Protein 5HY0 (pdb70)

Radius of gyration: 33.14 Å; Cα contacts (8 Å, |Δi|>4): 3991; chains: 4; bounding box: 78×97×102 Å

B-factor: mean 27.29, std 19.44, range [4.05, 127.69]

Nearest PDB structures (foldseek):
  5hy0-assembly1_C  TM=9.996E-01  e=2.246E-84  Frankia sp. Eul1b
  5hy4-assembly1_A  TM=1.001E+00  e=4.364E-83  Frankia sp. Eul1b
  5hy0-assembly1_B  TM=9.883E-01  e=2.290E-83  Frankia sp. Eul1b
  5hy4-assembly2_E  TM=1.001E+00  e=6.940E-79  Frankia sp. Eul1b
  5hy2-assembly1_B-2  TM=1.000E+00  e=1.553E-73  Frankia sp. Eul1b

Secondary structure (DSSP, 8-state):
-EEEEEEEEEE-SSTT--HHHHHHHHTSSS-GGGEEEEEEEESS--STT-HHHHHHHHHHHHHHHHHHTS-GGGGTTT-EEEEEE---TTPPPEEEEEEEEEESSPPTT--S-EEEEEEEEPSP--GGGTTSHHHHHHHHHHHHHHHHHTT---GGGEEEEEEEE----HHHHHHHHHTT------HHHHHHHHHHHHHHHTTSS-GGG--TTT----SSEEEEE-SS----EEEEEEEETT---SEEEEEEEE-STT--HHHHHHHHHTT---SSS--HHHHHTEEEEEEEEPPPS-SEETTEE-STTT-TTHHHHHHHHHHHHHHHHH--S--EEEE------SSTT-EEEEEEEE----/-EEEEEEEEEE-SSTT--HHHHHHHHTSSS-GGGEEEEEEEESS--STT-HHHHHHHHHHHHHHHHHHTS-GGGGTTT-EEEEEE---TTPPPEEEEEEEEEESS--TT--S-EEEEEEEEPSP--TTTTTSHHHHHHHHHHHHHHHHHHT---GGGEEEEEEEE----HHHHHHHH--HHHHHHHHHHHHHHTTSS-GGG--TTTTTT-TTS--SSEEEEE-SS----EEEEEEEETT---SEEEEEEEE-STT--HHHHHHHHHTT---SSS--HHHHTTEEEEEEEEPPPS-SEETTEE-STTT-TTHHHHHHHHHHHHHHHHH--S--EEEE------SSTT-EEEEEEEE----/-EEEEEEEEEE-SSTT--HHHHHHHHTSSS-GGGEEEEEEEESS--STT-HHHHHHHHHHHHHHHHHHTS-TTTHHHH-EEEEEE---TTPPPEEEEEEEEEESS--TT--S-EEEEEEEEPSP--GGGTTSHHHHHHHHHHHHHHHHHTT---GGGEEEEEEEE----HHHHHHHHHTT-----HHHHHHHHHHHHHHTTSS-GGG--TTTTTT-TTS--SSEEEEE-SS----EEEEEEEETT---SEEEEEEEE-STT--HHHHHHHHHTT---SSS--HHHHTTEEEEEEEEPPPS-SEETTEE-STTT-TTHHHHHHHHHHHHHHHHH--S--EEEE------SSTT-EEEEEEEE---/---EEEEEEEEEE-SSTT--HHHHHHHHTSSS-GGGEEEEEEEESS--STT-HHHHHHHHHHHHHHHHHHTS-TTTHHHH-EEEEEE---TTPPPEEEEEEEEEESS--TT--S-EEEEEEEEPSPPPGGGTTSHHHHHHHHHHHHHHHHHTT---GGGEEEEEEEE----HHHHHHHHHTT-----HHHHHHHHHHHHHHHTTSS-GGG--TTTTTT-TTS--SSEEEEE-SS----EEEEEEEETT---SEEEEEEEE-STT--HHHHHHHHHTT---SSS--HHHHTTEEEEEEEEPPPS-SEETTEE-STTT-TTHHHHHHHHHHHHHHHHH--S--EEEE------EEEEEEEE----

Foldseek 3Di:
DAKAKDKDKFADPALQRCPRVLVCLVVVVDPLVQWAEKEWEHEAQQDQPTVSQVSSQVNNLCSSCVSVVHPSVVCVVRHYYHYGYAQDDLAGIIIITMGMDGDPDADPFFPDKFKFKFKFKFDFQAQLNALWLNLLQRLLVRLLRRCVRRVHDQLVQWAAKEKEAEWDDPVSQVVCVVVVGHGDPTFVSNQLSNQNSNCCNNVVDPSVPDGSVVSLEAQHYDYTYYDHRSMMMMMIMGIDRRHNYQKFKAKAKQQALQRLVRVVRQLVVRPQDDDPAADLVSLVQWNAKAWEQAQAPDQADPRDGHCLVVDPSNQNVSQNSVQCSNCVRNVDSNYHGHYSHHHYYAPHNMIMMMIMGGRDGD/DAKAKDKDKFADPALQRCPVVLCCLVVVVDPLVQWAEKEWEHEAQQDQPTVSQVSSQVNNLCSSCVSVVHPSVVCPPRHHYHYGYFQDDLAGIIIMTMGMDGDPDADPFFPAKFKFKFKFKFDFQAQVNFLWLNLLQRLLVRLLRRCVRRVHDQLVQWAAKEKEAEDDDPVSVVVVVCWVSNQQSNQLSNCCNNVNDPSVPGGSVCRQPVLVAADQHYDYGYYDHGSMMMMMIMGIDRRHNYQKFKAKAKQQALQRLVRVVRQLVVRPQDDDPAADLVSLVQWDAKAWAQAQAPDQADPRDGHCLVVDPSNQNVSQNSVQCSNCVRNVDSNYRRHYRHHHRNDHHNMIMMMIMGGRDGD/DAKAKDKDKFADPALQRCPVVLCCLVVVVDQLVQWAEKEWEHEAQQDQPTVSQVSSQVNNLCSSCVSNVHPSVVVPPRHHYHYGYFQDDLAGIIIMTMGMDGDPDADPDFPDKFKFKFKFKFDFQAQLNFLWLNLLQRLLVRLLRRCVRRVHDQLVQWAAKEKEAADDDPVSQVVQVVVVGHHDFVSNQQSNQLSNCCNNVVDPSVVDGSVCRAPVLVRADQHYDYGYYDGRSMMMMMIMGIDRRHNYQKFKAKAKQPALQRLVRVVRQLVVRPQDDDPAADLVSLVQWNAKAWAQAHAPDQADPRDGHCLVVDPSNQNVSQNSVQVSNCVRSVDSNYRRHYRHHHNYRHHRMIMMMIMGGGHD/DLAAKAKDKDKFADPALQRCPRVLCCLVVVVDPLVQWAEKAWEHEAQQDQPTVSQVSSQVNNLCSSCVSVVHPSVVCPPRHHYHYGYFQPDLAGIIIMTMGMGGDPDADPFFDDKFKFKFKFKFDFQAQLNALWLNLLQRLLVRLLRRCVRRVHDQLVQWAAKEKEAAFDDPVSCVVCVVVPGDGDHWVSNQQSNQLSNCCNNVVDPSVPDGSVCRQPVLVRGDQHYDYTYYDHRSMMMMMIMGIDRRHNYQKFKAKAKQQALQGLVRVVRQLVVRPQDDDPAADLVSLVQWDAKAWAQAPAPDQADPRDGHCLVVDPSNQNVSQNSVQVSNCVRNVDSNYHGHYSHHDGMIMMMIMGGGDGD

CATH classification: 3.30.1330.170 (+1 more: 3.30.1330.160)

InterPro domains:
  IPR014086 Cyanuric acid hydrolase/Barbiturase [MF_01989] (16-387)
  IPR014086 Cyanuric acid hydrolase/Barbiturase [PF09663] (20-386)
  IPR014086 Cyanuric acid hydrolase/Barbiturase [TIGR02714] (21-386)
  IPR043006 Cyanuric acid hydrolase/Barbiturase, repeating unit B [G3DSA:3.30.1330.180] (124-272)
  IPR043007 Cyanuric acid hydrolase/Barbiturase, repeating unit C [G3DSA:3.30.1330.160] (273-390)
  IPR043008 Cyanuric acid hydrolase/Barbiturase, repeating unit A [G3DSA:3.30.1330.170] (14-121)

Solvent-accessible surface area: 52666 Å² total; per-residue (Å²): 190,62,6,64,1,25,8,59,34,11,43,4,111,23,2,59,32,12,70,35,1,92,53,25,17,92,84,65,69,9,81,21,75,21,2,30,0,0,0,1,1,4,15,28,46,24,38,95,36,8,28,7,56,55,5,1,30,64,17,0,53,49,0,0,3,106,42,63,67,37,78,57,121,94,0,64,110,48,1,2,1,5,18,20,5,0,2,0,0,0,0,0,4,0,0,0,0,0,13,22,87,101,40,62,111,72,64,93,41,28,65,59,48,0,0,0,2,0,36,5,83,13,95,87,4,79,16,34,13,3,0,49,50,27,0,0,52,35,1,10,86,2,0,55,46,0,18,148,77,2,57,10,130,65,48,116,45,3,24,7,0,20,1,62,7,4,10,28,45,103,76,22,48,55,61,0,137,94,104,69,99,100,30,33,80,50,71,41,61,0,11,10,0,1,1,18,0,0,0,28,29,10,67,71,26,154,92,130,118,13,42,66,136,54,0,121,121,0,20,6,0,15,9,49,22,34,65,81,78,40,43,1,24,0,2,0,1,0,4,16,61,102,1,1,0,71,5,43,1,0,51,4,43,3,156,40,22,2,8,20,67,2,0,18,48,0,0,82,80,1,43,11,134,15,134,35,46,20,48,110,76,43,43,72,66,4,16,4,2,6,1,22,12,26,3,21,50,58,50,93,5,103,62,41,32,1,3,1,41,44,20,59,26,4,23,14,1,4,2,0,2,0,0,0,1,0,0,26,18,3,12,62,3,30,2,10,0,11,16,6,52,133,80,51,25,8,37,135,17,5,16,6,2,2,0,0,0,108,9,93,62,132,180,54,6,55,1,22,9,59,36,11,44,4,110,25,3,58,32,12,54,36,0,122,52,27,18,92,83,65,69,10,80,23,74,23,2,30,0,0,0,0,1,3,15,28,45,23,40,100,36,9,28,6,54,56,5,1,30,65,17,0,48,55,5,0,3,128,42,65,69,36,83,56,128,80,0,65,103,49,1,3,0,6,20,21,6,0,3,1,0,0,0,1,4,0,0,0,0,0,7,22,70,102,41,65,110,68,64,93,41,27,64,62,49,0,0,0,2,0,36,4,82,13,105,85,5,84,24,82,12,17,2,121,32,35,0,0,51,37,0,11,86,2,0,55,44,0,17,147,77,3,58,10,132,65,49,116,43,3,24,7,0,20,1,57,8,4,14,100,42,92,186,23,79,59,91,48,161,123,90,48,141,0,11,29,0,1,3,6,0,0,0,27,29,10,45,72,8,131,93,129,97,9,49,69,132,19,4,43,80,60,112,115,12,64,0,20,6,0,15,9,52,21,33,65,85,77,40,42,1,22,0,1,0,1,0,3,18,77,102,1,1,0,70,5,37,1,0,50,4,41,4,157,38,22,2,7,20,66,2,0,19,50,0,0,84,79,0,42,11,136,16,135,35,47,20,49,109,76,44,42,70,65,3,15,5,2,6,1,16,12,22,7,21,26,57,49,92,5,103,62,40,33,1,3,1,68,44,23,58,27,10,23,14,1,4,2,0,1,0,0,0,1,0,0,26,19,3,12,60,3,30,2,12,0,10,14,6,44,185,48,30,15,6,43,80,25,4,16,6,2,0,0,0,0,106,6,98,64,131,214,50,6,86,2,35,7,58,35,12,41,4,111,24,2,61,30,12,52,36,1,121,53,26,19,93,83,65,69,10,75,21,74,11,2,30,0,0,0,1,1,2,16,27,46,30,43,109,35,11,26,7,60,45,5,0,22,64,16,0,52,55,5,0,3,129,43,66,68,35,83,55,130,82,1,59,127,49,0,10,17,21,11,21,6,0,2,0,0,0,0,0,4,0,0,0,0,0,12,21,91,116,48,83,118,61,60,93,60,27,65,59,47,0,0,0,2,0,49,8,145,8,95,87,1,59,4,29,12,6,1,48,32,35,0,0,50,36,0,10,85,2,0,53,46,0,17,146,77,3,58,10,131,67,47,115,43,3,25,9,0,23,2,76,3,4,16,58,48,99,78,22,48,56,40,0,136,93,102,66,98,99,34,75,96,35,93,0,11,22,0,1,0,2,0,0,0,29,29,10,67,73,8,136,94,118,76,10,39,68,112,108,3,80,80,28,115,117,12,64,0,20,7,0,16,7,47,12,18,60,76,76,100,41,1,41,0,1,0,0,0,3,17,78,103,1,1,0,79,4,41,1,0,53,4,44,4,154,38,22,3,7,20,70,2,0,17,49,0,0,84,80,0,38,3,133,13,140,37,49,19,48,112,77,37,42,72,63,3,16,4,2,6,1,16,10,18,3,22,24,56,49,93,5,103,62,41,35,2,4,1,41,42,20,56,24,4,24,14,1,4,2,0,2,0,0,0,0,0,0,26,20,3,12,62,3,31,3,10,0,10,15,6,44,125,58,27,20,8,38,78,24,3,17,10,2,2,0,0,0,112,9,110,101,121,79,156,32,10,82,1,32,8,58,35,11,42,3,93,24,2,60,30,12,53,36,0,121,51,26,18,93,83,66,70,11,78,22,72,10,1,26,0,0,0,0,1,3,15,27,46,24,38,93,35,8,25,7,59,55,5,0,31,64,17,0,51,50,4,0,2,129,43,66,67,32,83,55,130,88,0,59,104,52,1,2,0,6,19,20,5,0,3,0,0,0,0,1,4,0,0,0,0,0,7,9,69,97,48,58,117,73,68,91,41,27,64,57,47,0,0,0,2,0,37,4,84,12,124,82,4,77,18,32,12,4,1,53,31,35,0,0,51,47,1,10,96,2,0,53,46,0,17,148,71,6,60,10,132,68,46,115,43,4,22,7,0,19,1,57,7,4,14,37,49,98,206,24,47,54,65,0,117,95,106,66,93,100,29,64,54,71,69,87,0,10,55,0,1,28,11,0,0,0,28,29,10,66,72,8,161,90,133,99,13,54,63,133,22,10,35,58,65,175,125,23,129,17,21,7,11,16,11,50,22,35,64,83,76,40,42,1,21,0,2,0,0,0,3,16,60,102,1,3,0,85,6,43,1,0,50,4,69,3,159,39,22,2,7,21,71,2,0,17,49,0,0,84,78,1,38,3,135,15,135,36,49,18,48,111,78,38,42,74,65,3,16,4,2,6,2,22,12,29,2,20,48,58,49,93,5,102,62,41,34,2,4,1,42,44,19,58,25,5,23,14,1,3,2,0,1,0,0,0,0,0,0,26,20,3,12,59,4,31,3,11,0,10,16,7,52,146,68,64,42,17,21,2,1,0,0,0,110,9,107,62,131

Sequence (1448 aa):
RYPKASMHVVPMLAPNDTAAFRALFASGAVDPASVVALIAKSEGSGLHNDHARRVFADVSLRTALAEARGCPVEDLADSVTVAVSGGSPGVISPHVTVVTQEWVADLPAGLPGVGLVVGRGHTEPILPEDIGRTAQVDKVADAVAAAMLDAGVTDPDDVHLVMVKGPALSSRAVADALSRGKTVVTSMCWSNDASALGVAVALGEVKRDLVADDRIRFSAVAATSSGGEKRGGEVLLLANSAQSASSELRIGHGITRDMADTEGIKTAIRTAGVDFDCCLSPAQQAQVVQVFGKFVLPGSDVLRGQHITALDDHEAHHVAKAVGGALVVSITGQPMSFISGGERNHMGPPGGNPVAAVVRRLPARYPKASMHVVPMLAPNDTAAFRRALFASGAVDPASSVVALIAKSEGSGLHNDHARRVFADVSLRTALAEARGCPVEDLADSVTVAVSGGSPGVISPHVTVVTQEWVADLPAGLPGVGLVVGRGHTEPILPEDIGRTAQVDKVADAVAAAMLDAGVTDPDDVHLVMVKGPALSSRAVADALSMCWSNDASALGVAVALGEVKRDLVADDRIRSDWDLFSAVAATSSGGEKRGGEVLLLANSAQSASSELRIGHGITRDMADTEGIKTAIRTAGVDFDCCLSPAQQAQQVVQVFGKFVLPGSDVLRGQHITALDDHEAHHVAKAVGGALVVSITGQPMSFISGGERNHMGPPGGNPVAAVVRRLPARYPKASMHVVPMLAPNDTAAFRRALFASGAVDPASVVALIAKSEGSGLHNDHARVFADVSLRTALAEARGCPVEDLADSVTVAVSGGSPGVISPHVTVVTQEWVADLPAGLPGVGLVVGRGHTEPILPEDIGRTAQVDKVADAVAAAMLDAGVTDPDDVHLVMVKGPALSSRAVADALSRGKTVVMCWSNDASALGVAVALGEVKRDLVADDRIRSDWDLFSAVAATSSGGEKRGGEVLLLANSAQSASELRIGHGITRDMADTEGIKTAIRTAGVDFDCCLSPAQQAQVVQVFGKFVLPGSDVLRGQHITALDDHEAHHVAKAVGGALVVSITGQPMSFISGGERNHMGPPGGNPVAAVVRRLPSARYPKASMHVVPMLAPNDTAAFRRALFASGAVDPASVVALIAKSEGSGLHNDHARVFADVSLRTALAEARGCPVEDLADSVTVAVSGGSPGVISPHVTVVTQEWVADLPAGLPGVGLVVGRGHTEPILPEDIGRTAQVDKVADAVAAAMLDAGVTDPDDVHLVMVKGPALSSRAVADALSRGKTVVSMCWSNDASALGVAVALGEVKRDLVADDRIRSDWDLFSAVAATSSGGEKRGGEVLLLANSAQSASELRIGHGITRDMADTEGIKTAIRTAGVDFDCCLSPAQQAQQVVQVFGKFVLPGSDVLRGQHITALDDHEAHHVAKAVGGALVVSITGQPMSFISGGERNGGNPVAAVVRRLPA

Organism: Pseudofrankia inefficax (strain DSM 45817 / CECT 9037 / DDB 130130 / EuI1c) (NCBI:txid298654)

Structure (mmCIF, N/CA/C/O backbone):
data_5HY0
#
_entry.id   5HY0
#
_cell.length_a   73.576
_cell.length_b   85.661
_cell.length_c   87.230
_cell.angle_alpha   96.47
_cell.angle_beta   114.94
_cell.angle_gamma   111.77
#
_symmetry.space_group_name_H-M   'P 1'
#
loop_
_entity.id
_entity.type
_entity.pdbx_description
1 polymer 'Ring-opening amidohydrolase'
2 non-polymer GLYCEROL
3 water water
#
loop_
_atom_site.group_PDB
_atom_site.id
_atom_site.type_symbol
_atom_site.label_atom_id
_atom_site.label_alt_id
_atom_site.label_comp_id
_atom_site.label_asym_id
_atom_site.label_entity_id
_atom_site.label_seq_id
_atom_site.pdbx_PDB_ins_code
_atom_site.Cartn_x
_atom_site.Cartn_y
_atom_site.Cartn_z
_atom_site.occupancy
_atom_site.B_iso_or_equiv
_atom_site.auth_seq_id
_atom_site.auth_comp_id
_atom_site.auth_asym_id
_atom_site.auth_atom_id
_atom_site.pdbx_PDB_model_num
ATOM 1 N N . ARG A 1 34 ? -22.506 -43.292 18.819 1.00 33.11 14 ARG A N 1
ATOM 2 C CA . ARG A 1 34 ? -21.139 -43.144 18.255 1.00 30.57 14 ARG A CA 1
ATOM 3 C C . ARG A 1 34 ? -20.484 -41.767 18.598 1.00 28.81 14 ARG A C 1
ATOM 4 O O . ARG A 1 34 ? -21.138 -40.744 18.695 1.00 29.07 14 ARG A O 1
ATOM 12 N N . TYR A 1 35 ? -19.189 -41.734 18.847 1.00 27.65 15 TYR A N 1
ATOM 13 C CA . TYR A 1 35 ? -18.558 -40.575 19.520 1.00 26.80 15 TYR A CA 1
ATOM 14 C C . TYR A 1 35 ? -17.631 -39.838 18.591 1.00 26.64 15 TYR A C 1
ATOM 15 O O . TYR A 1 35 ? -16.725 -40.476 18.029 1.00 26.16 15 TYR A O 1
ATOM 24 N N . PRO A 1 36 ? -17.821 -38.518 18.440 1.00 24.23 16 PRO A N 1
ATOM 25 C CA . PRO A 1 36 ? -16.892 -37.841 17.570 1.00 23.54 16 PRO A CA 1
ATOM 26 C C . PRO A 1 36 ? -15.516 -37.574 18.179 1.00 23.08 16 PRO A C 1
ATOM 27 O O . PRO A 1 36 ? -15.369 -37.277 19.351 1.00 22.97 16 PRO A O 1
ATOM 31 N N . LYS A 1 37 ? -14.495 -37.694 17.342 1.00 22.23 17 LYS A N 1
ATOM 32 C CA . LYS A 1 37 ? -13.144 -37.388 17.717 1.00 22.23 17 LYS A CA 1
ATOM 33 C C . LYS A 1 37 ? -12.588 -36.427 16.675 1.00 20.68 17 LYS A C 1
ATOM 34 O O . LYS A 1 37 ? -12.213 -36.826 15.556 1.00 19.31 17 LYS A O 1
ATOM 40 N N . ALA A 1 38 ? -12.565 -35.159 17.054 1.00 19.28 18 ALA A N 1
ATOM 41 C CA . ALA A 1 38 ? -12.005 -34.117 16.225 1.00 18.64 18 ALA A CA 1
ATOM 42 C C . ALA A 1 38 ? -10.580 -33.797 16.611 1.00 15.81 18 ALA A C 1
ATOM 43 O O . ALA A 1 38 ? -10.209 -33.850 17.766 1.00 14.56 18 ALA A O 1
ATOM 45 N N . SER A 1 39 ? -9.781 -33.481 15.601 1.00 15.25 19 SER A N 1
ATOM 46 C CA . SER A 1 39 ? -8.394 -33.060 15.818 1.00 16.91 19 SER A CA 1
ATOM 47 C C . SER A 1 39 ? -8.036 -31.870 14.943 1.00 16.55 19 SER A C 1
ATOM 48 O O . SER A 1 39 ? -8.722 -31.582 13.971 1.00 15.96 19 SER A O 1
ATOM 51 N N . MET A 1 40 ? -6.946 -31.188 15.294 1.00 17.97 20 MET A N 1
ATOM 52 C CA . MET A 1 40 ? -6.457 -30.084 14.514 1.00 18.59 20 MET A CA 1
ATOM 53 C C . MET A 1 40 ? -4.968 -30.158 14.428 1.00 18.83 20 MET A C 1
ATOM 54 O O . MET A 1 40 ? -4.261 -30.254 15.467 1.00 22.97 20 MET A O 1
ATOM 59 N N . HIS A 1 41 ? -4.478 -30.026 13.210 1.00 16.77 21 HIS A N 1
ATOM 60 C CA . HIS A 1 41 ? -3.048 -30.013 12.986 1.00 16.61 21 HIS A CA 1
ATOM 61 C C . HIS A 1 41 ? -2.692 -28.741 12.242 1.00 16.51 21 HIS A C 1
ATOM 62 O O . HIS A 1 41 ? -3.200 -28.499 11.134 1.00 15.78 21 HIS A O 1
ATOM 69 N N . VAL A 1 42 ? -1.823 -27.931 12.834 1.00 14.42 22 VAL A N 1
ATOM 70 C CA . VAL A 1 42 ? -1.471 -26.636 12.257 1.00 12.30 22 VAL A CA 1
ATOM 71 C C . VAL A 1 42 ? -0.148 -26.767 11.565 1.00 11.06 22 VAL A C 1
ATOM 72 O O . VAL A 1 42 ? 0.870 -27.031 12.185 1.00 10.71 22 VAL A O 1
ATOM 76 N N . VAL A 1 43 ? -0.146 -26.547 10.277 1.00 12.08 23 VAL A N 1
ATOM 77 C CA . VAL A 1 43 ? 1.110 -26.630 9.527 1.00 13.94 23 VAL A CA 1
ATOM 78 C C . VAL A 1 43 ? 1.441 -25.383 8.703 1.00 13.56 23 VAL A C 1
ATOM 79 O O . VAL A 1 43 ? 0.535 -24.746 8.146 1.00 12.21 23 VAL A O 1
ATOM 83 N N . PRO A 1 44 ? 2.739 -25.072 8.598 1.00 12.24 24 PRO A N 1
ATOM 84 C CA . PRO A 1 44 ? 3.142 -23.849 7.945 1.00 12.78 24 PRO A CA 1
ATOM 85 C C . PRO A 1 44 ? 3.102 -23.939 6.433 1.00 14.18 24 PRO A C 1
ATOM 86 O O . PRO A 1 44 ? 3.253 -25.047 5.873 1.00 12.66 24 PRO A O 1
ATOM 90 N N . MET A 1 45 ? 2.882 -22.774 5.814 1.00 12.84 25 MET A N 1
ATOM 91 C CA . MET A 1 45 ? 2.962 -22.600 4.392 1.00 12.67 25 MET A CA 1
ATOM 92 C C . MET A 1 45 ? 3.902 -21.413 4.176 1.00 14.51 25 MET A C 1
ATOM 93 O O . MET A 1 45 ? 3.706 -20.360 4.770 1.00 14.24 25 MET A O 1
ATOM 98 N N . LEU A 1 46 ? 4.955 -21.621 3.388 1.00 15.47 26 LEU A N 1
ATOM 99 C CA . LEU A 1 46 ? 5.910 -20.555 3.024 1.00 16.94 26 LEU A CA 1
ATOM 100 C C . LEU A 1 46 ? 5.393 -19.730 1.858 1.00 16.49 26 LEU A C 1
ATOM 101 O O . LEU A 1 46 ? 5.915 -18.699 1.586 1.00 15.14 26 LEU A O 1
ATOM 106 N N . ALA A 1 47 ? 4.371 -20.214 1.166 1.00 15.09 27 ALA A N 1
ATOM 107 C CA . ALA A 1 47 ? 3.772 -19.495 0.084 1.00 13.94 27 ALA A CA 1
ATOM 108 C C . ALA A 1 47 ? 2.383 -20.083 -0.096 1.00 13.54 27 ALA A C 1
ATOM 109 O O . ALA A 1 47 ? 2.080 -21.143 0.423 1.00 11.74 27 ALA A O 1
ATOM 111 N N . PRO A 1 48 ? 1.541 -19.451 -0.905 1.00 13.58 28 PRO A N 1
ATOM 112 C CA . PRO A 1 48 ? 0.220 -20.028 -1.096 1.00 12.71 28 PRO A CA 1
ATOM 113 C C . PRO A 1 48 ? 0.169 -21.428 -1.693 1.00 12.95 28 PRO A C 1
ATOM 114 O O . PRO A 1 48 ? -0.790 -22.152 -1.438 1.00 13.12 28 PRO A O 1
ATOM 118 N N . ASN A 1 49 ? 1.178 -21.801 -2.459 1.00 13.93 29 ASN A N 1
ATOM 119 C CA . ASN A 1 49 ? 1.252 -23.127 -3.084 1.00 14.39 29 ASN A CA 1
ATOM 120 C C . ASN A 1 49 ? 2.246 -24.041 -2.454 1.00 14.17 29 ASN A C 1
ATOM 121 O O . ASN A 1 49 ? 2.549 -25.075 -3.017 1.00 16.07 29 ASN A O 1
ATOM 126 N N . ASP A 1 50 ? 2.752 -23.690 -1.279 1.00 15.10 30 ASP A N 1
ATOM 127 C CA . ASP A 1 50 ? 3.583 -24.618 -0.495 1.00 14.63 30 ASP A CA 1
ATOM 128 C C . ASP A 1 50 ? 2.741 -25.576 0.346 1.00 15.58 30 ASP A C 1
ATOM 129 O O . ASP A 1 50 ? 2.284 -25.232 1.457 1.00 15.12 30 ASP A O 1
ATOM 134 N N . THR A 1 51 ? 2.532 -26.765 -0.197 1.00 16.97 31 THR A N 1
ATOM 135 C CA . THR A 1 51 ? 1.759 -27.832 0.488 1.00 16.97 31 THR A CA 1
ATOM 136 C C . THR A 1 51 ? 2.729 -28.928 0.986 1.00 17.44 31 THR A C 1
ATOM 137 O O . THR A 1 51 ? 2.313 -30.037 1.229 1.00 17.67 31 THR A O 1
ATOM 141 N N . ALA A 1 52 ? 4.022 -28.612 1.125 1.00 18.23 32 ALA A N 1
ATOM 142 C CA . ALA A 1 52 ? 5.029 -29.614 1.536 1.00 18.09 32 ALA A CA 1
ATOM 143 C C . ALA A 1 52 ? 4.717 -30.167 2.894 1.00 17.45 32 ALA A C 1
ATOM 144 O O . ALA A 1 52 ? 4.562 -31.361 3.040 1.00 20.74 32 ALA A O 1
ATOM 146 N N . ALA A 1 53 ? 4.624 -29.295 3.892 1.00 16.88 33 ALA A N 1
ATOM 147 C CA . ALA A 1 53 ? 4.368 -29.755 5.244 1.00 17.14 33 ALA A CA 1
ATOM 148 C C . ALA A 1 53 ? 2.925 -30.290 5.379 1.00 19.67 33 ALA A C 1
ATOM 149 O O . ALA A 1 53 ? 2.698 -31.203 6.152 1.00 26.60 33 ALA A O 1
ATOM 151 N N . PHE A 1 54 ? 1.982 -29.773 4.602 1.00 18.25 34 PHE A N 1
ATOM 152 C CA . PHE A 1 54 ? 0.610 -30.313 4.523 1.00 17.20 34 PHE A CA 1
ATOM 153 C C . PHE A 1 54 ? 0.568 -31.758 3.988 1.00 19.27 34 PHE A C 1
ATOM 154 O O . PHE A 1 54 ? -0.015 -32.624 4.604 1.00 20.67 34 PHE A O 1
ATOM 162 N N . ARG A 1 55 ? 1.226 -32.014 2.864 1.00 21.17 35 ARG A N 1
ATOM 163 C CA . ARG A 1 55 ? 1.359 -33.377 2.318 1.00 24.02 35 ARG A CA 1
ATOM 164 C C . ARG A 1 55 ? 2.107 -34.355 3.268 1.00 22.83 35 ARG A C 1
ATOM 165 O O . ARG A 1 55 ? 1.795 -35.513 3.298 1.00 22.59 35 ARG A O 1
ATOM 173 N N . ALA A 1 56 ? 3.087 -33.874 4.024 1.00 23.17 36 ALA A N 1
ATOM 174 C CA . ALA A 1 56 ? 3.883 -34.740 4.918 1.00 23.62 36 ALA A CA 1
ATOM 175 C C . ALA A 1 56 ? 3.034 -35.332 6.030 1.00 24.40 36 ALA A C 1
ATOM 176 O O . ALA A 1 56 ? 3.330 -36.391 6.562 1.00 24.68 36 ALA A O 1
ATOM 178 N N . LEU A 1 57 ? 2.032 -34.569 6.429 1.00 24.96 37 LEU A N 1
ATOM 179 C CA . LEU A 1 57 ? 1.063 -34.956 7.461 1.00 25.70 37 LEU A CA 1
ATOM 180 C C . LEU A 1 57 ? 0.358 -36.266 7.116 1.00 25.92 37 LEU A C 1
ATOM 181 O O . LEU A 1 57 ? 0.166 -37.137 7.955 1.00 25.44 37 LEU A O 1
ATOM 186 N N . PHE A 1 58 ? 0.021 -36.401 5.840 1.00 27.50 38 PHE A N 1
ATOM 187 C CA . PHE A 1 58 ? -0.609 -37.606 5.336 1.00 29.05 38 PHE A CA 1
ATOM 188 C C . PHE A 1 58 ? 0.367 -38.721 4.954 1.00 30.31 38 PHE A C 1
ATOM 189 O O . PHE A 1 58 ? 0.147 -39.895 5.288 1.00 27.45 38 PHE A O 1
ATOM 197 N N . ALA A 1 59 ? 1.430 -38.337 4.262 1.00 29.26 39 ALA A N 1
ATOM 198 C CA . ALA A 1 59 ? 2.505 -39.250 3.864 1.00 33.79 39 ALA A CA 1
ATOM 199 C C . ALA A 1 59 ? 3.217 -39.884 5.051 1.00 31.06 39 ALA A C 1
ATOM 200 O O . ALA A 1 59 ? 3.599 -41.016 4.968 1.00 38.99 39 ALA A O 1
ATOM 202 N N . SER A 1 60 ? 3.335 -39.201 6.166 1.00 33.85 40 SER A N 1
ATOM 203 C CA . SER A 1 60 ? 3.962 -39.815 7.333 1.00 38.48 40 SER A CA 1
ATOM 204 C C . SER A 1 60 ? 3.041 -40.797 8.072 1.00 44.47 40 SER A C 1
ATOM 205 O O . SER A 1 60 ? 3.411 -41.280 9.134 1.00 51.19 40 SER A O 1
ATOM 208 N N . GLY A 1 61 ? 1.823 -41.023 7.582 1.00 49.48 41 GLY A N 1
ATOM 209 C CA . GLY A 1 61 ? 0.771 -41.689 8.372 1.00 51.25 41 GLY A CA 1
ATOM 210 C C . GLY A 1 61 ? 0.268 -40.963 9.627 1.00 50.33 41 GLY A C 1
ATOM 211 O O . GLY A 1 61 ? -0.553 -41.510 10.364 1.00 49.92 41 GLY A O 1
ATOM 212 N N . ALA A 1 62 ? 0.736 -39.740 9.893 1.00 45.41 42 ALA A N 1
ATOM 213 C CA . ALA A 1 62 ? 0.286 -39.007 11.083 1.00 41.15 42 ALA A CA 1
ATOM 214 C C . ALA A 1 62 ? -1.224 -38.731 11.033 1.00 39.49 42 ALA A C 1
ATOM 215 O O . ALA A 1 62 ? -1.865 -38.608 12.070 1.00 45.36 42 ALA A O 1
ATOM 217 N N . VAL A 1 63 ? -1.769 -38.549 9.831 1.00 34.25 43 VAL A N 1
ATOM 218 C CA . VAL A 1 63 ? -3.138 -38.110 9.653 1.00 26.16 43 VAL A CA 1
ATOM 219 C C . VAL A 1 63 ? -3.717 -38.803 8.482 1.00 23.69 43 VAL A C 1
ATOM 220 O O . VAL A 1 63 ? -3.090 -38.905 7.438 1.00 26.62 43 VAL A O 1
ATOM 224 N N . ASP A 1 64 ? -4.946 -39.230 8.631 1.00 22.32 44 ASP A N 1
ATOM 225 C CA . ASP A 1 64 ? -5.666 -39.854 7.547 1.00 24.24 44 ASP A CA 1
ATOM 226 C C . ASP A 1 64 ? -6.404 -38.816 6.663 1.00 25.15 44 ASP A C 1
ATOM 227 O O . ASP A 1 64 ? -7.382 -38.177 7.097 1.00 23.58 44 ASP A O 1
ATOM 232 N N . PRO A 1 65 ? -6.000 -38.699 5.395 1.00 24.81 45 PRO A N 1
ATOM 233 C CA . PRO A 1 65 ? -6.632 -37.672 4.556 1.00 23.24 45 PRO A CA 1
ATOM 234 C C . PRO A 1 65 ? -8.125 -37.823 4.331 1.00 22.36 45 PRO A C 1
ATOM 235 O O . PRO A 1 65 ? -8.805 -36.857 4.070 1.00 23.07 45 PRO A O 1
ATOM 239 N N . ALA A 1 66 ? -8.641 -39.024 4.472 1.00 23.01 46 ALA A N 1
ATOM 240 C CA . ALA A 1 66 ? -10.083 -39.269 4.331 1.00 22.94 46 ALA A CA 1
ATOM 241 C C . ALA A 1 66 ? -10.913 -38.728 5.498 1.00 21.65 46 ALA A C 1
ATOM 242 O O . ALA A 1 66 ? -12.127 -38.556 5.374 1.00 23.26 46 ALA A O 1
ATOM 244 N N . SER A 1 67 ? -10.262 -38.502 6.636 1.00 21.20 47 SER A N 1
ATOM 245 C CA . SER A 1 67 ? -10.892 -37.922 7.817 1.00 19.94 47 SER A CA 1
ATOM 246 C C . SER A 1 67 ? -10.909 -36.398 7.882 1.00 19.15 47 SER A C 1
ATOM 247 O O . SER A 1 67 ? -11.423 -35.842 8.838 1.00 17.69 47 SER A O 1
ATOM 250 N N . VAL A 1 68 ? -10.348 -35.729 6.884 1.00 17.82 48 VAL A N 1
ATOM 251 C CA . VAL A 1 68 ? -10.244 -34.278 6.884 1.00 14.96 48 VAL A CA 1
ATOM 252 C C . VAL A 1 68 ? -11.635 -33.727 6.605 1.00 14.06 48 VAL A C 1
ATOM 253 O O . VAL A 1 68 ? -12.265 -34.114 5.625 1.00 14.44 48 VAL A O 1
ATOM 257 N N . VAL A 1 69 ? -12.110 -32.844 7.466 1.00 13.28 49 VAL A N 1
ATOM 258 C CA . VAL A 1 69 ? -13.383 -32.188 7.212 1.00 15.16 49 VAL A CA 1
ATOM 259 C C . VAL A 1 69 ? -13.298 -30.667 6.938 1.00 15.31 49 VAL A C 1
ATOM 260 O O . VAL A 1 69 ? -14.232 -30.084 6.397 1.00 15.28 49 VAL A O 1
ATOM 264 N N . ALA A 1 70 ? -12.169 -30.049 7.278 1.00 14.15 50 ALA A N 1
ATOM 265 C CA . ALA A 1 70 ? -11.961 -28.655 6.998 1.00 13.44 50 ALA A CA 1
ATOM 266 C C . ALA A 1 70 ? -10.489 -28.326 6.903 1.00 13.75 50 ALA A C 1
ATOM 267 O O . ALA A 1 70 ? -9.645 -28.925 7.569 1.00 13.01 50 ALA A O 1
ATOM 269 N N . LEU A 1 71 ? -10.212 -27.330 6.086 1.00 15.02 51 LEU A N 1
ATOM 270 C CA . LEU A 1 71 ? -8.893 -26.715 5.992 1.00 16.05 51 LEU A CA 1
ATOM 271 C C . LEU A 1 71 ? -9.136 -25.245 6.204 1.00 15.16 51 LEU A C 1
ATOM 272 O O . LEU A 1 71 ? -9.858 -24.610 5.440 1.00 16.82 51 LEU A O 1
ATOM 277 N N . ILE A 1 72 ? -8.538 -24.696 7.237 1.00 15.06 52 ILE A N 1
ATOM 278 C CA . ILE A 1 72 ? -8.712 -23.297 7.559 1.00 13.32 52 ILE A CA 1
ATOM 279 C C . ILE A 1 72 ? -7.322 -22.676 7.518 1.00 11.97 52 ILE A C 1
ATOM 280 O O . ILE A 1 72 ? -6.434 -23.010 8.325 1.00 10.56 52 ILE A O 1
ATOM 285 N N . ALA A 1 73 ? -7.169 -21.719 6.609 1.00 11.66 53 ALA A N 1
ATOM 286 C CA . ALA A 1 73 ? -5.834 -21.231 6.248 1.00 11.88 53 ALA A CA 1
ATOM 287 C C . ALA A 1 73 ? -5.691 -19.692 6.158 1.00 11.81 53 ALA A C 1
ATOM 288 O O . ALA A 1 73 ? -6.629 -18.965 5.817 1.00 10.55 53 ALA A O 1
ATOM 290 N N . LYS A 1 74 ? -4.476 -19.244 6.451 1.00 12.11 54 LYS A N 1
ATOM 291 C CA . LYS A 1 74 ? -4.052 -17.863 6.207 1.00 11.18 54 LYS A CA 1
ATOM 292 C C . LYS A 1 74 ? -3.016 -17.874 5.104 1.00 10.37 54 LYS A C 1
ATOM 293 O O . LYS A 1 74 ? -2.031 -18.633 5.160 1.00 10.04 54 LYS A O 1
ATOM 299 N N . SER A 1 75 ? -3.258 -17.026 4.108 1.00 10.39 55 SER A N 1
ATOM 300 C CA . SER A 1 75 ? -2.334 -16.807 3.018 1.00 10.25 55 SER A CA 1
ATOM 301 C C . SER A 1 75 ? -1.786 -15.403 2.990 1.00 10.38 55 SER A C 1
ATOM 302 O O . SER A 1 75 ? -2.408 -14.430 3.418 1.00 10.37 55 SER A O 1
ATOM 305 N N . GLU A 1 76 ? -0.600 -15.311 2.413 1.00 11.56 56 GLU A N 1
ATOM 306 C CA . GLU A 1 76 ? 0.049 -14.055 2.134 1.00 11.49 56 GLU A CA 1
ATOM 307 C C . GLU A 1 76 ? -0.603 -13.357 0.925 1.00 12.59 56 GLU A C 1
ATOM 308 O O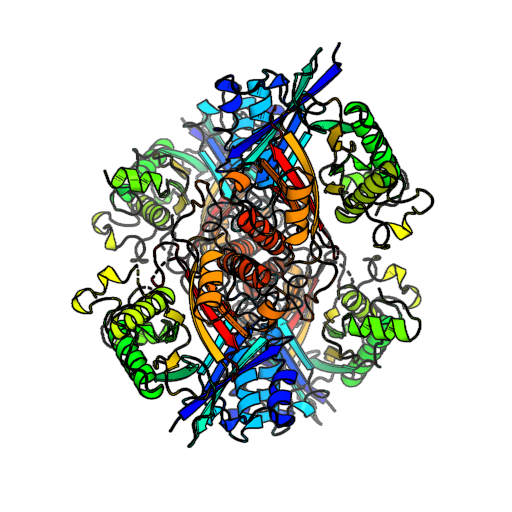 . GLU A 1 76 ? -0.917 -13.994 -0.063 1.00 11.86 56 GLU A O 1
ATOM 314 N N . GLY A 1 77 ? -0.759 -12.043 1.012 1.00 12.80 57 GLY A N 1
ATOM 315 C CA . GLY A 1 77 ? -1.485 -11.255 0.005 1.00 12.94 57 GLY A CA 1
ATOM 316 C C . GLY A 1 77 ? -2.237 -10.072 0.582 1.00 12.83 57 GLY A C 1
ATOM 317 O O . GLY A 1 77 ? -2.110 -9.751 1.755 1.00 12.09 57 GLY A O 1
ATOM 318 N N . SER A 1 78 ? -3.087 -9.481 -0.238 1.00 14.67 58 SER A N 1
ATOM 319 C CA . SER A 1 78 ? -3.786 -8.248 0.110 1.00 14.68 58 SER A CA 1
ATOM 320 C C . SER A 1 78 ? -4.950 -8.492 1.015 1.00 15.77 58 SER A C 1
ATOM 321 O O . SER A 1 78 ? -5.375 -7.584 1.692 1.00 16.15 58 SER A O 1
ATOM 324 N N . GLY A 1 79 ? -5.546 -9.691 0.986 1.00 15.31 59 GLY A N 1
ATOM 325 C CA . GLY A 1 79 ? -6.816 -9.900 1.656 1.00 14.33 59 GLY A CA 1
ATOM 326 C C . GLY A 1 79 ? -8.052 -9.189 1.084 1.00 15.23 59 GLY A C 1
ATOM 327 O O . GLY A 1 79 ? -9.110 -9.262 1.679 1.00 15.18 59 GLY A O 1
ATOM 328 N N . LEU A 1 80 ? -7.959 -8.566 -0.087 1.00 15.57 60 LEU A N 1
ATOM 329 C CA . LEU A 1 80 ? -9.094 -7.814 -0.673 1.00 16.33 60 LEU A CA 1
ATOM 330 C C . LEU A 1 80 ? -9.895 -8.710 -1.597 1.00 16.68 60 LEU A C 1
ATOM 331 O O . LEU A 1 80 ? -9.575 -9.882 -1.747 1.00 16.79 60 LEU A O 1
ATOM 336 N N . HIS A 1 81 ? -10.930 -8.163 -2.218 1.00 17.57 61 HIS A N 1
ATOM 337 C CA . HIS A 1 81 ? -11.862 -8.955 -2.966 1.00 18.54 61 HIS A CA 1
ATOM 338 C C . HIS A 1 81 ? -11.197 -9.667 -4.155 1.00 19.40 61 HIS A C 1
ATOM 339 O O . HIS A 1 81 ? -11.584 -10.748 -4.471 1.00 20.09 61 HIS A O 1
ATOM 346 N N . ASN A 1 82 ? -10.155 -9.086 -4.725 1.00 18.73 62 ASN A N 1
ATOM 347 C CA . ASN A 1 82 ? -9.456 -9.627 -5.888 1.00 19.14 62 ASN A CA 1
ATOM 348 C C . ASN A 1 82 ? -8.077 -10.223 -5.544 1.00 18.47 62 ASN A C 1
ATOM 349 O O . ASN A 1 82 ? -7.153 -10.167 -6.351 1.00 17.64 62 ASN A O 1
ATOM 354 N N . ASP A 1 83 ? -7.950 -10.753 -4.337 1.00 16.11 63 ASP A N 1
ATOM 355 C CA . ASP A 1 83 ? -6.721 -11.358 -3.870 1.00 14.78 63 ASP A CA 1
ATOM 356 C C . ASP A 1 83 ? -6.595 -12.736 -4.492 1.00 15.09 63 ASP A C 1
ATOM 357 O O . ASP A 1 83 ? -7.181 -13.709 -4.006 1.00 13.32 63 ASP A O 1
ATOM 362 N N . HIS A 1 84 ? -5.825 -12.824 -5.564 1.00 14.23 64 HIS A N 1
ATOM 363 C CA . HIS A 1 84 ? -5.654 -14.103 -6.272 1.00 14.70 64 HIS A CA 1
ATOM 364 C C . HIS A 1 84 ? -4.737 -15.068 -5.581 1.00 14.03 64 HIS A C 1
ATOM 365 O O . HIS A 1 84 ? -4.834 -16.261 -5.804 1.00 14.49 64 HIS A O 1
ATOM 372 N N . ALA A 1 85 ? -3.862 -14.555 -4.736 1.00 13.85 65 ALA A N 1
ATOM 373 C CA . ALA A 1 85 ? -3.055 -15.400 -3.903 1.00 14.11 65 ALA A CA 1
ATOM 374 C C . ALA A 1 85 ? -3.884 -16.283 -2.987 1.00 15.53 65 ALA A C 1
ATOM 375 O O . ALA A 1 85 ? -3.492 -17.406 -2.722 1.00 17.37 65 ALA A O 1
ATOM 377 N N A ARG A 1 86 ? -4.990 -15.752 -2.483 0.50 15.51 66 ARG A N 1
ATOM 378 N N B ARG A 1 86 ? -4.994 -15.751 -2.482 0.50 15.08 66 ARG A N 1
ATOM 379 C CA A ARG A 1 86 ? -5.938 -16.487 -1.647 0.50 16.36 66 ARG A CA 1
ATOM 380 C CA B ARG A 1 86 ? -5.953 -16.483 -1.641 0.50 15.48 66 ARG A CA 1
ATOM 381 C C A ARG A 1 86 ? -6.542 -17.657 -2.431 0.50 16.57 66 ARG A C 1
ATOM 382 C C B ARG A 1 86 ? -6.547 -17.656 -2.429 0.50 16.09 66 ARG A C 1
ATOM 383 O O A ARG A 1 86 ? -6.662 -18.785 -1.911 0.50 18.26 66 ARG A O 1
ATOM 384 O O B ARG A 1 86 ? -6.663 -18.785 -1.911 0.50 17.82 66 ARG A O 1
ATOM 399 N N . VAL A 1 87 ? -6.917 -17.401 -3.684 1.00 15.52 67 VAL A N 1
ATOM 400 C CA . VAL A 1 87 ? -7.527 -18.452 -4.536 1.00 14.06 67 VAL A CA 1
ATOM 401 C C . VAL A 1 87 ? -6.480 -19.528 -4.852 1.00 13.90 67 VAL A C 1
ATOM 402 O O . VAL A 1 87 ? -6.765 -20.718 -4.891 1.00 13.71 67 VAL A O 1
ATOM 406 N N . PHE A 1 88 ? -5.247 -19.090 -4.979 1.00 12.69 68 PHE A N 1
ATOM 407 C CA . PHE A 1 88 ? -4.155 -19.957 -5.272 1.00 12.38 68 PHE A CA 1
ATOM 408 C C . PHE A 1 88 ? -3.939 -20.965 -4.138 1.00 12.46 68 PHE A C 1
ATOM 409 O O . PHE A 1 88 ? -3.588 -22.112 -4.394 1.00 11.76 68 PHE A O 1
ATOM 417 N N . ALA A 1 89 ? -4.077 -20.513 -2.891 1.00 11.90 69 ALA A N 1
ATOM 418 C CA . ALA A 1 89 ? -3.873 -21.367 -1.758 1.00 11.72 69 ALA A CA 1
ATOM 419 C C . ALA A 1 89 ? -4.997 -22.392 -1.724 1.00 12.05 69 ALA A C 1
ATOM 420 O O . ALA A 1 89 ? -4.769 -23.573 -1.475 1.00 11.03 69 ALA A O 1
ATOM 422 N N . ASP A 1 90 ? -6.213 -21.907 -1.920 1.00 11.95 70 ASP A N 1
ATOM 423 C CA . ASP A 1 90 ? -7.375 -22.767 -1.977 1.00 13.06 70 ASP A CA 1
ATOM 424 C C . ASP A 1 90 ? -7.177 -23.922 -2.965 1.00 12.39 70 ASP A C 1
ATOM 425 O O . ASP A 1 90 ? -7.349 -25.116 -2.616 1.00 12.57 70 ASP A O 1
ATOM 430 N N . VAL A 1 91 ? -6.845 -23.552 -4.208 1.00 13.11 71 VAL A N 1
ATOM 431 C CA . VAL A 1 91 ? -6.611 -24.514 -5.308 1.00 13.36 71 VAL A CA 1
ATOM 432 C C . VAL A 1 91 ? -5.441 -25.468 -4.941 1.00 13.27 71 VAL A C 1
ATOM 433 O O . VAL A 1 91 ? -5.591 -26.665 -5.043 1.00 14.48 71 VAL A O 1
ATOM 437 N N . SER A 1 92 ? -4.352 -24.941 -4.432 1.00 13.65 72 SER A N 1
ATOM 438 C CA . SER A 1 92 ? -3.218 -25.773 -4.060 1.00 15.08 72 SER A CA 1
ATOM 439 C C . SER A 1 92 ? -3.536 -26.752 -2.943 1.00 16.33 72 SER A C 1
ATOM 440 O O . SER A 1 92 ? -3.122 -27.902 -2.984 1.00 17.35 72 SER A O 1
ATOM 443 N N . LEU A 1 93 ? -4.273 -26.287 -1.938 1.00 17.43 73 LEU A N 1
ATOM 444 C CA . LEU A 1 93 ? -4.638 -27.137 -0.810 1.00 16.68 73 LEU A CA 1
ATOM 445 C C . LEU A 1 93 ? -5.611 -28.215 -1.293 1.00 15.09 73 LEU A C 1
ATOM 446 O O . LEU A 1 93 ? -5.483 -29.363 -0.938 1.00 13.14 73 LEU A O 1
ATOM 451 N N . ARG A 1 94 ? -6.597 -27.846 -2.093 1.00 16.36 74 ARG A N 1
ATOM 452 C CA . ARG A 1 94 ? -7.548 -28.867 -2.574 1.00 15.69 74 ARG A CA 1
ATOM 453 C C . ARG A 1 94 ? -6.817 -29.946 -3.377 1.00 16.49 74 ARG A C 1
ATOM 454 O O . ARG A 1 94 ? -7.041 -31.129 -3.203 1.00 19.65 74 ARG A O 1
ATOM 462 N N . THR A 1 95 ? -5.925 -29.511 -4.268 1.00 17.39 75 THR A N 1
ATOM 463 C CA . THR A 1 95 ? -5.182 -30.420 -5.104 1.00 17.88 75 THR A CA 1
ATOM 464 C C . THR A 1 95 ? -4.330 -31.380 -4.270 1.00 14.96 75 THR A C 1
ATOM 465 O O . THR A 1 95 ? -4.290 -32.559 -4.572 1.00 16.73 75 THR A O 1
ATOM 469 N N . ALA A 1 96 ? -3.655 -30.878 -3.261 1.00 14.23 76 ALA A N 1
ATOM 470 C CA . ALA A 1 96 ? -2.812 -31.723 -2.434 1.00 15.66 76 ALA A CA 1
ATOM 471 C C . ALA A 1 96 ? -3.631 -32.768 -1.675 1.00 16.33 76 ALA A C 1
ATOM 472 O O . ALA A 1 96 ? -3.262 -33.952 -1.609 1.00 15.64 76 ALA A O 1
ATOM 474 N N . LEU A 1 97 ? -4.785 -32.326 -1.176 1.00 17.92 77 LEU A N 1
ATOM 475 C CA . LEU A 1 97 ? -5.669 -33.185 -0.395 1.00 18.33 77 LEU A CA 1
ATOM 476 C C . LEU A 1 97 ? -6.265 -34.277 -1.284 1.00 18.59 77 LEU A C 1
ATOM 477 O O . LEU A 1 97 ? -6.258 -35.442 -0.936 1.00 17.23 77 LEU A O 1
ATOM 482 N N . ALA A 1 98 ? -6.771 -33.883 -2.437 1.00 19.78 78 ALA A N 1
ATOM 483 C CA . ALA A 1 98 ? -7.278 -34.849 -3.408 1.00 18.97 78 ALA A CA 1
ATOM 484 C C . ALA A 1 98 ? -6.222 -35.890 -3.776 1.00 21.31 78 ALA A C 1
ATOM 485 O O . ALA A 1 98 ? -6.521 -37.099 -3.780 1.00 22.82 78 ALA A O 1
ATOM 487 N N . GLU A 1 99 ? -4.982 -35.453 -3.999 1.00 22.66 79 GLU A N 1
ATOM 488 C CA . GLU A 1 99 ? -3.889 -36.383 -4.304 1.00 26.03 79 GLU A CA 1
ATOM 489 C C . GLU A 1 99 ? -3.627 -37.331 -3.155 1.00 26.22 79 GLU A C 1
ATOM 490 O O . GLU A 1 99 ? -3.497 -38.528 -3.366 1.00 28.62 79 GLU A O 1
ATOM 496 N N . ALA A 1 100 ? -3.564 -36.827 -1.936 1.00 24.64 80 ALA A N 1
ATOM 497 C CA . ALA A 1 100 ? -3.420 -37.711 -0.764 1.00 25.48 80 ALA A CA 1
ATOM 498 C C . ALA A 1 100 ? -4.615 -38.713 -0.563 1.00 24.10 80 ALA A C 1
ATOM 499 O O . ALA A 1 100 ? -4.405 -39.802 -0.090 1.00 22.48 80 ALA A O 1
ATOM 501 N N . ARG A 1 101 ? -5.826 -38.296 -0.895 1.00 22.52 81 ARG A N 1
ATOM 502 C CA . ARG A 1 101 ? -6.978 -39.151 -0.825 1.00 26.13 81 ARG A CA 1
ATOM 503 C C . ARG A 1 101 ? -7.054 -40.111 -2.000 1.00 30.04 81 ARG A C 1
ATOM 504 O O . ARG A 1 101 ? -7.807 -41.049 -1.955 1.00 37.57 81 ARG A O 1
ATOM 512 N N . GLY A 1 102 ? -6.323 -39.818 -3.064 1.00 33.68 82 GLY A N 1
ATOM 513 C CA . GLY A 1 102 ? -6.391 -40.575 -4.278 1.00 33.97 82 GLY A CA 1
ATOM 514 C C . GLY A 1 102 ? -7.669 -40.341 -5.039 1.00 35.17 82 GLY A C 1
ATOM 515 O O . GLY A 1 102 ? -8.080 -41.218 -5.760 1.00 32.65 82 GLY A O 1
ATOM 516 N N . CYS A 1 103 ? -8.311 -39.183 -4.901 1.00 37.83 83 CYS A N 1
ATOM 517 C CA . CYS A 1 103 ? -9.466 -38.876 -5.737 1.00 35.98 83 CYS A CA 1
ATOM 518 C C . CYS A 1 103 ? -9.214 -37.677 -6.680 1.00 40.68 83 CYS A C 1
ATOM 519 O O . CYS A 1 103 ? -8.152 -36.988 -6.569 1.00 33.97 83 CYS A O 1
ATOM 522 N N . PRO A 1 104 ? -10.117 -37.491 -7.687 1.00 49.58 84 PRO A N 1
ATOM 523 C CA . PRO A 1 104 ? -10.012 -36.187 -8.349 1.00 47.17 84 PRO A CA 1
ATOM 524 C C . PRO A 1 104 ? -10.568 -35.059 -7.491 1.00 38.89 84 PRO A C 1
ATOM 525 O O . PRO A 1 104 ? -11.428 -35.279 -6.626 1.00 34.10 84 PRO A O 1
ATOM 529 N N . VAL A 1 105 ? -10.010 -33.876 -7.747 1.00 34.73 85 VAL A N 1
ATOM 530 C CA . VAL A 1 105 ? -10.185 -32.709 -6.906 1.00 35.05 85 VAL A CA 1
ATOM 531 C C . VAL A 1 105 ? -11.650 -32.323 -6.800 1.00 35.96 85 VAL A C 1
ATOM 532 O O . VAL A 1 105 ? -12.075 -31.765 -5.807 1.00 25.87 85 VAL A O 1
ATOM 536 N N . GLU A 1 106 ? -12.404 -32.709 -7.818 1.00 41.26 86 GLU A N 1
ATOM 537 C CA . GLU A 1 106 ? -13.831 -32.488 -7.847 1.00 45.92 86 GLU A CA 1
ATOM 538 C C . GLU A 1 106 ? -14.550 -33.222 -6.765 1.00 43.21 86 GLU A C 1
ATOM 539 O O . GLU A 1 106 ? -15.524 -32.709 -6.224 1.00 41.21 86 GLU A O 1
ATOM 545 N N . ASP A 1 107 ? -14.063 -34.408 -6.420 1.00 47.47 87 ASP A N 1
ATOM 546 C CA . ASP A 1 107 ? -14.811 -35.311 -5.554 1.00 50.73 87 ASP A CA 1
ATOM 547 C C . ASP A 1 107 ? -14.746 -34.922 -4.122 1.00 48.76 87 ASP A C 1
ATOM 548 O O . ASP A 1 107 ? -15.074 -35.714 -3.272 1.00 62.39 87 ASP A O 1
ATOM 553 N N . LEU A 1 108 ? -14.454 -33.663 -3.865 1.00 47.08 88 LEU A N 1
ATOM 554 C CA . LEU A 1 108 ? -14.023 -33.189 -2.586 1.00 41.97 88 LEU A CA 1
ATOM 555 C C . LEU A 1 108 ? -14.777 -31.967 -2.159 1.00 45.43 88 LEU A C 1
ATOM 556 O O . LEU A 1 108 ? -14.500 -31.374 -1.109 1.00 54.53 88 LEU A O 1
ATOM 561 N N . ALA A 1 109 ? -15.763 -31.607 -2.961 1.00 46.23 89 ALA A N 1
ATOM 562 C CA . ALA A 1 109 ? -16.293 -30.274 -2.995 1.00 49.62 89 ALA A CA 1
ATOM 563 C C . ALA A 1 109 ? -17.510 -30.131 -2.098 1.00 52.28 89 ALA A C 1
ATOM 564 O O . ALA A 1 109 ? -17.788 -29.043 -1.638 1.00 70.11 89 ALA A O 1
ATOM 566 N N . ASP A 1 110 ? -18.225 -31.218 -1.825 1.00 49.03 90 ASP A N 1
ATOM 567 C CA . ASP A 1 110 ? -19.178 -31.174 -0.735 1.00 51.12 90 ASP A CA 1
ATOM 568 C C . ASP A 1 110 ? -18.588 -31.635 0.561 1.00 38.05 90 ASP A C 1
ATOM 569 O O . ASP A 1 110 ? -19.099 -31.263 1.586 1.00 34.92 90 ASP A O 1
ATOM 574 N N . SER A 1 111 ? -17.525 -32.425 0.528 1.00 33.92 91 SER A N 1
ATOM 575 C CA . SER A 1 111 ? -17.123 -33.126 1.737 1.00 28.67 91 SER A CA 1
ATOM 576 C C . SER A 1 111 ? -16.130 -32.376 2.605 1.00 26.32 91 SER A C 1
ATOM 577 O O . SER A 1 111 ? -15.898 -32.772 3.726 1.00 25.13 91 SER A O 1
ATOM 580 N N . VAL A 1 112 ? -15.509 -31.326 2.098 1.00 22.11 92 VAL A N 1
ATOM 581 C CA . VAL A 1 112 ? -14.517 -30.611 2.898 1.00 21.21 92 VAL A CA 1
ATOM 582 C C . VAL A 1 112 ? -14.700 -29.111 2.807 1.00 21.43 92 VAL A C 1
ATOM 583 O O . VAL A 1 112 ? -14.697 -28.568 1.728 1.00 18.87 92 VAL A O 1
ATOM 587 N N . THR A 1 113 ? -14.815 -28.433 3.944 1.00 20.70 93 THR A N 1
ATOM 588 C CA . THR A 1 113 ? -14.811 -26.976 3.944 1.00 20.98 93 THR A CA 1
ATOM 589 C C . THR A 1 113 ? -13.355 -26.475 3.787 1.00 19.72 93 THR A C 1
ATOM 590 O O . THR A 1 113 ? -12.511 -26.777 4.609 1.00 15.31 93 THR A O 1
ATOM 594 N N . VAL A 1 114 ? -13.100 -25.668 2.747 1.00 19.08 94 VAL A N 1
ATOM 595 C CA . VAL A 1 114 ? -11.807 -25.006 2.566 1.00 20.40 94 VAL A CA 1
ATOM 596 C C . VAL A 1 114 ? -12.000 -23.500 2.721 1.00 18.74 94 VAL A C 1
ATOM 597 O O . VAL A 1 114 ? -12.699 -22.872 1.938 1.00 25.38 94 VAL A O 1
ATOM 601 N N . ALA A 1 115 ? -11.404 -22.929 3.755 1.00 16.23 95 ALA A N 1
ATOM 602 C CA . ALA A 1 115 ? -11.595 -21.523 4.080 1.00 15.16 95 ALA A CA 1
ATOM 603 C C . ALA A 1 115 ? -10.231 -20.875 4.163 1.00 13.31 95 ALA A C 1
ATOM 604 O O . ALA A 1 115 ? -9.455 -21.119 5.116 1.00 12.80 95 ALA A O 1
ATOM 606 N N . VAL A 1 116 ? -9.919 -20.065 3.153 1.00 11.38 96 VAL A N 1
ATOM 607 C CA . VAL A 1 116 ? -8.670 -19.335 3.136 1.00 10.93 96 VAL A CA 1
ATOM 608 C C . VAL A 1 116 ? -8.983 -17.891 3.341 1.00 10.94 96 VAL A C 1
ATOM 609 O O . VAL A 1 116 ? -9.749 -17.304 2.573 1.00 11.29 96 VAL A O 1
ATOM 613 N N . SER A 1 117 ? -8.384 -17.300 4.377 1.00 10.63 97 SER A N 1
ATOM 614 C CA . SER A 1 117 ? -8.463 -15.858 4.587 1.00 10.73 97 SER A CA 1
ATOM 615 C C . SER A 1 117 ? -7.156 -15.222 4.149 1.00 10.52 97 SER A C 1
ATOM 616 O O . SER A 1 117 ? -6.101 -15.627 4.634 1.00 10.18 97 SER A O 1
ATOM 619 N N . GLY A 1 118 ? -7.236 -14.254 3.228 1.00 10.01 98 GLY A N 1
ATOM 620 C CA . GLY A 1 118 ? -6.044 -13.636 2.680 1.00 10.48 98 GLY A CA 1
ATOM 621 C C . GLY A 1 118 ? -5.526 -12.577 3.634 1.00 10.03 98 GLY A C 1
ATOM 622 O O . GLY A 1 118 ? -6.290 -12.024 4.390 1.00 10.24 98 GLY A O 1
ATOM 623 N N . GLY A 1 119 ? -4.239 -12.259 3.553 1.00 9.09 99 GLY A N 1
ATOM 624 C CA . GLY A 1 119 ? -3.698 -11.130 4.283 1.00 9.27 99 GLY A CA 1
ATOM 625 C C . GLY A 1 119 ? -3.078 -11.550 5.590 1.00 9.71 99 GLY A C 1
ATOM 626 O O . GLY A 1 119 ? -3.809 -11.804 6.550 1.00 10.27 99 GLY A O 1
ATOM 627 N N . SER A 1 120 ? -1.741 -11.645 5.635 1.00 9.44 100 SER A N 1
ATOM 628 C CA . SER A 1 120 ? -1.054 -12.156 6.796 1.00 9.05 100 SER A CA 1
ATOM 629 C C . SER A 1 120 ? -0.015 -11.181 7.290 1.00 9.80 100 SER A C 1
ATOM 630 O O . SER A 1 120 ? 1.187 -11.512 7.378 1.00 9.08 100 SER A O 1
ATOM 633 N N . PRO A 1 121 ? -0.452 -9.956 7.635 1.00 9.77 101 PRO A N 1
ATOM 634 C CA . PRO A 1 121 ? 0.502 -8.925 8.072 1.00 9.86 101 PRO A CA 1
ATOM 635 C C . PRO A 1 121 ? 1.230 -9.191 9.377 1.00 10.17 101 PRO A C 1
ATOM 636 O O . PRO A 1 121 ? 0.700 -9.837 10.258 1.00 10.34 101 PRO A O 1
ATOM 640 N N . GLY A 1 122 ? 2.459 -8.683 9.468 1.00 9.95 102 GLY A N 1
ATOM 641 C CA . GLY A 1 122 ? 3.166 -8.563 10.709 1.00 9.29 102 GLY A CA 1
ATOM 642 C C . GLY A 1 122 ? 3.570 -9.911 11.289 1.00 9.88 102 GLY A C 1
ATOM 643 O O . GLY A 1 122 ? 4.389 -10.661 10.713 1.00 8.89 102 GLY A O 1
ATOM 644 N N . VAL A 1 123 ? 3.004 -10.209 12.449 1.00 9.53 103 VAL A N 1
ATOM 645 C CA . VAL A 1 123 ? 3.367 -11.410 13.171 1.00 10.34 103 VAL A CA 1
ATOM 646 C C . VAL A 1 123 ? 2.599 -12.692 12.757 1.00 11.18 103 VAL A C 1
ATOM 647 O O . VAL A 1 123 ? 2.851 -13.763 13.338 1.00 11.27 103 VAL A O 1
ATOM 651 N N . ILE A 1 124 ? 1.669 -12.588 11.798 1.00 11.64 104 ILE A N 1
ATOM 652 C CA . ILE A 1 124 ? 0.867 -13.741 11.380 1.00 11.67 104 ILE A CA 1
ATOM 653 C C . ILE A 1 124 ? 1.676 -14.609 10.413 1.00 12.62 104 ILE A C 1
ATOM 654 O O . ILE A 1 124 ? 2.021 -14.133 9.345 1.00 13.91 104 ILE A O 1
ATOM 659 N N . SER A 1 125 ? 1.976 -15.863 10.779 1.00 11.77 105 SER A N 1
ATOM 660 C CA . SER A 1 125 ? 2.671 -16.778 9.885 1.00 11.62 105 SER A CA 1
ATOM 661 C C . SER A 1 125 ? 1.611 -17.526 9.048 1.00 10.44 105 SER A C 1
ATOM 662 O O . SER A 1 125 ? 0.775 -18.196 9.599 1.00 9.15 105 SER A O 1
ATOM 665 N N . PRO A 1 126 ? 1.685 -17.427 7.706 1.00 10.42 106 PRO A N 1
ATOM 666 C CA . PRO A 1 126 ? 0.772 -18.227 6.895 1.00 10.90 106 PRO A CA 1
ATOM 667 C C . PRO A 1 126 ? 0.868 -19.723 7.182 1.00 10.70 106 PRO A C 1
ATOM 668 O O . PRO A 1 126 ? 1.929 -20.262 7.501 1.00 11.40 106 PRO A O 1
ATOM 672 N N . HIS A 1 127 ? -0.262 -20.383 7.100 1.00 10.94 107 HIS A N 1
ATOM 673 C CA . HIS A 1 127 ? -0.371 -21.779 7.558 1.00 10.99 107 HIS A CA 1
ATOM 674 C C . HIS A 1 127 ? -1.734 -22.343 7.138 1.00 10.41 107 HIS A C 1
ATOM 675 O O . HIS A 1 127 ? -2.612 -21.592 6.690 1.00 10.33 107 HIS A O 1
ATOM 682 N N . VAL A 1 128 ? -1.909 -23.647 7.379 1.00 10.68 108 VAL A N 1
ATOM 683 C CA . VAL A 1 128 ? -3.215 -24.287 7.320 1.00 12.41 108 VAL A CA 1
ATOM 684 C C . VAL A 1 128 ? -3.439 -25.108 8.580 1.00 12.56 108 VAL A C 1
ATOM 685 O O . VAL A 1 128 ? -2.563 -25.842 9.022 1.00 11.52 108 VAL A O 1
ATOM 689 N N . THR A 1 129 ? -4.625 -24.893 9.165 1.00 13.73 109 THR A N 1
ATOM 690 C CA . THR A 1 129 ? -5.149 -25.737 10.231 1.00 13.14 109 THR A CA 1
ATOM 691 C C . THR A 1 129 ? -5.977 -26.819 9.548 1.00 12.69 109 THR A C 1
ATOM 692 O O . THR A 1 129 ? -6.982 -26.522 8.877 1.00 14.84 109 THR A O 1
ATOM 696 N N . VAL A 1 130 ? -5.526 -28.047 9.706 1.00 12.08 110 VAL A N 1
ATOM 697 C CA . VAL A 1 130 ? -6.169 -29.227 9.166 1.00 12.66 110 VAL A CA 1
ATOM 698 C C . VAL A 1 130 ? -7.070 -29.799 10.265 1.00 12.01 110 VAL A C 1
ATOM 699 O O . VAL A 1 130 ? -6.589 -30.232 11.346 1.00 10.75 110 VAL A O 1
ATOM 703 N N . VAL A 1 131 ? -8.366 -29.782 9.967 1.00 11.97 111 VAL A N 1
ATOM 704 C CA . VAL A 1 131 ? -9.350 -30.247 10.896 1.00 12.68 111 VAL A CA 1
ATOM 705 C C . VAL A 1 131 ? -9.877 -31.612 10.503 1.00 13.33 111 VAL A C 1
ATOM 706 O O . VAL A 1 131 ? -10.423 -31.774 9.427 1.00 12.18 111 VAL A O 1
ATOM 710 N N . THR A 1 132 ? -9.674 -32.600 11.379 1.00 15.16 112 THR A N 1
ATOM 711 C CA . THR A 1 132 ? -10.171 -33.964 11.134 1.00 18.00 112 THR A CA 1
ATOM 712 C C . THR A 1 132 ? -11.257 -34.327 12.111 1.00 19.67 112 THR A C 1
ATOM 713 O O . THR A 1 132 ? -11.349 -33.754 13.220 1.00 19.90 112 THR A O 1
ATOM 717 N N . GLN A 1 133 ? -12.100 -35.253 11.671 1.00 19.30 113 GLN A N 1
ATOM 718 C CA . GLN A 1 133 ? -13.088 -35.839 12.549 1.00 19.65 113 GLN A CA 1
ATOM 719 C C . GLN A 1 133 ? -13.419 -37.268 12.121 1.00 21.84 113 GLN A C 1
ATOM 720 O O . GLN A 1 133 ? -13.811 -37.507 10.988 1.00 23.15 113 GLN A O 1
ATOM 726 N N . GLU A 1 134 ? -13.273 -38.200 13.052 1.00 24.85 114 GLU A N 1
ATOM 727 C CA . GLU A 1 134 ? -13.769 -39.581 12.896 1.00 32.73 114 GLU A CA 1
ATOM 728 C C . GLU A 1 134 ? -14.788 -39.832 13.996 1.00 31.80 114 GLU A C 1
ATOM 729 O O . GLU A 1 134 ? -14.805 -39.153 15.005 1.00 30.46 114 GLU A O 1
ATOM 735 N N . TRP A 1 135 ? -15.707 -40.744 13.739 1.00 33.47 115 TRP A N 1
ATOM 736 C CA . TRP A 1 135 ? -16.624 -41.201 14.759 1.00 32.51 115 TRP A CA 1
ATOM 737 C C . TRP A 1 135 ? -16.178 -42.567 15.251 1.00 28.76 115 TRP A C 1
ATOM 738 O O . TRP A 1 135 ? -15.933 -43.426 14.465 1.00 29.74 115 TRP A O 1
ATOM 749 N N . VAL A 1 136 ? -16.012 -42.722 16.563 1.00 29.02 116 VAL A N 1
ATOM 750 C CA . VAL A 1 136 ? -15.581 -43.994 17.158 1.00 29.15 116 VAL A CA 1
ATOM 751 C C . VAL A 1 136 ? -16.686 -44.659 18.003 1.00 31.16 116 VAL A C 1
ATOM 752 O O . VAL A 1 136 ? -17.651 -44.006 18.411 1.00 26.51 116 VAL A O 1
ATOM 756 N N . ALA A 1 137 ? -16.529 -45.953 18.241 1.00 34.61 117 ALA A N 1
ATOM 757 C CA . ALA A 1 137 ? -17.565 -46.752 18.903 1.00 37.28 117 ALA A CA 1
ATOM 758 C C . ALA A 1 137 ? -17.477 -46.621 20.415 1.00 33.33 117 ALA A C 1
ATOM 759 O O . ALA A 1 137 ? -18.487 -46.809 21.094 1.00 32.08 117 ALA A O 1
ATOM 761 N N . ASP A 1 138 ? -16.274 -46.325 20.915 1.00 31.23 118 ASP A N 1
ATOM 762 C CA . ASP A 1 138 ? -15.970 -46.205 22.362 1.00 36.46 118 ASP A CA 1
ATOM 763 C C . ASP A 1 138 ? -15.431 -44.861 22.839 1.00 38.45 118 ASP A C 1
ATOM 764 O O . ASP A 1 138 ? -14.562 -44.300 22.206 1.00 38.06 118 ASP A O 1
ATOM 769 N N . LEU A 1 139 ? -15.937 -44.396 23.978 1.00 35.74 119 LEU A N 1
ATOM 770 C CA . LEU A 1 139 ? -15.570 -43.103 24.524 1.00 36.56 119 LEU A CA 1
ATOM 771 C C . LEU A 1 139 ? -14.402 -43.308 25.426 1.00 34.14 119 LEU A C 1
ATOM 772 O O . LEU A 1 139 ? -14.531 -43.982 26.436 1.00 41.06 119 LEU A O 1
ATOM 777 N N . PRO A 1 140 ? -13.248 -42.730 25.100 1.00 36.17 120 PRO A N 1
ATOM 778 C CA . PRO A 1 140 ? -12.134 -42.996 26.015 1.00 36.06 120 PRO A CA 1
ATOM 779 C C . PRO A 1 140 ? -12.397 -42.543 27.448 1.00 35.76 120 PRO A C 1
ATOM 780 O O . PRO A 1 140 ? -13.238 -41.665 27.684 1.00 36.90 120 PRO A O 1
ATOM 784 N N . ALA A 1 141 ? -11.685 -43.171 28.377 1.00 35.24 121 ALA A N 1
ATOM 785 C CA . ALA A 1 141 ? -11.831 -42.909 29.804 1.00 39.73 121 ALA A CA 1
ATOM 786 C C . ALA A 1 141 ? -11.059 -41.667 30.213 1.00 34.56 121 ALA A C 1
ATOM 787 O O . ALA A 1 141 ? -10.020 -41.340 29.627 1.00 32.37 121 ALA A O 1
ATOM 789 N N . GLY A 1 142 ? -11.601 -40.961 31.204 1.00 27.89 122 GLY A N 1
ATOM 790 C CA . GLY A 1 142 ? -10.894 -39.869 31.851 1.00 23.87 122 GLY A CA 1
ATOM 791 C C . GLY A 1 142 ? -10.775 -38.528 31.108 1.00 25.92 122 GLY A C 1
ATOM 792 O O . GLY A 1 142 ? -9.944 -37.703 31.495 1.00 23.83 122 GLY A O 1
ATOM 793 N N . LEU A 1 143 ? -11.608 -38.287 30.083 1.00 21.65 123 LEU A N 1
ATOM 794 C CA . LEU A 1 143 ? -11.634 -36.997 29.405 1.00 20.52 123 LEU A CA 1
ATOM 795 C C . LEU A 1 143 ? -12.513 -36.024 30.220 1.00 19.27 123 LEU A C 1
ATOM 796 O O . LEU A 1 143 ? -13.696 -36.294 30.449 1.00 18.82 123 LEU A O 1
ATOM 801 N N . PRO A 1 144 ? -11.936 -34.913 30.684 1.00 16.33 124 PRO A N 1
ATOM 802 C CA . PRO A 1 144 ? -12.686 -34.025 31.567 1.00 15.50 124 PRO A CA 1
ATOM 803 C C . PRO A 1 144 ? -13.691 -33.122 30.809 1.00 14.50 124 PRO A C 1
ATOM 804 O O . PRO A 1 144 ? -13.384 -32.636 29.725 1.00 13.45 124 PRO A O 1
ATOM 808 N N . GLY A 1 145 ? -14.852 -32.875 31.429 1.00 13.07 125 GLY A N 1
ATOM 809 C CA . GLY A 1 145 ? -15.846 -31.921 30.943 1.00 12.26 125 GLY A CA 1
ATOM 810 C C . GLY A 1 145 ? -16.267 -32.209 29.523 1.00 13.30 125 GLY A C 1
ATOM 811 O O . GLY A 1 145 ? -16.430 -33.343 29.147 1.00 13.57 125 GLY A O 1
ATOM 812 N N . VAL A 1 146 ? -16.381 -31.168 28.718 1.00 14.22 126 VAL A N 1
ATOM 813 C CA . VAL A 1 146 ? -16.823 -31.300 27.349 1.00 14.30 126 VAL A CA 1
ATOM 814 C C . VAL A 1 146 ? -15.669 -31.212 26.359 1.00 15.67 126 VAL A C 1
ATOM 815 O O . VAL A 1 146 ? -14.548 -30.792 26.700 1.00 14.65 126 VAL A O 1
ATOM 819 N N . GLY A 1 147 ? -15.945 -31.648 25.131 1.00 15.90 127 GLY A N 1
ATOM 820 C CA . GLY A 1 147 ? -14.933 -31.766 24.114 1.00 14.66 127 GLY A CA 1
ATOM 821 C C . GLY A 1 147 ? -15.384 -31.297 22.763 1.00 14.47 127 GLY A C 1
ATOM 822 O O . GLY A 1 147 ? -16.586 -31.258 22.453 1.00 13.10 127 GLY A O 1
ATOM 823 N N . LEU A 1 148 ? -14.381 -30.954 21.941 1.00 15.48 128 LEU A N 1
ATOM 824 C CA . LEU A 1 148 ? -14.612 -30.442 20.604 1.00 14.92 128 LEU A CA 1
ATOM 825 C C . LEU A 1 148 ? -15.397 -31.366 19.689 1.00 15.14 128 LEU A C 1
ATOM 826 O O . LEU A 1 148 ? -15.175 -32.599 19.645 1.00 16.08 128 LEU A O 1
ATOM 831 N N . VAL A 1 149 ? -16.291 -30.766 18.920 1.00 15.10 129 VAL A N 1
ATOM 832 C CA . VAL A 1 149 ? -16.992 -31.493 17.870 1.00 17.31 129 VAL A CA 1
ATOM 833 C C . VAL A 1 149 ? -17.209 -30.545 16.684 1.00 17.66 129 VAL A C 1
ATOM 834 O O . VAL A 1 149 ? -17.395 -29.339 16.870 1.00 18.55 129 VAL A O 1
ATOM 838 N N . VAL A 1 150 ? -17.199 -31.091 15.474 1.00 17.89 130 VAL A N 1
ATOM 839 C CA . VAL A 1 150 ? -17.300 -30.288 14.253 1.00 17.82 130 VAL A CA 1
ATOM 840 C C . VAL A 1 150 ? -18.619 -30.631 13.577 1.00 18.40 130 VAL A C 1
ATOM 841 O O . VAL A 1 150 ? -18.977 -31.783 13.529 1.00 19.29 130 VAL A O 1
ATOM 845 N N . GLY A 1 151 ? -19.308 -29.637 13.029 1.00 17.27 131 GLY A N 1
ATOM 846 C CA . GLY A 1 151 ? -20.471 -29.872 12.177 1.00 18.56 131 GLY A CA 1
ATOM 847 C C . GLY A 1 151 ? -20.401 -29.034 10.904 1.00 19.60 131 GLY A C 1
ATOM 848 O O . GLY A 1 151 ? -19.817 -27.963 10.915 1.00 19.34 131 GLY A O 1
ATOM 849 N N . ARG A 1 152 ? -21.010 -29.530 9.826 1.00 19.53 132 ARG A N 1
ATOM 850 C CA . ARG A 1 152 ? -21.039 -28.857 8.557 1.00 19.32 132 ARG A CA 1
ATOM 851 C C . ARG A 1 152 ? -22.425 -28.870 7.991 1.00 21.00 132 ARG A C 1
ATOM 852 O O . ARG A 1 152 ? -23.230 -29.753 8.296 1.00 22.76 132 ARG A O 1
ATOM 860 N N . GLY A 1 153 ? -22.709 -27.852 7.191 1.00 24.51 133 GLY A N 1
ATOM 861 C CA . GLY A 1 153 ? -23.999 -27.678 6.558 1.00 25.05 133 GLY A CA 1
ATOM 862 C C . GLY A 1 153 ? -23.924 -26.881 5.263 1.00 29.36 133 GLY A C 1
ATOM 863 O O . GLY A 1 153 ? -22.969 -26.165 5.019 1.00 29.71 133 GLY A O 1
ATOM 864 N N . HIS A 1 154 ? -24.957 -26.999 4.434 1.00 32.13 134 HIS A N 1
ATOM 865 C CA . HIS A 1 154 ? -25.029 -26.293 3.157 1.00 28.46 134 HIS A CA 1
ATOM 866 C C . HIS A 1 154 ? -26.383 -25.635 3.000 1.00 25.70 134 HIS A C 1
ATOM 867 O O . HIS A 1 154 ? -27.380 -26.209 3.358 1.00 20.54 134 HIS A O 1
ATOM 874 N N . THR A 1 155 ? -26.418 -24.441 2.435 1.00 24.89 135 THR A N 1
ATOM 875 C CA . THR A 1 155 ? -27.689 -23.766 2.220 1.00 26.73 135 THR A CA 1
ATOM 876 C C . THR A 1 155 ? -28.286 -24.283 0.914 1.00 28.93 135 THR A C 1
ATOM 877 O O . THR A 1 155 ? -27.571 -24.785 0.053 1.00 26.15 135 THR A O 1
ATOM 881 N N . GLU A 1 156 ? -29.606 -24.152 0.811 1.00 32.37 136 GLU A N 1
ATOM 882 C CA . GLU A 1 156 ? -30.332 -24.208 -0.456 1.00 38.97 136 GLU A CA 1
ATOM 883 C C . GLU A 1 156 ? -29.776 -23.085 -1.336 1.00 35.09 136 GLU A C 1
ATOM 884 O O . GLU A 1 156 ? -29.190 -22.139 -0.802 1.00 32.13 136 GLU A O 1
ATOM 890 N N . PRO A 1 157 ? -29.980 -23.146 -2.673 1.00 39.75 137 PRO A N 1
ATOM 891 C CA . PRO A 1 157 ? -29.321 -22.076 -3.452 1.00 39.62 137 PRO A CA 1
ATOM 892 C C . PRO A 1 157 ? -29.793 -20.663 -3.100 1.00 39.02 137 PRO A C 1
ATOM 893 O O . PRO A 1 157 ? -30.985 -20.429 -2.896 1.00 43.57 137 PRO A O 1
ATOM 897 N N . ILE A 1 158 ? -28.833 -19.756 -2.973 1.00 37.96 138 ILE A N 1
ATOM 898 C CA . ILE A 1 158 ? -29.090 -18.383 -2.603 1.00 42.89 138 ILE A CA 1
ATOM 899 C C . ILE A 1 158 ? -29.052 -17.588 -3.886 1.00 47.17 138 ILE A C 1
ATOM 900 O O . ILE A 1 158 ? -27.960 -17.432 -4.489 1.00 50.19 138 ILE A O 1
ATOM 905 N N . LEU A 1 159 ? -30.221 -17.083 -4.304 1.00 46.94 139 LEU A N 1
ATOM 906 C CA . LEU A 1 159 ? -30.366 -16.344 -5.582 1.00 49.71 139 LEU A CA 1
ATOM 907 C C . LEU A 1 159 ? -29.802 -14.932 -5.423 1.00 44.85 139 LEU A C 1
ATOM 908 O O . LEU A 1 159 ? -29.599 -14.505 -4.289 1.00 43.74 139 LEU A O 1
ATOM 913 N N . PRO A 1 160 ? -29.476 -14.232 -6.539 1.00 47.13 140 PRO A N 1
ATOM 914 C CA . PRO A 1 160 ? -28.857 -12.894 -6.360 1.00 46.74 140 PRO A CA 1
ATOM 915 C C . PRO A 1 160 ? -29.810 -11.881 -5.731 1.00 46.68 140 PRO A C 1
ATOM 916 O O . PRO A 1 160 ? -29.390 -11.041 -4.906 1.00 44.60 140 PRO A O 1
ATOM 920 N N . GLU A 1 161 ? -31.098 -12.002 -6.048 1.00 42.46 141 GLU A N 1
ATOM 921 C CA . GLU A 1 161 ? -32.107 -11.228 -5.314 1.00 39.46 141 GLU A CA 1
ATOM 922 C C . GLU A 1 161 ? -32.253 -11.616 -3.829 1.00 37.08 141 GLU A C 1
ATOM 923 O O . GLU A 1 161 ? -32.971 -10.919 -3.103 1.00 31.40 141 GLU A O 1
ATOM 929 N N . ASP A 1 162 ? -31.638 -12.724 -3.376 1.00 37.80 142 ASP A N 1
ATOM 930 C CA . ASP A 1 162 ? -31.634 -13.109 -1.942 1.00 39.15 142 ASP A CA 1
ATOM 931 C C . ASP A 1 162 ? -30.492 -12.451 -1.162 1.00 36.47 142 ASP A C 1
ATOM 932 O O . ASP A 1 162 ? -30.628 -12.204 0.021 1.00 31.17 142 ASP A O 1
ATOM 937 N N . ILE A 1 163 ? -29.399 -12.117 -1.851 1.00 38.08 143 ILE A N 1
ATOM 938 C CA . ILE A 1 163 ? -28.174 -11.649 -1.209 1.00 35.28 143 ILE A CA 1
ATOM 939 C C . ILE A 1 163 ? -28.416 -10.376 -0.421 1.00 36.21 143 ILE A C 1
ATOM 940 O O . ILE A 1 163 ? -29.080 -9.461 -0.888 1.00 44.81 143 ILE A O 1
ATOM 945 N N . GLY A 1 164 ? -27.909 -10.352 0.806 1.00 36.79 144 GLY A N 1
ATOM 946 C CA . GLY A 1 164 ? -28.121 -9.245 1.720 1.00 36.74 144 GLY A CA 1
ATOM 947 C C . GLY A 1 164 ? -29.518 -9.038 2.239 1.00 37.28 144 GLY A C 1
ATOM 948 O O . GLY A 1 164 ? -29.771 -8.006 2.861 1.00 40.44 144 GLY A O 1
ATOM 949 N N . ARG A 1 165 ? -30.419 -9.970 1.978 1.00 37.87 145 ARG A N 1
ATOM 950 C CA . ARG A 1 165 ? -31.829 -9.786 2.317 1.00 39.71 145 ARG A CA 1
ATOM 951 C C . ARG A 1 165 ? -32.296 -10.979 3.142 1.00 37.43 145 ARG A C 1
ATOM 952 O O . ARG A 1 165 ? -31.542 -11.945 3.372 1.00 37.90 145 ARG A O 1
ATOM 960 N N . THR A 1 166 ? -33.540 -10.904 3.597 1.00 36.48 146 THR A N 1
ATOM 961 C CA . THR A 1 166 ? -34.170 -11.864 4.508 1.00 37.93 146 THR A CA 1
ATOM 962 C C . THR A 1 166 ? -34.039 -13.348 4.082 1.00 32.60 146 THR A C 1
ATOM 963 O O . THR A 1 166 ? -33.972 -14.238 4.917 1.00 36.76 146 THR A O 1
ATOM 967 N N . ALA A 1 167 ? -34.076 -13.588 2.777 1.00 30.43 147 ALA A N 1
ATOM 968 C CA . ALA A 1 167 ? -33.985 -14.926 2.231 1.00 30.94 147 ALA A CA 1
ATOM 969 C C . ALA A 1 167 ? -32.617 -15.554 2.541 1.00 32.09 147 ALA A C 1
ATOM 970 O O . ALA A 1 167 ? -32.523 -16.752 2.802 1.00 29.83 147 ALA A O 1
ATOM 972 N N . GLN A 1 168 ? -31.565 -14.728 2.519 1.00 30.17 148 GLN A N 1
ATOM 973 C CA . GLN A 1 168 ? -30.208 -15.208 2.790 1.00 29.88 148 GLN A CA 1
ATOM 974 C C . GLN A 1 168 ? -30.137 -15.582 4.268 1.00 27.86 148 GLN A C 1
ATOM 975 O O . GLN A 1 168 ? -29.648 -16.665 4.603 1.00 26.86 148 GLN A O 1
ATOM 981 N N . VAL A 1 169 ? -30.686 -14.711 5.108 1.00 24.64 149 VAL A N 1
ATOM 982 C CA . VAL A 1 169 ? -30.744 -14.965 6.537 1.00 26.20 149 VAL A CA 1
ATOM 983 C C . VAL A 1 169 ? -31.357 -16.336 6.791 1.00 29.21 149 VAL A C 1
ATOM 984 O O . VAL A 1 169 ? -30.769 -17.182 7.496 1.00 35.28 149 VAL A O 1
ATOM 988 N N . ASP A 1 170 ? -32.556 -16.544 6.249 1.00 32.46 150 ASP A N 1
ATOM 989 C CA . ASP A 1 170 ? -33.329 -17.793 6.490 1.00 34.17 150 ASP A CA 1
ATOM 990 C C . ASP A 1 170 ? -32.610 -19.028 5.988 1.00 29.08 150 ASP A C 1
ATOM 991 O O . ASP A 1 170 ? -32.648 -20.077 6.622 1.00 30.63 150 ASP A O 1
ATOM 996 N N . LYS A 1 171 ? -31.981 -18.885 4.837 1.00 24.34 151 LYS A N 1
ATOM 997 C CA . LYS A 1 171 ? -31.309 -19.982 4.238 1.00 25.85 151 LYS A CA 1
ATOM 998 C C . LYS A 1 171 ? -30.006 -20.347 4.981 1.00 28.61 151 LYS A C 1
ATOM 999 O O . LYS A 1 171 ? -29.731 -21.534 5.188 1.00 29.38 151 LYS A O 1
ATOM 1005 N N . VAL A 1 172 ? -29.242 -19.339 5.415 1.00 23.49 152 VAL A N 1
ATOM 1006 C CA . VAL A 1 172 ? -28.105 -19.568 6.288 1.00 21.57 152 VAL A CA 1
ATOM 1007 C C . VAL A 1 172 ? -28.541 -20.199 7.622 1.00 20.01 152 VAL A C 1
ATOM 1008 O O . VAL A 1 172 ? -27.947 -21.178 8.058 1.00 22.62 152 VAL A O 1
ATOM 1012 N N . ALA A 1 173 ? -29.580 -19.659 8.244 1.00 19.10 153 ALA A N 1
ATOM 1013 C CA . ALA A 1 173 ? -30.093 -20.213 9.510 1.00 20.83 153 ALA A CA 1
ATOM 1014 C C . ALA A 1 173 ? -30.395 -21.711 9.435 1.00 21.77 153 ALA A C 1
ATOM 1015 O O . ALA A 1 173 ? -30.062 -22.451 10.351 1.00 21.32 153 ALA A O 1
ATOM 1017 N N . ASP A 1 174 ? -31.052 -22.130 8.351 1.00 21.55 154 ASP A N 1
ATOM 1018 C CA . ASP A 1 174 ? -31.341 -23.548 8.123 1.00 23.88 154 ASP A CA 1
ATOM 1019 C C . ASP A 1 174 ? -30.072 -24.405 7.990 1.00 23.20 154 ASP A C 1
ATOM 1020 O O . ASP A 1 174 ? -30.016 -25.510 8.535 1.00 21.61 154 ASP A O 1
ATOM 1025 N N . ALA A 1 175 ? -29.053 -23.876 7.308 1.00 20.82 155 ALA A N 1
ATOM 1026 C CA . ALA A 1 175 ? -27.752 -24.552 7.169 1.00 20.76 155 ALA A CA 1
ATOM 1027 C C . ALA A 1 175 ? -26.994 -24.610 8.503 1.00 20.03 155 ALA A C 1
ATOM 1028 O O . ALA A 1 175 ? -26.358 -25.623 8.827 1.00 19.53 155 ALA A O 1
ATOM 1030 N N . VAL A 1 176 ? -27.113 -23.563 9.311 1.00 19.56 156 VAL A N 1
ATOM 1031 C CA . VAL A 1 176 ? -26.547 -23.642 10.663 1.00 19.74 156 VAL A CA 1
ATOM 1032 C C . VAL A 1 176 ? -27.250 -24.693 11.530 1.00 21.04 156 VAL A C 1
ATOM 1033 O O . VAL A 1 176 ? -26.595 -25.453 12.229 1.00 19.77 156 VAL A O 1
ATOM 1037 N N . ALA A 1 177 ? -28.583 -24.730 11.490 1.00 25.38 157 ALA A N 1
ATOM 1038 C CA . ALA A 1 177 ? -29.366 -25.790 12.195 1.00 25.16 157 ALA A CA 1
ATOM 1039 C C . ALA A 1 177 ? -28.894 -27.172 11.754 1.00 22.46 157 ALA A C 1
ATOM 1040 O O . ALA A 1 177 ? -28.733 -28.080 12.573 1.00 23.30 157 ALA A O 1
ATOM 1042 N N . ALA A 1 178 ? -28.669 -27.310 10.452 1.00 21.53 158 ALA A N 1
ATOM 1043 C CA . ALA A 1 178 ? -28.230 -28.582 9.890 1.00 20.71 158 ALA A CA 1
ATOM 1044 C C . ALA A 1 178 ? -26.819 -28.948 10.371 1.00 26.28 158 ALA A C 1
ATOM 1045 O O . ALA A 1 178 ? -26.531 -30.118 10.680 1.00 26.11 158 ALA A O 1
ATOM 1047 N N . ALA A 1 179 ? -25.931 -27.948 10.438 1.00 25.68 159 ALA A N 1
ATOM 1048 C CA . ALA A 1 179 ? -24.585 -28.196 10.950 1.00 24.20 159 ALA A CA 1
ATOM 1049 C C . ALA A 1 179 ? -24.614 -28.618 12.434 1.00 21.86 159 ALA A C 1
ATOM 1050 O O . ALA A 1 179 ? -23.837 -29.471 12.842 1.00 19.56 159 ALA A O 1
ATOM 1052 N N . MET A 1 180 ? -25.501 -28.017 13.236 1.00 21.72 160 MET A N 1
ATOM 1053 C CA . MET A 1 180 ? -25.666 -28.440 14.669 1.00 22.59 160 MET A CA 1
ATOM 1054 C C . MET A 1 180 ? -26.100 -29.887 14.773 1.00 21.08 160 MET A C 1
ATOM 1055 O O . MET A 1 180 ? -25.594 -30.651 15.605 1.00 21.74 160 MET A O 1
ATOM 1060 N N . LEU A 1 181 ? -27.039 -30.239 13.910 1.00 23.03 161 LEU A N 1
ATOM 1061 C CA . LEU A 1 181 ? -27.559 -31.602 13.843 1.00 25.29 161 LEU A CA 1
ATOM 1062 C C . LEU A 1 181 ? -26.455 -32.563 13.435 1.00 25.41 161 LEU A C 1
ATOM 1063 O O . LEU A 1 181 ? -26.278 -33.581 14.078 1.00 28.31 161 LEU A O 1
ATOM 1068 N N . ASP A 1 182 ? -25.672 -32.211 12.422 1.00 24.61 162 ASP A N 1
ATOM 1069 C CA . ASP A 1 182 ? -24.478 -32.986 12.010 1.00 24.54 162 ASP A CA 1
ATOM 1070 C C . ASP A 1 182 ? -23.440 -33.165 13.142 1.00 23.66 162 ASP A C 1
ATOM 1071 O O . ASP A 1 182 ? -22.834 -34.218 13.288 1.00 25.57 162 ASP A O 1
ATOM 1076 N N . ALA A 1 183 ? -23.278 -32.153 13.988 1.00 22.90 163 ALA A N 1
ATOM 1077 C CA . ALA A 1 183 ? -22.383 -32.255 15.151 1.00 24.25 163 ALA A CA 1
ATOM 1078 C C . ALA A 1 183 ? -22.978 -32.960 16.360 1.00 23.11 163 ALA A C 1
ATOM 1079 O O . ALA A 1 183 ? -22.303 -33.148 17.337 1.00 25.89 163 ALA A O 1
ATOM 1081 N N . GLY A 1 184 ? -24.257 -33.297 16.315 1.00 26.20 164 GLY A N 1
ATOM 1082 C CA . GLY A 1 184 ? -24.985 -33.850 17.460 1.00 23.12 164 GLY A CA 1
ATOM 1083 C C . GLY A 1 184 ? -25.162 -32.875 18.586 1.00 23.11 164 GLY A C 1
ATOM 1084 O O . GLY A 1 184 ? -25.179 -33.267 19.726 1.00 22.60 164 GLY A O 1
ATOM 1085 N N . VAL A 1 185 ? -25.255 -31.592 18.281 1.00 23.59 165 VAL A N 1
ATOM 1086 C CA . VAL A 1 185 ? -25.347 -30.574 19.307 1.00 25.98 165 VAL A CA 1
ATOM 1087 C C . VAL A 1 185 ? -26.743 -29.952 19.275 1.00 26.11 165 VAL A C 1
ATOM 1088 O O . VAL A 1 185 ? -27.239 -29.593 18.200 1.00 28.38 165 VAL A O 1
ATOM 1092 N N . THR A 1 186 ? -27.380 -29.810 20.434 1.00 23.96 166 THR A N 1
ATOM 1093 C CA . THR A 1 186 ? -28.723 -29.167 20.520 1.00 26.85 166 THR A CA 1
ATOM 1094 C C . THR A 1 186 ? -28.704 -27.837 21.238 1.00 26.70 166 THR A C 1
ATOM 1095 O O . THR A 1 186 ? -29.531 -26.960 20.949 1.00 31.93 166 THR A O 1
ATOM 1099 N N . ASP A 1 187 ? -27.748 -27.674 22.149 1.00 26.20 167 ASP A N 1
ATOM 1100 C CA . ASP A 1 187 ? -27.583 -26.434 22.910 1.00 27.95 167 ASP A CA 1
ATOM 1101 C C . ASP A 1 187 ? -26.689 -25.367 22.221 1.00 27.61 167 ASP A C 1
ATOM 1102 O O . ASP A 1 187 ? -25.470 -25.532 22.122 1.00 23.90 167 ASP A O 1
ATOM 1107 N N . PRO A 1 188 ? -27.290 -24.246 21.814 1.00 25.09 168 PRO A N 1
ATOM 1108 C CA . PRO A 1 188 ? -26.527 -23.211 21.139 1.00 24.62 168 PRO A CA 1
ATOM 1109 C C . PRO A 1 188 ? -25.405 -22.604 21.978 1.00 24.60 168 PRO A C 1
ATOM 1110 O O . PRO A 1 188 ? -24.380 -22.195 21.408 1.00 26.74 168 PRO A O 1
ATOM 1114 N N . ASP A 1 189 ? -25.555 -22.608 23.300 1.00 23.96 169 ASP A N 1
ATOM 1115 C CA . ASP A 1 189 ? -24.484 -22.190 24.222 1.00 21.83 169 ASP A CA 1
ATOM 1116 C C . ASP A 1 189 ? -23.228 -23.025 24.098 1.00 21.55 169 ASP A C 1
ATOM 1117 O O . ASP A 1 189 ? -22.201 -22.645 24.601 1.00 21.29 169 ASP A O 1
ATOM 1122 N N . ASP A 1 190 ? -23.328 -24.215 23.509 1.00 22.55 170 ASP A N 1
ATOM 1123 C CA . ASP A 1 190 ? -22.175 -25.036 23.279 1.00 22.09 170 ASP A CA 1
ATOM 1124 C C . ASP A 1 190 ? -21.531 -24.798 21.907 1.00 20.91 170 ASP A C 1
ATOM 1125 O O . ASP A 1 190 ? -20.533 -25.477 21.573 1.00 16.89 170 ASP A O 1
ATOM 1130 N N . VAL A 1 191 ? -22.064 -23.847 21.143 1.00 16.03 171 VAL A N 1
ATOM 1131 C CA . VAL A 1 191 ? -21.471 -23.514 19.849 1.00 17.14 171 VAL A CA 1
ATOM 1132 C C . VAL A 1 191 ? -20.574 -22.314 20.021 1.00 16.07 171 VAL A C 1
ATOM 1133 O O . VAL A 1 191 ? -21.047 -21.293 20.475 1.00 17.97 171 VAL A O 1
ATOM 1137 N N . HIS A 1 192 ? -19.300 -22.430 19.658 1.00 14.00 172 HIS A N 1
ATOM 1138 C CA . HIS A 1 192 ? -18.333 -21.391 19.930 1.00 15.01 172 HIS A CA 1
ATOM 1139 C C . HIS A 1 192 ? -17.770 -20.707 18.704 1.00 15.65 172 HIS A C 1
ATOM 1140 O O . HIS A 1 192 ? -17.000 -19.726 18.836 1.00 17.26 172 HIS A O 1
ATOM 1147 N N . LEU A 1 193 ? -18.120 -21.184 17.512 1.00 15.31 173 LEU A N 1
ATOM 1148 C CA . LEU A 1 193 ? -17.608 -20.589 16.266 1.00 17.20 173 LEU A CA 1
ATOM 1149 C C . LEU A 1 193 ? -18.396 -21.086 15.095 1.00 17.25 173 LEU A C 1
ATOM 1150 O O . LEU A 1 193 ? -18.532 -22.305 14.927 1.00 16.17 173 LEU A O 1
ATOM 1155 N N . VAL A 1 194 ? -18.892 -20.160 14.276 1.00 16.18 174 VAL A N 1
ATOM 1156 C CA . VAL A 1 194 ? -19.633 -20.551 13.086 1.00 15.88 174 VAL A CA 1
ATOM 1157 C C . VAL A 1 194 ? -19.097 -19.783 11.884 1.00 16.30 174 VAL A C 1
ATOM 1158 O O . VAL A 1 194 ? -19.331 -18.593 11.754 1.00 16.66 174 VAL A O 1
ATOM 1162 N N . MET A 1 195 ? -18.402 -20.491 11.003 1.00 16.35 175 MET A N 1
ATOM 1163 C CA . MET A 1 195 ? -17.920 -19.917 9.774 1.00 18.90 175 MET A CA 1
ATOM 1164 C C . MET A 1 195 ? -18.928 -20.137 8.656 1.00 18.82 175 MET A C 1
ATOM 1165 O O . MET A 1 195 ? -19.334 -21.271 8.411 1.00 21.29 175 MET A O 1
ATOM 1170 N N . VAL A 1 196 ? -19.346 -19.047 8.027 1.00 19.76 176 VAL A N 1
ATOM 1171 C CA . VAL A 1 196 ? -20.238 -19.084 6.879 1.00 22.77 176 VAL A CA 1
ATOM 1172 C C . VAL A 1 196 ? -19.535 -18.523 5.647 1.00 23.13 176 VAL A C 1
ATOM 1173 O O . VAL A 1 196 ? -19.000 -17.417 5.689 1.00 24.04 176 VAL A O 1
ATOM 1177 N N . LYS A 1 197 ? -19.518 -19.294 4.563 1.00 29.19 177 LYS A N 1
ATOM 1178 C CA . LYS A 1 197 ? -19.099 -18.791 3.235 1.00 33.14 177 LYS A CA 1
ATOM 1179 C C . LYS A 1 197 ? -20.293 -18.689 2.320 1.00 33.16 177 LYS A C 1
ATOM 1180 O O . LYS A 1 197 ? -20.967 -19.682 2.062 1.00 31.30 177 LYS A O 1
ATOM 1186 N N . GLY A 1 198 ? -20.557 -17.472 1.851 1.00 40.22 178 GLY A N 1
ATOM 1187 C CA . GLY A 1 198 ? -21.681 -17.179 0.941 1.00 48.50 178 GLY A CA 1
ATOM 1188 C C . GLY A 1 198 ? -21.268 -16.578 -0.400 1.00 45.27 178 GLY A C 1
ATOM 1189 O O . GLY A 1 198 ? -20.106 -16.269 -0.632 1.00 41.03 178 GLY A O 1
ATOM 1190 N N . PRO A 1 199 ? -22.244 -16.382 -1.289 1.00 52.93 179 PRO A N 1
ATOM 1191 C CA . PRO A 1 199 ? -21.982 -15.777 -2.571 1.00 48.07 179 PRO A CA 1
ATOM 1192 C C . PRO A 1 199 ? -22.011 -14.263 -2.456 1.00 49.43 179 PRO A C 1
ATOM 1193 O O . PRO A 1 199 ? -22.592 -13.686 -1.541 1.00 45.59 179 PRO A O 1
ATOM 1197 N N . ALA A 1 200 ? -21.323 -13.627 -3.391 1.00 58.95 180 ALA A N 1
ATOM 1198 C CA . ALA A 1 200 ? -21.358 -12.182 -3.545 1.00 64.31 180 ALA A CA 1
ATOM 1199 C C . ALA A 1 200 ? -22.031 -11.892 -4.886 1.00 64.12 180 ALA A C 1
ATOM 1200 O O . ALA A 1 200 ? -22.155 -12.807 -5.684 1.00 56.95 180 ALA A O 1
ATOM 1202 N N . LEU A 1 201 ? -22.449 -10.653 -5.103 1.00 69.23 181 LEU A N 1
ATOM 1203 C CA . LEU A 1 201 ? -22.951 -10.258 -6.413 1.00 71.17 181 LEU A CA 1
ATOM 1204 C C . LEU A 1 201 ? -21.839 -10.227 -7.471 1.00 69.11 181 LEU A C 1
ATOM 1205 O O . LEU A 1 201 ? -20.741 -9.735 -7.202 1.00 60.95 181 LEU A O 1
ATOM 1210 N N . SER A 1 202 ? -22.128 -10.734 -8.653 1.00 79.77 182 SER A N 1
ATOM 1211 C CA . SER A 1 202 ? -21.305 -10.487 -9.841 1.00 76.80 182 SER A CA 1
ATOM 1212 C C . SER A 1 202 ? -22.191 -9.744 -10.809 1.00 82.35 182 SER A C 1
ATOM 1213 O O . SER A 1 202 ? -23.415 -9.728 -10.708 1.00 77.91 182 SER A O 1
ATOM 1216 N N . SER A 1 203 ? -21.572 -9.125 -11.789 1.00 93.92 183 SER A N 1
ATOM 1217 C CA . SER A 1 203 ? -22.313 -8.425 -12.841 1.00 95.66 183 SER A CA 1
ATOM 1218 C C . SER A 1 203 ? -23.283 -9.354 -13.570 1.00 85.49 183 SER A C 1
ATOM 1219 O O . SER A 1 203 ? -24.316 -8.916 -14.048 1.00 72.04 183 SER A O 1
ATOM 1222 N N . ARG A 1 204 ? -22.952 -10.642 -13.624 1.00 77.89 184 ARG A N 1
ATOM 1223 C CA . ARG A 1 204 ? -23.717 -11.640 -14.385 1.00 73.75 184 ARG A CA 1
ATOM 1224 C C . ARG A 1 204 ? -24.897 -12.198 -13.565 1.00 69.94 184 ARG A C 1
ATOM 1225 O O . ARG A 1 204 ? -25.887 -12.559 -14.107 1.00 67.58 184 ARG A O 1
ATOM 1227 N N . ALA A 1 205 ? -24.700 -12.214 -12.240 1.00 70.51 185 ALA A N 1
ATOM 1228 C CA . ALA A 1 205 ? -25.758 -12.481 -11.313 1.00 72.33 185 ALA A CA 1
ATOM 1229 C C . ALA A 1 205 ? -26.815 -11.358 -11.360 1.00 69.61 185 ALA A C 1
ATOM 1230 O O . ALA A 1 205 ? -27.992 -11.607 -11.499 1.00 66.50 185 ALA A O 1
ATOM 1232 N N . VAL A 1 206 ? -26.347 -10.119 -11.255 1.00 64.68 186 VAL A N 1
ATOM 1233 C CA . VAL A 1 206 ? -27.188 -8.921 -11.316 1.00 73.98 186 VAL A CA 1
ATOM 1234 C C . VAL A 1 206 ? -27.807 -8.712 -12.700 1.00 68.24 186 VAL A C 1
ATOM 1235 O O . VAL A 1 206 ? -28.794 -7.969 -12.816 1.00 66.60 186 VAL A O 1
ATOM 1239 N N . ALA A 1 207 ? -27.218 -9.332 -13.724 1.00 69.93 187 ALA A N 1
ATOM 1240 C CA . ALA A 1 207 ? -27.875 -9.479 -15.028 1.00 70.00 187 ALA A CA 1
ATOM 1241 C C . ALA A 1 207 ? -29.021 -10.484 -15.000 1.00 69.22 187 ALA A C 1
ATOM 1242 O O . ALA A 1 207 ? -30.066 -10.278 -15.636 1.00 59.57 187 ALA A O 1
ATOM 1244 N N . ASP A 1 208 ? -28.826 -11.568 -14.263 1.00 70.63 188 ASP A N 1
ATOM 1245 C CA . ASP A 1 208 ? -29.821 -12.633 -14.192 1.00 65.98 188 ASP A CA 1
ATOM 1246 C C . ASP A 1 208 ? -31.085 -12.199 -13.444 1.00 58.30 188 ASP A C 1
ATOM 1247 O O . ASP A 1 208 ? -32.211 -12.480 -13.860 1.00 60.79 188 ASP A O 1
ATOM 1252 N N . ALA A 1 209 ? -30.895 -11.514 -12.328 1.00 54.43 189 ALA A N 1
ATOM 1253 C CA . ALA A 1 209 ? -32.017 -11.034 -11.508 1.00 55.92 189 ALA A CA 1
ATOM 1254 C C . ALA A 1 209 ? -32.802 -9.969 -12.268 1.00 59.01 189 ALA A C 1
ATOM 1255 O O . ALA A 1 209 ? -34.028 -9.922 -12.172 1.00 48.14 189 ALA A O 1
ATOM 1257 N N . LEU A 1 210 ? -32.093 -9.104 -12.993 1.00 60.35 190 LEU A N 1
ATOM 1258 C CA . LEU A 1 210 ? -32.708 -8.136 -13.903 1.00 65.68 190 LEU A CA 1
ATOM 1259 C C . LEU A 1 210 ? -33.548 -8.861 -14.938 1.00 66.41 190 LEU A C 1
ATOM 1260 O O . LEU A 1 210 ? -34.680 -8.443 -15.210 1.00 51.21 190 LEU A O 1
ATOM 1265 N N . SER A 1 211 ? -32.984 -9.927 -15.514 1.00 65.41 191 SER A N 1
ATOM 1266 C CA . SER A 1 211 ? -33.706 -10.771 -16.490 1.00 59.43 191 SER A CA 1
ATOM 1267 C C . SER A 1 211 ? -35.091 -11.142 -15.981 1.00 55.41 191 SER A C 1
ATOM 1268 O O . SER A 1 211 ? -36.059 -11.024 -16.710 1.00 53.39 191 SER A O 1
ATOM 1271 N N . ARG A 1 212 ? -35.161 -11.571 -14.723 1.00 53.18 192 ARG A N 1
ATOM 1272 C CA . ARG A 1 212 ? -36.392 -12.070 -14.150 1.00 46.93 192 ARG A CA 1
ATOM 1273 C C . ARG A 1 212 ? -37.206 -10.976 -13.449 1.00 43.88 192 ARG A C 1
ATOM 1274 O O . ARG A 1 212 ? -38.196 -11.266 -12.782 1.00 43.32 192 ARG A O 1
ATOM 1282 N N . GLY A 1 213 ? -36.801 -9.723 -13.627 1.00 42.24 193 GLY A N 1
ATOM 1283 C CA . GLY A 1 213 ? -37.581 -8.574 -13.171 1.00 45.70 193 GLY A CA 1
ATOM 1284 C C . GLY A 1 213 ? -37.343 -8.178 -11.730 1.00 49.60 193 GLY A C 1
ATOM 1285 O O . GLY A 1 213 ? -38.191 -7.544 -11.091 1.00 43.05 193 GLY A O 1
ATOM 1286 N N . LYS A 1 214 ? -36.163 -8.533 -11.225 1.00 55.46 194 LYS A N 1
ATOM 1287 C CA . LYS A 1 214 ? -35.835 -8.462 -9.793 1.00 50.69 194 LYS A CA 1
ATOM 1288 C C . LYS A 1 214 ? -34.741 -7.444 -9.590 1.00 44.88 194 LYS A C 1
ATOM 1289 O O . LYS A 1 214 ? -33.880 -7.235 -10.453 1.00 46.26 194 LYS A O 1
ATOM 1295 N N . THR A 1 215 ? -34.728 -6.825 -8.422 1.00 42.94 195 THR A N 1
ATOM 1296 C CA . THR A 1 215 ? -33.582 -5.983 -8.047 1.00 48.53 195 THR A CA 1
ATOM 1297 C C . THR A 1 215 ? -32.554 -6.725 -7.195 1.00 54.60 195 THR A C 1
ATOM 1298 O O . THR A 1 215 ? -32.869 -7.768 -6.604 1.00 55.15 195 THR A O 1
ATOM 1302 N N . VAL A 1 216 ? -31.343 -6.190 -7.153 1.00 53.79 196 VAL A N 1
ATOM 1303 C CA . VAL A 1 216 ? -30.331 -6.705 -6.252 1.00 52.86 196 VAL A CA 1
ATOM 1304 C C . VAL A 1 216 ? -30.217 -5.684 -5.184 1.00 59.08 196 VAL A C 1
ATOM 1305 O O . VAL A 1 216 ? -30.856 -4.660 -5.262 1.00 66.07 196 VAL A O 1
ATOM 1309 N N . VAL A 1 217 ? -29.425 -5.950 -4.160 1.00 63.82 197 VAL A N 1
ATOM 1310 C CA . VAL A 1 217 ? -29.576 -5.191 -2.916 1.00 58.56 197 VAL A CA 1
ATOM 1311 C C . VAL A 1 217 ? -28.803 -3.870 -3.027 1.00 59.15 197 VAL A C 1
ATOM 1312 O O . VAL A 1 217 ? -29.159 -2.899 -2.365 1.00 55.86 197 VAL A O 1
ATOM 1316 N N . THR A 1 218 ? -27.778 -3.830 -3.891 1.00 54.92 198 THR A N 1
ATOM 1317 C CA . THR A 1 218 ? -26.810 -2.720 -3.881 1.00 54.35 198 THR A CA 1
ATOM 1318 C C . THR A 1 218 ? -25.633 -3.056 -4.756 1.00 48.71 198 THR A C 1
ATOM 1319 O O . THR A 1 218 ? -25.741 -3.962 -5.582 1.00 49.03 198 THR A O 1
ATOM 1321 N N . SER A 1 228 ? -21.520 -4.988 -1.356 1.00 50.51 208 SER A N 1
ATOM 1322 C CA . SER A 1 228 ? -22.224 -6.270 -1.663 1.00 53.70 208 SER A CA 1
ATOM 1323 C C . SER A 1 228 ? -21.704 -7.506 -0.949 1.00 47.59 208 SER A C 1
ATOM 1324 O O . SER A 1 228 ? -22.492 -8.393 -0.601 1.00 47.77 208 SER A O 1
ATOM 1327 N N . MET A 1 229 ? -20.401 -7.571 -0.772 1.00 47.45 209 MET A N 1
ATOM 1328 C CA . MET A 1 229 ? -19.848 -8.664 0.013 1.00 52.82 209 MET A CA 1
ATOM 1329 C C . MET A 1 229 ? -20.353 -8.450 1.398 1.00 50.67 209 MET A C 1
ATOM 1330 O O . MET A 1 229 ? -20.683 -9.389 2.081 1.00 54.91 209 MET A O 1
ATOM 1335 N N . CYS A 1 230 ? -20.481 -7.190 1.808 1.00 46.63 210 CYS A N 1
ATOM 1336 C CA . CYS A 1 230 ? -20.785 -6.933 3.228 1.00 42.87 210 CYS A CA 1
ATOM 1337 C C . CYS A 1 230 ? -22.272 -7.040 3.590 1.00 37.62 210 CYS A C 1
ATOM 1338 O O . CYS A 1 230 ? -22.587 -7.424 4.699 1.00 33.56 210 CYS A O 1
ATOM 1341 N N . TRP A 1 231 ? -23.142 -6.757 2.620 1.00 36.76 211 TRP A N 1
ATOM 1342 C CA . TRP A 1 231 ? -24.543 -7.158 2.691 1.00 39.63 211 TRP A CA 1
ATOM 1343 C C . TRP A 1 231 ? -24.708 -8.660 2.910 1.00 38.60 211 TRP A C 1
ATOM 1344 O O . TRP A 1 231 ? -25.478 -9.088 3.794 1.00 34.12 211 TRP A O 1
ATOM 1355 N N . SER A 1 232 ? -23.954 -9.443 2.124 1.00 33.95 212 SER A N 1
ATOM 1356 C CA . SER A 1 232 ? -23.975 -10.912 2.206 1.00 31.15 212 SER A CA 1
ATOM 1357 C C . SER A 1 232 ? -23.475 -11.378 3.572 1.00 32.77 212 SER A C 1
ATOM 1358 O O . SER A 1 232 ? -24.133 -12.161 4.300 1.00 28.67 212 SER A O 1
ATOM 1361 N N . ASN A 1 233 ? -22.311 -10.856 3.940 1.00 35.40 213 ASN A N 1
ATOM 1362 C CA . ASN A 1 233 ? -21.721 -11.148 5.263 1.00 33.68 213 ASN A CA 1
ATOM 1363 C C . ASN A 1 233 ? -22.622 -10.787 6.432 1.00 31.18 213 ASN A C 1
ATOM 1364 O O . ASN A 1 233 ? -22.730 -11.529 7.391 1.00 26.22 213 ASN A O 1
ATOM 1369 N N . ASP A 1 234 ? -23.258 -9.623 6.334 1.00 34.97 214 ASP A N 1
ATOM 1370 C CA . ASP A 1 234 ? -24.163 -9.148 7.376 1.00 39.06 214 ASP A CA 1
ATOM 1371 C C . ASP A 1 234 ? -25.397 -10.070 7.449 1.00 37.63 214 ASP A C 1
ATOM 1372 O O . ASP A 1 234 ? -25.758 -10.498 8.538 1.00 35.55 214 ASP A O 1
ATOM 1377 N N . ALA A 1 235 ? -26.001 -10.402 6.299 1.00 31.55 215 ALA A N 1
ATOM 1378 C CA . ALA A 1 235 ? -27.136 -11.327 6.258 1.00 29.79 215 ALA A CA 1
ATOM 1379 C C . ALA A 1 235 ? -26.773 -12.705 6.863 1.00 28.74 215 ALA A C 1
ATOM 1380 O O . ALA A 1 235 ? -27.562 -13.291 7.636 1.00 27.40 215 ALA A O 1
ATOM 1382 N N . SER A 1 236 ? -25.587 -13.195 6.527 1.00 25.50 216 SER A N 1
ATOM 1383 C CA . SER A 1 236 ? -25.110 -14.488 7.038 1.00 29.62 216 SER A CA 1
ATOM 1384 C C . SER A 1 236 ? -24.930 -14.527 8.555 1.00 30.93 216 SER A C 1
ATOM 1385 O O . SER A 1 236 ? -25.399 -15.463 9.219 1.00 30.21 216 SER A O 1
ATOM 1388 N N . ALA A 1 237 ? -24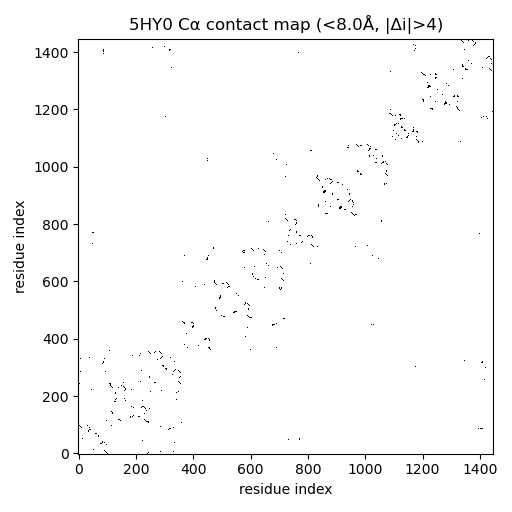.291 -13.494 9.096 1.00 27.93 217 ALA A N 1
ATOM 1389 C CA . ALA A 1 237 ? -24.104 -13.376 10.533 1.00 29.70 217 ALA A CA 1
ATOM 1390 C C . ALA A 1 237 ? -25.442 -13.404 11.259 1.00 25.72 217 ALA A C 1
ATOM 1391 O O . ALA A 1 237 ? -25.594 -14.032 12.311 1.00 24.57 217 ALA A O 1
ATOM 1393 N N . LEU A 1 238 ? -26.419 -12.720 10.686 1.00 28.56 218 LEU A N 1
ATOM 1394 C CA . LEU A 1 238 ? -27.754 -12.658 11.247 1.00 31.27 218 LEU A CA 1
ATOM 1395 C C . LEU A 1 238 ? -28.418 -14.037 11.211 1.00 27.25 218 LEU A C 1
ATOM 1396 O O . LEU A 1 238 ? -29.093 -14.433 12.166 1.00 30.92 218 LEU A O 1
ATOM 1401 N N . GLY A 1 239 ? -28.217 -14.747 10.115 1.00 24.95 219 GLY A N 1
ATOM 1402 C CA . GLY A 1 239 ? -28.662 -16.130 10.000 1.00 26.39 219 GLY A CA 1
ATOM 1403 C C . GLY A 1 239 ? -28.154 -17.021 11.118 1.00 25.51 219 GLY A C 1
ATOM 1404 O O . GLY A 1 239 ? -28.900 -17.796 11.699 1.00 23.53 219 GLY A O 1
ATOM 1405 N N . VAL A 1 240 ? -26.878 -16.861 11.442 1.00 27.39 220 VAL A N 1
ATOM 1406 C CA . VAL A 1 240 ? -26.263 -17.587 12.542 1.00 26.15 220 VAL A CA 1
ATOM 1407 C C . VAL A 1 240 ? -26.981 -17.242 13.839 1.00 23.74 220 VAL A C 1
ATOM 1408 O O . VAL A 1 240 ? -27.324 -18.121 14.610 1.00 22.90 220 VAL A O 1
ATOM 1412 N N . ALA A 1 241 ? -27.210 -15.943 14.043 1.00 24.90 221 ALA A N 1
ATOM 1413 C CA . ALA A 1 241 ? -27.865 -15.441 15.252 1.00 25.12 221 ALA A CA 1
ATOM 1414 C C . ALA A 1 241 ? -29.239 -16.021 15.419 1.00 28.20 221 ALA A C 1
ATOM 1415 O O . ALA A 1 241 ? -29.641 -16.353 16.538 1.00 28.83 221 ALA A O 1
ATOM 1417 N N . VAL A 1 242 ? -29.976 -16.092 14.312 1.00 27.96 222 VAL A N 1
ATOM 1418 C CA . VAL A 1 242 ? -31.345 -16.637 14.334 1.00 27.83 222 VAL A CA 1
ATOM 1419 C C . VAL A 1 242 ? -31.299 -18.105 14.740 1.00 31.57 222 VAL A C 1
ATOM 1420 O O . VAL A 1 242 ? -31.951 -18.511 15.694 1.00 30.63 222 VAL A O 1
ATOM 1424 N N . ALA A 1 243 ? -30.481 -18.882 14.028 1.00 31.83 223 ALA A N 1
ATOM 1425 C CA . ALA A 1 243 ? -30.319 -20.295 14.302 1.00 27.67 223 ALA A CA 1
ATOM 1426 C C . ALA A 1 243 ? -29.793 -20.621 15.729 1.00 27.06 223 ALA A C 1
ATOM 1427 O O . ALA A 1 243 ? -30.180 -21.614 16.302 1.00 29.29 223 ALA A O 1
ATOM 1429 N N . LEU A 1 244 ? -28.939 -19.786 16.302 1.00 24.18 224 LEU A N 1
ATOM 1430 C CA . LEU A 1 244 ? -28.486 -20.012 17.683 1.00 28.03 224 LEU A CA 1
ATOM 1431 C C . LEU A 1 244 ? -29.404 -19.423 18.782 1.00 30.97 224 LEU A C 1
ATOM 1432 O O . LEU A 1 244 ? -29.013 -19.392 19.961 1.00 29.82 224 LEU A O 1
ATOM 1437 N N . GLY A 1 245 ? -30.591 -18.923 18.400 1.00 35.57 225 GLY A N 1
ATOM 1438 C CA . GLY A 1 245 ? -31.494 -18.225 19.332 1.00 34.00 225 GLY A CA 1
ATOM 1439 C C . GLY A 1 245 ? -30.979 -16.923 19.940 1.00 38.50 225 GLY A C 1
ATOM 1440 O O . GLY A 1 245 ? -31.480 -16.499 20.965 1.00 36.03 225 GLY A O 1
ATOM 1441 N N . GLU A 1 246 ? -29.982 -16.288 19.312 1.00 43.27 226 GLU A N 1
ATOM 1442 C CA . GLU A 1 246 ? -29.398 -15.034 19.804 1.00 38.35 226 GLU A CA 1
ATOM 1443 C C . GLU A 1 246 ? -30.284 -13.836 19.395 1.00 40.89 226 GLU A C 1
ATOM 1444 O O . GLU A 1 246 ? -30.290 -12.808 20.065 1.00 41.90 226 GLU A O 1
ATOM 1450 N N . VAL A 1 247 ? -30.999 -13.974 18.279 1.00 39.82 227 VAL A N 1
ATOM 1451 C CA . VAL A 1 247 ? -31.884 -12.945 17.732 1.00 37.03 227 VAL A CA 1
ATOM 1452 C C . VAL A 1 247 ? -33.192 -13.661 17.331 1.00 38.83 227 VAL A C 1
ATOM 1453 O O . VAL A 1 247 ? -33.163 -14.631 16.561 1.00 29.80 227 VAL A O 1
ATOM 1457 N N . LYS A 1 248 ? -34.325 -13.189 17.847 1.00 43.99 228 LYS A N 1
ATOM 1458 C CA . LYS A 1 248 ? -35.641 -13.725 17.433 1.00 53.35 228 LYS A CA 1
ATOM 1459 C C . LYS A 1 248 ? -35.909 -13.414 15.968 1.00 46.18 228 LYS A C 1
ATOM 1460 O O . LYS A 1 248 ? -35.547 -12.359 15.483 1.00 44.31 228 LYS A O 1
ATOM 1466 N N . ARG A 1 249 ? -36.534 -14.347 15.275 1.00 49.25 229 ARG A N 1
ATOM 1467 C CA . ARG A 1 249 ? -36.683 -14.215 13.852 1.00 49.89 229 ARG A CA 1
ATOM 1468 C C . ARG A 1 249 ? -37.625 -13.046 13.530 1.00 60.17 229 ARG A C 1
ATOM 1469 O O . ARG A 1 249 ? -37.396 -12.333 12.557 1.00 57.89 229 ARG A O 1
ATOM 1477 N N . ASP A 1 250 ? -38.669 -12.826 14.334 1.00 67.70 230 ASP A N 1
ATOM 1478 C CA . ASP A 1 250 ? -39.646 -11.738 14.062 1.00 70.92 230 ASP A CA 1
ATOM 1479 C C . ASP A 1 250 ? -38.938 -10.378 14.019 1.00 65.14 230 ASP A C 1
ATOM 1480 O O . ASP A 1 250 ? -39.507 -9.403 13.583 1.00 64.46 230 ASP A O 1
ATOM 1485 N N . LEU A 1 251 ? -37.671 -10.325 14.408 1.00 63.72 231 LEU A N 1
ATOM 1486 C CA . LEU A 1 251 ? -36.953 -9.050 14.483 1.00 60.64 231 LEU A CA 1
ATOM 1487 C C . LEU A 1 251 ? -36.201 -8.815 13.225 1.00 60.74 231 LEU A C 1
ATOM 1488 O O . LEU A 1 251 ? -35.630 -7.744 13.015 1.00 56.44 231 LEU A O 1
ATOM 1493 N N . VAL A 1 252 ? -36.222 -9.804 12.338 1.00 61.71 232 VAL A N 1
ATOM 1494 C CA . VAL A 1 252 ? -35.496 -9.722 11.098 1.00 66.35 232 VAL A CA 1
ATOM 1495 C C . VAL A 1 252 ? -36.340 -9.009 10.010 1.00 65.09 232 VAL A C 1
ATOM 1496 O O . VAL A 1 252 ? -37.530 -9.280 9.856 1.00 63.43 232 VAL A O 1
ATOM 1500 N N . ALA A 1 253 ? -35.703 -8.088 9.278 1.00 59.93 233 ALA A N 1
ATOM 1501 C CA . ALA A 1 253 ? -36.252 -7.551 8.025 1.00 54.79 233 ALA A CA 1
ATOM 1502 C C . ALA A 1 253 ? -35.130 -6.852 7.252 1.00 49.28 233 ALA A C 1
ATOM 1503 O O . ALA A 1 253 ? -34.138 -6.482 7.858 1.00 43.07 233 ALA A O 1
ATOM 1505 N N . ASP A 1 254 ? -35.295 -6.696 5.940 1.00 56.74 234 ASP A N 1
ATOM 1506 C CA . ASP A 1 254 ? -34.235 -6.188 5.051 1.00 60.84 234 ASP A CA 1
ATOM 1507 C C . ASP A 1 254 ? -33.656 -4.877 5.557 1.00 57.58 234 ASP A C 1
ATOM 1508 O O . ASP A 1 254 ? -32.488 -4.574 5.312 1.00 55.35 234 ASP A O 1
ATOM 1513 N N . ASP A 1 255 ? -34.489 -4.116 6.261 1.00 59.71 235 ASP A N 1
ATOM 1514 C CA . ASP A 1 255 ? -34.127 -2.802 6.780 1.00 60.08 235 ASP A CA 1
ATOM 1515 C C . ASP A 1 255 ? -33.272 -2.831 8.058 1.00 57.12 235 ASP A C 1
ATOM 1516 O O . ASP A 1 255 ? -32.576 -1.885 8.323 1.00 55.89 235 ASP A O 1
ATOM 1521 N N . ARG A 1 256 ? -33.328 -3.892 8.847 1.00 64.05 236 ARG A N 1
ATOM 1522 C CA . ARG A 1 256 ? -32.423 -4.032 10.005 1.00 65.64 236 ARG A CA 1
ATOM 1523 C C . ARG A 1 256 ? -31.003 -4.486 9.617 1.00 61.11 236 ARG A C 1
ATOM 1524 O O . ARG A 1 256 ? -30.099 -4.313 10.395 1.00 60.00 236 ARG A O 1
ATOM 1526 N N . ILE A 1 257 ? -30.847 -5.050 8.421 1.00 61.02 237 ILE A N 1
ATOM 1527 C CA . ILE A 1 257 ? -29.675 -5.830 8.043 1.00 64.86 237 ILE A CA 1
ATOM 1528 C C . ILE A 1 257 ? -28.361 -5.028 7.938 1.00 65.99 237 ILE A C 1
ATOM 1529 O O . ILE A 1 257 ? -27.324 -5.556 7.566 1.00 73.78 237 ILE A O 1
ATOM 1534 N N . ARG A 1 258 ? -28.404 -3.743 8.207 1.00 63.90 238 ARG A N 1
ATOM 1535 C CA . ARG A 1 258 ? -27.236 -3.183 8.885 1.00 62.13 238 ARG A CA 1
ATOM 1536 C C . ARG A 1 258 ? -27.481 -1.788 9.452 1.00 54.59 238 ARG A C 1
ATOM 1537 O O . ARG A 1 258 ? -28.328 -1.592 10.334 1.00 52.11 238 ARG A O 1
ATOM 1545 N N . PHE A 1 264 ? -27.102 -9.168 16.549 1.00 55.70 244 PHE A N 1
ATOM 1546 C CA . PHE A 1 264 ? -25.727 -9.668 16.360 1.00 61.10 244 PHE A CA 1
ATOM 1547 C C . PHE A 1 264 ? -25.540 -11.120 16.837 1.00 53.96 244 PHE A C 1
ATOM 1548 O O . PHE A 1 264 ? -26.219 -11.559 17.775 1.00 51.17 244 PHE A O 1
ATOM 1556 N N . SER A 1 265 ? -24.605 -11.843 16.198 1.00 44.16 245 SER A N 1
ATOM 1557 C CA . SER A 1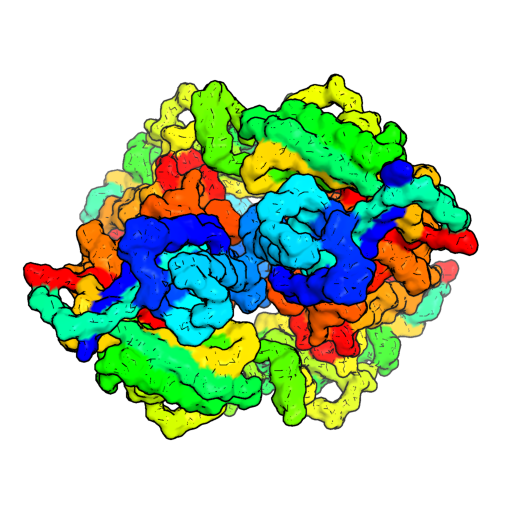 265 ? -24.066 -13.117 16.738 1.00 39.50 245 SER A CA 1
ATOM 1558 C C . SER A 1 265 ? -22.654 -12.930 17.351 1.00 38.05 245 SER A C 1
ATOM 1559 O O . SER A 1 265 ? -21.738 -12.427 16.690 1.00 30.96 245 SER A O 1
ATOM 1562 N N . ALA A 1 266 ? -22.523 -13.335 18.625 1.00 37.39 246 ALA A N 1
ATOM 1563 C CA . ALA A 1 266 ? -21.238 -13.387 19.329 1.00 31.29 246 ALA A CA 1
ATOM 1564 C C . ALA A 1 266 ? -20.186 -14.309 18.661 1.00 25.85 246 ALA A C 1
ATOM 1565 O O . ALA A 1 266 ? -19.009 -14.170 18.931 1.00 22.13 246 ALA A O 1
ATOM 1567 N N . VAL A 1 267 ? -20.605 -15.268 17.835 1.00 23.84 247 VAL A N 1
ATOM 1568 C CA . VAL A 1 267 ? -19.693 -16.307 17.347 1.00 23.04 247 VAL A CA 1
ATOM 1569 C C . VAL A 1 267 ? -19.628 -16.482 15.818 1.00 20.51 247 VAL A C 1
ATOM 1570 O O . VAL A 1 267 ? -18.912 -17.381 15.352 1.00 19.30 247 VAL A O 1
ATOM 1574 N N . ALA A 1 268 ? -20.349 -15.646 15.053 1.00 18.07 248 ALA A N 1
ATOM 1575 C CA . ALA A 1 268 ? -20.369 -15.755 13.585 1.00 17.60 248 ALA A CA 1
ATOM 1576 C C . ALA A 1 268 ? -19.093 -15.197 13.010 1.00 17.34 248 ALA A C 1
ATOM 1577 O O . ALA A 1 268 ? -18.590 -14.212 13.490 1.00 17.53 248 ALA A O 1
ATOM 1579 N N . ALA A 1 269 ? -18.531 -15.879 12.027 1.00 18.94 249 ALA A N 1
ATOM 1580 C CA . ALA A 1 269 ? -17.374 -15.359 11.281 1.00 17.61 249 ALA A CA 1
ATOM 1581 C C . ALA A 1 269 ? -17.679 -15.599 9.847 1.00 18.30 249 ALA A C 1
ATOM 1582 O O . ALA A 1 269 ? -17.584 -16.713 9.368 1.00 18.22 249 ALA A O 1
ATOM 1584 N N . THR A 1 270 ? -18.100 -14.557 9.158 1.00 21.38 250 THR A N 1
ATOM 1585 C CA . THR A 1 270 ? -18.695 -14.743 7.856 1.00 25.85 250 THR A CA 1
ATOM 1586 C C . THR A 1 270 ? -17.843 -14.114 6.793 1.00 29.99 250 THR A C 1
ATOM 1587 O O . THR A 1 270 ? -17.183 -13.125 7.040 1.00 32.13 250 THR A O 1
ATOM 1591 N N . SER A 1 271 ? -17.890 -14.686 5.593 1.00 29.72 251 SER A N 1
ATOM 1592 C CA . SER A 1 271 ? -17.181 -14.157 4.403 1.00 32.55 251 SER A CA 1
ATOM 1593 C C . SER A 1 271 ? -18.002 -14.434 3.134 1.00 37.59 251 SER A C 1
ATOM 1594 O O . SER A 1 271 ? -18.901 -15.304 3.139 1.00 44.67 251 SER A O 1
ATOM 1597 N N . SER A 1 272 ? -17.725 -13.713 2.051 1.00 38.27 252 SER A N 1
ATOM 1598 C CA . SER A 1 272 ? -18.383 -14.042 0.789 1.00 42.32 252 SER A CA 1
ATOM 1599 C C . SER A 1 272 ? -17.504 -13.867 -0.422 1.00 46.41 252 SER A C 1
ATOM 1600 O O . SER A 1 272 ? -16.453 -13.243 -0.351 1.00 54.74 252 SER A O 1
ATOM 1603 N N . GLY A 1 273 ? -17.938 -14.443 -1.528 1.00 47.11 253 GLY A N 1
ATOM 1604 C CA . GLY A 1 273 ? -17.283 -14.222 -2.804 1.00 52.57 253 GLY A CA 1
ATOM 1605 C C . GLY A 1 273 ? -17.662 -15.292 -3.781 1.00 65.23 253 GLY A C 1
ATOM 1606 O O . GLY A 1 273 ? -18.461 -16.182 -3.467 1.00 78.08 253 GLY A O 1
ATOM 1607 N N . GLY A 1 274 ? -17.122 -15.182 -4.990 1.00 75.99 254 GLY A N 1
ATOM 1608 C CA . GLY A 1 274 ? -17.416 -16.123 -6.070 1.00 74.76 254 GLY A CA 1
ATOM 1609 C C . GLY A 1 274 ? -18.869 -16.044 -6.521 1.00 72.51 254 GLY A C 1
ATOM 1610 O O . GLY A 1 274 ? -19.575 -15.051 -6.266 1.00 61.23 254 GLY A O 1
ATOM 1611 N N . GLU A 1 275 ? -19.303 -17.105 -7.190 1.00 74.24 255 GLU A N 1
ATOM 1612 C CA . GLU A 1 275 ? -20.674 -17.230 -7.682 1.00 87.47 255 GLU A CA 1
ATOM 1613 C C . GLU A 1 275 ? -21.424 -18.448 -7.124 1.00 87.24 255 GLU A C 1
ATOM 1614 O O . GLU A 1 275 ? -22.629 -18.547 -7.352 1.00 89.87 255 GLU A O 1
ATOM 1616 N N . LYS A 1 276 ? -20.746 -19.370 -6.429 1.00 78.64 256 LYS A N 1
ATOM 1617 C CA . LYS A 1 276 ? -21.407 -20.573 -5.918 1.00 77.05 256 LYS A CA 1
ATOM 1618 C C . LYS A 1 276 ? -22.651 -20.157 -5.116 1.00 81.98 256 LYS A C 1
ATOM 1619 O O . LYS A 1 276 ? -22.549 -19.572 -4.042 1.00 87.10 256 LYS A O 1
ATOM 1621 N N . ARG A 1 277 ? -23.834 -20.474 -5.646 1.00 78.86 257 ARG A N 1
ATOM 1622 C CA . ARG A 1 277 ? -25.112 -20.145 -5.007 1.00 70.36 257 ARG A CA 1
ATOM 1623 C C . ARG A 1 277 ? -25.292 -20.904 -3.695 1.00 61.33 257 ARG A C 1
ATOM 1624 O O . ARG A 1 277 ? -26.141 -20.545 -2.899 1.00 61.40 257 ARG A O 1
ATOM 1626 N N . GLY A 1 278 ? -24.490 -21.950 -3.497 1.00 60.33 258 GLY A N 1
ATOM 1627 C CA . GLY A 1 278 ? -24.478 -22.729 -2.276 1.00 53.07 258 GLY A CA 1
ATOM 1628 C C . GLY A 1 278 ? -23.677 -22.092 -1.149 1.00 51.51 258 GLY A C 1
ATOM 1629 O O . GLY A 1 278 ? -22.431 -22.022 -1.194 1.00 52.05 258 GLY A O 1
ATOM 1630 N N . GLY A 1 279 ? -24.394 -21.613 -0.143 1.00 40.54 259 GLY A N 1
ATOM 1631 C CA . GLY A 1 279 ? -23.790 -21.271 1.123 1.00 35.51 259 GLY A CA 1
ATOM 1632 C C . GLY A 1 279 ? -23.214 -22.489 1.847 1.00 33.41 259 GLY A C 1
ATOM 1633 O O . GLY A 1 279 ? -23.754 -23.596 1.780 1.00 32.92 259 GLY A O 1
ATOM 1634 N N . GLU A 1 280 ? -22.120 -22.275 2.571 1.00 30.79 260 GLU A N 1
ATOM 1635 C CA . GLU A 1 280 ? -21.484 -23.317 3.366 1.00 28.93 260 GLU A CA 1
ATOM 1636 C C . GLU A 1 280 ? -21.297 -22.914 4.849 1.00 24.50 260 GLU A C 1
ATOM 1637 O O . GLU A 1 280 ? -20.913 -21.794 5.130 1.00 24.95 260 GLU A O 1
ATOM 1643 N N . VAL A 1 281 ? -21.538 -23.841 5.777 1.00 19.75 261 VAL A N 1
ATOM 1644 C CA . VAL A 1 281 ? -21.387 -23.608 7.208 1.00 17.96 261 VAL A CA 1
ATOM 1645 C C . VAL A 1 281 ? -20.438 -24.604 7.819 1.00 18.94 261 VAL A C 1
ATOM 1646 O O . VAL A 1 281 ? -20.612 -25.804 7.652 1.00 20.48 261 VAL A O 1
ATOM 1650 N N . LEU A 1 282 ? -19.426 -24.098 8.517 1.00 18.42 262 LEU A N 1
ATOM 1651 C CA . LEU A 1 282 ? -18.583 -24.912 9.374 1.00 18.16 262 LEU A CA 1
ATOM 1652 C C . LEU A 1 282 ? -18.775 -24.457 10.806 1.00 18.26 262 LEU A C 1
ATOM 1653 O O . LEU A 1 282 ? -18.566 -23.287 11.132 1.00 19.69 262 LEU A O 1
ATOM 1658 N N . LEU A 1 283 ? -19.059 -25.403 11.680 1.00 17.90 263 LEU A N 1
ATOM 1659 C CA . LEU A 1 283 ? -19.464 -25.100 13.040 1.00 18.40 263 LEU A CA 1
ATOM 1660 C C . LEU A 1 283 ? -18.561 -25.868 14.009 1.00 18.51 263 LEU A C 1
ATOM 1661 O O . LEU A 1 283 ? -18.372 -27.074 13.842 1.00 17.41 263 LEU A O 1
ATOM 1666 N N . LEU A 1 284 ? -17.983 -25.147 14.975 1.00 17.16 264 LEU A N 1
ATOM 1667 C CA . LEU A 1 284 ? -17.164 -25.747 16.000 1.00 18.10 264 LEU A CA 1
ATOM 1668 C C . LEU A 1 284 ? -17.860 -25.601 17.320 1.00 18.02 264 LEU A C 1
ATOM 1669 O O . LEU A 1 284 ? -18.213 -24.488 17.712 1.00 15.94 264 LEU A O 1
ATOM 1674 N N . ALA A 1 285 ? -18.042 -26.727 18.023 1.00 17.64 265 ALA A N 1
ATOM 1675 C CA . ALA A 1 285 ? -18.767 -26.762 19.291 1.00 16.42 265 ALA A CA 1
ATOM 1676 C C . ALA A 1 285 ? -18.150 -27.686 20.297 1.00 15.67 265 ALA A C 1
ATOM 1677 O O . ALA A 1 285 ? -17.182 -28.364 20.021 1.00 16.13 265 ALA A O 1
ATOM 1679 N N . ASN A 1 286 ? -18.711 -27.724 21.496 1.00 15.49 266 ASN A N 1
ATOM 1680 C CA . ASN A 1 286 ? -18.444 -28.854 22.368 1.00 16.30 266 ASN A CA 1
ATOM 1681 C C . ASN A 1 286 ? -19.665 -29.732 22.621 1.00 17.69 266 ASN A C 1
ATOM 1682 O O . ASN A 1 286 ? -20.827 -29.322 22.429 1.00 14.99 266 ASN A O 1
ATOM 1687 N N . SER A 1 287 ? -19.354 -30.939 23.078 1.00 18.00 267 SER A N 1
ATOM 1688 C CA . SER A 1 287 ? -20.358 -31.909 23.511 1.00 19.44 267 SER A CA 1
ATOM 1689 C C . SER A 1 287 ? -19.817 -32.770 24.637 1.00 17.83 267 SER A C 1
ATOM 1690 O O . SER A 1 287 ? -18.621 -33.082 24.687 1.00 15.20 267 SER A O 1
ATOM 1693 N N . ALA A 1 288 ? -20.725 -33.133 25.544 1.00 17.17 268 ALA A N 1
ATOM 1694 C CA . ALA A 1 288 ? -20.378 -33.967 26.694 1.00 17.23 268 ALA A CA 1
ATOM 1695 C C . ALA A 1 288 ? -19.917 -35.331 26.236 1.00 17.75 268 ALA A C 1
ATOM 1696 O O . ALA A 1 288 ? -19.141 -36.001 26.931 1.00 17.29 268 ALA A O 1
ATOM 1698 N N . GLN A 1 289 ? -20.351 -35.747 25.042 1.00 18.43 269 GLN A N 1
ATOM 1699 C CA . GLN A 1 289 ? -20.007 -37.102 24.512 1.00 23.23 269 GLN A CA 1
ATOM 1700 C C . GLN A 1 289 ? -18.847 -37.086 23.480 1.00 23.62 269 GLN A C 1
ATOM 1701 O O . GLN A 1 289 ? -18.725 -37.982 22.672 1.00 26.83 269 GLN A O 1
ATOM 1707 N N . SER A 1 290 ? -17.980 -36.092 23.542 1.00 22.50 270 SER A N 1
ATOM 1708 C CA . SER A 1 290 ? -16.874 -35.969 22.587 1.00 19.96 270 SER A CA 1
ATOM 1709 C C . SER A 1 290 ? -15.703 -36.775 23.034 1.00 17.00 270 SER A C 1
ATOM 1710 O O . SER A 1 290 ? -15.309 -36.758 24.187 1.00 15.57 270 SER A O 1
ATOM 1713 N N . ALA A 1 291 ? -15.113 -37.460 22.090 1.00 16.94 271 ALA A N 1
ATOM 1714 C CA . ALA A 1 291 ? -13.895 -38.214 22.324 1.00 16.56 271 ALA A CA 1
ATOM 1715 C C . ALA A 1 291 ? -12.654 -37.404 22.035 1.00 17.06 271 ALA A C 1
ATOM 1716 O O . ALA A 1 291 ? -11.542 -37.926 22.061 1.00 19.83 271 ALA A O 1
ATOM 1718 N N A SER A 1 292 ? -12.838 -36.153 21.692 0.50 17.57 272 SER A N 1
ATOM 1719 N N B SER A 1 292 ? -12.834 -36.143 21.689 0.50 16.99 272 SER A N 1
ATOM 1720 C CA A SER A 1 292 ? -11.760 -35.334 21.228 0.50 18.16 272 SER A CA 1
ATOM 1721 C CA B SER A 1 292 ? -11.719 -35.335 21.254 0.50 17.02 272 SER A CA 1
ATOM 1722 C C A SER A 1 292 ? -10.852 -34.916 22.386 0.50 18.57 272 SER A C 1
ATOM 1723 C C B SER A 1 292 ? -10.835 -34.954 22.406 0.50 18.05 272 SER A C 1
ATOM 1724 O O A SER A 1 292 ? -11.314 -34.724 23.518 0.50 17.35 272 SER A O 1
ATOM 1725 O O B SER A 1 292 ? -11.312 -34.726 23.521 0.50 16.96 272 SER A O 1
ATOM 1730 N N . GLU A 1 293 ? -9.553 -34.805 22.093 1.00 19.48 273 GLU A N 1
ATOM 1731 C CA . GLU A 1 293 ? -8.566 -34.335 23.052 1.00 19.57 273 GLU A CA 1
ATOM 1732 C C . GLU A 1 293 ? -8.370 -32.814 23.020 1.00 18.13 273 GLU A C 1
ATOM 1733 O O . GLU A 1 293 ? -7.355 -32.286 23.370 1.00 18.39 273 GLU A O 1
ATOM 1739 N N . LEU A 1 294 ? -9.417 -32.115 22.644 1.00 18.03 274 LEU A N 1
ATOM 1740 C CA . LEU A 1 294 ? -9.431 -30.668 22.485 1.00 16.11 274 LEU A CA 1
ATOM 1741 C C . LEU A 1 294 ? -10.773 -30.140 22.983 1.00 14.85 274 LEU A C 1
ATOM 1742 O O . LEU A 1 294 ? -11.779 -30.853 23.022 1.00 14.59 274 LEU A O 1
ATOM 1747 N N . ARG A 1 295 ? -10.781 -28.880 23.348 1.00 14.85 275 ARG A N 1
ATOM 1748 C CA . ARG A 1 295 ? -11.998 -28.169 23.673 1.00 14.83 275 ARG A CA 1
ATOM 1749 C C . ARG A 1 295 ? -11.936 -26.749 23.097 1.00 15.18 275 ARG A C 1
ATOM 1750 O O . ARG A 1 295 ? -10.874 -26.126 23.063 1.00 13.49 275 ARG A O 1
ATOM 1758 N N . ILE A 1 296 ? -13.094 -26.221 22.708 1.00 13.60 276 ILE A N 1
ATOM 1759 C CA . ILE A 1 296 ? -13.159 -24.870 22.174 1.00 14.91 276 ILE A CA 1
ATOM 1760 C C . ILE A 1 296 ? -13.827 -23.944 23.180 1.00 14.36 276 ILE A C 1
ATOM 1761 O O . ILE A 1 296 ? -14.607 -24.371 24.006 1.00 15.69 276 ILE A O 1
ATOM 1766 N N . GLY A 1 297 ? -13.450 -22.689 23.127 1.00 14.20 277 GLY A N 1
ATOM 1767 C CA . GLY A 1 297 ? -14.082 -21.621 23.878 1.00 15.25 277 GLY A CA 1
ATOM 1768 C C . GLY A 1 297 ? -14.080 -20.330 23.061 1.00 15.59 277 GLY A C 1
ATOM 1769 O O . GLY A 1 297 ? -13.395 -20.205 22.033 1.00 14.12 277 GLY A O 1
ATOM 1770 N N . HIS A 1 298 ? -14.843 -19.352 23.546 1.00 19.22 278 HIS A N 1
ATOM 1771 C CA . HIS A 1 298 ? -14.926 -18.023 22.897 1.00 17.83 278 HIS A CA 1
ATOM 1772 C C . HIS A 1 298 ? -15.008 -16.838 23.845 1.00 16.02 278 HIS A C 1
ATOM 1773 O O . HIS A 1 298 ? -15.210 -16.995 25.036 1.00 17.45 278 HIS A O 1
ATOM 1780 N N . GLY A 1 299 ? -14.752 -15.674 23.265 1.00 16.00 279 GLY A N 1
ATOM 1781 C CA . GLY A 1 299 ? -14.787 -14.374 23.924 1.00 14.92 279 GLY A CA 1
ATOM 1782 C C . GLY A 1 299 ? -15.125 -13.279 22.917 1.00 16.40 279 GLY A C 1
ATOM 1783 O O . GLY A 1 299 ? -15.260 -13.543 21.700 1.00 15.50 279 GLY A O 1
ATOM 1784 N N . ILE A 1 300 ? -15.247 -12.051 23.425 1.00 18.39 280 ILE A N 1
ATOM 1785 C CA . ILE A 1 300 ? -15.553 -10.882 22.628 1.00 18.15 280 ILE A CA 1
ATOM 1786 C C . ILE A 1 300 ? -14.489 -9.822 22.887 1.00 17.69 280 ILE A C 1
ATOM 1787 O O . ILE A 1 300 ? -14.298 -9.373 24.001 1.00 20.06 280 ILE A O 1
ATOM 1792 N N . THR A 1 301 ? -13.833 -9.385 21.829 1.00 19.98 281 THR A N 1
ATOM 1793 C CA . THR A 1 301 ? -12.867 -8.296 21.888 1.00 21.73 281 THR A CA 1
ATOM 1794 C C . THR A 1 301 ? -13.628 -6.986 22.033 1.00 22.20 281 THR A C 1
ATOM 1795 O O . THR A 1 301 ? -14.399 -6.646 21.158 1.00 24.58 281 THR A O 1
ATOM 1799 N N . ARG A 1 302 ? -13.445 -6.293 23.156 1.00 20.56 282 ARG A N 1
ATOM 1800 C CA . ARG A 1 302 ? -14.245 -5.139 23.465 1.00 21.33 282 ARG A CA 1
ATOM 1801 C C . ARG A 1 302 ? -13.962 -3.907 22.662 1.00 20.78 282 ARG A C 1
ATOM 1802 O O . ARG A 1 302 ? -14.853 -3.207 22.319 1.00 26.38 282 ARG A O 1
ATOM 1810 N N . ASP A 1 303 ? -12.709 -3.637 22.372 1.00 21.33 283 ASP A N 1
ATOM 1811 C CA . ASP A 1 303 ? -12.317 -2.616 21.414 1.00 17.47 283 ASP A CA 1
ATOM 1812 C C . ASP A 1 303 ? -11.004 -3.050 20.723 1.00 15.33 283 ASP A C 1
ATOM 1813 O O . ASP A 1 303 ? -10.519 -4.143 20.946 1.00 15.50 283 ASP A O 1
ATOM 1818 N N . MET A 1 304 ? -10.437 -2.166 19.916 1.00 13.32 284 MET A N 1
ATOM 1819 C CA . MET A 1 304 ? -9.305 -2.482 19.091 1.00 13.52 284 MET A CA 1
ATOM 1820 C C . MET A 1 304 ? -8.012 -2.794 19.840 1.00 13.97 284 MET A C 1
ATOM 1821 O O . MET A 1 304 ? -7.117 -3.359 19.251 1.00 13.78 284 MET A O 1
ATOM 1826 N N . ALA A 1 305 ? -7.901 -2.400 21.112 1.00 13.97 285 ALA A N 1
ATOM 1827 C CA . ALA A 1 305 ? -6.716 -2.632 21.919 1.00 14.23 285 ALA A CA 1
ATOM 1828 C C . ALA A 1 305 ? -6.934 -3.664 23.014 1.00 14.01 285 ALA A C 1
ATOM 1829 O O . ALA A 1 305 ? -6.079 -3.847 23.853 1.00 14.72 285 ALA A O 1
ATOM 1831 N N . ASP A 1 306 ? -8.077 -4.306 23.021 1.00 14.41 286 ASP A N 1
ATOM 1832 C CA . ASP A 1 306 ? -8.454 -5.161 24.117 1.00 15.19 286 ASP A CA 1
ATOM 1833 C C . ASP A 1 306 ? -7.928 -6.547 23.923 1.00 13.47 286 ASP A C 1
ATOM 1834 O O . ASP A 1 306 ? -8.148 -7.157 22.883 1.00 14.79 286 ASP A O 1
ATOM 1839 N N . THR A 1 307 ? -7.264 -7.063 24.942 1.00 13.27 287 THR A N 1
ATOM 1840 C CA . THR A 1 307 ? -6.888 -8.486 25.012 1.00 13.56 287 THR A CA 1
ATOM 1841 C C . THR A 1 307 ? -7.824 -9.397 25.821 1.00 14.04 287 THR A C 1
ATOM 1842 O O . THR A 1 307 ? -7.600 -10.604 25.835 1.00 15.48 287 THR A O 1
ATOM 1846 N N . GLU A 1 308 ? -8.858 -8.853 26.468 1.00 14.92 288 GLU A N 1
ATOM 1847 C CA . GLU A 1 308 ? -9.737 -9.660 27.353 1.00 16.51 288 GLU A CA 1
ATOM 1848 C C . GLU A 1 308 ? -10.648 -10.631 26.638 1.00 13.18 288 GLU A C 1
ATOM 1849 O O . GLU A 1 308 ? -10.872 -11.737 27.133 1.00 12.85 288 GLU A O 1
ATOM 1855 N N . GLY A 1 309 ? -11.078 -10.284 25.440 1.00 12.98 289 GLY A N 1
ATOM 1856 C CA . GLY A 1 309 ? -11.779 -11.255 24.594 1.00 12.99 289 GLY A CA 1
ATOM 1857 C C . GLY A 1 309 ? -10.942 -12.482 24.257 1.00 12.70 289 GLY A C 1
ATOM 1858 O O . GLY A 1 309 ? -11.390 -13.647 24.389 1.00 11.24 289 GLY A O 1
ATOM 1859 N N . ILE A 1 310 ? -9.693 -12.229 23.877 1.00 11.88 290 ILE A N 1
ATOM 1860 C CA . ILE A 1 310 ? -8.816 -13.331 23.534 1.00 13.04 290 ILE A CA 1
ATOM 1861 C C . ILE A 1 310 ? -8.618 -14.221 24.767 1.00 14.07 290 ILE A C 1
ATOM 1862 O O . ILE A 1 310 ? -8.566 -15.465 24.669 1.00 12.26 290 ILE A O 1
ATOM 1867 N N . LYS A 1 311 ? -8.394 -13.563 25.904 1.00 14.27 291 LYS A N 1
ATOM 1868 C CA . LYS A 1 311 ? -8.076 -14.289 27.130 1.00 15.04 291 LYS A CA 1
ATOM 1869 C C . LYS A 1 311 ? -9.271 -15.097 27.607 1.00 14.04 291 LYS A C 1
ATOM 1870 O O . LYS A 1 311 ? -9.105 -16.215 28.100 1.00 12.56 291 LYS A O 1
ATOM 1876 N N . THR A 1 312 ? -10.457 -14.532 27.404 1.00 12.68 292 THR A N 1
ATOM 1877 C CA . THR A 1 312 ? -11.679 -15.213 27.775 1.00 13.02 292 THR A CA 1
ATOM 1878 C C . THR A 1 312 ? -11.906 -16.472 26.927 1.00 13.57 292 THR A C 1
ATOM 1879 O O . THR A 1 312 ? -12.289 -17.516 27.468 1.00 13.68 292 THR A O 1
ATOM 1883 N N . ALA A 1 313 ? -11.669 -16.350 25.625 1.00 13.20 293 ALA A N 1
ATOM 1884 C CA . ALA A 1 313 ? -11.661 -17.500 24.738 1.00 13.66 293 ALA A CA 1
ATOM 1885 C C . ALA A 1 313 ? -10.746 -18.622 25.244 1.00 14.01 293 ALA A C 1
ATOM 1886 O O . ALA A 1 313 ? -11.144 -19.760 25.296 1.00 14.41 293 ALA A O 1
ATOM 1888 N N . ILE A 1 314 ? -9.537 -18.282 25.629 1.00 15.38 294 ILE A N 1
ATOM 1889 C CA . ILE A 1 314 ? -8.552 -19.271 26.070 1.00 17.18 294 ILE A CA 1
ATOM 1890 C C . ILE A 1 314 ? -8.967 -19.888 27.392 1.00 17.51 294 ILE A C 1
ATOM 1891 O O . ILE A 1 314 ? -8.805 -21.110 27.592 1.00 19.82 294 ILE A O 1
ATOM 1896 N N . ARG A 1 315 ? -9.514 -19.044 28.263 1.00 15.74 295 ARG A N 1
ATOM 1897 C CA . ARG A 1 315 ? -9.868 -19.431 29.621 1.00 16.60 295 ARG A CA 1
ATOM 1898 C C . ARG A 1 315 ? -11.086 -20.345 29.628 1.00 17.01 295 ARG A C 1
ATOM 1899 O O . ARG A 1 315 ? -11.030 -21.429 30.191 1.00 16.95 295 ARG A O 1
ATOM 1907 N N . THR A 1 316 ? -12.156 -19.937 28.940 1.00 15.17 296 THR A N 1
ATOM 1908 C CA . THR A 1 316 ? -13.343 -20.773 28.841 1.00 14.87 296 THR A CA 1
ATOM 1909 C C . THR A 1 316 ? -13.081 -22.060 28.041 1.00 15.38 296 THR A C 1
ATOM 1910 O O . THR A 1 316 ? -13.794 -23.001 28.177 1.00 14.48 296 THR A O 1
ATOM 1914 N N . ALA A 1 317 ? -12.065 -22.093 27.187 1.00 16.63 297 ALA A N 1
ATOM 1915 C CA . ALA A 1 317 ? -11.693 -23.344 26.512 1.00 16.51 297 ALA A CA 1
ATOM 1916 C C . ALA A 1 317 ? -11.031 -24.315 27.460 1.00 16.79 297 ALA A C 1
ATOM 1917 O O . ALA A 1 317 ? -10.882 -25.469 27.123 1.00 16.04 297 ALA A O 1
ATOM 1919 N N . GLY A 1 318 ? -10.572 -23.829 28.615 1.00 19.17 298 GLY A N 1
ATOM 1920 C CA . GLY A 1 318 ? -10.047 -24.707 29.641 1.00 19.27 298 GLY A CA 1
ATOM 1921 C C . GLY A 1 318 ? -8.747 -24.340 30.292 1.00 21.66 298 GLY A C 1
ATOM 1922 O O . GLY A 1 318 ? -8.290 -25.084 31.102 1.00 21.13 298 GLY A O 1
ATOM 1923 N N . VAL A 1 319 ? -8.102 -23.231 29.935 1.00 25.11 299 VAL A N 1
ATOM 1924 C CA . VAL A 1 319 ? -6.813 -22.918 30.556 1.00 23.70 299 VAL A CA 1
ATOM 1925 C C . VAL A 1 319 ? -7.093 -22.044 31.772 1.00 26.40 299 VAL A C 1
ATOM 1926 O O . VAL A 1 319 ? -7.720 -20.986 31.655 1.00 26.92 299 VAL A O 1
ATOM 1930 N N . ASP A 1 320 ? -6.581 -22.462 32.928 1.00 28.64 300 ASP A N 1
ATOM 1931 C CA . ASP A 1 320 ? -6.800 -21.763 34.197 1.00 27.13 300 ASP A CA 1
ATOM 1932 C C . ASP A 1 320 ? -5.664 -20.746 34.413 1.00 25.59 300 ASP A C 1
ATOM 1933 O O . ASP A 1 320 ? -4.555 -21.092 34.787 1.00 26.20 300 ASP A O 1
ATOM 1938 N N . PHE A 1 321 ? -5.932 -19.485 34.170 1.00 22.86 301 PHE A N 1
ATOM 1939 C CA . PHE A 1 321 ? -4.915 -18.492 34.338 1.00 24.57 301 PHE A CA 1
ATOM 1940 C C . PHE A 1 321 ? -5.529 -17.159 34.685 1.00 28.84 301 PHE A C 1
ATOM 1941 O O . PHE A 1 321 ? -6.690 -16.860 34.347 1.00 26.13 301 PHE A O 1
ATOM 1949 N N . ASP A 1 322 ? -4.711 -16.345 35.331 1.00 34.81 302 ASP A N 1
ATOM 1950 C CA . ASP A 1 322 ? -5.157 -15.088 35.891 1.00 47.32 302 ASP A CA 1
ATOM 1951 C C . ASP A 1 322 ? -5.037 -14.035 34.818 1.00 43.45 302 ASP A C 1
ATOM 1952 O O . ASP A 1 322 ? -6.034 -13.553 34.288 1.00 45.51 302 ASP A O 1
ATOM 1957 N N . CYS A 1 323 ? -3.819 -13.705 34.456 1.00 41.90 303 CYS A N 1
ATOM 1958 C CA . CYS A 1 323 ? -3.621 -12.649 33.508 1.00 40.91 303 CYS A CA 1
ATOM 1959 C C . CYS A 1 323 ? -2.760 -13.040 32.316 1.00 38.21 303 CYS A C 1
ATOM 1960 O O . CYS A 1 323 ? -3.002 -12.563 31.202 1.00 36.29 303 CYS A O 1
ATOM 1963 N N . CYS A 1 324 ? -1.692 -13.792 32.568 1.00 34.38 304 CYS A N 1
ATOM 1964 C CA . CYS A 1 324 ? -0.758 -14.142 31.542 1.00 31.45 304 CYS A CA 1
ATOM 1965 C C . CYS A 1 324 ? -0.553 -15.616 31.606 1.00 29.19 304 CYS A C 1
ATOM 1966 O O . CYS A 1 324 ? -0.685 -16.246 32.638 1.00 27.16 304 CYS A O 1
ATOM 1969 N N . LEU A 1 325 ? -0.172 -16.161 30.477 1.00 29.33 305 LEU A N 1
ATOM 1970 C CA . LEU A 1 325 ? 0.004 -17.566 30.330 1.00 28.22 305 LEU A CA 1
ATOM 1971 C C . LEU A 1 325 ? 1.471 -17.871 30.563 1.00 31.08 305 LEU A C 1
ATOM 1972 O O . LEU A 1 325 ? 2.351 -17.213 30.012 1.00 29.05 305 LEU A O 1
ATOM 1977 N N . SER A 1 326 ? 1.739 -18.931 31.315 1.00 31.06 306 SER A N 1
ATOM 1978 C CA . SER A 1 326 ? 3.082 -19.518 31.326 1.00 30.99 306 SER A CA 1
ATOM 1979 C C . SER A 1 326 ? 3.411 -20.132 29.946 1.00 27.87 306 SER A C 1
ATOM 1980 O O . SER A 1 326 ? 2.520 -20.351 29.126 1.00 25.40 306 SER A O 1
ATOM 1983 N N . PRO A 1 327 ? 4.697 -20.435 29.699 1.00 30.18 307 PRO A N 1
ATOM 1984 C CA . PRO A 1 327 ? 5.057 -21.182 28.480 1.00 29.81 307 PRO A CA 1
ATOM 1985 C C . PRO A 1 327 ? 4.319 -22.516 28.299 1.00 30.28 307 PRO A C 1
ATOM 1986 O O . PRO A 1 327 ? 3.956 -22.873 27.155 1.00 33.87 307 PRO A O 1
ATOM 1990 N N . ALA A 1 328 ? 4.138 -23.266 29.393 1.00 26.44 308 ALA A N 1
ATOM 1991 C CA . ALA A 1 328 ? 3.432 -24.543 29.318 1.00 22.22 308 ALA A CA 1
ATOM 1992 C C . ALA A 1 328 ? 2.012 -24.289 28.900 1.00 21.93 308 ALA A C 1
ATOM 1993 O O . ALA A 1 328 ? 1.460 -25.020 28.089 1.00 20.36 308 ALA A O 1
ATOM 1995 N N . GLN A 1 329 ? 1.420 -23.237 29.446 1.00 22.43 309 GLN A N 1
ATOM 1996 C CA . GLN A 1 329 ? 0.020 -22.899 29.120 1.00 22.29 309 GLN A CA 1
ATOM 1997 C C . GLN A 1 329 ? -0.153 -22.362 27.723 1.00 20.18 309 GLN A C 1
ATOM 1998 O O . GLN A 1 329 ? -1.161 -22.646 27.073 1.00 18.42 309 GLN A O 1
ATOM 2004 N N . GLN A 1 330 ? 0.804 -21.564 27.262 1.00 18.74 310 GLN A N 1
ATOM 2005 C CA . GLN A 1 330 ? 0.805 -21.108 25.851 1.00 17.10 310 GLN A CA 1
ATOM 2006 C C . GLN A 1 330 ? 0.780 -22.295 24.888 1.00 16.72 310 GLN A C 1
ATOM 2007 O O . GLN A 1 330 ? 0.056 -22.311 23.905 1.00 20.22 310 GLN A O 1
ATOM 2013 N N . ALA A 1 331 ? 1.559 -23.314 25.169 1.00 16.25 311 ALA A N 1
ATOM 2014 C CA . ALA A 1 331 ? 1.561 -24.503 24.313 1.00 17.02 311 ALA A CA 1
ATOM 2015 C C . ALA A 1 331 ? 0.290 -25.396 24.398 1.00 16.24 311 ALA A C 1
ATOM 2016 O O . ALA A 1 331 ? 0.114 -26.245 23.543 1.00 15.71 311 ALA A O 1
ATOM 2018 N N . GLN A 1 332 ? -0.558 -25.214 25.415 1.00 16.89 312 GLN A N 1
ATOM 2019 C CA . GLN A 1 332 ? -1.888 -25.843 25.454 1.00 20.50 312 GLN A CA 1
ATOM 2020 C C . GLN A 1 332 ? -2.831 -25.285 24.377 1.00 17.37 312 GLN A C 1
ATOM 2021 O O . GLN A 1 332 ? -3.845 -25.942 24.044 1.00 16.51 312 GLN A O 1
ATOM 2027 N N . VAL A 1 333 ? -2.530 -24.078 23.866 1.00 13.91 313 VAL A N 1
ATOM 2028 C CA . VAL A 1 333 ? -3.410 -23.396 22.942 1.00 13.34 313 VAL A CA 1
ATOM 2029 C C . VAL A 1 333 ? -3.027 -23.860 21.574 1.00 13.35 313 VAL A C 1
ATOM 2030 O O . VAL A 1 333 ? -1.996 -23.494 21.084 1.00 13.14 313 VAL A O 1
ATOM 2034 N N . VAL A 1 334 ? -3.916 -24.607 20.931 1.00 13.32 314 VAL A N 1
ATOM 2035 C CA . VAL A 1 334 ? -3.642 -25.192 19.632 1.00 13.14 314 VAL A CA 1
ATOM 2036 C C . VAL A 1 334 ? -3.890 -24.235 18.470 1.00 12.83 314 VAL A C 1
ATOM 2037 O O . VAL A 1 334 ? -3.111 -24.177 17.515 1.00 12.53 314 VAL A O 1
ATOM 2041 N N . GLN A 1 335 ? -5.030 -23.555 18.512 1.00 13.45 315 GLN A N 1
ATOM 2042 C CA . GLN A 1 335 ? -5.342 -22.527 17.536 1.00 12.38 315 GLN A CA 1
ATOM 2043 C C . GLN A 1 335 ? -6.274 -21.466 18.086 1.00 12.59 315 GLN A C 1
ATOM 2044 O O . GLN A 1 335 ? -7.071 -21.709 19.008 1.00 14.00 315 GLN A O 1
ATOM 2050 N N . VAL A 1 336 ? -6.128 -20.272 17.533 1.00 12.69 316 VAL A N 1
ATOM 2051 C CA . VAL A 1 336 ? -7.054 -19.164 17.758 1.00 13.42 316 VAL A CA 1
ATOM 2052 C C . VAL A 1 336 ? -7.587 -18.655 16.410 1.00 12.86 316 VAL A C 1
ATOM 2053 O O . VAL A 1 336 ? -6.850 -18.493 15.419 1.00 11.73 316 VAL A O 1
ATOM 2057 N N . PHE A 1 337 ? -8.901 -18.446 16.409 1.00 12.87 317 PHE A N 1
ATOM 2058 C CA . PHE A 1 337 ? -9.652 -17.986 15.247 1.00 13.20 317 PHE A CA 1
ATOM 2059 C C . PHE A 1 337 ? -10.271 -16.636 15.651 1.00 12.81 317 PHE A C 1
ATOM 2060 O O . PHE A 1 337 ? -11.229 -16.606 16.415 1.00 12.88 317 PHE A O 1
ATOM 2068 N N . GLY A 1 338 ? -9.670 -15.555 15.188 1.00 12.09 318 GLY A N 1
ATOM 2069 C CA . GLY A 1 338 ? -10.069 -14.231 15.531 1.00 13.73 318 GLY A CA 1
ATOM 2070 C C . GLY A 1 338 ? -10.436 -13.455 14.298 1.00 16.99 318 GLY A C 1
ATOM 2071 O O . GLY A 1 338 ? -9.741 -13.440 13.303 1.00 18.37 318 GLY A O 1
ATOM 2072 N N . LYS A 1 339 ? -11.508 -12.716 14.407 1.00 20.65 319 LYS A N 1
ATOM 2073 C CA . LYS A 1 339 ? -12.012 -11.964 13.286 1.00 22.08 319 LYS A CA 1
ATOM 2074 C C . LYS A 1 339 ? -11.871 -10.497 13.671 1.00 20.30 319 LYS A C 1
ATOM 2075 O O . LYS A 1 339 ? -12.359 -10.060 14.679 1.00 23.58 319 LYS A O 1
ATOM 2081 N N . PHE A 1 340 ? -11.156 -9.721 12.920 1.00 20.69 320 PHE A N 1
ATOM 2082 C CA . PHE A 1 340 ? -10.876 -8.354 13.366 1.00 20.93 320 PHE A CA 1
ATOM 2083 C C . PHE A 1 340 ? -11.391 -7.357 12.344 1.00 23.55 320 PHE A C 1
ATOM 2084 O O . PHE A 1 340 ? -10.647 -6.800 11.542 1.00 22.96 320 PHE A O 1
ATOM 2092 N N . VAL A 1 341 ? -12.715 -7.243 12.357 1.00 24.78 321 VAL A N 1
ATOM 2093 C CA . VAL A 1 341 ? -13.498 -6.286 11.613 1.00 26.61 321 VAL A CA 1
ATOM 2094 C C . VAL A 1 341 ? -13.121 -4.882 12.118 1.00 27.07 321 VAL A C 1
ATOM 2095 O O . VAL A 1 341 ? -12.861 -4.689 13.290 1.00 26.33 321 VAL A O 1
ATOM 2099 N N . LEU A 1 342 ? -13.106 -3.888 11.243 1.00 27.25 322 LEU A N 1
ATOM 2100 C CA . LEU A 1 342 ? -12.839 -2.510 11.672 1.00 27.41 322 LEU A CA 1
ATOM 2101 C C . LEU A 1 342 ? -13.853 -2.060 12.715 1.00 29.34 322 LEU A C 1
ATOM 2102 O O . LEU A 1 342 ? -15.003 -2.489 12.681 1.00 30.99 322 LEU A O 1
ATOM 2107 N N . PRO A 1 343 ? -13.441 -1.187 13.639 1.00 28.58 323 PRO A N 1
ATOM 2108 C CA . PRO A 1 343 ? -14.398 -0.783 14.650 1.00 28.86 323 PRO A CA 1
ATOM 2109 C C . PRO A 1 343 ? -15.494 0.135 14.150 1.00 31.21 323 PRO A C 1
ATOM 2110 O O . PRO A 1 343 ? -15.441 0.680 13.043 1.00 31.87 323 PRO A O 1
ATOM 2114 N N . GLY A 1 344 ? -16.515 0.241 14.986 1.00 32.23 324 GLY A N 1
ATOM 2115 C CA . GLY A 1 344 ? -17.716 1.005 14.664 1.00 32.80 324 GLY A CA 1
ATOM 2116 C C . GLY A 1 344 ? -17.490 2.492 14.806 1.00 32.57 324 GLY A C 1
ATOM 2117 O O . GLY A 1 344 ? -18.230 3.271 14.254 1.00 32.82 324 GLY A O 1
ATOM 2118 N N . SER A 1 345 ? -16.456 2.890 15.547 1.00 28.55 325 SER A N 1
ATOM 2119 C CA . SER A 1 345 ? -16.103 4.304 15.641 1.00 25.98 325 SER A CA 1
ATOM 2120 C C . SER A 1 345 ? -14.577 4.500 15.643 1.00 22.08 325 SER A C 1
ATOM 2121 O O . SER A 1 345 ? -13.812 3.534 15.819 1.00 25.90 325 SER A O 1
ATOM 2124 N N . ASP A 1 346 ? -14.190 5.760 15.464 1.00 17.19 326 ASP A N 1
ATOM 2125 C CA . ASP A 1 346 ? -12.789 6.192 15.445 1.00 17.14 326 ASP A CA 1
ATOM 2126 C C . ASP A 1 346 ? -12.365 6.802 16.782 1.00 14.74 326 ASP A C 1
ATOM 2127 O O . ASP A 1 346 ? -11.406 7.542 16.837 1.00 14.57 326 ASP A O 1
ATOM 2132 N N . VAL A 1 347 ? -13.091 6.456 17.841 1.00 12.45 327 VAL A N 1
ATOM 2133 C CA . VAL A 1 347 ? -12.763 6.850 19.187 1.00 11.72 327 VAL A CA 1
ATOM 2134 C C . VAL A 1 347 ? -12.358 5.581 19.934 1.00 10.40 327 VAL A C 1
ATOM 2135 O O . VAL A 1 347 ? -13.110 4.643 19.988 1.00 11.17 327 VAL A O 1
ATOM 2139 N N . LEU A 1 348 ? -11.173 5.583 20.493 1.00 10.01 328 LEU A N 1
ATOM 2140 C CA . LEU A 1 348 ? -10.640 4.483 21.252 1.00 10.62 328 LEU A CA 1
ATOM 2141 C C . LEU A 1 348 ? -10.078 4.996 22.605 1.00 10.36 328 LEU A C 1
ATOM 2142 O O . LEU A 1 348 ? -9.196 5.869 22.611 1.00 10.18 328 LEU A O 1
ATOM 2147 N N . ARG A 1 349 ? -10.585 4.467 23.724 1.00 10.55 329 ARG A N 1
ATOM 2148 C CA . ARG A 1 349 ? -10.218 4.958 25.092 1.00 11.40 329 ARG A CA 1
ATOM 2149 C C . ARG A 1 349 ? -10.186 6.485 25.182 1.00 11.13 329 ARG A C 1
ATOM 2150 O O . ARG A 1 349 ? -9.249 7.101 25.670 1.00 12.02 329 ARG A O 1
ATOM 2158 N N . GLY A 1 350 ? -11.226 7.087 24.649 1.00 11.63 330 GLY A N 1
ATOM 2159 C CA . GLY A 1 350 ? -11.380 8.511 24.628 1.00 11.40 330 GLY A CA 1
ATOM 2160 C C . GLY A 1 350 ? -10.574 9.274 23.615 1.00 12.49 330 GLY A C 1
ATOM 2161 O O . GLY A 1 350 ? -10.560 10.505 23.672 1.00 13.06 330 GLY A O 1
ATOM 2162 N N . GLN A 1 351 ? -9.908 8.615 22.673 1.00 13.04 331 GLN A N 1
ATOM 2163 C CA . GLN A 1 351 ? -9.055 9.360 21.761 1.00 14.18 331 GLN A CA 1
ATOM 2164 C C . GLN A 1 351 ? -9.326 9.006 20.318 1.00 14.82 331 GLN A C 1
ATOM 2165 O O . GLN A 1 351 ? -9.712 7.888 20.005 1.00 14.13 331 GLN A O 1
ATOM 2171 N N . HIS A 1 352 ? -9.024 9.953 19.437 1.00 13.53 332 HIS A N 1
ATOM 2172 C CA . HIS A 1 352 ? -9.182 9.746 18.026 1.00 14.78 332 HIS A CA 1
ATOM 2173 C C . HIS A 1 352 ? -8.145 8.775 17.463 1.00 13.53 332 HIS A C 1
ATOM 2174 O O . HIS A 1 352 ? -6.973 8.952 17.682 1.00 13.24 332 HIS A O 1
ATOM 2181 N N . ILE A 1 353 ? -8.587 7.797 16.704 1.00 12.77 333 ILE A N 1
ATOM 2182 C CA . ILE A 1 353 ? -7.680 6.944 15.935 1.00 12.89 333 ILE A CA 1
ATOM 2183 C C . ILE A 1 353 ? -7.951 7.065 14.452 1.00 12.78 333 ILE A C 1
ATOM 2184 O O . ILE A 1 353 ? -9.012 7.544 14.038 1.00 14.00 333 ILE A O 1
ATOM 2189 N N . THR A 1 354 ? -6.983 6.610 13.666 1.00 12.98 334 THR A N 1
ATOM 2190 C CA . THR A 1 354 ? -6.990 6.722 12.213 1.00 12.97 334 THR A CA 1
ATOM 2191 C C . THR A 1 354 ? -7.515 5.446 11.525 1.00 14.58 334 THR A C 1
ATOM 2192 O O . THR A 1 354 ? -7.588 5.369 10.292 1.00 15.15 334 THR A O 1
ATOM 2196 N N . ALA A 1 355 ? -7.942 4.461 12.295 1.00 15.97 335 ALA A N 1
ATOM 2197 C CA . ALA A 1 355 ? -8.199 3.124 11.726 1.00 16.07 335 ALA A CA 1
ATOM 2198 C C . ALA A 1 355 ? -9.288 3.088 10.688 1.00 15.38 335 ALA A C 1
ATOM 2199 O O . ALA A 1 355 ? -9.270 2.186 9.872 1.00 14.82 335 ALA A O 1
ATOM 2201 N N . LEU A 1 356 ? -10.236 4.029 10.724 1.00 16.18 336 LEU A N 1
ATOM 2202 C CA . LEU A 1 356 ? -11.335 4.039 9.730 1.00 18.40 336 LEU A CA 1
ATOM 2203 C C . LEU A 1 356 ? -11.037 4.841 8.507 1.00 17.89 336 LEU A C 1
ATOM 2204 O O . LEU A 1 356 ? -11.477 4.461 7.451 1.00 19.31 336 LEU A O 1
ATOM 2209 N N . ASP A 1 357 ? -10.236 5.884 8.648 1.00 17.99 337 ASP A N 1
ATOM 2210 C CA . ASP A 1 357 ? -9.732 6.649 7.526 1.00 18.39 337 ASP A CA 1
ATOM 2211 C C . ASP A 1 357 ? -8.562 6.043 6.699 1.00 17.22 337 ASP A C 1
ATOM 2212 O O . ASP A 1 357 ? -8.422 6.378 5.548 1.00 18.19 337 ASP A O 1
ATOM 2217 N N . ASP A 1 358 ? -7.732 5.202 7.299 1.00 15.71 338 ASP A N 1
ATOM 2218 C CA . ASP A 1 358 ? -6.558 4.634 6.685 1.00 13.78 338 ASP A CA 1
ATOM 2219 C C . ASP A 1 358 ? -6.939 3.821 5.427 1.00 13.87 338 ASP A C 1
ATOM 2220 O O . ASP A 1 358 ? -7.788 2.940 5.440 1.00 13.25 338 ASP A O 1
ATOM 2225 N N . HIS A 1 359 ? -6.251 4.099 4.340 1.00 13.60 339 HIS A N 1
ATOM 2226 C CA . HIS A 1 359 ? -6.456 3.377 3.105 1.00 13.66 339 HIS A CA 1
ATOM 2227 C C . HIS A 1 359 ? -6.133 1.904 3.268 1.00 14.71 339 HIS A C 1
ATOM 2228 O O . HIS A 1 359 ? -6.648 1.069 2.526 1.00 15.82 339 HIS A O 1
ATOM 2235 N N . GLU A 1 360 ? -5.231 1.596 4.201 1.00 15.21 340 GLU A N 1
ATOM 2236 C CA . GLU A 1 360 ? -4.758 0.243 4.476 1.00 15.92 340 GLU A CA 1
ATOM 2237 C C . GLU A 1 360 ? -5.438 -0.385 5.690 1.00 14.95 340 GLU A C 1
ATOM 2238 O O . GLU A 1 360 ? -4.898 -1.308 6.300 1.00 14.14 340 GLU A O 1
ATOM 2244 N N . ALA A 1 361 ? -6.657 0.093 5.982 1.00 15.97 341 ALA A N 1
ATOM 2245 C CA . ALA A 1 361 ? -7.414 -0.237 7.214 1.00 14.81 341 ALA A CA 1
ATOM 2246 C C . ALA A 1 361 ? -7.646 -1.734 7.440 1.00 13.98 341 ALA A C 1
ATOM 2247 O O . ALA A 1 361 ? -7.447 -2.254 8.536 1.00 14.29 341 ALA A O 1
ATOM 2249 N N . HIS A 1 362 ? -8.087 -2.394 6.374 1.00 15.48 342 HIS A N 1
ATOM 2250 C CA . HIS A 1 362 ? -8.236 -3.844 6.296 1.00 17.51 342 HIS A CA 1
ATOM 2251 C C . HIS A 1 362 ? -6.930 -4.583 6.697 1.00 15.72 342 HIS A C 1
ATOM 2252 O O . HIS A 1 362 ? -6.963 -5.497 7.510 1.00 18.01 342 HIS A O 1
ATOM 2259 N N . HIS A 1 363 ? -5.794 -4.119 6.222 1.00 13.22 343 HIS A N 1
ATOM 2260 C CA . HIS A 1 363 ? -4.521 -4.764 6.504 1.00 12.59 343 HIS A CA 1
ATOM 2261 C C . HIS A 1 363 ? -4.107 -4.469 7.934 1.00 12.96 343 HIS A C 1
ATOM 2262 O O . HIS A 1 363 ? -3.697 -5.344 8.655 1.00 14.45 343 HIS A O 1
ATOM 2269 N N . VAL A 1 364 ? -4.232 -3.220 8.342 1.00 12.93 344 VAL A N 1
ATOM 2270 C CA . VAL A 1 364 ? -3.884 -2.798 9.691 1.00 12.23 344 VAL A CA 1
ATOM 2271 C C . VAL A 1 364 ? -4.724 -3.498 10.779 1.00 12.08 344 VAL A C 1
ATOM 2272 O O . VAL A 1 364 ? -4.165 -3.908 11.817 1.00 10.85 344 VAL A O 1
ATOM 2276 N N . ALA A 1 365 ? -6.036 -3.643 10.546 1.00 12.25 345 ALA A N 1
ATOM 2277 C CA . ALA A 1 365 ? -6.912 -4.333 11.525 1.00 12.42 345 ALA A CA 1
ATOM 2278 C C . ALA A 1 365 ? -6.398 -5.746 11.896 1.00 12.47 345 ALA A C 1
ATOM 2279 O O . ALA A 1 365 ? -6.322 -6.106 13.058 1.00 12.33 345 ALA A O 1
ATOM 2281 N N . LYS A 1 366 ? -6.012 -6.490 10.872 1.00 12.65 346 LYS A N 1
ATOM 2282 C CA . LYS A 1 366 ? -5.416 -7.792 11.011 1.00 13.31 346 LYS A CA 1
ATOM 2283 C C . LYS A 1 366 ? -4.019 -7.744 11.615 1.00 12.57 346 LYS A C 1
ATOM 2284 O O . LYS A 1 366 ? -3.652 -8.621 12.417 1.00 13.65 346 LYS A O 1
ATOM 2290 N N . ALA A 1 367 ? -3.245 -6.725 11.269 1.00 11.55 347 ALA A N 1
ATOM 2291 C CA . ALA A 1 367 ? -1.934 -6.554 11.875 1.00 10.68 347 ALA A CA 1
ATOM 2292 C C . ALA A 1 367 ? -2.046 -6.401 13.396 1.00 11.02 347 ALA A C 1
ATOM 2293 O O . ALA A 1 367 ? -1.312 -7.058 14.162 1.00 10.47 347 ALA A O 1
ATOM 2295 N N . VAL A 1 368 ? -2.958 -5.532 13.828 1.00 10.60 348 VAL A N 1
ATOM 2296 C CA . VAL A 1 368 ? -3.235 -5.306 15.236 1.00 10.30 348 VAL A CA 1
ATOM 2297 C C . VAL A 1 368 ? -3.814 -6.559 15.907 1.00 10.56 348 VAL A C 1
ATOM 2298 O O . VAL A 1 368 ? -3.337 -6.955 16.993 1.00 9.97 348 VAL A O 1
ATOM 2302 N N . GLY A 1 369 ? -4.815 -7.189 15.280 1.00 10.59 349 GLY A N 1
ATOM 2303 C CA . GLY A 1 369 ? -5.450 -8.379 15.889 1.00 10.13 349 GLY A CA 1
ATOM 2304 C C . GLY A 1 369 ? -4.362 -9.449 16.098 1.00 10.07 349 GLY A C 1
ATOM 2305 O O . GLY A 1 369 ? -4.306 -10.151 17.142 1.00 9.63 349 GLY A O 1
ATOM 2306 N N . GLY A 1 370 ? -3.493 -9.585 15.104 1.00 10.06 350 GLY A N 1
ATOM 2307 C CA . GLY A 1 370 ? -2.452 -10.599 15.128 1.00 10.15 350 GLY A CA 1
ATOM 2308 C C . GLY A 1 370 ? -1.445 -10.333 16.227 1.00 10.47 350 GLY A C 1
ATOM 2309 O O . GLY A 1 370 ? -1.009 -11.251 16.936 1.00 9.43 350 GLY A O 1
ATOM 2310 N N . ALA A 1 371 ? -1.056 -9.066 16.344 1.00 10.20 351 ALA A N 1
ATOM 2311 C CA . ALA A 1 371 ? -0.174 -8.702 17.381 1.00 10.51 351 ALA A CA 1
ATOM 2312 C C . ALA A 1 371 ? -0.745 -9.021 18.785 1.00 10.82 351 ALA A C 1
ATOM 2313 O O . ALA A 1 371 ? -0.002 -9.527 19.661 1.00 11.24 351 ALA A O 1
ATOM 2315 N N . LEU A 1 372 ? -2.024 -8.756 18.989 1.00 10.21 352 LEU A N 1
ATOM 2316 C CA . LEU A 1 372 ? -2.641 -9.069 20.275 1.00 11.32 352 LEU A CA 1
ATOM 2317 C C . LEU A 1 372 ? -2.694 -10.584 20.572 1.00 11.29 352 LEU A C 1
ATOM 2318 O O . LEU A 1 372 ? -2.307 -11.037 21.667 1.00 10.05 352 LEU A O 1
ATOM 2323 N N . VAL A 1 373 ? -3.108 -11.367 19.569 1.00 11.35 353 VAL A N 1
ATOM 2324 C CA . VAL A 1 373 ? -3.207 -12.806 19.747 1.00 11.24 353 VAL A CA 1
ATOM 2325 C C . VAL A 1 373 ? -1.853 -13.411 19.967 1.00 12.20 353 VAL A C 1
ATOM 2326 O O . VAL A 1 373 ? -1.656 -14.139 20.925 1.00 14.83 353 VAL A O 1
ATOM 2330 N N . VAL A 1 374 ? -0.910 -13.118 19.108 1.00 12.94 354 VAL A N 1
ATOM 2331 C CA . VAL A 1 374 ? 0.416 -13.722 19.212 1.00 12.76 354 VAL A CA 1
ATOM 2332 C C . VAL A 1 374 ? 1.168 -13.264 20.469 1.00 14.79 354 VAL A C 1
ATOM 2333 O O . VAL A 1 374 ? 1.952 -14.019 21.034 1.00 15.10 354 VAL A O 1
ATOM 2337 N N . SER A 1 375 ? 0.972 -12.018 20.897 1.00 16.27 355 SER A N 1
ATOM 2338 C CA . SER A 1 375 ? 1.590 -11.583 22.153 1.00 17.93 355 SER A CA 1
ATOM 2339 C C . SER A 1 375 ? 1.094 -12.433 23.359 1.00 16.54 355 SER A C 1
ATOM 2340 O O . SER A 1 375 ? 1.759 -12.507 24.313 1.00 16.38 355 SER A O 1
ATOM 2343 N N . ILE A 1 376 ? -0.096 -13.016 23.296 1.00 16.31 356 ILE A N 1
ATOM 2344 C CA . ILE A 1 376 ? -0.626 -13.851 24.379 1.00 14.40 356 ILE A CA 1
ATOM 2345 C C . ILE A 1 376 ? -0.206 -15.309 24.218 1.00 13.70 356 ILE A C 1
ATOM 2346 O O . ILE A 1 376 ? 0.237 -15.927 25.185 1.00 14.05 356 ILE A O 1
ATOM 2351 N N . THR A 1 377 ? -0.383 -15.859 23.025 1.00 12.05 357 THR A N 1
ATOM 2352 C CA . THR A 1 377 ? -0.172 -17.285 22.814 1.00 12.49 357 THR A CA 1
ATOM 2353 C C . THR A 1 377 ? 1.262 -17.644 22.390 1.00 12.84 357 THR A C 1
ATOM 2354 O O . THR A 1 377 ? 1.645 -18.806 22.471 1.00 12.96 357 THR A O 1
ATOM 2358 N N . GLY A 1 378 ? 2.053 -16.659 21.962 1.00 12.64 358 GLY A N 1
ATOM 2359 C CA . GLY A 1 378 ? 3.396 -16.911 21.368 1.00 12.47 358 GLY A CA 1
ATOM 2360 C C . GLY A 1 378 ? 3.458 -17.728 20.074 1.00 12.05 358 GLY A C 1
ATOM 2361 O O . GLY A 1 378 ? 4.491 -18.234 19.740 1.00 13.58 358 GLY A O 1
ATOM 2362 N N . GLN A 1 379 ? 2.359 -17.824 19.345 1.00 12.07 359 GLN A N 1
ATOM 2363 C CA . GLN A 1 379 ? 2.249 -18.724 18.223 1.00 12.93 359 GLN A CA 1
ATOM 2364 C C . GLN A 1 379 ? 1.818 -17.974 16.952 1.00 13.30 359 GLN A C 1
ATOM 2365 O O . GLN A 1 379 ? 0.614 -17.677 16.777 1.00 14.59 359 GLN A O 1
ATOM 2371 N N . PRO A 1 380 ? 2.790 -17.674 16.071 1.00 12.87 360 PRO A N 1
ATOM 2372 C CA . PRO A 1 380 ? 2.510 -16.892 14.906 1.00 12.61 360 PRO A CA 1
ATOM 2373 C C . PRO A 1 380 ? 1.572 -17.515 13.931 1.00 12.85 360 PRO A C 1
ATOM 2374 O O . PRO A 1 380 ? 0.872 -16.797 13.199 1.00 14.04 360 PRO A O 1
ATOM 2378 N N . MET A 1 381 ? 1.467 -18.829 13.924 1.00 13.35 361 MET A N 1
ATOM 2379 C CA . MET A 1 381 ? 0.480 -19.489 13.013 1.00 12.49 361 MET A CA 1
ATOM 2380 C C . MET A 1 381 ? -0.923 -19.430 13.608 1.00 11.94 361 MET A C 1
ATOM 2381 O O . MET A 1 381 ? -1.501 -20.459 13.911 1.00 12.36 361 MET A O 1
ATOM 2386 N N . SER A 1 382 ? -1.495 -18.214 13.674 1.00 11.48 362 SER A N 1
ATOM 2387 C CA . SER A 1 382 ? -2.841 -17.993 14.202 1.00 10.60 362 SER A CA 1
ATOM 2388 C C . SER A 1 382 ? -3.797 -17.506 13.107 1.00 10.31 362 SER A C 1
ATOM 2389 O O . SER A 1 382 ? -3.409 -16.770 12.183 1.00 8.93 362 SER A O 1
ATOM 2392 N N . PHE A 1 383 ? -5.066 -17.905 13.234 1.00 11.15 363 PHE A N 1
ATOM 2393 C CA . PHE A 1 383 ? -6.068 -17.541 12.245 1.00 11.04 363 PHE A CA 1
ATOM 2394 C C . PHE A 1 383 ? -6.648 -16.189 12.586 1.00 11.74 363 PHE A C 1
ATOM 2395 O O . PHE A 1 383 ? -7.571 -16.109 13.393 1.00 11.41 363 PHE A O 1
ATOM 2403 N N . ILE A 1 384 ? -6.061 -15.152 11.960 1.00 11.16 364 ILE A N 1
ATOM 2404 C CA . ILE A 1 384 ? -6.467 -13.782 12.071 1.00 11.91 364 ILE A CA 1
ATOM 2405 C C . ILE A 1 384 ? -7.100 -13.316 10.783 1.00 13.16 364 ILE A C 1
ATOM 2406 O O . ILE A 1 384 ? -6.411 -13.072 9.809 1.00 14.43 364 ILE A O 1
ATOM 2411 N N . SER A 1 385 ? -8.416 -13.194 10.769 1.00 13.69 365 SER A N 1
ATOM 2412 C CA . SER A 1 385 ? -9.124 -12.699 9.617 1.00 16.32 365 SER A CA 1
ATOM 2413 C C . SER A 1 385 ? -9.734 -11.344 9.927 1.00 18.31 365 SER A C 1
ATOM 2414 O O . SER A 1 385 ? -9.602 -10.847 11.008 1.00 17.79 365 SER A O 1
ATOM 2417 N N . GLY A 1 386 ? -10.364 -10.732 8.927 1.00 22.45 366 GLY A N 1
ATOM 2418 C CA . GLY A 1 386 ? -11.103 -9.504 9.148 1.00 24.33 366 GLY A CA 1
ATOM 2419 C C . GLY A 1 386 ? -10.673 -8.348 8.316 1.00 28.35 366 GLY A C 1
ATOM 2420 O O . GLY A 1 386 ? -10.079 -8.526 7.277 1.00 36.10 366 GLY A O 1
ATOM 2421 N N . GLY A 1 387 ? -10.968 -7.146 8.791 1.00 32.16 367 GLY A N 1
ATOM 2422 C CA . GLY A 1 387 ? -10.691 -5.919 8.070 1.00 34.89 367 GLY A CA 1
ATOM 2423 C C . GLY A 1 387 ? -11.851 -5.354 7.264 1.00 35.71 367 GLY A C 1
ATOM 2424 O O . GLY A 1 387 ? -11.687 -4.278 6.673 1.00 37.59 367 GLY A O 1
ATOM 2425 N N . GLU A 1 388 ? -13.003 -6.044 7.263 1.00 35.34 368 GLU A N 1
ATOM 2426 C CA . GLU A 1 388 ? -14.265 -5.526 6.709 1.00 40.41 368 GLU A CA 1
ATOM 2427 C C . GLU A 1 388 ? -14.674 -4.333 7.519 1.00 44.51 368 GLU A C 1
ATOM 2428 O O . GLU A 1 388 ? -14.242 -4.182 8.656 1.00 43.78 368 GLU A O 1
ATOM 2434 N N . ARG A 1 389 ? -15.553 -3.522 6.954 1.00 49.90 369 ARG A N 1
ATOM 2435 C CA . ARG A 1 389 ? -16.122 -2.395 7.658 1.00 52.81 369 ARG A CA 1
ATOM 2436 C C . ARG A 1 389 ? -17.274 -2.879 8.586 1.00 56.90 369 ARG A C 1
ATOM 2437 O O . ARG A 1 389 ? -17.907 -3.922 8.359 1.00 53.78 369 ARG A O 1
ATOM 2445 N N . ASN A 1 390 ? -17.453 -2.177 9.700 1.00 58.65 370 ASN A N 1
ATOM 2446 C CA . ASN A 1 390 ? -18.472 -2.545 10.681 1.00 60.38 370 ASN A CA 1
ATOM 2447 C C . ASN A 1 390 ? -19.884 -2.088 10.298 1.00 55.52 370 ASN A C 1
ATOM 2448 O O . ASN A 1 390 ? -20.069 -1.325 9.363 1.00 47.06 370 ASN A O 1
ATOM 2453 N N . HIS A 1 392 ? -22.081 -7.069 10.923 1.00 61.80 372 HIS A N 1
ATOM 2454 C CA . HIS A 1 392 ? -23.175 -7.241 11.901 1.00 67.87 372 HIS A CA 1
ATOM 2455 C C . HIS A 1 392 ? -22.968 -8.404 12.931 1.00 65.96 372 HIS A C 1
ATOM 2456 O O . HIS A 1 392 ? -23.953 -8.855 13.528 1.00 61.91 372 HIS A O 1
ATOM 2458 N N . MET A 1 393 ? -21.717 -8.859 13.151 1.00 76.47 373 MET A N 1
ATOM 2459 C CA . MET A 1 393 ? -21.366 -9.941 14.136 1.00 84.30 373 MET A CA 1
ATOM 2460 C C . MET A 1 393 ? -20.402 -9.495 15.255 1.00 82.31 373 MET A C 1
ATOM 2461 O O . MET A 1 393 ? -19.348 -8.953 14.980 1.00 66.55 373 MET A O 1
ATOM 2463 N N . GLY A 1 394 ? -20.797 -9.741 16.502 1.00 78.68 374 GLY A N 1
ATOM 2464 C CA . GLY A 1 394 ? -20.222 -9.094 17.682 1.00 77.02 374 GLY A CA 1
ATOM 2465 C C . GLY A 1 394 ? -21.058 -7.890 18.110 1.00 86.10 374 GLY A C 1
ATOM 2466 O O . GLY A 1 394 ? -21.816 -7.308 17.303 1.00 79.02 374 GLY A O 1
ATOM 2467 N N . PRO A 1 395 ? -20.971 -7.527 19.402 1.00 96.36 375 PRO A N 1
ATOM 2468 C CA . PRO A 1 395 ? -21.555 -6.245 19.850 1.00 95.42 375 PRO A CA 1
ATOM 2469 C C . PRO A 1 395 ? -20.855 -5.033 19.189 1.00 100.47 375 PRO A C 1
ATOM 2470 O O . PRO A 1 395 ? -20.060 -5.249 18.295 1.00 89.45 375 PRO A O 1
ATOM 2474 N N . PRO A 1 396 ? -21.125 -3.778 19.643 1.00 119.50 376 PRO A N 1
ATOM 2475 C CA . PRO A 1 396 ? -20.786 -2.655 18.768 1.00 109.84 376 PRO A CA 1
ATOM 2476 C C . PRO A 1 396 ? -19.389 -2.109 19.063 1.00 91.97 376 PRO A C 1
ATOM 2477 O O . PRO A 1 396 ? -19.146 -1.498 20.106 1.00 95.17 376 PRO A O 1
ATOM 2481 N N . GLY A 1 397 ? -18.532 -2.271 18.070 1.00 72.89 377 GLY A N 1
ATOM 2482 C CA . GLY A 1 397 ? -17.113 -2.300 18.224 1.00 60.65 377 GLY A CA 1
ATOM 2483 C C . GLY A 1 397 ? -16.555 -3.568 18.831 1.00 51.45 377 GLY A C 1
ATOM 2484 O O . GLY A 1 397 ? -15.394 -3.591 19.169 1.00 47.07 377 GLY A O 1
ATOM 2485 N N . GLY A 1 398 ? -17.362 -4.643 18.906 1.00 37.55 378 GLY A N 1
ATOM 2486 C CA . GLY A 1 398 ? -16.960 -5.927 19.495 1.00 33.66 378 GLY A CA 1
ATOM 2487 C C . GLY A 1 398 ? -16.688 -7.050 18.468 1.00 35.27 378 GLY A C 1
ATOM 2488 O O . GLY A 1 398 ? -17.420 -7.226 17.527 1.00 41.63 378 GLY A O 1
ATOM 2489 N N . ASN A 1 399 ? -15.611 -7.823 18.633 1.00 30.77 379 ASN A N 1
ATOM 2490 C CA . ASN A 1 399 ? -15.229 -8.848 17.652 1.00 23.47 379 ASN A CA 1
ATOM 2491 C C . ASN A 1 399 ? -15.140 -10.242 18.245 1.00 19.32 379 ASN A C 1
ATOM 2492 O O . ASN A 1 399 ? -14.670 -10.423 19.359 1.00 15.57 379 ASN A O 1
ATOM 2497 N N . PRO A 1 400 ? -15.558 -11.247 17.492 1.00 17.90 380 PRO A N 1
ATOM 2498 C CA . PRO A 1 400 ? -15.482 -12.589 18.036 1.00 17.71 380 PRO A CA 1
ATOM 2499 C C . PRO A 1 400 ? -14.058 -13.146 17.990 1.00 18.25 380 PRO A C 1
ATOM 2500 O O . PRO A 1 400 ? -13.258 -12.823 17.087 1.00 16.97 380 PRO A O 1
ATOM 2504 N N . VAL A 1 401 ? -13.746 -13.989 18.968 1.00 16.28 381 VAL A N 1
ATOM 2505 C CA . VAL A 1 401 ? -12.510 -14.771 18.943 1.00 14.72 381 VAL A CA 1
ATOM 2506 C C . VAL A 1 401 ? -12.742 -16.109 19.632 1.00 13.73 381 VAL A C 1
ATOM 2507 O O . VAL A 1 401 ? -13.441 -16.180 20.632 1.00 14.28 381 VAL A O 1
ATOM 2511 N N . ALA A 1 402 ? -12.231 -17.166 19.019 1.00 12.44 382 ALA A N 1
ATOM 2512 C CA . ALA A 1 402 ? -12.370 -18.500 19.549 1.00 11.91 382 ALA A CA 1
ATOM 2513 C C . ALA A 1 402 ? -10.989 -19.115 19.711 1.00 11.01 382 ALA A C 1
ATOM 2514 O O . ALA A 1 402 ? -10.067 -18.817 18.956 1.00 11.34 382 ALA A O 1
ATOM 2516 N N . ALA A 1 403 ? -10.895 -19.997 20.691 1.00 10.05 383 ALA A N 1
ATOM 2517 C CA . ALA A 1 403 ? -9.679 -20.670 21.007 1.00 10.21 383 ALA A CA 1
ATOM 2518 C C . ALA A 1 403 ? -9.926 -22.151 21.209 1.00 10.68 383 ALA A C 1
ATOM 2519 O O . ALA A 1 403 ? -10.880 -22.550 21.889 1.00 12.13 383 ALA A O 1
ATOM 2521 N N . VAL A 1 404 ? -9.055 -22.952 20.631 1.00 9.85 384 VAL A N 1
ATOM 2522 C CA . VAL A 1 404 ? -9.068 -24.367 20.789 1.00 10.60 384 VAL A CA 1
ATOM 2523 C C . VAL A 1 404 ? -7.878 -24.790 21.565 1.00 11.73 384 VAL A C 1
ATOM 2524 O O . VAL A 1 404 ? -6.734 -24.492 21.189 1.00 13.10 384 VAL A O 1
ATOM 2528 N N . VAL A 1 405 ? -8.126 -25.475 22.673 1.00 12.45 385 VAL A N 1
ATOM 2529 C CA . VAL A 1 405 ? -7.037 -25.840 23.590 1.00 14.97 385 VAL A CA 1
ATOM 2530 C C . VAL A 1 405 ? -7.072 -27.305 23.946 1.00 14.69 385 VAL A C 1
ATOM 2531 O O . VAL A 1 405 ? -8.079 -27.982 23.741 1.00 14.07 385 VAL A O 1
ATOM 2535 N N . ARG A 1 406 ? -5.955 -27.799 24.448 1.00 15.43 386 ARG A N 1
ATOM 2536 C CA . ARG A 1 406 ? -5.835 -29.237 24.704 1.00 17.89 386 ARG A CA 1
ATOM 2537 C C . ARG A 1 406 ? -6.763 -29.598 25.860 1.00 18.06 386 ARG A C 1
ATOM 2538 O O . ARG A 1 406 ? -6.906 -28.872 26.829 1.00 16.10 386 ARG A O 1
ATOM 2546 N N . ARG A 1 407 ? -7.383 -30.743 25.724 1.00 21.06 387 ARG A N 1
ATOM 2547 C CA . ARG A 1 407 ? -8.193 -31.325 26.775 1.00 22.29 387 ARG A CA 1
ATOM 2548 C C . ARG A 1 407 ? -7.614 -32.739 26.970 1.00 29.61 387 ARG A C 1
ATOM 2549 O O . ARG A 1 407 ? -7.861 -33.646 26.147 1.00 26.03 387 ARG A O 1
ATOM 2557 N N . LEU A 1 408 ? -6.836 -32.947 28.033 1.00 33.96 388 LEU A N 1
ATOM 2558 C CA . LEU A 1 408 ? -6.145 -34.248 28.186 1.00 35.68 388 LEU A CA 1
ATOM 2559 C C . LEU A 1 408 ? -6.790 -35.154 29.216 1.00 32.12 388 LEU A C 1
ATOM 2560 O O . LEU A 1 408 ? -7.315 -34.661 30.210 1.00 25.62 388 LEU A O 1
ATOM 2565 N N . PRO A 1 409 ? -6.750 -36.488 28.973 1.00 39.61 389 PRO A N 1
ATOM 2566 C CA . PRO A 1 409 ? -7.227 -37.481 29.972 1.00 41.87 389 PRO A CA 1
ATOM 2567 C C . PRO A 1 409 ? -6.551 -37.326 31.339 1.00 50.05 389 PRO A C 1
ATOM 2568 O O . PRO A 1 409 ? -5.380 -36.926 31.399 1.00 54.19 389 PRO A O 1
ATOM 2572 N N . ALA A 1 410 ? -7.310 -37.633 32.397 1.00 56.50 390 ALA A N 1
ATOM 2573 C CA . ALA A 1 410 ? -6.956 -37.392 33.816 1.00 59.68 390 ALA A CA 1
ATOM 2574 C C . ALA A 1 410 ? -5.567 -37.905 34.251 1.00 66.95 390 ALA A C 1
ATOM 2575 O O . ALA A 1 410 ? -5.090 -38.943 33.780 1.00 56.21 390 ALA A O 1
ATOM 2577 N N . ARG B 1 34 ? -16.810 47.537 -19.345 1.00 47.02 14 ARG B N 1
ATOM 2578 C CA . ARG B 1 34 ? -15.410 47.280 -18.967 1.00 41.09 14 ARG B CA 1
ATOM 2579 C C . ARG B 1 34 ? -14.931 45.853 -19.362 1.00 36.06 14 ARG B C 1
ATOM 2580 O O . ARG B 1 34 ? -15.655 44.898 -19.264 1.00 30.10 14 ARG B O 1
ATOM 2588 N N . TYR B 1 35 ? -13.675 45.749 -19.825 1.00 32.57 15 TYR B N 1
ATOM 2589 C CA . TYR B 1 35 ? -13.212 44.542 -20.512 1.00 26.07 15 TYR B CA 1
ATOM 2590 C C . TYR B 1 35 ? -12.363 43.699 -19.601 1.00 21.64 15 TYR B C 1
ATOM 2591 O O . TYR B 1 35 ? -11.358 44.179 -19.099 1.00 21.97 15 TYR B O 1
ATOM 2600 N N . PRO B 1 36 ? -12.692 42.399 -19.450 1.00 20.74 16 PRO B N 1
ATOM 2601 C CA . PRO B 1 36 ? -11.844 41.566 -18.604 1.00 20.70 16 PRO B CA 1
ATOM 2602 C C . PRO B 1 36 ? -10.582 41.071 -19.282 1.00 19.15 16 PRO B C 1
ATOM 2603 O O . PRO B 1 36 ? -10.557 40.812 -20.490 1.00 18.71 16 PRO B O 1
ATOM 2607 N N . LYS B 1 37 ? -9.528 41.034 -18.505 1.00 18.20 17 LYS B N 1
ATOM 2608 C CA . LYS B 1 37 ? -8.231 40.565 -18.964 1.00 20.70 17 LYS B CA 1
ATOM 2609 C C . LYS B 1 37 ? -7.749 39.538 -17.955 1.00 18.52 17 LYS B C 1
ATOM 2610 O O . LYS B 1 37 ? -7.288 39.885 -16.870 1.00 21.29 17 LYS B O 1
ATOM 2616 N N . ALA B 1 38 ? -7.941 38.286 -18.315 1.00 16.01 18 ALA B N 1
ATOM 2617 C CA . ALA B 1 38 ? -7.510 37.164 -17.526 1.00 16.00 18 ALA B CA 1
ATOM 2618 C C . ALA B 1 38 ? -6.182 36.613 -17.995 1.00 16.30 18 ALA B C 1
ATOM 2619 O O . ALA B 1 38 ? -5.881 36.650 -19.180 1.00 14.67 18 ALA B O 1
ATOM 2621 N N . SER B 1 39 ? -5.380 36.164 -17.038 1.00 13.88 19 SER B N 1
ATOM 2622 C CA . SER B 1 39 ? -4.100 35.555 -17.332 1.00 15.44 19 SER B CA 1
ATOM 2623 C C . SER B 1 39 ? -3.878 34.310 -16.485 1.00 15.56 19 SER B C 1
ATOM 2624 O O . SER B 1 39 ? -4.548 34.153 -15.465 1.00 16.12 19 SER B O 1
ATOM 2627 N N . MET B 1 40 ? -2.898 33.492 -16.877 1.00 14.34 20 MET B N 1
ATOM 2628 C CA . MET B 1 40 ? -2.542 32.325 -16.109 1.00 14.23 20 MET B CA 1
ATOM 2629 C C . MET B 1 40 ? -1.060 32.164 -16.108 1.00 14.30 20 MET B C 1
ATOM 2630 O O . MET B 1 40 ? -0.415 32.191 -17.164 1.00 15.49 20 MET B O 1
ATOM 2635 N N . HIS B 1 41 ? -0.527 31.965 -14.918 1.00 13.28 21 HIS B N 1
ATOM 2636 C CA . HIS B 1 41 ? 0.881 31.753 -14.759 1.00 13.94 21 HIS B CA 1
ATOM 2637 C C . HIS B 1 41 ? 1.076 30.439 -14.028 1.00 13.90 21 HIS B C 1
ATOM 2638 O O . HIS B 1 41 ? 0.595 30.278 -12.886 1.00 13.34 21 HIS B O 1
ATOM 2645 N N . VAL B 1 42 ? 1.779 29.511 -14.665 1.00 11.41 22 VAL B N 1
ATOM 2646 C CA . VAL B 1 42 ? 1.951 28.202 -14.097 1.00 11.23 22 VAL B CA 1
ATOM 2647 C C . VAL B 1 42 ? 3.319 28.120 -13.451 1.00 10.97 22 VAL B C 1
ATOM 2648 O O . VAL B 1 42 ? 4.332 28.222 -14.132 1.00 9.77 22 VAL B O 1
ATOM 2652 N N . VAL B 1 43 ? 3.350 27.872 -12.143 1.00 11.26 23 VAL B N 1
ATOM 2653 C CA . VAL B 1 43 ? 4.627 27.757 -11.455 1.00 11.34 23 VAL B CA 1
ATOM 2654 C C . VAL B 1 43 ? 4.788 26.480 -10.666 1.00 10.53 23 VAL B C 1
ATOM 2655 O O . VAL B 1 43 ? 3.851 25.988 -10.062 1.00 8.92 23 VAL B O 1
ATOM 2659 N N . PRO B 1 44 ? 6.015 25.978 -10.638 1.00 11.33 24 PRO B N 1
ATOM 2660 C CA . PRO B 1 44 ? 6.267 24.717 -9.977 1.00 11.75 24 PRO B CA 1
ATOM 2661 C C . PRO B 1 44 ? 6.298 24.818 -8.463 1.00 12.41 24 PRO B C 1
ATOM 2662 O O . PRO B 1 44 ? 6.681 25.863 -7.921 1.00 13.27 24 PRO B O 1
ATOM 2666 N N . MET B 1 45 ? 5.942 23.706 -7.837 1.00 12.35 25 MET B N 1
ATOM 2667 C CA . MET B 1 45 ? 6.089 23.480 -6.432 1.00 14.31 25 MET B CA 1
ATOM 2668 C C . MET B 1 45 ? 6.860 22.176 -6.262 1.00 16.47 25 MET B C 1
ATOM 2669 O O . MET B 1 45 ? 6.485 21.165 -6.830 1.00 18.46 25 MET B O 1
ATOM 2674 N N . LEU B 1 46 ? 7.973 22.216 -5.518 1.00 22.36 26 LEU B N 1
ATOM 2675 C CA . LEU B 1 46 ? 8.779 21.001 -5.168 1.00 21.76 26 LEU B CA 1
ATOM 2676 C C . LEU B 1 46 ? 8.214 20.259 -3.990 1.00 17.99 26 LEU B C 1
ATOM 2677 O O . LEU B 1 46 ? 8.572 19.150 -3.752 1.00 20.21 26 LEU B O 1
ATOM 2682 N N . ALA B 1 47 ? 7.348 20.899 -3.239 1.00 15.80 27 ALA B N 1
ATOM 2683 C CA . ALA B 1 47 ? 6.701 20.282 -2.123 1.00 13.97 27 ALA B CA 1
ATOM 2684 C C . ALA B 1 47 ? 5.405 21.084 -1.874 1.00 12.14 27 ALA B C 1
ATOM 2685 O O . ALA B 1 47 ? 5.222 22.157 -2.406 1.00 11.69 27 ALA B O 1
ATOM 2687 N N . PRO B 1 48 ? 4.493 20.555 -1.078 1.00 11.65 28 PRO B N 1
ATOM 2688 C CA . PRO B 1 48 ? 3.265 21.327 -0.825 1.00 12.25 28 PRO B CA 1
ATOM 2689 C C . PRO B 1 48 ? 3.464 22.723 -0.229 1.00 13.37 28 PRO B C 1
ATOM 2690 O O . PRO B 1 48 ? 2.617 23.580 -0.418 1.00 12.87 28 PRO B O 1
ATOM 2694 N N . ASN B 1 49 ? 4.558 22.925 0.503 1.00 14.62 29 ASN B N 1
ATOM 2695 C CA . ASN B 1 49 ? 4.862 24.204 1.125 1.00 16.40 29 ASN B CA 1
ATOM 2696 C C . ASN B 1 49 ? 5.948 24.983 0.433 1.00 16.49 29 ASN B C 1
ATOM 2697 O O . ASN B 1 49 ? 6.440 25.959 0.990 1.00 15.78 29 ASN B O 1
ATOM 2702 N N . ASP B 1 50 ? 6.320 24.565 -0.769 1.00 16.64 30 ASP B N 1
ATOM 2703 C CA . ASP B 1 50 ? 7.258 25.352 -1.592 1.00 17.71 30 ASP B CA 1
ATOM 2704 C C . ASP B 1 50 ? 6.540 26.431 -2.400 1.00 17.05 30 ASP B C 1
ATOM 2705 O O . ASP B 1 50 ? 5.983 26.161 -3.464 1.00 16.94 30 ASP B O 1
ATOM 2710 N N . THR B 1 51 ? 6.537 27.637 -1.856 1.00 16.90 31 THR B N 1
ATOM 2711 C CA . THR B 1 51 ? 5.911 28.795 -2.483 1.00 17.57 31 THR B CA 1
ATOM 2712 C C . THR B 1 51 ? 7.005 29.743 -3.012 1.00 18.85 31 THR B C 1
ATOM 2713 O O . THR B 1 51 ? 6.743 30.914 -3.251 1.00 20.55 31 THR B O 1
ATOM 2717 N N . ALA B 1 52 ? 8.217 29.237 -3.229 1.00 20.63 32 ALA B N 1
ATOM 2718 C CA . ALA B 1 52 ? 9.345 30.075 -3.666 1.00 20.23 32 ALA B CA 1
ATOM 2719 C C . ALA B 1 52 ? 9.048 30.679 -5.023 1.00 20.52 32 ALA B C 1
ATOM 2720 O O . ALA B 1 52 ? 9.080 31.895 -5.167 1.00 27.48 32 ALA B O 1
ATOM 2722 N N . ALA B 1 53 ? 8.767 29.849 -6.011 1.00 16.50 33 ALA B N 1
ATOM 2723 C CA . ALA B 1 53 ? 8.534 30.371 -7.331 1.00 16.36 33 ALA B CA 1
ATOM 2724 C C . ALA B 1 53 ? 7.214 31.138 -7.387 1.00 17.43 33 ALA B C 1
ATOM 2725 O O . ALA B 1 53 ? 7.072 32.043 -8.178 1.00 21.86 33 ALA B O 1
ATOM 2727 N N . PHE B 1 54 ? 6.234 30.751 -6.578 1.00 19.07 34 PHE B N 1
ATOM 2728 C CA . PHE B 1 54 ? 4.965 31.479 -6.450 1.00 18.38 34 PHE B CA 1
ATOM 2729 C C . PHE B 1 54 ? 5.191 32.909 -5.940 1.00 18.74 34 PHE B C 1
ATOM 2730 O O . PHE B 1 54 ? 4.681 33.851 -6.512 1.00 18.71 34 PHE B O 1
ATOM 2738 N N A ARG B 1 55 ? 5.947 33.049 -4.857 0.50 19.16 35 ARG B N 1
ATOM 2739 N N B ARG B 1 55 ? 5.947 33.049 -4.854 0.50 18.72 35 ARG B N 1
ATOM 2740 C CA A ARG B 1 55 ? 6.268 34.375 -4.304 0.50 19.28 35 ARG B CA 1
ATOM 2741 C CA B ARG B 1 55 ? 6.273 34.372 -4.290 0.50 18.50 35 ARG B CA 1
ATOM 2742 C C A ARG B 1 55 ? 7.107 35.229 -5.261 0.50 19.84 35 ARG B C 1
ATOM 2743 C C B ARG B 1 55 ? 7.111 35.228 -5.254 0.50 19.42 35 ARG B C 1
ATOM 2744 O O A ARG B 1 55 ? 6.952 36.430 -5.301 0.50 21.97 35 ARG B O 1
ATOM 2745 O O B ARG B 1 55 ? 6.952 36.429 -5.296 0.50 21.60 35 ARG B O 1
ATOM 2760 N N . ALA B 1 56 ? 7.984 34.609 -6.043 1.00 20.83 36 ALA B N 1
ATOM 2761 C CA . ALA B 1 56 ? 8.836 35.345 -7.004 1.00 20.81 36 ALA B CA 1
ATOM 2762 C C . ALA B 1 56 ? 8.035 36.054 -8.104 1.00 22.24 36 ALA B C 1
ATOM 2763 O O . ALA B 1 56 ? 8.448 37.068 -8.642 1.00 21.22 36 ALA B O 1
ATOM 2765 N N . LEU B 1 57 ? 6.903 35.460 -8.442 1.00 23.88 37 LEU B N 1
ATOM 2766 C CA . LEU B 1 57 ? 5.963 35.997 -9.411 1.00 26.09 37 LEU B CA 1
ATOM 2767 C C . LEU B 1 57 ? 5.487 37.404 -9.037 1.00 28.82 37 LEU B C 1
ATOM 2768 O O . LEU B 1 57 ? 5.375 38.297 -9.887 1.00 30.71 37 LEU B O 1
ATOM 2773 N N . PHE B 1 58 ? 5.220 37.593 -7.751 1.00 28.99 38 PHE B N 1
ATOM 2774 C CA . PHE B 1 58 ? 4.784 38.881 -7.232 1.00 28.12 38 PHE B CA 1
ATOM 2775 C C . PHE B 1 58 ? 5.948 39.827 -6.914 1.00 33.55 38 PHE B C 1
ATOM 2776 O O . PHE B 1 58 ? 5.894 41.013 -7.234 1.00 31.98 38 PHE B O 1
ATOM 2784 N N . ALA B 1 59 ? 6.980 39.282 -6.271 1.00 37.46 39 ALA B N 1
ATOM 2785 C CA . ALA B 1 59 ? 8.182 40.021 -5.910 1.00 40.15 39 ALA B CA 1
ATOM 2786 C C . ALA B 1 59 ? 8.912 40.545 -7.123 1.00 38.15 39 ALA B C 1
ATOM 2787 O O . ALA B 1 59 ? 9.490 41.606 -7.055 1.00 41.07 39 ALA B O 1
ATOM 2789 N N . SER B 1 60 ? 8.870 39.851 -8.244 1.00 42.53 40 SER B N 1
ATOM 2790 C CA . SER B 1 60 ? 9.548 40.363 -9.439 1.00 43.88 40 SER B CA 1
ATOM 2791 C C . SER B 1 60 ? 8.755 41.472 -10.142 1.00 42.62 40 SER B C 1
ATOM 2792 O O . SER B 1 60 ? 9.159 41.907 -11.212 1.00 44.72 40 SER B O 1
ATOM 2795 N N . GLY B 1 61 ? 7.610 41.877 -9.595 1.00 40.43 41 GLY B N 1
ATOM 2796 C CA . GLY B 1 61 ? 6.647 42.696 -10.331 1.00 45.18 41 GLY B CA 1
ATOM 2797 C C . GLY B 1 61 ? 5.991 42.053 -11.556 1.00 41.96 41 GLY B C 1
ATOM 2798 O O . GLY B 1 61 ? 5.223 42.730 -12.262 1.00 42.08 41 GLY B O 1
ATOM 2799 N N . ALA B 1 62 ? 6.265 40.772 -11.838 1.00 36.85 42 ALA B N 1
ATOM 2800 C CA . ALA B 1 62 ? 5.658 40.113 -13.012 1.00 37.93 42 ALA B CA 1
ATOM 2801 C C . ALA B 1 62 ? 4.119 40.054 -12.901 1.00 38.52 42 ALA B C 1
ATOM 2802 O O . ALA B 1 62 ? 3.416 40.057 -13.915 1.00 37.70 42 ALA B O 1
ATOM 2804 N N . VAL B 1 63 ? 3.607 39.970 -11.673 1.00 37.55 43 VAL B N 1
ATOM 2805 C CA . VAL B 1 63 ? 2.189 39.766 -11.431 1.00 29.67 43 VAL B CA 1
ATOM 2806 C C . VAL B 1 63 ? 1.770 40.559 -10.228 1.00 27.60 43 VAL B C 1
ATOM 2807 O O . VAL B 1 63 ? 2.447 40.542 -9.233 1.00 25.81 43 VAL B O 1
ATOM 2811 N N . ASP B 1 64 ? 0.600 41.164 -10.316 1.00 24.24 44 ASP B N 1
ATOM 2812 C CA . ASP B 1 64 ? 0.045 41.876 -9.243 1.00 23.20 44 ASP B CA 1
ATOM 2813 C C . ASP B 1 64 ? -0.805 40.976 -8.326 1.00 23.35 44 ASP B C 1
ATOM 2814 O O . ASP B 1 64 ? -1.876 40.472 -8.709 1.00 22.19 44 ASP B O 1
ATOM 2819 N N . PRO B 1 65 ? -0.392 40.841 -7.054 1.00 23.12 45 PRO B N 1
ATOM 2820 C CA . PRO B 1 65 ? -1.098 39.878 -6.206 1.00 22.13 45 PRO B CA 1
ATOM 2821 C C . PRO B 1 65 ? -2.552 40.230 -5.930 1.00 21.58 45 PRO B C 1
ATOM 2822 O O . PRO B 1 65 ? -3.337 39.365 -5.612 1.00 19.27 45 PRO B O 1
ATOM 2826 N N . ALA B 1 66 ? -2.894 41.502 -6.042 1.00 22.16 46 ALA B N 1
ATOM 2827 C CA . ALA B 1 66 ? -4.269 41.955 -5.818 1.00 20.52 46 ALA B CA 1
ATOM 2828 C C . ALA B 1 66 ? -5.212 41.536 -6.929 1.00 18.46 46 ALA B C 1
ATOM 2829 O O . ALA B 1 66 ? -6.431 41.536 -6.754 1.00 17.58 46 ALA B O 1
ATOM 2831 N N A SER B 1 67 ? -4.648 41.218 -8.089 0.50 18.90 47 SER B N 1
ATOM 2832 N N B SER B 1 67 ? -4.658 41.227 -8.093 0.50 17.06 47 SER B N 1
ATOM 2833 C CA A SER B 1 67 ? -5.433 40.752 -9.234 0.50 19.68 47 SER B CA 1
ATOM 2834 C CA B SER B 1 67 ? -5.485 40.775 -9.219 0.50 16.34 47 SER B CA 1
ATOM 2835 C C A SER B 1 67 ? -5.695 39.256 -9.272 0.50 18.30 47 SER B C 1
ATOM 2836 C C B SER B 1 67 ? -5.701 39.262 -9.271 0.50 16.69 47 SER B C 1
ATOM 2837 O O A SER B 1 67 ? -6.315 38.779 -10.215 0.50 16.89 47 SER B O 1
ATOM 2838 O O B SER B 1 67 ? -6.320 38.782 -10.212 0.50 15.80 47 SER B O 1
ATOM 2843 N N . VAL B 1 68 ? -5.161 38.509 -8.300 1.00 16.72 48 VAL B N 1
ATOM 2844 C CA . VAL B 1 68 ? -5.267 37.048 -8.291 1.00 15.78 48 VAL B CA 1
ATOM 2845 C C . VAL B 1 68 ? -6.686 36.685 -7.927 1.00 16.51 48 VAL B C 1
ATOM 2846 O O . VAL B 1 68 ? -7.232 37.185 -6.958 1.00 15.33 48 VAL B O 1
ATOM 2850 N N . VAL B 1 69 ? -7.325 35.866 -8.761 1.00 17.00 49 VAL B N 1
ATOM 2851 C CA . VAL B 1 69 ? -8.709 35.427 -8.459 1.00 16.60 49 VAL B CA 1
ATOM 2852 C C . VAL B 1 69 ? -8.838 33.933 -8.206 1.00 17.02 49 VAL B C 1
ATOM 2853 O O . VAL B 1 69 ? -9.822 33.493 -7.627 1.00 16.59 49 VAL B O 1
ATOM 2857 N N . ALA B 1 70 ? -7.829 33.154 -8.616 1.00 16.84 50 ALA B N 1
ATOM 2858 C CA . ALA B 1 70 ? -7.818 31.731 -8.334 1.00 15.11 50 ALA B CA 1
ATOM 2859 C C . ALA B 1 70 ? -6.420 31.175 -8.308 1.00 15.16 50 ALA B C 1
ATOM 2860 O O . ALA B 1 70 ? -5.525 31.655 -9.008 1.00 15.54 50 ALA B O 1
ATOM 2862 N N . LEU B 1 71 ? -6.260 30.153 -7.486 1.00 15.29 51 LEU B N 1
ATOM 2863 C CA . LEU B 1 71 ? -5.036 29.355 -7.440 1.00 14.52 51 LEU B CA 1
ATOM 2864 C C . LEU B 1 71 ? -5.472 27.927 -7.625 1.00 12.77 51 LEU B C 1
ATOM 2865 O O . LEU B 1 71 ? -6.282 27.415 -6.851 1.00 13.25 51 LEU B O 1
ATOM 2870 N N . ILE B 1 72 ? -5.013 27.305 -8.699 1.00 12.22 52 ILE B N 1
ATOM 2871 C CA . ILE B 1 72 ? -5.437 25.939 -9.026 1.00 10.89 52 ILE B CA 1
ATOM 2872 C C . ILE B 1 72 ? -4.169 25.107 -9.034 1.00 10.52 52 ILE B C 1
ATOM 2873 O O . ILE B 1 72 ? -3.289 25.314 -9.886 1.00 10.62 52 ILE B O 1
ATOM 2878 N N . ALA B 1 73 ? -4.117 24.145 -8.123 1.00 10.03 53 ALA B N 1
ATOM 2879 C CA . ALA B 1 73 ? -2.880 23.449 -7.829 1.00 11.24 53 ALA B CA 1
ATOM 2880 C C . ALA B 1 73 ? -2.955 21.929 -7.738 1.00 10.86 53 ALA B C 1
ATOM 2881 O O . ALA B 1 73 ? -3.980 21.347 -7.379 1.00 12.08 53 ALA B O 1
ATOM 2883 N N . LYS B 1 74 ? -1.830 21.308 -8.061 1.00 11.07 54 LYS B N 1
ATOM 2884 C CA . LYS B 1 74 ? -1.627 19.892 -7.858 1.00 10.74 54 LYS B CA 1
ATOM 2885 C C . LYS B 1 74 ? -0.572 19.752 -6.799 1.00 11.89 54 LYS B C 1
ATOM 2886 O O . LYS B 1 74 ? 0.541 20.322 -6.924 1.00 11.92 54 LYS B O 1
ATOM 2892 N N . SER B 1 75 ? -0.887 18.916 -5.810 1.00 12.01 55 SER B N 1
ATOM 2893 C CA . SER B 1 75 ? 0.059 18.559 -4.772 1.00 12.15 55 SER B CA 1
ATOM 2894 C C . SER B 1 75 ? 0.409 17.089 -4.762 1.00 12.71 55 SER B C 1
ATOM 2895 O O . SER B 1 75 ? -0.367 16.212 -5.168 1.00 12.60 55 SER B O 1
ATOM 2898 N N . GLU B 1 76 ? 1.595 16.834 -4.238 1.00 13.97 56 GLU B N 1
ATOM 2899 C CA . GLU B 1 76 ? 2.053 15.477 -3.982 1.00 14.68 56 GLU B CA 1
ATOM 2900 C C . GLU B 1 76 ? 1.367 14.888 -2.761 1.00 13.60 56 GLU B C 1
ATOM 2901 O O . GLU B 1 76 ? 1.210 15.545 -1.758 1.00 14.44 56 GLU B O 1
ATOM 2907 N N . GLY B 1 77 ? 1.015 13.620 -2.839 1.00 15.35 57 GLY B N 1
ATOM 2908 C CA . GLY B 1 77 ? 0.232 12.944 -1.798 1.00 15.58 57 GLY B CA 1
ATOM 2909 C C . GLY B 1 77 ? -0.745 11.916 -2.348 1.00 15.03 57 GLY B C 1
ATOM 2910 O O . GLY B 1 77 ? -0.698 11.562 -3.517 1.00 14.42 57 GLY B O 1
ATOM 2911 N N . SER B 1 78 ? -1.628 11.437 -1.478 1.00 14.17 58 SER B N 1
ATOM 2912 C CA . SER B 1 78 ? -2.491 10.322 -1.804 1.00 14.52 58 SER B CA 1
ATOM 2913 C C . SER B 1 78 ? -3.640 10.722 -2.660 1.00 14.75 58 SER B C 1
ATOM 2914 O O . SER B 1 78 ? -4.229 9.883 -3.292 1.00 19.41 58 SER B O 1
ATOM 2917 N N . GLY B 1 79 ? -4.066 11.975 -2.591 1.00 16.59 59 GLY B N 1
ATOM 2918 C CA . GLY B 1 79 ? -5.335 12.369 -3.187 1.00 15.75 59 GLY B CA 1
ATOM 2919 C C . GLY B 1 79 ? -6.614 11.822 -2.561 1.00 15.56 59 GLY B C 1
ATOM 2920 O O . GLY B 1 79 ? -7.670 12.073 -3.088 1.00 21.99 59 GLY B O 1
ATOM 2921 N N . LEU B 1 80 ? -6.558 11.172 -1.404 1.00 15.57 60 LEU B N 1
ATOM 2922 C CA . LEU B 1 80 ? -7.739 10.610 -0.737 1.00 14.73 60 LEU B CA 1
ATOM 2923 C C . LEU B 1 80 ? -8.351 11.598 0.228 1.00 16.31 60 LEU B C 1
ATOM 2924 O O . LEU B 1 80 ? -7.883 12.731 0.347 1.00 17.52 60 LEU B O 1
ATOM 2929 N N . HIS B 1 81 ? -9.410 11.194 0.914 1.00 16.59 61 HIS B N 1
ATOM 2930 C CA . HIS B 1 81 ? -10.209 12.132 1.690 1.00 17.25 61 HIS B CA 1
ATOM 2931 C C . HIS B 1 81 ? -9.398 12.721 2.827 1.00 19.52 61 HIS B C 1
ATOM 2932 O O . HIS B 1 81 ? -9.604 13.847 3.169 1.00 22.44 61 HIS B O 1
ATOM 2939 N N . ASN B 1 82 ? -8.410 11.990 3.338 1.00 21.78 62 ASN B N 1
ATOM 2940 C CA . ASN B 1 82 ? -7.572 12.420 4.473 1.00 20.02 62 ASN B CA 1
ATOM 2941 C C . ASN B 1 82 ? -6.174 12.813 4.061 1.00 19.29 62 ASN B C 1
ATOM 2942 O O . ASN B 1 82 ? -5.223 12.652 4.828 1.00 24.82 62 ASN B O 1
ATOM 2947 N N . ASP B 1 83 ? -6.032 13.329 2.856 1.00 17.43 63 ASP B N 1
ATOM 2948 C CA . ASP B 1 83 ? -4.749 13.775 2.345 1.00 17.50 63 ASP B CA 1
ATOM 2949 C C . ASP B 1 83 ? -4.397 15.130 2.954 1.00 16.25 63 ASP B C 1
ATOM 2950 O O . ASP B 1 83 ? -4.839 16.172 2.482 1.00 17.08 63 ASP B O 1
ATOM 2955 N N . HIS B 1 84 ? -3.582 15.115 3.980 1.00 13.74 64 HIS B N 1
ATOM 2956 C CA . HIS B 1 84 ? -3.211 16.343 4.655 1.00 13.06 64 HIS B CA 1
ATOM 2957 C C . HIS B 1 84 ? -2.202 17.169 3.894 1.00 13.50 64 HIS B C 1
ATOM 2958 O O . HIS B 1 84 ? -2.062 18.352 4.154 1.00 13.25 64 HIS B O 1
ATOM 2965 N N . ALA B 1 85 ? -1.443 16.532 3.012 1.00 14.00 65 ALA B N 1
ATOM 2966 C CA . ALA B 1 85 ? -0.524 17.245 2.178 1.00 14.57 65 ALA B CA 1
ATOM 2967 C C . ALA B 1 85 ? -1.236 18.244 1.293 1.00 14.71 65 ALA B C 1
ATOM 2968 O O . ALA B 1 85 ? -0.700 19.294 1.022 1.00 12.95 65 ALA B O 1
ATOM 2970 N N A ARG B 1 86 ? -2.431 17.878 0.825 0.50 15.28 66 ARG B N 1
ATOM 2971 N N B ARG B 1 86 ? -2.433 17.878 0.823 0.50 15.00 66 ARG B N 1
ATOM 2972 C CA A ARG B 1 86 ? -3.317 18.753 0.038 0.50 15.39 66 ARG B CA 1
ATOM 2973 C CA B ARG B 1 86 ? -3.328 18.752 0.033 0.50 14.86 66 ARG B CA 1
ATOM 2974 C C A ARG B 1 86 ? -3.708 20.001 0.851 0.50 14.83 66 ARG B C 1
ATOM 2975 C C B ARG B 1 86 ? -3.712 20.001 0.849 0.50 14.56 66 ARG B C 1
ATOM 2976 O O A ARG B 1 86 ? -3.663 21.143 0.353 0.50 16.20 66 ARG B O 1
ATOM 2977 O O B ARG B 1 86 ? -3.664 21.144 0.353 0.50 15.96 66 ARG B O 1
ATOM 2992 N N . VAL B 1 87 ? -4.048 19.803 2.117 1.00 14.15 67 VAL B N 1
ATOM 2993 C CA . VAL B 1 87 ? -4.439 20.924 3.003 1.00 13.35 67 VAL B CA 1
ATOM 2994 C C . VAL B 1 87 ? -3.217 21.837 3.263 1.00 12.47 67 VAL B C 1
ATOM 2995 O O . VAL B 1 87 ? -3.326 23.060 3.325 1.00 10.84 67 VAL B O 1
ATOM 2999 N N . PHE B 1 88 ? -2.059 21.215 3.356 1.00 11.86 68 PHE B N 1
ATOM 3000 C CA . PHE B 1 88 ? -0.818 21.921 3.583 1.00 12.31 68 PHE B CA 1
ATOM 3001 C C . PHE B 1 88 ? -0.500 22.875 2.433 1.00 12.02 68 PHE B C 1
ATOM 3002 O O . PHE B 1 88 ? -0.001 23.962 2.668 1.00 11.26 68 PHE B O 1
ATOM 3010 N N . ALA B 1 89 ? -0.733 22.440 1.200 1.00 12.32 69 ALA B N 1
ATOM 3011 C CA . ALA B 1 89 ? -0.510 23.272 0.049 1.00 12.80 69 ALA B CA 1
ATOM 3012 C C . ALA B 1 89 ? -1.487 24.451 0.052 1.00 12.89 69 ALA B C 1
ATOM 3013 O O . ALA B 1 89 ? -1.094 25.593 -0.180 1.00 13.40 69 ALA B O 1
ATOM 3015 N N . ASP B 1 90 ? -2.752 24.161 0.319 1.00 12.53 70 ASP B N 1
ATOM 3016 C CA . ASP B 1 90 ? -3.776 25.207 0.451 1.00 13.20 70 ASP B CA 1
ATOM 3017 C C . ASP B 1 90 ? -3.372 26.321 1.429 1.00 12.65 70 ASP B C 1
ATOM 3018 O O . ASP B 1 90 ? -3.364 27.514 1.084 1.00 12.27 70 ASP B O 1
ATOM 3023 N N . VAL B 1 91 ? -3.043 25.909 2.652 1.00 14.01 71 VAL B N 1
ATOM 3024 C CA . VAL B 1 91 ? -2.582 26.826 3.730 1.00 13.50 71 VAL B CA 1
ATOM 3025 C C . VAL B 1 91 ? -1.337 27.578 3.290 1.00 13.89 71 VAL B C 1
ATOM 3026 O O . VAL B 1 91 ? -1.291 28.777 3.409 1.00 15.61 71 VAL B O 1
ATOM 3030 N N . SER B 1 92 ? -0.337 26.885 2.744 1.00 14.11 72 SER B N 1
ATOM 3031 C CA . SER B 1 92 ? 0.889 27.529 2.319 1.00 13.77 72 SER B CA 1
ATOM 3032 C C . SER B 1 92 ? 0.637 28.542 1.221 1.00 15.07 72 SER B C 1
ATOM 3033 O O . SER B 1 92 ? 1.247 29.621 1.216 1.00 15.14 72 SER B O 1
ATOM 3036 N N . LEU B 1 93 ? -0.197 28.187 0.256 1.00 13.73 73 LEU B N 1
ATOM 3037 C CA . LEU B 1 93 ? -0.449 29.086 -0.843 1.00 13.98 73 LEU B CA 1
ATOM 3038 C C . LEU B 1 93 ? -1.229 30.319 -0.321 1.00 14.40 73 LEU B C 1
ATOM 3039 O O . LEU B 1 93 ? -0.963 31.433 -0.714 1.00 13.85 73 LEU B O 1
ATOM 3044 N N . ARG B 1 94 ? -2.214 30.107 0.535 1.00 14.74 74 ARG B N 1
ATOM 3045 C CA . ARG B 1 94 ? -2.972 31.237 1.047 1.00 14.45 74 ARG B CA 1
ATOM 3046 C C . ARG B 1 94 ? -2.048 32.199 1.798 1.00 16.48 74 ARG B C 1
ATOM 3047 O O . ARG B 1 94 ? -2.133 33.415 1.614 1.00 16.03 74 ARG B O 1
ATOM 3055 N N . THR B 1 95 ? -1.179 31.641 2.643 1.00 14.95 75 THR B N 1
ATOM 3056 C CA . THR B 1 95 ? -0.303 32.432 3.450 1.00 16.03 75 THR B CA 1
ATOM 3057 C C . THR B 1 95 ? 0.641 33.238 2.562 1.00 17.34 75 THR B C 1
ATOM 3058 O O . THR B 1 95 ? 0.871 34.407 2.837 1.00 17.58 75 THR B O 1
ATOM 3062 N N . ALA B 1 96 ? 1.189 32.631 1.515 1.00 17.69 76 ALA B N 1
ATOM 3063 C CA . ALA B 1 96 ? 2.125 33.350 0.639 1.00 17.56 76 ALA B CA 1
ATOM 3064 C C . ALA B 1 96 ? 1.408 34.516 -0.061 1.00 18.71 76 ALA B C 1
ATOM 3065 O O . ALA B 1 96 ? 1.961 35.638 -0.185 1.00 18.51 76 ALA B O 1
ATOM 3067 N N . LEU B 1 97 ? 0.179 34.252 -0.496 1.00 17.14 77 LEU B N 1
ATOM 3068 C CA . LEU B 1 97 ? -0.593 35.240 -1.256 1.00 18.01 77 LEU B CA 1
ATOM 3069 C C . LEU B 1 97 ? -0.973 36.409 -0.357 1.00 17.38 77 LEU B C 1
ATOM 3070 O O . LEU B 1 97 ? -0.805 37.565 -0.712 1.00 17.42 77 LEU B O 1
ATOM 3075 N N . ALA B 1 98 ? -1.493 36.094 0.805 1.00 20.47 78 ALA B N 1
ATOM 3076 C CA . ALA B 1 98 ? -1.802 37.114 1.785 1.00 22.18 78 ALA B CA 1
ATOM 3077 C C . ALA B 1 98 ? -0.589 37.990 2.103 1.00 21.83 78 ALA B C 1
ATOM 3078 O O . ALA B 1 98 ? -0.710 39.215 2.131 1.00 25.44 78 ALA B O 1
ATOM 3080 N N . GLU B 1 99 ? 0.584 37.378 2.274 1.00 26.12 79 GLU B N 1
ATOM 3081 C CA . GLU B 1 99 ? 1.832 38.129 2.525 1.00 28.18 79 GLU B CA 1
ATOM 3082 C C . GLU B 1 99 ? 2.170 39.041 1.374 1.00 26.50 79 GLU B C 1
ATOM 3083 O O . GLU B 1 99 ? 2.447 40.206 1.580 1.00 29.97 79 GLU B O 1
ATOM 3089 N N . ALA B 1 100 ? 2.105 38.543 0.161 1.00 26.01 80 ALA B N 1
ATOM 3090 C CA . ALA B 1 100 ? 2.297 39.398 -1.025 1.00 24.09 80 ALA B CA 1
ATOM 3091 C C . ALA B 1 100 ? 1.269 40.537 -1.173 1.00 23.07 80 ALA B C 1
ATOM 3092 O O . ALA B 1 100 ? 1.598 41.611 -1.660 1.00 22.59 80 ALA B O 1
ATOM 3094 N N . ARG B 1 101 ? 0.039 40.302 -0.761 1.00 23.83 81 ARG B N 1
ATOM 3095 C CA . ARG B 1 101 ? -0.993 41.348 -0.785 1.00 24.07 81 ARG B CA 1
ATOM 3096 C C . ARG B 1 101 ? -0.863 42.302 0.376 1.00 28.62 81 ARG B C 1
ATOM 3097 O O . ARG B 1 101 ? -1.501 43.337 0.376 1.00 29.93 81 ARG B O 1
ATOM 3105 N N . GLY B 1 102 ? -0.125 41.902 1.403 1.00 29.91 82 GLY B N 1
ATOM 3106 C CA . GLY B 1 102 ? -0.055 42.638 2.632 1.00 30.26 82 GLY B CA 1
ATOM 3107 C C . GLY B 1 102 ? -1.318 42.562 3.451 1.00 35.03 82 GLY B C 1
ATOM 3108 O O . GLY B 1 102 ? -1.569 43.459 4.214 1.00 40.75 82 GLY B O 1
ATOM 3109 N N . CYS B 1 103 ? -2.142 41.529 3.305 1.00 38.90 83 CYS B N 1
ATOM 3110 C CA . CYS B 1 103 ? -3.287 41.380 4.198 1.00 39.43 83 CYS B CA 1
ATOM 3111 C C . CYS B 1 103 ? -3.142 40.174 5.125 1.00 43.52 83 CYS B C 1
ATOM 3112 O O . CYS B 1 103 ? -2.212 39.358 4.992 1.00 41.88 83 CYS B O 1
ATOM 3115 N N . PRO B 1 104 ? -4.010 40.104 6.149 1.00 53.49 84 PRO B N 1
ATOM 3116 C CA . PRO B 1 104 ? -4.077 38.821 6.854 1.00 51.39 84 PRO B CA 1
ATOM 3117 C C . PRO B 1 104 ? -4.791 37.783 6.023 1.00 39.85 84 PRO B C 1
ATOM 3118 O O . PRO B 1 104 ? -5.682 38.107 5.220 1.00 34.07 84 PRO B O 1
ATOM 3122 N N . VAL B 1 105 ? -4.382 36.539 6.253 1.00 35.52 85 VAL B N 1
ATOM 3123 C CA . VAL B 1 105 ? -4.785 35.394 5.452 1.00 34.65 85 VAL B CA 1
ATOM 3124 C C . VAL B 1 105 ? -6.288 35.208 5.468 1.00 37.08 85 VAL B C 1
ATOM 3125 O O . VAL B 1 105 ? -6.877 34.726 4.501 1.00 35.86 85 VAL B O 1
ATOM 3129 N N . GLU B 1 106 ? -6.918 35.714 6.526 1.00 43.11 86 GLU B N 1
ATOM 3130 C CA . GLU B 1 106 ? -8.367 35.692 6.651 1.00 41.57 86 GLU B CA 1
ATOM 3131 C C . GLU B 1 106 ? -9.070 36.539 5.603 1.00 39.24 86 GLU B C 1
ATOM 3132 O O . GLU B 1 106 ? -10.180 36.203 5.256 1.00 47.60 86 GLU B O 1
ATOM 3138 N N . ASP B 1 107 ? -8.441 37.574 5.072 1.00 43.78 87 ASP B N 1
ATOM 3139 C CA . ASP B 1 107 ? -9.076 38.374 4.009 1.00 49.44 87 ASP B CA 1
ATOM 3140 C C . ASP B 1 107 ? -9.117 37.775 2.602 1.00 47.81 87 ASP B C 1
ATOM 3141 O O . ASP B 1 107 ? -9.767 38.329 1.753 1.00 52.13 87 ASP B O 1
ATOM 3146 N N . LEU B 1 108 ? -8.376 36.717 2.330 1.00 44.04 88 LEU B N 1
ATOM 3147 C CA . LEU B 1 108 ? -8.511 36.047 1.055 1.00 44.91 88 LEU B CA 1
ATOM 3148 C C . LEU B 1 108 ? -9.709 35.117 0.900 1.00 59.85 88 LEU B C 1
ATOM 3149 O O . LEU B 1 108 ? -9.779 34.361 -0.092 1.00 55.16 88 LEU B O 1
ATOM 3154 N N . ALA B 1 109 ? -10.617 35.083 1.860 1.00 55.67 89 ALA B N 1
ATOM 3155 C CA . ALA B 1 109 ? -11.432 33.887 2.014 1.00 55.25 89 ALA B CA 1
ATOM 3156 C C . ALA B 1 109 ? -12.654 33.933 1.108 1.00 50.10 89 ALA B C 1
ATOM 3157 O O . ALA B 1 109 ? -13.159 32.902 0.730 1.00 67.93 89 ALA B O 1
ATOM 3159 N N . ASP B 1 110 ? -13.117 35.112 0.750 1.00 44.54 90 ASP B N 1
ATOM 3160 C CA . ASP B 1 110 ? -14.100 35.205 -0.301 1.00 45.47 90 ASP B CA 1
ATOM 3161 C C . ASP B 1 110 ? -13.571 35.653 -1.611 1.00 36.84 90 ASP B C 1
ATOM 3162 O O . ASP B 1 110 ? -14.200 35.385 -2.605 1.00 31.73 90 ASP B O 1
ATOM 3167 N N . SER B 1 111 ? -12.427 36.312 -1.617 1.00 36.51 91 SER B N 1
ATOM 3168 C CA . SER B 1 111 ? -11.971 36.951 -2.841 1.00 30.03 91 SER B CA 1
ATOM 3169 C C . SER B 1 111 ? -11.172 36.034 -3.757 1.00 25.34 91 SER B C 1
ATOM 3170 O O . SER B 1 111 ? -10.938 36.387 -4.885 1.00 26.87 91 SER B O 1
ATOM 3173 N N . VAL B 1 112 ? -10.693 34.888 -3.283 1.00 26.77 92 VAL B N 1
ATOM 3174 C CA . VAL B 1 112 ? -9.842 34.034 -4.130 1.00 23.03 92 VAL B CA 1
ATOM 3175 C C . VAL B 1 112 ? -10.264 32.601 -4.012 1.00 22.21 92 VAL B C 1
ATOM 3176 O O . VAL B 1 112 ? -10.275 32.066 -2.932 1.00 22.91 92 VAL B O 1
ATOM 3180 N N . THR B 1 113 ? -10.537 31.948 -5.129 1.00 21.29 93 THR B N 1
ATOM 3181 C CA . THR B 1 113 ? -10.740 30.494 -5.140 1.00 19.20 93 THR B CA 1
ATOM 3182 C C . THR B 1 113 ? -9.397 29.765 -5.046 1.00 18.20 93 THR B C 1
ATOM 3183 O O . THR B 1 113 ? -8.525 29.956 -5.903 1.00 18.17 93 THR B O 1
ATOM 3187 N N . VAL B 1 114 ? -9.228 28.935 -4.019 1.00 16.62 94 VAL B N 1
ATOM 3188 C CA . VAL B 1 114 ? -8.033 28.102 -3.895 1.00 16.78 94 VAL B CA 1
ATOM 3189 C C . VAL B 1 114 ? -8.476 26.652 -4.030 1.00 16.78 94 VAL B C 1
ATOM 3190 O O . VAL B 1 114 ? -9.178 26.127 -3.202 1.00 16.17 94 VAL B O 1
ATOM 3194 N N . ALA B 1 115 ? -8.024 25.985 -5.085 1.00 18.34 95 ALA B N 1
ATOM 3195 C CA . ALA B 1 115 ? -8.426 24.616 -5.395 1.00 15.90 95 ALA B CA 1
ATOM 3196 C C . ALA B 1 115 ? -7.141 23.779 -5.539 1.00 15.48 95 ALA B C 1
ATOM 3197 O O . ALA B 1 115 ? -6.402 23.899 -6.532 1.00 14.71 95 ALA B O 1
ATOM 3199 N N . VAL B 1 116 ? -6.897 22.921 -4.554 1.00 12.66 96 VAL B N 1
ATOM 3200 C CA . VAL B 1 116 ? -5.787 21.998 -4.596 1.00 13.03 96 VAL B CA 1
ATOM 3201 C C . VAL B 1 116 ? -6.336 20.596 -4.778 1.00 13.34 96 VAL B C 1
ATOM 3202 O O . VAL B 1 116 ? -7.145 20.148 -3.979 1.00 12.84 96 VAL B O 1
ATOM 3206 N N . SER B 1 117 ? -5.915 19.931 -5.848 1.00 13.72 97 SER B N 1
ATOM 3207 C CA . SER B 1 117 ? -6.225 18.527 -6.060 1.00 13.10 97 SER B CA 1
ATOM 3208 C C . SER B 1 117 ? -5.003 17.733 -5.671 1.00 12.32 97 SER B C 1
ATOM 3209 O O . SER B 1 117 ? -3.907 17.962 -6.209 1.00 13.95 97 SER B O 1
ATOM 3212 N N . GLY B 1 118 ? -5.173 16.796 -4.738 1.00 12.02 98 GLY B N 1
ATOM 3213 C CA . GLY B 1 118 ? -4.039 15.987 -4.246 1.00 11.17 98 GLY B CA 1
ATOM 3214 C C . GLY B 1 118 ? -3.747 14.847 -5.20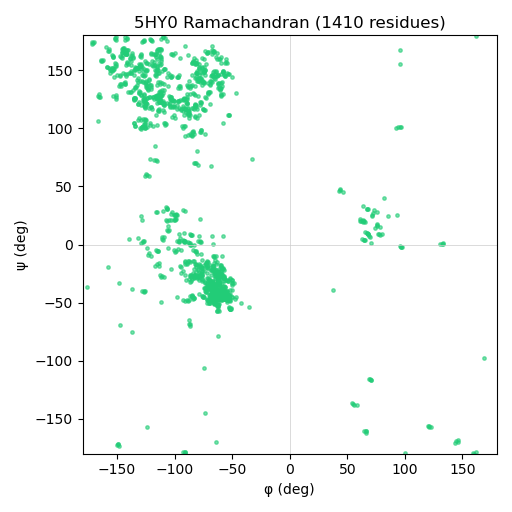9 1.00 10.66 98 GLY B C 1
ATOM 3215 O O . GLY B 1 118 ? -4.614 14.417 -5.953 1.00 11.92 98 GLY B O 1
ATOM 3216 N N . GLY B 1 119 ? -2.554 14.313 -5.157 1.00 9.87 99 GLY B N 1
ATOM 3217 C CA . GLY B 1 119 ? -2.204 13.148 -5.938 1.00 9.91 99 GLY B CA 1
ATOM 3218 C C . GLY B 1 119 ? -1.584 13.501 -7.284 1.00 9.33 99 GLY B C 1
ATOM 3219 O O . GLY B 1 119 ? -2.303 13.836 -8.229 1.00 9.56 99 GLY B O 1
ATOM 3220 N N . SER B 1 120 ? -0.259 13.431 -7.372 1.00 8.95 100 SER B N 1
ATOM 3221 C CA . SER B 1 120 ? 0.455 13.806 -8.572 1.00 9.06 100 SER B CA 1
ATOM 3222 C C . SER B 1 120 ? 1.316 12.667 -9.113 1.00 9.04 100 SER B C 1
ATOM 3223 O O . SER B 1 120 ? 2.542 12.816 -9.295 1.00 9.45 100 SER B O 1
ATOM 3226 N N . PRO B 1 121 ? 0.681 11.521 -9.430 1.00 8.99 101 PRO B N 1
ATOM 3227 C CA . PRO B 1 121 ? 1.456 10.359 -9.938 1.00 8.80 101 PRO B CA 1
ATOM 3228 C C . PRO B 1 121 ? 2.159 10.541 -11.260 1.00 8.99 101 PRO B C 1
ATOM 3229 O O . PRO B 1 121 ? 1.682 11.242 -12.140 1.00 8.77 101 PRO B O 1
ATOM 3233 N N . GLY B 1 122 ? 3.289 9.861 -11.403 1.00 9.40 102 GLY B N 1
ATOM 3234 C CA . GLY B 1 122 ? 3.892 9.619 -12.703 1.00 9.49 102 GLY B CA 1
ATOM 3235 C C . GLY B 1 122 ? 4.467 10.886 -13.309 1.00 9.86 102 GLY B C 1
ATOM 3236 O O . GLY B 1 122 ? 5.414 11.496 -12.782 1.00 11.13 102 GLY B O 1
ATOM 3237 N N . VAL B 1 123 ? 3.902 11.283 -14.443 1.00 9.97 103 VAL B N 1
ATOM 3238 C CA . VAL B 1 123 ? 4.416 12.428 -15.191 1.00 9.73 103 VAL B CA 1
ATOM 3239 C C . VAL B 1 123 ? 3.850 13.798 -14.741 1.00 9.99 103 VAL B C 1
ATOM 3240 O O . VAL B 1 123 ? 4.238 14.827 -15.333 1.00 10.43 103 VAL B O 1
ATOM 3244 N N . ILE B 1 124 ? 2.982 13.830 -13.725 1.00 8.82 104 ILE B N 1
ATOM 3245 C CA . ILE B 1 124 ? 2.402 15.082 -13.275 1.00 9.13 104 ILE B CA 1
ATOM 3246 C C . ILE B 1 124 ? 3.368 15.791 -12.362 1.00 9.84 104 ILE B C 1
ATOM 3247 O O . ILE B 1 124 ? 3.663 15.289 -11.305 1.00 10.34 104 ILE B O 1
ATOM 3252 N N . SER B 1 125 ? 3.819 16.980 -12.733 1.00 10.69 105 SER B N 1
ATOM 3253 C CA . SER B 1 125 ? 4.682 17.794 -11.865 1.00 11.10 105 SER B CA 1
ATOM 3254 C C . SER B 1 125 ? 3.816 18.680 -10.979 1.00 10.77 105 SER B C 1
ATOM 3255 O O . SER B 1 125 ? 3.020 19.481 -11.496 1.00 10.64 105 SER B O 1
ATOM 3258 N N . PRO B 1 126 ? 3.952 18.567 -9.650 1.00 10.46 106 PRO B N 1
ATOM 3259 C CA . PRO B 1 126 ? 3.178 19.503 -8.803 1.00 10.71 106 PRO B CA 1
ATOM 3260 C C . PRO B 1 126 ? 3.471 20.968 -9.112 1.00 10.23 106 PRO B C 1
ATOM 3261 O O . PRO B 1 126 ? 4.584 21.344 -9.474 1.00 10.12 106 PRO B O 1
ATOM 3265 N N . HIS B 1 127 ? 2.449 21.789 -8.990 1.00 10.01 107 HIS B N 1
ATOM 3266 C CA . HIS B 1 127 ? 2.533 23.189 -9.435 1.00 9.56 107 HIS B CA 1
ATOM 3267 C C . HIS B 1 127 ? 1.301 23.960 -8.951 1.00 9.86 107 HIS B C 1
ATOM 3268 O O . HIS B 1 127 ? 0.334 23.344 -8.432 1.00 9.71 107 HIS B O 1
ATOM 3275 N N . VAL B 1 128 ? 1.316 25.275 -9.187 1.00 9.99 108 VAL B N 1
ATOM 3276 C CA . VAL B 1 128 ? 0.122 26.104 -9.050 1.00 11.31 108 VAL B CA 1
ATOM 3277 C C . VAL B 1 128 ? -0.043 26.964 -10.283 1.00 12.15 108 VAL B C 1
ATOM 3278 O O . VAL B 1 128 ? 0.921 27.554 -10.786 1.00 12.45 108 VAL B O 1
ATOM 3282 N N . THR B 1 129 ? -1.260 26.915 -10.816 1.00 12.34 109 THR B N 1
ATOM 3283 C CA . THR B 1 129 ? -1.699 27.824 -11.853 1.00 12.29 109 THR B CA 1
ATOM 3284 C C . THR B 1 129 ? -2.321 29.006 -11.130 1.00 12.14 109 THR B C 1
ATOM 3285 O O . THR B 1 129 ? -3.331 28.872 -10.426 1.00 11.86 109 THR B O 1
ATOM 3289 N N . VAL B 1 130 ? -1.697 30.163 -11.335 1.00 12.41 110 VAL B N 1
ATOM 3290 C CA . VAL B 1 130 ? -2.125 31.437 -10.796 1.00 12.26 110 VAL B CA 1
ATOM 3291 C C . VAL B 1 130 ? -2.984 32.109 -11.852 1.00 11.96 110 VAL B C 1
ATOM 3292 O O . VAL B 1 130 ? -2.503 32.496 -12.945 1.00 10.70 110 VAL B O 1
ATOM 3296 N N . VAL B 1 131 ? -4.246 32.299 -11.480 1.00 12.26 111 VAL B N 1
ATOM 3297 C CA . VAL B 1 131 ? -5.200 32.922 -12.377 1.00 13.05 111 VAL B CA 1
ATOM 3298 C C . VAL B 1 131 ? -5.466 34.370 -11.961 1.00 14.95 111 VAL B C 1
ATOM 3299 O O . VAL B 1 131 ? -5.956 34.599 -10.841 1.00 16.75 111 VAL B O 1
ATOM 3303 N N . THR B 1 132 ? -5.157 35.325 -12.839 1.00 14.29 112 THR B N 1
ATOM 3304 C CA . THR B 1 132 ? -5.460 36.719 -12.576 1.00 16.11 112 THR B CA 1
ATOM 3305 C C . THR B 1 132 ? -6.533 37.243 -13.506 1.00 17.08 112 THR B C 1
ATOM 3306 O O . THR B 1 132 ? -6.782 36.698 -14.591 1.00 15.91 112 THR B O 1
ATOM 3310 N N . GLN B 1 133 ? -7.208 38.269 -13.022 1.00 18.63 113 GLN B N 1
ATOM 3311 C CA . GLN B 1 133 ? -8.151 39.015 -13.822 1.00 20.65 113 GLN B CA 1
ATOM 3312 C C . GLN B 1 133 ? -8.259 40.464 -13.384 1.00 22.12 113 GLN B C 1
ATOM 3313 O O . GLN B 1 133 ? -8.535 40.769 -12.239 1.00 19.65 113 GLN B O 1
ATOM 3319 N N . GLU B 1 134 ? -8.077 41.340 -14.350 1.00 28.50 114 GLU B N 1
ATOM 3320 C CA . GLU B 1 134 ? -8.314 42.770 -14.190 1.00 32.14 114 GLU B CA 1
ATOM 3321 C C . GLU B 1 134 ? -9.381 43.163 -15.173 1.00 28.04 114 GLU B C 1
ATOM 3322 O O . GLU B 1 134 ? -9.539 42.520 -16.196 1.00 24.33 114 GLU B O 1
ATOM 3328 N N . TRP B 1 135 ? -10.107 44.225 -14.866 1.00 29.09 115 TRP B N 1
ATOM 3329 C CA . TRP B 1 135 ? -10.987 44.818 -15.854 1.00 29.19 115 TRP B CA 1
ATOM 3330 C C . TRP B 1 135 ? -10.345 46.101 -16.370 1.00 29.48 115 TRP B C 1
ATOM 3331 O O . TRP B 1 135 ? -9.907 46.918 -15.583 1.00 32.41 115 TRP B O 1
ATOM 3342 N N . VAL B 1 136 ? -10.224 46.242 -17.691 1.00 27.98 116 VAL B N 1
ATOM 3343 C CA . VAL B 1 136 ? -9.624 47.439 -18.300 1.00 30.17 116 VAL B CA 1
ATOM 3344 C C . VAL B 1 136 ? -10.648 48.278 -19.061 1.00 34.56 116 VAL B C 1
ATOM 3345 O O . VAL B 1 136 ? -11.733 47.807 -19.410 1.00 35.83 116 VAL B O 1
ATOM 3349 N N . ALA B 1 137 ? -10.313 49.544 -19.284 1.00 41.45 117 ALA B N 1
ATOM 3350 C CA . ALA B 1 137 ? -11.244 50.500 -19.898 1.00 42.23 117 ALA B CA 1
ATOM 3351 C C . ALA B 1 137 ? -11.251 50.366 -21.422 1.00 34.88 117 ALA B C 1
ATOM 3352 O O . ALA B 1 137 ? -12.242 50.744 -22.044 1.00 38.21 117 ALA B O 1
ATOM 3354 N N . ASP B 1 138 ? -10.136 49.892 -21.994 1.00 32.02 118 ASP B N 1
ATOM 3355 C CA . ASP B 1 138 ? -9.957 49.717 -23.445 1.00 36.87 118 ASP B CA 1
ATOM 3356 C C . ASP B 1 138 ? -9.774 48.303 -23.919 1.00 37.47 118 ASP B C 1
ATOM 3357 O O . ASP B 1 138 ? -8.923 47.626 -23.393 1.00 33.90 118 ASP B O 1
ATOM 3362 N N . LEU B 1 139 ? -10.427 47.954 -25.025 1.00 35.31 119 LEU B N 1
ATOM 3363 C CA . LEU B 1 139 ? -10.300 46.645 -25.618 1.00 30.61 119 LEU B CA 1
ATOM 3364 C C . LEU B 1 139 ? -9.181 46.665 -26.667 1.00 32.50 119 LEU B C 1
ATOM 3365 O O . LEU B 1 139 ? -9.293 47.313 -27.686 1.00 39.34 119 LEU B O 1
ATOM 3370 N N . PRO B 1 140 ? -8.070 45.978 -26.423 1.00 34.20 120 PRO B N 1
ATOM 3371 C CA . PRO B 1 140 ? -7.020 46.055 -27.437 1.00 35.33 120 PRO B CA 1
ATOM 3372 C C . PRO B 1 140 ? -7.474 45.641 -28.839 1.00 37.72 120 PRO B C 1
ATOM 3373 O O . PRO B 1 140 ? -8.402 44.854 -28.995 1.00 38.39 120 PRO B O 1
ATOM 3377 N N . ALA B 1 141 ? -6.761 46.148 -29.829 1.00 41.24 121 ALA B N 1
ATOM 3378 C CA . ALA B 1 141 ? -7.029 45.880 -31.239 1.00 42.23 121 ALA B CA 1
ATOM 3379 C C . ALA B 1 141 ? -6.452 44.533 -31.645 1.00 42.68 121 ALA B C 1
ATOM 3380 O O . ALA B 1 141 ? -5.380 44.105 -31.130 1.00 44.01 121 ALA B O 1
ATOM 3382 N N . GLY B 1 142 ? -7.143 43.885 -32.585 1.00 35.33 122 GLY B N 1
ATOM 3383 C CA . GLY B 1 142 ? -6.578 42.725 -33.267 1.00 34.06 122 GLY B CA 1
ATOM 3384 C C . GLY B 1 142 ? -6.592 41.393 -32.543 1.00 31.30 122 GLY B C 1
ATOM 3385 O O . GLY B 1 142 ? -5.845 40.477 -32.933 1.00 32.44 122 GLY B O 1
ATOM 3386 N N . LEU B 1 143 ? -7.371 41.282 -31.472 1.00 27.01 123 LEU B N 1
ATOM 3387 C CA . LEU B 1 143 ? -7.509 40.019 -30.754 1.00 27.90 123 LEU B CA 1
ATOM 3388 C C . LEU B 1 143 ? -8.548 39.177 -31.503 1.00 23.76 123 LEU B C 1
ATOM 3389 O O . LEU B 1 143 ? -9.686 39.618 -31.678 1.00 23.52 123 LEU B O 1
ATOM 3394 N N . PRO B 1 144 ? -8.151 37.977 -31.971 1.00 19.69 124 PRO B N 1
ATOM 3395 C CA . PRO B 1 144 ? -9.046 37.210 -32.867 1.00 18.68 124 PRO B CA 1
ATOM 3396 C C . PRO B 1 144 ? -10.117 36.427 -32.072 1.00 17.93 124 PRO B C 1
ATOM 3397 O O . PRO B 1 144 ? -9.851 35.962 -30.963 1.00 18.44 124 PRO B O 1
ATOM 3401 N N . GLY B 1 145 ? -11.311 36.359 -32.631 1.00 17.16 125 GLY B N 1
ATOM 3402 C CA . GLY B 1 145 ? -12.424 35.608 -32.056 1.00 17.48 125 GLY B CA 1
ATOM 3403 C C . GLY B 1 145 ? -12.727 35.987 -30.625 1.00 16.63 125 GLY B C 1
ATOM 3404 O O . GLY B 1 145 ? -12.726 37.14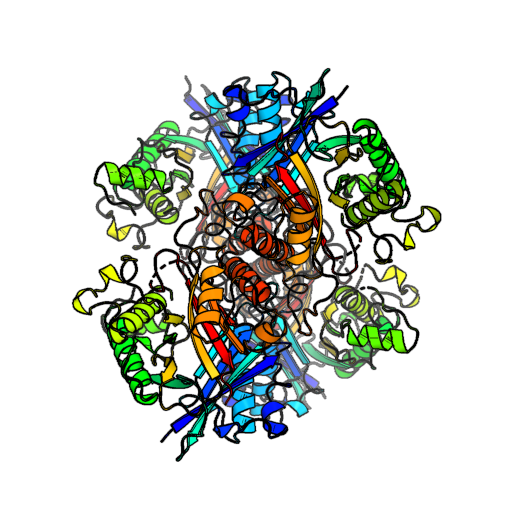4 -30.255 1.00 14.52 125 GLY B O 1
ATOM 3405 N N . VAL B 1 146 ? -12.952 34.977 -29.806 1.00 16.03 126 VAL B N 1
ATOM 3406 C CA . VAL B 1 146 ? -13.314 35.166 -28.402 1.00 14.66 126 VAL B CA 1
ATOM 3407 C C . VAL B 1 146 ? -12.126 34.921 -27.473 1.00 13.93 126 VAL B C 1
ATOM 3408 O O . VAL B 1 146 ? -11.110 34.322 -27.860 1.00 13.13 126 VAL B O 1
ATOM 3412 N N . GLY B 1 147 ? -12.272 35.378 -26.237 1.00 13.11 127 GLY B N 1
ATOM 3413 C CA . GLY B 1 147 ? -11.194 35.325 -25.268 1.00 12.29 127 GLY B CA 1
ATOM 3414 C C . GLY B 1 147 ? -11.648 34.925 -23.884 1.00 12.90 127 GLY B C 1
ATOM 3415 O O . GLY B 1 147 ? -12.834 35.056 -23.509 1.00 11.71 127 GLY B O 1
ATOM 3416 N N . LEU B 1 148 ? -10.673 34.456 -23.105 1.00 12.85 128 LEU B N 1
ATOM 3417 C CA . LEU B 1 148 ? -10.910 33.960 -21.765 1.00 13.00 128 LEU B CA 1
ATOM 3418 C C . LEU B 1 148 ? -11.512 35.002 -20.838 1.00 14.94 128 LEU B C 1
ATOM 3419 O O . LEU B 1 148 ? -11.087 36.159 -20.786 1.00 15.05 128 LEU B O 1
ATOM 3424 N N . VAL B 1 149 ? -12.459 34.545 -20.033 1.00 16.79 129 VAL B N 1
ATOM 3425 C CA . VAL B 1 149 ? -12.989 35.349 -18.925 1.00 17.84 129 VAL B CA 1
ATOM 3426 C C . VAL B 1 149 ? -13.283 34.431 -17.722 1.00 18.14 129 VAL B C 1
ATOM 3427 O O . VAL B 1 149 ? -13.622 33.249 -17.899 1.00 17.45 129 VAL B O 1
ATOM 3431 N N . VAL B 1 150 ? -13.098 34.957 -16.502 1.00 16.15 130 VAL B N 1
ATOM 3432 C CA . VAL B 1 150 ? -13.250 34.160 -15.282 1.00 16.36 130 VAL B CA 1
ATOM 3433 C C . VAL B 1 150 ? -14.461 34.697 -14.548 1.00 16.85 130 VAL B C 1
ATOM 3434 O O . VAL B 1 150 ? -14.640 35.889 -14.485 1.00 18.53 130 VAL B O 1
ATOM 3438 N N . GLY B 1 151 ? -15.268 33.828 -13.979 1.00 16.07 131 GLY B N 1
ATOM 3439 C CA . GLY B 1 151 ? -16.336 34.232 -13.089 1.00 18.16 131 GLY B CA 1
ATOM 3440 C C . GLY B 1 151 ? -16.328 33.391 -11.820 1.00 19.76 131 GLY B C 1
ATOM 3441 O O . GLY B 1 151 ? -15.888 32.236 -11.834 1.00 18.59 131 GLY B O 1
ATOM 3442 N N . ARG B 1 152 ? -16.815 33.967 -10.717 1.00 20.20 132 ARG B N 1
ATOM 3443 C CA . ARG B 1 152 ? -16.853 33.290 -9.422 1.00 19.12 132 ARG B CA 1
ATOM 3444 C C . ARG B 1 152 ? -18.200 33.497 -8.789 1.00 20.29 132 ARG B C 1
ATOM 3445 O O . ARG B 1 152 ? -18.868 34.517 -9.038 1.00 20.04 132 ARG B O 1
ATOM 3453 N N . GLY B 1 153 ? -18.583 32.536 -7.954 1.00 20.13 133 GLY B N 1
ATOM 3454 C CA . GLY B 1 153 ? -19.831 32.589 -7.228 1.00 19.03 133 GLY B CA 1
ATOM 3455 C C . GLY B 1 153 ? -19.782 31.806 -5.939 1.00 22.10 133 GLY B C 1
ATOM 3456 O O . GLY B 1 153 ? -18.944 30.920 -5.767 1.00 23.05 133 GLY B O 1
ATOM 3457 N N . HIS B 1 154 ? -20.729 32.089 -5.048 1.00 25.39 134 HIS B N 1
ATOM 3458 C CA . HIS B 1 154 ? -20.854 31.401 -3.756 1.00 27.07 134 HIS B CA 1
ATOM 3459 C C . HIS B 1 154 ? -22.247 30.931 -3.538 1.00 23.72 134 HIS B C 1
ATOM 3460 O O . HIS B 1 154 ? -23.174 31.628 -3.843 1.00 23.99 134 HIS B O 1
ATOM 3467 N N . THR B 1 155 ? -22.409 29.753 -2.970 1.00 25.74 135 THR B N 1
ATOM 3468 C CA . THR B 1 155 ? -23.742 29.276 -2.666 1.00 29.92 135 THR B CA 1
ATOM 3469 C C . THR B 1 155 ? -24.175 29.858 -1.328 1.00 35.57 135 THR B C 1
ATOM 3470 O O . THR B 1 155 ? -23.327 30.249 -0.515 1.00 36.50 135 THR B O 1
ATOM 3474 N N . GLU B 1 156 ? -25.495 29.908 -1.124 1.00 40.14 136 GLU B N 1
ATOM 3475 C CA . GLU B 1 156 ? -26.125 30.086 0.188 1.00 48.29 136 GLU B CA 1
ATOM 3476 C C . GLU B 1 156 ? -25.705 28.883 1.027 1.00 52.17 136 GLU B C 1
ATOM 3477 O O . GLU B 1 156 ? -25.257 27.881 0.468 1.00 53.62 136 GLU B O 1
ATOM 3483 N N . PRO B 1 157 ? -25.789 28.974 2.375 1.00 62.45 137 PRO B N 1
ATOM 3484 C CA . PRO B 1 157 ? -25.192 27.830 3.111 1.00 56.81 137 PRO B CA 1
ATOM 3485 C C . PRO B 1 157 ? -25.903 26.514 2.792 1.00 52.69 137 PRO B C 1
ATOM 3486 O O . PRO B 1 157 ? -27.129 26.479 2.682 1.00 53.05 137 PRO B O 1
ATOM 3490 N N . ILE B 1 158 ? -25.111 25.471 2.613 1.00 45.94 138 ILE B N 1
ATOM 3491 C CA . ILE B 1 158 ? -25.593 24.155 2.316 1.00 51.31 138 ILE B CA 1
ATOM 3492 C C . ILE B 1 158 ? -25.569 23.368 3.631 1.00 59.80 138 ILE B C 1
ATOM 3493 O O . ILE B 1 158 ? -24.504 22.995 4.108 1.00 49.65 138 ILE B O 1
ATOM 3498 N N . LEU B 1 159 ? -26.761 23.094 4.158 1.00 64.79 139 LEU B N 1
ATOM 3499 C CA . LEU B 1 159 ? -26.910 22.389 5.438 1.00 60.91 139 LEU B CA 1
ATOM 3500 C C . LEU B 1 159 ? -26.568 20.921 5.182 1.00 63.69 139 LEU B C 1
ATOM 3501 O O . LEU B 1 159 ? -26.479 20.503 4.040 1.00 67.80 139 LEU B O 1
ATOM 3506 N N . PRO B 1 160 ? -26.366 20.116 6.248 1.00 71.28 140 PRO B N 1
ATOM 3507 C CA . PRO B 1 160 ? -25.976 18.704 6.013 1.00 64.30 140 PRO B CA 1
ATOM 3508 C C . PRO B 1 160 ? -27.122 17.870 5.469 1.00 52.51 140 PRO B C 1
ATOM 3509 O O . PRO B 1 160 ? -26.899 16.978 4.663 1.00 46.20 140 PRO B O 1
ATOM 3513 N N . GLU B 1 161 ? -28.340 18.188 5.895 1.00 57.82 141 GLU B N 1
ATOM 3514 C CA . GLU B 1 161 ? -29.520 17.608 5.250 1.00 55.18 141 GLU B CA 1
ATOM 3515 C C . GLU B 1 161 ? -29.703 18.001 3.767 1.00 55.67 141 GLU B C 1
ATOM 3516 O O . GLU B 1 161 ? -30.568 17.439 3.106 1.00 61.59 141 GLU B O 1
ATOM 3522 N N . ASP B 1 162 ? -28.912 18.963 3.272 1.00 46.99 142 ASP B N 1
ATOM 3523 C CA . ASP B 1 162 ? -28.948 19.351 1.843 1.00 45.03 142 ASP B CA 1
ATOM 3524 C C . ASP B 1 162 ? -27.962 18.561 1.002 1.00 39.95 142 ASP B C 1
ATOM 3525 O O . ASP B 1 162 ? -28.215 18.319 -0.165 1.00 42.00 142 ASP B O 1
ATOM 3530 N N . ILE B 1 163 ? -26.899 18.081 1.621 1.00 39.41 143 ILE B N 1
ATOM 3531 C CA . ILE B 1 163 ? -25.835 17.407 0.895 1.00 39.87 143 ILE B CA 1
ATOM 3532 C C . ILE B 1 163 ? -26.317 16.165 0.138 1.00 38.98 143 ILE B C 1
ATOM 3533 O O . ILE B 1 163 ? -27.061 15.359 0.667 1.00 41.22 143 ILE B O 1
ATOM 3538 N N . GLY B 1 164 ? -25.877 16.031 -1.111 1.00 41.25 144 GLY B N 1
ATOM 3539 C CA . GLY B 1 164 ? -26.317 14.950 -1.981 1.00 40.85 144 GLY B CA 1
ATOM 3540 C C . GLY B 1 164 ? -27.777 14.953 -2.384 1.00 40.39 144 GLY B C 1
ATOM 3541 O O . GLY B 1 164 ? -28.232 13.999 -2.979 1.00 37.45 144 GLY B O 1
ATOM 3542 N N . ARG B 1 165 ? -28.493 16.040 -2.108 1.00 39.99 145 ARG B N 1
ATOM 3543 C CA . ARG B 1 165 ? -29.929 16.124 -2.377 1.00 41.35 145 ARG B CA 1
ATOM 3544 C C . ARG B 1 165 ? -30.256 17.367 -3.193 1.00 39.37 145 ARG B C 1
ATOM 3545 O O . ARG B 1 165 ? -29.393 18.219 -3.433 1.00 43.01 145 ARG B O 1
ATOM 3553 N N . THR B 1 166 ? -31.521 17.474 -3.568 1.00 36.65 146 THR B N 1
ATOM 3554 C CA . THR B 1 166 ? -32.035 18.511 -4.471 1.00 36.84 146 THR B CA 1
ATOM 3555 C C . THR B 1 166 ? -31.710 19.939 -4.038 1.00 35.31 146 THR B C 1
ATOM 3556 O O . THR B 1 166 ? -31.546 20.820 -4.868 1.00 34.42 146 THR B O 1
ATOM 3560 N N . ALA B 1 167 ? -31.614 20.167 -2.733 1.00 39.43 147 ALA B N 1
ATOM 3561 C CA . ALA B 1 167 ? -31.273 21.494 -2.214 1.00 41.08 147 ALA B CA 1
ATOM 3562 C C . ALA B 1 167 ? -29.847 21.896 -2.622 1.00 42.02 147 ALA B C 1
ATOM 3563 O O . ALA B 1 167 ? -29.596 23.085 -2.881 1.00 38.80 147 ALA B O 1
ATOM 3565 N N . GLN B 1 168 ? -28.921 20.921 -2.623 1.00 36.10 148 GLN B N 1
ATOM 3566 C CA . GLN B 1 168 ? -27.542 21.190 -2.988 1.00 36.12 148 GLN B CA 1
ATOM 3567 C C . GLN B 1 168 ? -27.495 21.547 -4.477 1.00 32.89 148 GLN B C 1
ATOM 3568 O O . GLN B 1 168 ? -26.894 22.552 -4.852 1.00 28.27 148 GLN B O 1
ATOM 3574 N N . VAL B 1 169 ? -28.214 20.765 -5.284 1.00 30.33 149 VAL B N 1
ATOM 3575 C CA . VAL B 1 169 ? -28.356 21.020 -6.711 1.00 29.74 149 VAL B CA 1
ATOM 3576 C C . VAL B 1 169 ? -28.791 22.478 -6.970 1.00 30.37 149 VAL B C 1
ATOM 3577 O O . VAL B 1 169 ? -28.107 23.225 -7.687 1.00 26.96 149 VAL B O 1
ATOM 3581 N N . ASP B 1 170 ? -29.906 22.868 -6.353 1.00 32.42 150 ASP B N 1
ATOM 3582 C CA . ASP B 1 170 ? -30.473 24.214 -6.533 1.00 34.10 150 ASP B CA 1
ATOM 3583 C C . ASP B 1 170 ? -29.548 25.315 -6.093 1.00 30.46 150 ASP B C 1
ATOM 3584 O O . ASP B 1 170 ? -29.469 26.377 -6.729 1.00 30.55 150 ASP B O 1
ATOM 3589 N N . LYS B 1 171 ? -28.872 25.078 -4.983 1.00 30.50 151 LYS B N 1
ATOM 3590 C CA . LYS B 1 171 ? -27.999 26.083 -4.430 1.00 32.04 151 LYS B CA 1
ATOM 3591 C C . LYS B 1 171 ? -26.745 26.228 -5.280 1.00 31.42 151 LYS B C 1
ATOM 3592 O O . LYS B 1 171 ? -26.280 27.357 -5.488 1.00 34.26 151 LYS B O 1
ATOM 3598 N N . VAL B 1 172 ? -26.193 25.106 -5.757 1.00 26.10 152 VAL B N 1
ATOM 3599 C CA . VAL B 1 172 ? -25.056 25.146 -6.681 1.00 25.77 152 VAL B CA 1
ATOM 3600 C C . VAL B 1 172 ? -25.454 25.842 -7.997 1.00 25.73 152 VAL B C 1
ATOM 3601 O O . VAL B 1 172 ? -24.750 26.739 -8.458 1.00 21.80 152 VAL B O 1
ATOM 3605 N N . ALA B 1 173 ? -26.614 25.483 -8.543 1.00 24.52 153 ALA B N 1
ATOM 3606 C CA . ALA B 1 173 ? -27.123 26.108 -9.784 1.00 25.42 153 ALA B CA 1
ATOM 3607 C C . ALA B 1 173 ? -27.187 27.628 -9.693 1.00 27.65 153 ALA B C 1
ATOM 3608 O O . ALA B 1 173 ? -26.798 28.315 -10.631 1.00 27.51 153 ALA B O 1
ATOM 3610 N N . ASP B 1 174 ? -27.694 28.136 -8.564 1.00 29.42 154 ASP B N 1
ATOM 3611 C CA . ASP B 1 174 ? -27.755 29.588 -8.318 1.00 28.90 154 ASP B CA 1
ATOM 3612 C C . ASP B 1 174 ? -26.368 30.235 -8.284 1.00 24.74 154 ASP B C 1
ATOM 3613 O O . ASP B 1 174 ? -26.179 31.318 -8.842 1.00 25.08 154 ASP B O 1
ATOM 3618 N N . ALA B 1 175 ? -25.407 29.561 -7.649 1.00 21.65 155 ALA B N 1
ATOM 3619 C CA . ALA B 1 175 ? -24.021 30.043 -7.594 1.00 19.57 155 ALA B CA 1
ATOM 3620 C C . ALA B 1 175 ? -23.354 29.992 -8.972 1.00 18.52 155 ALA B C 1
ATOM 3621 O O . ALA B 1 175 ? -22.584 30.895 -9.353 1.00 19.89 155 ALA B O 1
ATOM 3623 N N . VAL B 1 176 ? -23.687 28.987 -9.764 1.00 18.66 156 VAL B N 1
ATOM 3624 C CA . VAL B 1 176 ? -23.207 28.971 -11.147 1.00 20.32 156 VAL B CA 1
ATOM 3625 C C . VAL B 1 176 ? -23.793 30.112 -11.994 1.00 20.21 156 VAL B C 1
ATOM 3626 O O . VAL B 1 176 ? -23.051 30.765 -12.732 1.00 19.03 156 VAL B O 1
ATOM 3630 N N . ALA B 1 177 ? -25.113 30.336 -11.892 1.00 22.41 157 ALA B N 1
ATOM 3631 C CA . ALA B 1 177 ? -25.761 31.504 -12.547 1.00 20.38 157 ALA B CA 1
ATOM 3632 C C . ALA B 1 177 ? -25.098 32.814 -12.140 1.00 19.49 157 ALA B C 1
ATOM 3633 O O . ALA B 1 177 ? -24.802 33.674 -12.977 1.00 24.63 157 ALA B O 1
ATOM 3635 N N . ALA B 1 178 ? -24.775 32.927 -10.854 1.00 19.13 158 ALA B N 1
ATOM 3636 C CA . ALA B 1 178 ? -24.058 34.092 -10.345 1.00 19.85 158 ALA B CA 1
ATOM 3637 C C . ALA B 1 178 ? -22.640 34.252 -10.915 1.00 20.08 158 ALA B C 1
ATOM 3638 O O . ALA B 1 178 ? -22.206 35.362 -11.237 1.00 20.97 158 ALA B O 1
ATOM 3640 N N . ALA B 1 179 ? -21.919 33.143 -11.022 1.00 19.01 159 ALA B N 1
ATOM 3641 C CA . ALA B 1 179 ? -20.582 33.181 -11.616 1.00 20.02 159 ALA B CA 1
ATOM 3642 C C . ALA B 1 179 ? -20.621 33.578 -13.069 1.00 17.60 159 ALA B C 1
ATOM 3643 O O . ALA B 1 179 ? -19.757 34.327 -13.529 1.00 19.44 159 ALA B O 1
ATOM 3645 N N . MET B 1 180 ? -21.615 33.114 -13.799 1.00 19.10 160 MET B N 1
ATOM 3646 C CA . MET B 1 180 ? -21.791 33.570 -15.209 1.00 23.83 160 MET B CA 1
ATOM 3647 C C . MET B 1 180 ? -22.011 35.073 -15.296 1.00 24.00 160 MET B C 1
ATOM 3648 O O . MET B 1 180 ? -21.467 35.760 -16.186 1.00 25.16 160 MET B O 1
ATOM 3653 N N . LEU B 1 181 ? -22.867 35.553 -14.402 1.00 24.10 161 LEU B N 1
ATOM 3654 C CA . LEU B 1 181 ? -23.184 36.973 -14.334 1.00 29.36 161 LEU B CA 1
ATOM 3655 C C . LEU B 1 181 ? -21.927 37.779 -13.987 1.00 25.45 161 LEU B C 1
ATOM 3656 O O . LEU B 1 181 ? -21.642 38.760 -14.641 1.00 24.98 161 LEU B O 1
ATOM 3661 N N . ASP B 1 182 ? -21.151 37.318 -13.012 1.00 22.38 162 ASP B N 1
ATOM 3662 C CA . ASP B 1 182 ? -19.847 37.913 -12.698 1.00 23.27 162 ASP B CA 1
ATOM 3663 C C . ASP B 1 182 ? -18.883 37.941 -13.919 1.00 22.36 162 ASP B C 1
ATOM 3664 O O . ASP B 1 182 ? -18.102 38.863 -14.075 1.00 26.51 162 ASP B O 1
ATOM 3669 N N . ALA B 1 183 ? -18.918 36.916 -14.756 1.00 21.37 163 ALA B N 1
ATOM 3670 C CA . ALA B 1 183 ? -18.048 36.855 -15.922 1.00 22.63 163 ALA B CA 1
ATOM 3671 C C . ALA B 1 183 ? -18.616 37.617 -17.091 1.00 22.42 163 ALA B C 1
ATOM 3672 O O . ALA B 1 183 ? -17.941 37.745 -18.104 1.00 23.82 163 ALA B O 1
ATOM 3674 N N . GLY B 1 184 ? -19.822 38.143 -16.958 1.00 21.49 164 GLY B N 1
ATOM 3675 C CA . GLY B 1 184 ? -20.492 38.834 -18.065 1.00 21.81 164 GLY B CA 1
ATOM 3676 C C . GLY B 1 184 ? -20.884 37.922 -19.189 1.00 20.86 164 GLY B C 1
ATOM 3677 O O . GLY B 1 184 ? -20.895 38.310 -20.315 1.00 22.47 164 GLY B O 1
ATOM 3678 N N . VAL B 1 185 ? -21.179 36.676 -18.881 1.00 24.56 165 VAL B N 1
ATOM 3679 C CA . VAL B 1 185 ? -21.462 35.657 -19.902 1.00 24.07 165 VAL B CA 1
ATOM 3680 C C . VAL B 1 185 ? -22.924 35.236 -19.788 1.00 22.16 165 VAL B C 1
ATOM 3681 O O . VAL B 1 185 ? -23.393 34.963 -18.680 1.00 21.11 165 VAL B O 1
ATOM 3685 N N . THR B 1 186 ? -23.648 35.207 -20.913 1.00 19.84 166 THR B N 1
ATOM 3686 C CA . THR B 1 186 ? -25.088 34.772 -20.904 1.00 21.79 166 THR B CA 1
ATOM 3687 C C . THR B 1 186 ? -25.298 33.462 -21.636 1.00 22.87 166 THR B C 1
ATOM 3688 O O . THR B 1 186 ? -26.208 32.705 -21.291 1.00 23.36 166 THR B O 1
ATOM 3692 N N . ASP B 1 187 ? -24.406 33.169 -22.595 1.00 21.22 167 ASP B N 1
ATOM 3693 C CA . ASP B 1 187 ? -24.442 31.931 -23.369 1.00 20.30 167 ASP B CA 1
ATOM 3694 C C . ASP B 1 187 ? -23.681 30.760 -22.723 1.00 16.48 167 ASP B C 1
ATOM 3695 O O . ASP B 1 187 ? -22.459 30.739 -22.689 1.00 15.65 167 ASP B O 1
ATOM 3700 N N . PRO B 1 188 ? -24.425 29.759 -22.231 1.00 17.36 168 PRO B N 1
ATOM 3701 C CA . PRO B 1 188 ? -23.777 28.584 -21.620 1.00 17.19 168 PRO B CA 1
ATOM 3702 C C . PRO B 1 188 ? -22.785 27.841 -22.542 1.00 16.11 168 PRO B C 1
ATOM 3703 O O . PRO B 1 188 ? -21.824 27.280 -22.030 1.00 14.38 168 PRO B O 1
ATOM 3707 N N . ASP B 1 189 ? -23.003 27.885 -23.856 1.00 15.65 169 ASP B N 1
ATOM 3708 C CA . ASP B 1 189 ? -22.048 27.354 -24.849 1.00 16.86 169 ASP B CA 1
ATOM 3709 C C . ASP B 1 189 ? -20.681 28.004 -24.789 1.00 16.41 169 ASP B C 1
ATOM 3710 O O . ASP B 1 189 ? -19.748 27.466 -25.330 1.00 16.64 169 ASP B O 1
ATOM 3715 N N . ASP B 1 190 ? -20.576 29.185 -24.198 1.00 16.17 170 ASP B N 1
ATOM 3716 C CA . ASP B 1 190 ? -19.312 29.814 -24.038 1.00 15.67 170 ASP B CA 1
ATOM 3717 C C . ASP B 1 190 ? -18.648 29.448 -22.703 1.00 14.16 170 ASP B C 1
ATOM 3718 O O . ASP B 1 190 ? -17.543 29.937 -22.419 1.00 12.12 170 ASP B O 1
ATOM 3723 N N . VAL B 1 191 ? -19.279 28.586 -21.914 1.00 11.69 171 VAL B N 1
ATOM 3724 C CA . VAL B 1 191 ? -18.690 28.131 -20.670 1.00 11.53 171 VAL B CA 1
ATOM 3725 C C . VAL B 1 191 ? -17.993 26.816 -20.912 1.00 11.83 171 VAL B C 1
ATOM 3726 O O . VAL B 1 191 ? -18.625 25.867 -21.298 1.00 12.24 171 VAL B O 1
ATOM 3730 N N . HIS B 1 192 ? -16.699 26.737 -20.593 1.00 12.36 172 HIS B N 1
ATOM 3731 C CA . HIS B 1 192 ? -15.901 25.536 -20.883 1.00 12.34 172 HIS B CA 1
ATOM 3732 C C . HIS B 1 192 ? -15.385 24.764 -19.686 1.00 12.07 172 HIS B C 1
ATOM 3733 O O . HIS B 1 192 ? -14.785 23.685 -19.861 1.00 13.78 172 HIS B O 1
ATOM 3740 N N . LEU B 1 193 ? -15.587 25.280 -18.493 1.00 12.36 173 LEU B N 1
ATOM 3741 C CA . LEU B 1 193 ? -15.113 24.603 -17.273 1.00 13.60 173 LEU B CA 1
ATOM 3742 C C . LEU B 1 193 ? -15.796 25.217 -16.084 1.00 13.23 173 LEU B C 1
ATOM 3743 O O . LEU B 1 193 ? -15.712 26.444 -15.896 1.00 13.85 173 LEU B O 1
ATOM 3748 N N . VAL B 1 194 ? -16.422 24.390 -15.251 1.00 13.36 174 VAL B N 1
ATOM 3749 C CA . VAL B 1 194 ? -17.000 24.879 -13.997 1.00 14.49 174 VAL B CA 1
ATOM 3750 C C . VAL B 1 194 ? -16.513 24.057 -12.812 1.00 15.69 174 VAL B C 1
ATOM 3751 O O . VAL B 1 194 ? -16.874 22.902 -12.664 1.00 18.67 174 VAL B O 1
ATOM 3755 N N . MET B 1 195 ? -15.651 24.648 -11.983 1.00 17.92 175 MET B N 1
ATOM 3756 C CA . MET B 1 195 ? -15.168 23.978 -10.766 1.00 19.86 175 MET B CA 1
ATOM 3757 C C . MET B 1 195 ? -16.082 24.351 -9.609 1.00 20.90 175 MET B C 1
ATOM 3758 O O . MET B 1 195 ? -16.286 25.541 -9.340 1.00 19.01 175 MET B O 1
ATOM 3763 N N . VAL B 1 196 ? -16.611 23.322 -8.942 1.00 19.24 176 VAL B N 1
ATOM 3764 C CA . VAL B 1 196 ? -17.394 23.507 -7.753 1.00 21.42 176 VAL B CA 1
ATOM 3765 C C . VAL B 1 196 ? -16.704 22.846 -6.565 1.00 22.98 176 VAL B C 1
ATOM 3766 O O . VAL B 1 196 ? -16.352 21.666 -6.628 1.00 26.22 176 VAL B O 1
ATOM 3770 N N . LYS B 1 197 ? -16.516 23.600 -5.485 1.00 26.32 177 LYS B N 1
ATOM 3771 C CA . LYS B 1 197 ? -16.117 23.029 -4.190 1.00 34.07 177 LYS B CA 1
ATOM 3772 C C . LYS B 1 197 ? -17.284 23.112 -3.226 1.00 31.98 177 LYS B C 1
ATOM 3773 O O . LYS B 1 197 ? -17.752 24.206 -2.902 1.00 26.41 177 LYS B O 1
ATOM 3779 N N . GLY B 1 198 ? -17.683 21.952 -2.721 1.00 35.05 178 GLY B N 1
ATOM 3780 C CA . GLY B 1 198 ? -18.724 21.845 -1.712 1.00 39.56 178 GLY B CA 1
ATOM 3781 C C . GLY B 1 198 ? -18.322 21.175 -0.401 1.00 42.31 178 GLY B C 1
ATOM 3782 O O . GLY B 1 198 ? -17.202 20.668 -0.235 1.00 42.78 178 GLY B O 1
ATOM 3783 N N . PRO B 1 199 ? -19.252 21.144 0.546 1.00 48.59 179 PRO B N 1
ATOM 3784 C CA . PRO B 1 199 ? -18.977 20.476 1.804 1.00 51.11 179 PRO B CA 1
ATOM 3785 C C . PRO B 1 199 ? -19.203 18.959 1.694 1.00 58.35 179 PRO B C 1
ATOM 3786 O O . PRO B 1 199 ? -19.981 18.495 0.857 1.00 55.88 179 PRO B O 1
ATOM 3790 N N . ALA B 1 200 ? -18.551 18.213 2.571 1.00 68.71 180 ALA B N 1
ATOM 3791 C CA . ALA B 1 200 ? -18.814 16.791 2.743 1.00 68.04 180 ALA B CA 1
ATOM 3792 C C . ALA B 1 200 ? -19.432 16.609 4.114 1.00 66.28 180 ALA B C 1
ATOM 3793 O O . ALA B 1 200 ? -19.432 17.551 4.929 1.00 62.28 180 ALA B O 1
ATOM 3795 N N . LEU B 1 201 ? -19.968 15.413 4.369 1.00 65.30 181 LEU B N 1
ATOM 3796 C CA . LEU B 1 201 ? -20.514 15.073 5.697 1.00 70.34 181 LEU B CA 1
ATOM 3797 C C . LEU B 1 201 ? -19.414 14.701 6.684 1.00 80.12 181 LEU B C 1
ATOM 3798 O O . LEU B 1 201 ? -18.421 14.069 6.322 1.00 75.83 181 LEU B O 1
ATOM 3803 N N . SER B 1 202 ? -19.588 15.145 7.926 1.00 90.58 182 SER B N 1
ATOM 3804 C CA . SER B 1 202 ? -18.854 14.585 9.065 1.00 96.37 182 SER B CA 1
ATOM 3805 C C . SER B 1 202 ? -19.854 14.144 10.126 1.00 103.74 182 SER B C 1
ATOM 3806 O O . SER B 1 202 ? -20.979 14.639 10.165 1.00 91.04 182 SER B O 1
ATOM 3809 N N . SER B 1 203 ? -19.423 13.230 10.984 1.00 104.06 183 SER B N 1
ATOM 3810 C CA . SER B 1 203 ? -20.241 12.776 12.100 1.00 103.34 183 SER B CA 1
ATOM 3811 C C . SER B 1 203 ? -20.803 13.940 12.907 1.00 95.72 183 SER B C 1
ATOM 3812 O O . SER B 1 203 ? -21.896 13.837 13.450 1.00 89.93 183 SER B O 1
ATOM 3815 N N . ARG B 1 204 ? -20.074 15.044 12.956 1.00 95.50 184 ARG B N 1
ATOM 3816 C CA . ARG B 1 204 ? -20.502 16.237 13.699 1.00 99.01 184 ARG B CA 1
ATOM 3817 C C . ARG B 1 204 ? -21.603 17.031 12.974 1.00 99.57 184 ARG B C 1
ATOM 3818 O O . ARG B 1 204 ? -22.458 17.671 13.608 1.00 80.64 184 ARG B O 1
ATOM 3826 N N . ALA B 1 205 ? -21.595 17.005 11.648 1.00 106.88 185 ALA B N 1
ATOM 3827 C CA . ALA B 1 205 ? -22.683 17.578 10.835 1.00 98.00 185 ALA B CA 1
ATOM 3828 C C . ALA B 1 205 ? -23.942 16.711 10.931 1.00 94.01 185 ALA B C 1
ATOM 3829 O O . ALA B 1 205 ? -25.042 17.217 11.147 1.00 77.14 185 ALA B O 1
ATOM 3831 N N . VAL B 1 206 ? -23.767 15.409 10.772 1.00 91.52 186 VAL B N 1
ATOM 3832 C CA . VAL B 1 206 ? -24.860 14.448 11.002 1.00 93.38 186 VAL B CA 1
ATOM 3833 C C . VAL B 1 206 ? -25.526 14.680 12.352 1.00 93.30 186 VAL B C 1
ATOM 3834 O O . VAL B 1 206 ? -26.731 14.703 12.459 1.00 88.02 186 VAL B O 1
ATOM 3838 N N . ALA B 1 207 ? -24.707 14.880 13.378 1.00 94.15 187 ALA B N 1
ATOM 3839 C CA . ALA B 1 207 ? -25.203 15.114 14.728 1.00 88.45 187 ALA B CA 1
ATOM 3840 C C . ALA B 1 207 ? -26.131 16.315 14.745 1.00 86.53 187 ALA B C 1
ATOM 3841 O O . ALA B 1 207 ? -27.130 16.289 15.409 1.00 95.68 187 ALA B O 1
ATOM 3843 N N . ASP B 1 208 ? -25.780 17.348 13.991 1.00 84.87 188 ASP B N 1
ATOM 3844 C CA . ASP B 1 208 ? -26.561 18.567 13.933 1.00 95.16 188 ASP B CA 1
ATOM 3845 C C . ASP B 1 208 ? -27.899 18.317 13.251 1.00 99.86 188 ASP B C 1
ATOM 3846 O O . ASP B 1 208 ? -28.916 18.829 13.692 1.00 83.85 188 ASP B O 1
ATOM 3851 N N . ALA B 1 209 ? -27.891 17.568 12.151 1.00 106.82 189 ALA B N 1
ATOM 3852 C CA . ALA B 1 209 ? -29.133 17.286 11.392 1.00 105.93 189 ALA B CA 1
ATOM 3853 C C . ALA B 1 209 ? -30.084 16.361 12.170 1.00 106.75 189 ALA B C 1
ATOM 3854 O O . ALA B 1 209 ? -31.323 16.412 12.013 1.00 98.40 189 ALA B O 1
ATOM 3856 N N . LEU B 1 210 ? -29.479 15.495 12.974 1.00 109.34 190 LEU B N 1
ATOM 3857 C CA . LEU B 1 210 ? -30.243 14.776 14.019 1.00 103.86 190 LEU B CA 1
ATOM 3858 C C . LEU B 1 210 ? -31.173 15.674 14.855 1.00 100.57 190 LEU B C 1
ATOM 3859 O O . LEU B 1 210 ? -32.307 15.310 15.118 1.00 99.02 190 LEU B O 1
ATOM 3864 N N . SER B 1 211 ? -30.682 16.833 15.288 1.00 90.67 191 SER B N 1
ATOM 3865 C CA . SER B 1 211 ? -31.499 17.859 15.949 1.00 87.80 191 SER B CA 1
ATOM 3866 C C . SER B 1 211 ? -32.695 18.337 15.077 1.00 75.35 191 SER B C 1
ATOM 3867 O O . SER B 1 211 ? -32.724 19.455 14.570 1.00 72.54 191 SER B O 1
ATOM 3870 N N . MET B 1 229 ? -19.346 12.224 0.178 1.00 52.76 209 MET B N 1
ATOM 3871 C CA . MET B 1 229 ? -18.461 12.993 -0.714 1.00 61.39 209 MET B CA 1
ATOM 3872 C C . MET B 1 229 ? -18.909 12.921 -2.158 1.00 68.93 209 MET B C 1
ATOM 3873 O O . MET B 1 229 ? -19.001 13.954 -2.850 1.00 66.07 209 MET B O 1
ATOM 3878 N N . CYS B 1 230 ? -19.170 11.702 -2.628 1.00 71.53 210 CYS B N 1
ATOM 3879 C CA . CYS B 1 230 ? -19.571 11.491 -4.020 1.00 75.48 210 CYS B CA 1
ATOM 3880 C C . CYS B 1 230 ? -21.002 11.912 -4.219 1.00 68.50 210 CYS B C 1
ATOM 3881 O O . CYS B 1 230 ? -21.361 12.338 -5.317 1.00 68.48 210 CYS B O 1
ATOM 3884 N N . TRP B 1 231 ? -21.820 11.779 -3.178 1.00 62.18 211 TRP B N 1
ATOM 3885 C CA . TRP B 1 231 ? -23.168 12.385 -3.172 1.00 63.45 211 TRP B CA 1
ATOM 3886 C C . TRP B 1 231 ? -23.127 13.896 -3.408 1.00 57.92 211 TRP B C 1
ATOM 3887 O O . TRP B 1 231 ? -23.891 14.421 -4.243 1.00 44.78 211 TRP B O 1
ATOM 3898 N N . SER B 1 232 ? -22.223 14.561 -2.674 1.00 55.69 212 SER B N 1
ATOM 3899 C CA . SER B 1 232 ? -22.010 16.011 -2.766 1.00 53.81 212 SER B CA 1
ATOM 3900 C C . SER B 1 232 ? -21.512 16.405 -4.174 1.00 49.59 212 SER B C 1
ATOM 3901 O O . SER B 1 232 ? -22.112 17.250 -4.865 1.00 44.52 212 SER B O 1
ATOM 3904 N N . ASN B 1 233 ? -20.474 15.707 -4.617 1.00 45.67 213 ASN B N 1
ATOM 3905 C CA . ASN B 1 233 ? -19.951 15.881 -5.966 1.00 43.92 213 ASN B CA 1
ATOM 3906 C C . ASN B 1 233 ? -20.983 15.651 -7.069 1.00 44.60 213 ASN B C 1
ATOM 3907 O O . ASN B 1 233 ? -21.037 16.411 -8.043 1.00 42.62 213 ASN B O 1
ATOM 3912 N N . ASP B 1 234 ? -21.794 14.612 -6.909 1.00 42.16 214 ASP B N 1
ATOM 3913 C CA . ASP B 1 234 ? -22.819 14.290 -7.882 1.00 42.44 214 ASP B CA 1
ATOM 3914 C C . ASP B 1 234 ? -23.866 15.400 -7.876 1.00 34.70 214 ASP B C 1
ATOM 3915 O O . ASP B 1 234 ? -24.244 15.867 -8.956 1.00 35.18 214 ASP B O 1
ATOM 3920 N N . ALA B 1 235 ? -24.334 15.810 -6.697 1.00 27.26 215 ALA B N 1
ATOM 3921 C CA . ALA B 1 235 ? -25.327 16.885 -6.601 1.00 28.83 215 ALA B CA 1
ATOM 3922 C C . ALA B 1 235 ? -24.810 18.194 -7.239 1.00 28.01 215 ALA B C 1
ATOM 3923 O O . ALA B 1 235 ? -25.539 18.891 -7.974 1.00 29.80 215 ALA B O 1
ATOM 3925 N N . SER B 1 236 ? -23.538 18.495 -6.995 1.00 29.02 216 SER B N 1
ATOM 3926 C CA . SER B 1 236 ? -22.894 19.697 -7.563 1.00 29.98 216 SER B CA 1
ATOM 3927 C C . SER B 1 236 ? -22.822 19.721 -9.105 1.00 28.51 216 SER B C 1
ATOM 3928 O O . SER B 1 236 ? -23.178 20.711 -9.737 1.00 27.58 216 SER B O 1
ATOM 3931 N N . ALA B 1 237 ? -22.395 18.608 -9.684 1.00 27.18 217 ALA B N 1
ATOM 3932 C CA . ALA B 1 237 ? -22.301 18.457 -11.132 1.00 26.83 217 ALA B CA 1
ATOM 3933 C C . ALA B 1 237 ? -23.654 18.707 -11.762 1.00 26.58 217 ALA B C 1
ATOM 3934 O O . ALA B 1 237 ? -23.767 19.336 -12.802 1.00 24.54 217 ALA B O 1
ATOM 3936 N N . LEU B 1 238 ? -24.676 18.177 -11.119 1.00 26.70 218 LEU B N 1
ATOM 3937 C CA . LEU B 1 238 ? -26.027 18.321 -11.617 1.00 30.28 218 LEU B CA 1
ATOM 3938 C C . LEU B 1 238 ? -26.476 19.758 -11.540 1.00 26.48 218 LEU B C 1
ATOM 3939 O O . LEU B 1 238 ? -27.153 20.243 -12.430 1.00 23.77 218 LEU B O 1
ATOM 3944 N N . GLY B 1 239 ? -26.106 20.422 -10.450 1.00 24.13 219 GLY B N 1
ATOM 3945 C CA . GLY B 1 239 ? -26.342 21.843 -10.308 1.00 23.64 219 GLY B CA 1
ATOM 3946 C C . GLY B 1 239 ? -25.780 22.633 -11.472 1.00 21.39 219 GLY B C 1
ATOM 3947 O O . GLY B 1 239 ? -26.432 23.530 -12.006 1.00 20.54 219 GLY B O 1
ATOM 3948 N N . VAL B 1 240 ? -24.560 22.287 -11.870 1.00 19.19 220 VAL B N 1
ATOM 3949 C CA . VAL B 1 240 ? -23.917 22.928 -12.997 1.00 18.86 220 VAL B CA 1
ATOM 3950 C C . VAL B 1 240 ? -24.760 22.698 -14.246 1.00 19.29 220 VAL B C 1
ATOM 3951 O O . VAL B 1 240 ? -25.005 23.636 -15.017 1.00 19.40 220 VAL B O 1
ATOM 3955 N N . ALA B 1 241 ? -25.190 21.444 -14.427 1.00 19.80 221 ALA B N 1
ATOM 3956 C CA . ALA B 1 241 ? -25.984 21.042 -15.597 1.00 20.56 221 ALA B CA 1
ATOM 3957 C C . ALA B 1 241 ? -27.278 21.798 -15.679 1.00 23.20 221 ALA B C 1
ATOM 3958 O O . ALA B 1 241 ? -27.674 22.230 -16.772 1.00 21.58 221 ALA B O 1
ATOM 3960 N N . VAL B 1 242 ? -27.913 21.989 -14.512 1.00 24.38 222 VAL B N 1
ATOM 3961 C CA . VAL B 1 242 ? -29.155 22.746 -14.454 1.00 25.79 222 VAL B CA 1
ATOM 3962 C C . VAL B 1 242 ? -28.904 24.198 -14.893 1.00 25.82 222 VAL B C 1
ATOM 3963 O O . VAL B 1 242 ? -29.568 24.712 -15.801 1.00 24.10 222 VAL B O 1
ATOM 3967 N N . ALA B 1 243 ? -27.921 24.825 -14.268 1.00 23.76 223 ALA B N 1
ATOM 3968 C CA . ALA B 1 243 ? -27.597 26.210 -14.552 1.00 26.23 223 ALA B CA 1
ATOM 3969 C C . ALA B 1 243 ? -27.121 26.465 -15.999 1.00 26.80 223 ALA B C 1
ATOM 3970 O O . ALA B 1 243 ? -27.394 27.524 -16.557 1.00 23.06 223 ALA B O 1
ATOM 3972 N N . LEU B 1 244 ? -26.426 25.504 -16.617 1.00 24.78 224 LEU B N 1
ATOM 3973 C CA . LEU B 1 244 ? -26.008 25.676 -18.023 1.00 25.34 224 LEU B CA 1
ATOM 3974 C C . LEU B 1 244 ? -27.074 25.230 -19.048 1.00 26.17 224 LEU B C 1
ATOM 3975 O O . LEU B 1 244 ? -26.779 25.174 -20.278 1.00 22.64 224 LEU B O 1
ATOM 3980 N N . GLY B 1 245 ? -28.299 24.921 -18.576 1.00 25.19 225 GLY B N 1
ATOM 3981 C CA . GLY B 1 245 ? -29.348 24.371 -19.460 1.00 24.57 225 GLY B CA 1
ATOM 3982 C C . GLY B 1 245 ? -29.107 22.990 -20.065 1.00 25.46 225 GLY B C 1
ATOM 3983 O O . GLY B 1 245 ? -29.720 22.668 -21.072 1.00 29.67 225 GLY B O 1
ATOM 3984 N N . GLU B 1 246 ? -28.202 22.204 -19.484 1.00 27.42 226 GLU B N 1
ATOM 3985 C CA . GLU B 1 246 ? -27.840 20.895 -20.003 1.00 30.80 226 GLU B CA 1
ATOM 3986 C C . GLU B 1 246 ? -28.857 19.841 -19.524 1.00 33.17 226 GLU B C 1
ATOM 3987 O O . GLU B 1 246 ? -29.066 18.830 -20.198 1.00 35.98 226 GLU B O 1
ATOM 3993 N N . VAL B 1 247 ? -29.471 20.083 -18.374 1.00 33.41 227 VAL B N 1
ATOM 3994 C CA . VAL B 1 247 ? -30.468 19.195 -17.772 1.00 39.18 227 VAL B CA 1
ATOM 3995 C C . VAL B 1 247 ? -31.622 20.084 -17.311 1.00 41.94 227 VAL B C 1
ATOM 3996 O O . VAL B 1 247 ? -31.409 21.046 -16.550 1.00 40.36 227 VAL B O 1
ATOM 4000 N N . LYS B 1 248 ? -32.841 19.768 -17.743 1.00 44.50 228 LYS B N 1
ATOM 4001 C CA . LYS B 1 248 ? -34.035 20.510 -17.263 1.00 46.79 228 LYS B CA 1
ATOM 4002 C C . LYS B 1 248 ? -34.236 20.269 -15.783 1.00 39.66 228 LYS B C 1
ATOM 4003 O O . LYS B 1 248 ? -34.035 19.164 -15.302 1.00 41.79 228 LYS B O 1
ATOM 4009 N N . ARG B 1 249 ? -34.673 21.288 -15.063 1.00 43.20 229 ARG B N 1
ATOM 4010 C CA . ARG B 1 249 ? -34.789 21.188 -13.613 1.00 44.23 229 ARG B CA 1
ATOM 4011 C C . ARG B 1 249 ? -35.897 20.189 -13.150 1.00 51.83 229 ARG B C 1
ATOM 4012 O O . ARG B 1 249 ? -35.718 19.488 -12.162 1.00 47.68 229 ARG B O 1
ATOM 4020 N N . ASP B 1 250 ? -36.992 20.074 -13.909 1.00 58.10 230 ASP B N 1
ATOM 4021 C CA . ASP B 1 250 ? -38.086 19.099 -13.619 1.00 50.44 230 ASP B CA 1
ATOM 4022 C C . ASP B 1 250 ? -37.590 17.646 -13.574 1.00 47.26 230 ASP B C 1
ATOM 4023 O O . ASP B 1 250 ? -38.145 16.793 -12.901 1.00 46.04 230 ASP B O 1
ATOM 4028 N N . LEU B 1 251 ? -36.450 17.382 -14.194 1.00 49.68 231 LEU B N 1
ATOM 4029 C CA . LEU B 1 251 ? -35.872 16.048 -14.188 1.00 49.25 231 LEU B CA 1
ATOM 4030 C C . LEU B 1 251 ? -35.112 15.738 -12.902 1.00 48.52 231 LEU B C 1
ATOM 4031 O O . LEU B 1 251 ? -34.683 14.610 -12.729 1.00 42.71 231 LEU B O 1
ATOM 4036 N N . VAL B 1 252 ? -34.923 16.736 -12.031 1.00 46.61 232 VAL B N 1
ATOM 4037 C CA . VAL B 1 252 ? -34.118 16.550 -10.840 1.00 50.00 232 VAL B CA 1
ATOM 4038 C C . VAL B 1 252 ? -34.979 16.028 -9.687 1.00 42.81 232 VAL B C 1
ATOM 4039 O O . VAL B 1 252 ? -36.111 16.466 -9.488 1.00 49.32 232 VAL B O 1
ATOM 4043 N N . ALA B 1 253 ? -34.458 15.040 -8.979 1.00 43.79 233 ALA B N 1
ATOM 4044 C CA . ALA B 1 253 ? -35.013 14.622 -7.679 1.00 47.33 233 ALA B CA 1
ATOM 4045 C C . ALA B 1 253 ? -33.966 13.771 -6.967 1.00 49.39 233 ALA B C 1
ATOM 4046 O O . ALA B 1 253 ? -33.112 13.197 -7.627 1.00 46.01 233 ALA B O 1
ATOM 4048 N N . ASP B 1 254 ? -34.070 13.657 -5.638 1.00 51.99 234 ASP B N 1
ATOM 4049 C CA . ASP B 1 254 ? -33.051 12.958 -4.793 1.00 53.02 234 ASP B CA 1
ATOM 4050 C C . ASP B 1 254 ? -32.736 11.563 -5.290 1.00 52.17 234 ASP B C 1
ATOM 4051 O O . ASP B 1 254 ? -31.627 11.086 -5.127 1.00 49.70 234 ASP B O 1
ATOM 4056 N N . ASP B 1 255 ? -33.734 10.946 -5.921 1.00 56.19 235 ASP B N 1
ATOM 4057 C CA . ASP B 1 255 ? -33.680 9.612 -6.511 1.00 57.42 235 ASP B CA 1
ATOM 4058 C C . ASP B 1 255 ? -32.874 9.455 -7.760 1.00 55.78 235 ASP B C 1
ATOM 4059 O O . ASP B 1 255 ? -32.354 8.380 -8.012 1.00 60.87 235 ASP B O 1
ATOM 4064 N N . ARG B 1 256 ? -32.851 10.493 -8.592 1.00 60.28 236 ARG B N 1
ATOM 4065 C CA . ARG B 1 256 ? -32.066 10.487 -9.822 1.00 53.77 236 ARG B CA 1
ATOM 4066 C C . ARG B 1 256 ? -30.571 10.824 -9.544 1.00 56.35 236 ARG B C 1
ATOM 4067 O O . ARG B 1 256 ? -29.689 10.393 -10.297 1.00 53.24 236 ARG B O 1
ATOM 4069 N N . ILE B 1 257 ? -30.281 11.437 -8.393 1.00 52.79 237 ILE B N 1
ATOM 4070 C CA . ILE B 1 257 ? -28.972 11.981 -8.092 1.00 53.35 237 ILE B CA 1
ATOM 4071 C C . ILE B 1 257 ? -28.063 10.731 -7.934 1.00 55.35 237 ILE B C 1
ATOM 4072 O O . ILE B 1 257 ? -28.329 9.826 -7.138 1.00 59.68 237 ILE B O 1
ATOM 4077 N N . ARG B 1 258 ? -27.028 10.625 -8.738 1.00 57.48 238 ARG B N 1
ATOM 4078 C CA . ARG B 1 258 ? -26.072 9.522 -8.615 1.00 53.94 238 ARG B CA 1
ATOM 4079 C C . ARG B 1 258 ? -26.601 8.156 -9.056 1.00 51.65 238 ARG B C 1
ATOM 4080 O O . ARG B 1 258 ? -26.075 7.159 -8.601 1.00 45.82 238 ARG B O 1
ATOM 4082 N N . SER B 1 259 ? -27.591 8.106 -9.947 1.00 55.77 239 SER B N 1
ATOM 4083 C CA . SER B 1 259 ? -28.083 6.820 -10.462 1.00 60.93 239 SER B CA 1
ATOM 4084 C C . SER B 1 259 ? -28.580 6.941 -11.884 1.00 66.42 239 SER B C 1
ATOM 4085 O O . SER B 1 259 ? -28.470 5.989 -12.645 1.00 68.62 239 SER B O 1
ATOM 4088 N N . ASP B 1 260 ? -29.148 8.090 -12.238 1.00 64.82 240 ASP B N 1
ATOM 4089 C CA . ASP B 1 260 ? -29.467 8.385 -13.619 1.00 74.35 240 ASP B CA 1
ATOM 4090 C C . ASP B 1 260 ? -28.255 9.045 -14.317 1.00 74.12 240 ASP B C 1
ATOM 4091 O O . ASP B 1 260 ? -28.103 10.279 -14.296 1.00 71.19 240 ASP B O 1
ATOM 4096 N N . TRP B 1 261 ? -27.430 8.229 -14.982 1.00 72.56 241 TRP B N 1
ATOM 4097 C CA . TRP B 1 261 ? -26.208 8.710 -15.653 1.00 78.25 241 TRP B CA 1
ATOM 4098 C C . TRP B 1 261 ? -26.532 9.542 -16.923 1.00 74.28 241 TRP B C 1
ATOM 4099 O O . TRP B 1 261 ? -25.692 10.331 -17.380 1.00 71.18 241 TRP B O 1
ATOM 4110 N N . ASP B 1 262 ? -27.761 9.402 -17.448 1.00 73.03 242 ASP B N 1
ATOM 4111 C CA . ASP B 1 262 ? -28.249 10.234 -18.574 1.00 76.45 242 ASP B CA 1
ATOM 4112 C C . ASP B 1 262 ? -28.206 11.748 -18.266 1.00 64.88 242 ASP B C 1
ATOM 4113 O O . ASP B 1 262 ? -28.018 12.550 -19.155 1.00 62.96 242 ASP B O 1
ATOM 4118 N N . LEU B 1 263 ? -28.389 12.119 -17.002 1.00 61.77 243 LEU B N 1
ATOM 4119 C CA . LEU B 1 263 ? -28.239 13.507 -16.546 1.00 57.95 243 LEU B CA 1
ATOM 4120 C C . LEU B 1 263 ? -26.753 13.830 -16.247 1.00 60.24 243 LEU B C 1
ATOM 4121 O O . LEU B 1 263 ? -26.139 13.247 -15.332 1.00 62.24 243 LEU B O 1
ATOM 4126 N N . PHE B 1 264 ? -26.181 14.777 -16.985 1.00 53.63 244 PHE B N 1
ATOM 4127 C CA . PHE B 1 264 ? -24.753 15.063 -16.855 1.00 49.89 244 PHE B CA 1
ATOM 4128 C C . PHE B 1 264 ? -24.392 16.453 -17.350 1.00 46.61 244 PHE B C 1
ATOM 4129 O O . PHE B 1 264 ? -25.082 17.003 -18.209 1.00 43.83 244 PHE B O 1
ATOM 4137 N N . SER B 1 265 ? -23.315 17.017 -16.788 1.00 48.07 245 SER B N 1
ATOM 4138 C CA . SER B 1 265 ? -22.641 18.207 -17.363 1.00 41.25 245 SER B CA 1
ATOM 4139 C C . SER B 1 265 ? -21.339 17.821 -18.056 1.00 37.45 245 SER B C 1
ATOM 4140 O O . SER B 1 265 ? -20.463 17.190 -17.434 1.00 41.16 245 SER B O 1
ATOM 4143 N N . ALA B 1 266 ? -21.220 18.202 -19.329 1.00 35.88 246 ALA B N 1
ATOM 4144 C CA . ALA B 1 266 ? -19.975 18.066 -20.099 1.00 32.14 246 ALA B CA 1
ATOM 4145 C C . ALA B 1 266 ? -18.773 18.839 -19.506 1.00 27.86 246 ALA B C 1
ATOM 4146 O O . ALA B 1 266 ? -17.624 18.510 -19.831 1.00 25.64 246 ALA B O 1
ATOM 4148 N N . VAL B 1 267 ? -19.002 19.847 -18.656 1.00 25.44 247 VAL B N 1
ATOM 4149 C CA . VAL B 1 267 ? -17.912 20.731 -18.243 1.00 22.46 247 VAL B CA 1
ATOM 4150 C C . VAL B 1 267 ? -17.744 20.902 -16.736 1.00 22.34 247 VAL B C 1
ATOM 4151 O O . VAL B 1 267 ? -16.849 21.657 -16.281 1.00 19.50 247 VAL B O 1
ATOM 4155 N N . ALA B 1 268 ? -18.542 20.190 -15.938 1.00 21.49 248 ALA B N 1
ATOM 4156 C CA . ALA B 1 268 ? -18.431 20.289 -14.455 1.00 21.50 248 ALA B CA 1
ATOM 4157 C C . ALA B 1 268 ? -17.199 19.547 -13.953 1.00 20.03 248 ALA B C 1
ATOM 4158 O O . ALA B 1 268 ? -16.899 18.469 -14.424 1.00 23.67 248 ALA B O 1
ATOM 4160 N N . ALA B 1 269 ? -16.509 20.111 -12.988 1.00 18.50 249 ALA B N 1
ATOM 4161 C CA . ALA B 1 269 ? -15.448 19.402 -12.303 1.00 18.96 249 ALA B CA 1
ATOM 4162 C C . ALA B 1 269 ? -15.650 19.685 -10.837 1.00 21.94 249 ALA B C 1
ATOM 4163 O O . ALA B 1 269 ? -15.293 20.766 -10.373 1.00 23.09 249 ALA B O 1
ATOM 4165 N N . THR B 1 270 ? -16.163 18.709 -10.106 1.00 22.09 250 THR B N 1
ATOM 4166 C CA . THR B 1 270 ? -16.603 18.974 -8.774 1.00 28.00 250 THR B CA 1
ATOM 4167 C C . THR B 1 270 ? -15.796 18.216 -7.765 1.00 33.29 250 THR B C 1
ATOM 4168 O O . THR B 1 270 ? -15.295 17.147 -8.056 1.00 40.51 250 THR B O 1
ATOM 4172 N N . SER B 1 271 ? -15.657 18.797 -6.582 1.00 38.46 251 SER B N 1
ATOM 4173 C CA . SER B 1 271 ? -14.957 18.172 -5.445 1.00 41.86 251 SER B CA 1
ATOM 4174 C C . SER B 1 271 ? -15.638 18.578 -4.126 1.00 45.24 251 SER B C 1
ATOM 4175 O O . SER B 1 271 ? -16.416 19.552 -4.073 1.00 42.68 251 SER B O 1
ATOM 4178 N N . SER B 1 272 ? -15.397 17.816 -3.066 1.00 50.84 252 SER B N 1
ATOM 4179 C CA . SER B 1 272 ? -15.930 18.218 -1.762 1.00 59.22 252 SER B CA 1
ATOM 4180 C C . SER B 1 272 ? -15.029 17.871 -0.595 1.00 57.93 252 SER B C 1
ATOM 4181 O O . SER B 1 272 ? -14.082 17.106 -0.728 1.00 54.49 252 SER B O 1
ATOM 4184 N N . GLY B 1 273 ? -15.321 18.492 0.539 1.00 57.81 253 GLY B N 1
ATOM 4185 C CA . GLY B 1 273 ? -14.626 18.198 1.779 1.00 67.49 253 GLY B CA 1
ATOM 4186 C C . GLY B 1 273 ? -14.777 19.319 2.780 1.00 74.62 253 GLY B C 1
ATOM 4187 O O . GLY B 1 273 ? -15.426 20.326 2.496 1.00 77.21 253 GLY B O 1
ATOM 4188 N N . GLY B 1 274 ? -14.169 19.140 3.951 1.00 79.34 254 GLY B N 1
ATOM 4189 C CA . GLY B 1 274 ? -14.241 20.118 5.034 1.00 71.17 254 GLY B CA 1
ATOM 4190 C C . GLY B 1 274 ? -15.656 20.246 5.578 1.00 68.46 254 GLY B C 1
ATOM 4191 O O . GLY B 1 274 ? -16.512 19.370 5.368 1.00 48.51 254 GLY B O 1
ATOM 4192 N N . GLU B 1 275 ? -15.885 21.349 6.276 1.00 77.72 255 GLU B N 1
ATOM 4193 C CA . GLU B 1 275 ? -17.193 21.655 6.855 1.00 81.40 255 GLU B CA 1
ATOM 4194 C C . GLU B 1 275 ? -17.779 22.989 6.384 1.00 79.44 255 GLU B C 1
ATOM 4195 O O . GLU B 1 275 ? -18.952 23.260 6.660 1.00 69.13 255 GLU B O 1
ATOM 4197 N N . LYS B 1 276 ? -17.026 23.818 5.642 1.00 79.07 256 LYS B N 1
ATOM 4198 C CA . LYS B 1 276 ? -17.567 25.126 5.157 1.00 73.79 256 LYS B CA 1
ATOM 4199 C C . LYS B 1 276 ? -18.900 24.947 4.394 1.00 75.92 256 LYS B C 1
ATOM 4200 O O . LYS B 1 276 ? -18.931 24.331 3.324 1.00 83.70 256 LYS B O 1
ATOM 4202 N N . ARG B 1 277 ? -19.983 25.431 4.997 1.00 66.99 257 ARG B N 1
ATOM 4203 C CA . ARG B 1 277 ? -21.318 25.286 4.450 1.00 63.05 257 ARG B CA 1
ATOM 4204 C C . ARG B 1 277 ? -21.407 26.028 3.139 1.00 57.64 257 ARG B C 1
ATOM 4205 O O . ARG B 1 277 ? -22.356 25.829 2.386 1.00 62.35 257 ARG B O 1
ATOM 4207 N N . GLY B 1 278 ? -20.449 26.919 2.885 1.00 53.22 258 GLY B N 1
ATOM 4208 C CA . GLY B 1 278 ? -20.407 27.711 1.666 1.00 49.41 258 GLY B CA 1
ATOM 4209 C C . GLY B 1 278 ? -19.801 26.982 0.480 1.00 51.86 258 GLY B C 1
ATOM 4210 O O . GLY B 1 278 ? -18.597 26.691 0.443 1.00 47.68 258 GLY B O 1
ATOM 4211 N N . GLY B 1 279 ? -20.655 26.667 -0.488 1.00 43.49 259 GLY B N 1
ATOM 4212 C CA . GLY B 1 279 ? -20.203 26.227 -1.783 1.00 38.56 259 GLY B CA 1
ATOM 4213 C C . GLY B 1 279 ? -19.503 27.348 -2.550 1.00 30.98 259 GLY B C 1
ATOM 4214 O O . GLY B 1 279 ? -19.880 28.515 -2.457 1.00 28.24 259 GLY B O 1
ATOM 4215 N N . GLU B 1 280 ? -18.501 26.968 -3.325 1.00 26.24 260 GLU B N 1
ATOM 4216 C CA . GLU B 1 280 ? -17.806 27.889 -4.174 1.00 27.76 260 GLU B CA 1
ATOM 4217 C C . GLU B 1 280 ? -17.798 27.446 -5.662 1.00 26.91 260 GLU B C 1
ATOM 4218 O O . GLU B 1 280 ? -17.560 26.289 -5.971 1.00 25.88 260 GLU B O 1
ATOM 4224 N N . VAL B 1 281 ? -17.962 28.405 -6.574 1.00 25.24 261 VAL B N 1
ATOM 4225 C CA . VAL B 1 281 ? -17.897 28.157 -8.024 1.00 21.68 261 VAL B CA 1
ATOM 4226 C C . VAL B 1 281 ? -16.821 28.999 -8.696 1.00 20.15 261 VAL B C 1
ATOM 4227 O O . VAL B 1 281 ? -16.813 30.215 -8.530 1.00 19.86 261 VAL B O 1
ATOM 4231 N N . LEU B 1 282 ? -15.932 28.347 -9.440 1.00 17.33 262 LEU B N 1
ATOM 4232 C CA . LEU B 1 282 ? -15.019 29.027 -10.336 1.00 15.57 262 LEU B CA 1
ATOM 4233 C C . LEU B 1 282 ? -15.348 28.611 -11.753 1.00 15.30 262 LEU B C 1
ATOM 4234 O O . LEU B 1 282 ? -15.363 27.417 -12.107 1.00 14.50 262 LEU B O 1
ATOM 4239 N N . LEU B 1 283 ? -15.548 29.595 -12.607 1.00 16.02 263 LEU B N 1
ATOM 4240 C CA . LEU B 1 283 ? -16.082 29.349 -13.957 1.00 15.12 263 LEU B CA 1
ATOM 4241 C C . LEU B 1 283 ? -15.136 29.984 -14.953 1.00 14.50 263 LEU B C 1
ATOM 4242 O O . LEU B 1 283 ? -14.759 31.147 -14.813 1.00 14.12 263 LEU B O 1
ATOM 4247 N N . LEU B 1 284 ? -14.732 29.203 -15.955 1.00 14.74 264 LEU B N 1
ATOM 4248 C CA . LEU B 1 284 ? -13.879 29.668 -17.048 1.00 14.13 264 LEU B CA 1
ATOM 4249 C C . LEU B 1 284 ? -14.658 29.629 -18.333 1.00 13.25 264 LEU B C 1
ATOM 4250 O O . LEU B 1 284 ? -15.209 28.575 -18.690 1.00 13.43 264 LEU B O 1
ATOM 4255 N N . ALA B 1 285 ? -14.707 30.761 -19.031 1.00 11.84 265 ALA B N 1
ATOM 4256 C CA . ALA B 1 285 ? -15.485 30.897 -20.245 1.00 11.65 265 ALA B CA 1
ATOM 4257 C C . ALA B 1 285 ? -14.800 31.746 -21.258 1.00 12.56 265 ALA B C 1
ATOM 4258 O O . ALA B 1 285 ? -13.723 32.262 -21.037 1.00 13.00 265 ALA B O 1
ATOM 4260 N N . ASN B 1 286 ? -15.432 31.907 -22.420 1.00 13.85 266 ASN B N 1
ATOM 4261 C CA . ASN B 1 286 ? -15.038 32.970 -23.318 1.00 13.50 266 ASN B CA 1
ATOM 4262 C C . ASN B 1 286 ? -16.118 34.004 -23.539 1.00 14.88 266 ASN B C 1
ATOM 4263 O O . ASN B 1 286 ? -17.296 33.778 -23.242 1.00 15.92 266 ASN B O 1
ATOM 4268 N N . SER B 1 287 ? -15.667 35.155 -24.020 1.00 15.24 267 SER B N 1
ATOM 4269 C CA . SER B 1 287 ? -16.525 36.229 -24.364 1.00 14.70 267 SER B CA 1
ATOM 4270 C C . SER B 1 287 ? -15.932 37.050 -25.501 1.00 15.31 267 SER B C 1
ATOM 4271 O O . SER B 1 287 ? -14.690 37.192 -25.629 1.00 13.74 267 SER B O 1
ATOM 4274 N N . ALA B 1 288 ? -16.825 37.565 -26.353 1.00 15.25 268 ALA B N 1
ATOM 4275 C CA . ALA B 1 288 ? -16.420 38.358 -27.495 1.00 16.50 268 ALA B CA 1
ATOM 4276 C C . ALA B 1 288 ? -15.728 39.669 -27.089 1.00 15.92 268 ALA B C 1
ATOM 4277 O O . ALA B 1 288 ? -14.910 40.204 -27.848 1.00 16.32 268 ALA B O 1
ATOM 4279 N N . GLN B 1 289 ? -16.007 40.134 -25.888 1.00 15.78 269 GLN B N 1
ATOM 4280 C CA . GLN B 1 289 ? -15.431 41.376 -25.396 1.00 19.84 269 GLN B CA 1
ATOM 4281 C C . GLN B 1 289 ? -14.281 41.182 -24.403 1.00 19.97 269 GLN B C 1
ATOM 4282 O O . GLN B 1 289 ? -13.985 42.041 -23.615 1.00 21.26 269 GLN B O 1
ATOM 4288 N N . SER B 1 290 ? -13.594 40.062 -24.500 1.00 19.56 270 SER B N 1
ATOM 4289 C CA . SER B 1 290 ? -12.457 39.777 -23.644 1.00 18.81 270 SER B CA 1
ATOM 4290 C C . SER B 1 290 ? -11.202 40.436 -24.166 1.00 15.86 270 SER B C 1
ATOM 4291 O O . SER B 1 290 ? -10.861 40.325 -25.320 1.00 15.36 270 SER B O 1
ATOM 4294 N N . ALA B 1 291 ? -10.457 41.027 -23.251 1.00 16.65 271 ALA B N 1
ATOM 4295 C CA . ALA B 1 291 ? -9.125 41.567 -23.550 1.00 17.10 271 ALA B CA 1
ATOM 4296 C C . ALA B 1 291 ? -8.017 40.570 -23.312 1.00 15.69 271 ALA B C 1
ATOM 4297 O O . ALA B 1 291 ? -6.845 40.914 -23.419 1.00 17.15 271 ALA B O 1
ATOM 4299 N N A SER B 1 292 ? -8.377 39.352 -22.966 0.50 16.18 272 SER B N 1
ATOM 4300 N N B SER B 1 292 ? -8.374 39.337 -22.961 0.50 15.53 272 SER B N 1
ATOM 4301 C CA A SER B 1 292 ? -7.422 38.378 -22.572 0.50 17.05 272 SER B CA 1
ATOM 4302 C CA B SER B 1 292 ? -7.377 38.360 -22.591 0.50 15.84 272 SER B CA 1
ATOM 4303 C C A SER B 1 292 ? -6.645 37.820 -23.764 0.50 16.72 272 SER B C 1
ATOM 4304 C C B SER B 1 292 ? -6.625 37.848 -23.781 0.50 16.17 272 SER B C 1
ATOM 4305 O O A SER B 1 292 ? -7.176 37.711 -24.872 0.50 15.60 272 SER B O 1
ATOM 4306 O O B SER B 1 292 ? -7.177 37.712 -24.876 0.50 15.20 272 SER B O 1
ATOM 4311 N N . GLU B 1 293 ? -5.369 37.514 -23.531 1.00 17.34 273 GLU B N 1
ATOM 4312 C CA . GLU B 1 293 ? -4.507 36.909 -24.556 1.00 18.36 273 GLU B CA 1
ATOM 4313 C C . GLU B 1 293 ? -4.543 35.386 -24.539 1.00 15.54 273 GLU B C 1
ATOM 4314 O O . GLU B 1 293 ? -3.609 34.716 -24.913 1.00 16.45 273 GLU B O 1
ATOM 4320 N N . LEU B 1 294 ? -5.667 34.854 -24.097 1.00 14.77 274 LEU B N 1
ATOM 4321 C CA . LEU B 1 294 ? -5.875 33.434 -23.907 1.00 14.29 274 LEU B CA 1
ATOM 4322 C C . LEU B 1 294 ? -7.303 33.096 -24.312 1.00 13.26 274 LEU B C 1
ATOM 4323 O O . LEU B 1 294 ? -8.166 33.946 -24.334 1.00 12.94 274 LEU B O 1
ATOM 4328 N N . ARG B 1 295 ? -7.504 31.843 -24.704 1.00 12.75 275 ARG B N 1
ATOM 4329 C CA . ARG B 1 295 ? -8.812 31.325 -24.958 1.00 11.70 275 ARG B CA 1
ATOM 4330 C C . ARG B 1 295 ? -8.919 29.909 -24.379 1.00 10.61 275 ARG B C 1
ATOM 4331 O O . ARG B 1 295 ? -7.970 29.145 -24.403 1.00 10.81 275 ARG B O 1
ATOM 4339 N N . ILE B 1 296 ? -10.115 29.540 -23.953 1.00 10.09 276 ILE B N 1
ATOM 4340 C CA . ILE B 1 296 ? -10.349 28.231 -23.407 1.00 10.14 276 ILE B CA 1
ATOM 4341 C C . ILE B 1 296 ? -11.187 27.422 -24.381 1.00 10.54 276 ILE B C 1
ATOM 4342 O O . ILE B 1 296 ? -11.962 27.961 -25.156 1.00 11.13 276 ILE B O 1
ATOM 4347 N N . GLY B 1 297 ? -10.996 26.112 -24.346 1.00 11.30 277 GLY B N 1
ATOM 4348 C CA . GLY B 1 297 ? -11.845 25.147 -25.057 1.00 11.79 277 GLY B CA 1
ATOM 4349 C C . GLY B 1 297 ? -11.991 23.858 -24.248 1.00 11.56 277 GLY B C 1
ATOM 4350 O O . GLY B 1 297 ? -11.297 23.658 -23.233 1.00 9.81 277 GLY B O 1
ATOM 4351 N N . HIS B 1 298 ? -12.921 22.996 -24.683 1.00 12.35 278 HIS B N 1
ATOM 4352 C CA . HIS B 1 298 ? -13.161 21.726 -24.026 1.00 12.20 278 HIS B CA 1
ATOM 4353 C C . HIS B 1 298 ? -13.439 20.592 -24.949 1.00 13.20 278 HIS B C 1
ATOM 4354 O O . HIS B 1 298 ? -13.707 20.776 -26.140 1.00 13.83 278 HIS B O 1
ATOM 4361 N N . GLY B 1 299 ? -13.318 19.391 -24.374 1.00 13.96 279 GLY B N 1
ATOM 4362 C CA . GLY B 1 299 ? -13.605 18.106 -25.032 1.00 13.41 279 GLY B CA 1
ATOM 4363 C C . GLY B 1 299 ? -14.045 17.058 -24.009 1.00 15.10 279 GLY B C 1
ATOM 4364 O O . GLY B 1 299 ? -14.121 17.351 -22.785 1.00 13.34 279 GLY B O 1
ATOM 4365 N N . ILE B 1 300 ? -14.384 15.858 -24.505 1.00 15.80 280 ILE B N 1
ATOM 4366 C CA . ILE B 1 300 ? -14.840 14.756 -23.676 1.00 16.58 280 ILE B CA 1
ATOM 4367 C C . ILE B 1 300 ? -13.956 13.546 -23.992 1.00 19.35 280 ILE B C 1
ATOM 4368 O O . ILE B 1 300 ? -13.888 13.075 -25.125 1.00 19.86 280 ILE B O 1
ATOM 4373 N N . THR B 1 301 ? -13.301 13.012 -22.970 1.00 22.66 281 THR B N 1
ATOM 4374 C CA . THR B 1 301 ? -12.514 11.784 -23.079 1.00 25.96 281 THR B CA 1
ATOM 4375 C C . THR B 1 301 ? -13.489 10.597 -23.183 1.00 27.60 281 THR B C 1
ATOM 4376 O O . THR B 1 301 ? -14.248 10.381 -22.274 1.00 32.99 281 THR B O 1
ATOM 4380 N N . ARG B 1 302 ? -13.484 9.892 -24.317 1.00 25.77 282 ARG B N 1
ATOM 4381 C CA . ARG B 1 302 ? -14.479 8.864 -24.622 1.00 25.00 282 ARG B CA 1
ATOM 4382 C C . ARG B 1 302 ? -14.290 7.585 -23.826 1.00 22.98 282 ARG B C 1
ATOM 4383 O O . ARG B 1 302 ? -15.246 7.029 -23.394 1.00 27.95 282 ARG B O 1
ATOM 4391 N N . ASP B 1 303 ? -13.061 7.154 -23.569 1.00 20.18 283 ASP B N 1
ATOM 4392 C CA . ASP B 1 303 ? -12.783 6.093 -22.605 1.00 17.76 283 ASP B CA 1
ATOM 4393 C C . ASP B 1 303 ? -11.414 6.323 -21.973 1.00 16.66 283 ASP B C 1
ATOM 4394 O O . ASP B 1 303 ? -10.767 7.320 -22.234 1.00 19.13 283 ASP B O 1
ATOM 4399 N N . MET B 1 304 ? -10.937 5.350 -21.207 1.00 14.63 284 MET B N 1
ATOM 4400 C CA . MET B 1 304 ? -9.710 5.490 -20.455 1.00 12.89 284 MET B CA 1
ATOM 4401 C C . MET B 1 304 ? -8.426 5.655 -21.264 1.00 12.51 284 MET B C 1
ATOM 4402 O O . MET B 1 304 ? -7.441 6.058 -20.711 1.00 11.09 284 MET B O 1
ATOM 4407 N N . ALA B 1 305 ? -8.419 5.255 -22.533 1.00 13.05 285 ALA B N 1
ATOM 4408 C CA . ALA B 1 305 ? -7.225 5.307 -23.387 1.00 12.52 285 ALA B CA 1
ATOM 4409 C C . ALA B 1 305 ? -7.365 6.347 -24.450 1.00 12.30 285 ALA B C 1
ATOM 4410 O O . ALA B 1 305 ? -6.559 6.399 -25.349 1.00 12.17 285 ALA B O 1
ATOM 4412 N N . ASP B 1 306 ? -8.461 7.104 -24.419 1.00 12.94 286 ASP B N 1
ATOM 4413 C CA . ASP B 1 306 ? -8.769 8.042 -25.497 1.00 13.91 286 ASP B CA 1
ATOM 4414 C C . ASP B 1 306 ? -8.031 9.367 -25.349 1.00 14.04 286 ASP B C 1
ATOM 4415 O O . ASP B 1 306 ? -8.074 9.969 -24.302 1.00 15.17 286 ASP B O 1
ATOM 4420 N N . THR B 1 307 ? -7.356 9.790 -26.410 1.00 14.13 287 THR B N 1
ATOM 4421 C CA . THR B 1 307 ? -6.748 11.102 -26.495 1.00 13.70 287 THR B CA 1
ATOM 4422 C C . THR B 1 307 ? -7.563 12.140 -27.265 1.00 14.45 287 THR B C 1
ATOM 4423 O O . THR B 1 307 ? -7.176 13.304 -27.291 1.00 13.72 287 THR B O 1
ATOM 4427 N N . GLU B 1 308 ? -8.671 11.740 -27.873 1.00 15.27 288 GLU B N 1
ATOM 4428 C CA . GLU B 1 308 ? -9.455 12.683 -28.694 1.00 19.08 288 GLU B CA 1
ATOM 4429 C C . GLU B 1 308 ? -10.168 13.816 -27.911 1.00 15.69 288 GLU B C 1
ATOM 4430 O O . GLU B 1 308 ? -10.300 14.928 -28.426 1.00 14.05 288 GLU B O 1
ATOM 4436 N N . GLY B 1 309 ? -10.615 13.523 -26.708 1.00 12.94 289 GLY B N 1
ATOM 4437 C CA . GLY B 1 309 ? -11.138 14.568 -25.872 1.00 13.66 289 GLY B CA 1
ATOM 4438 C C . GLY B 1 309 ? -10.115 15.670 -25.578 1.00 14.45 289 GLY B C 1
ATOM 4439 O O . GLY B 1 309 ? -10.398 16.883 -25.672 1.00 14.54 289 GLY B O 1
ATOM 4440 N N . ILE B 1 310 ? -8.911 15.249 -25.229 1.00 13.97 290 ILE B N 1
ATOM 4441 C CA . ILE B 1 310 ? -7.828 16.197 -24.943 1.00 14.01 290 ILE B CA 1
ATOM 4442 C C . ILE B 1 310 ? -7.538 17.034 -26.182 1.00 13.77 290 ILE B C 1
ATOM 4443 O O . ILE B 1 310 ? -7.349 18.254 -26.095 1.00 12.21 290 ILE B O 1
ATOM 4448 N N . LYS B 1 311 ? -7.490 16.357 -27.322 1.00 14.86 291 LYS B N 1
ATOM 4449 C CA . LYS B 1 311 ? -7.154 17.032 -28.596 1.00 15.65 291 LYS B CA 1
ATOM 4450 C C . LYS B 1 311 ? -8.222 17.998 -29.036 1.00 13.59 291 LYS B C 1
ATOM 4451 O O . LYS B 1 311 ? -7.925 19.085 -29.499 1.00 12.92 291 LYS B O 1
ATOM 4457 N N . THR B 1 312 ? -9.471 17.625 -28.780 1.00 13.70 292 THR B N 1
ATOM 4458 C CA . THR B 1 312 ? -10.621 18.495 -29.061 1.00 12.53 292 THR B CA 1
ATOM 4459 C C . THR B 1 312 ? -10.611 19.742 -28.207 1.00 12.85 292 THR B C 1
ATOM 4460 O O . THR B 1 312 ? -10.857 20.840 -28.720 1.00 13.84 292 THR B O 1
ATOM 4464 N N . ALA B 1 313 ? -10.333 19.577 -26.906 1.00 12.69 293 ALA B N 1
ATOM 4465 C CA . ALA B 1 313 ? -10.110 20.709 -26.025 1.00 12.47 293 ALA B CA 1
ATOM 4466 C C . ALA B 1 313 ? -9.062 21.681 -26.566 1.00 12.49 293 ALA B C 1
ATOM 4467 O O . ALA B 1 313 ? -9.299 22.883 -26.608 1.00 11.57 293 ALA B O 1
ATOM 4469 N N . ILE B 1 314 ? -7.909 21.158 -26.984 1.00 13.22 294 ILE B N 1
ATOM 4470 C CA . ILE B 1 314 ? -6.832 22.009 -27.466 1.00 13.25 294 ILE B CA 1
ATOM 4471 C C . ILE B 1 314 ? -7.225 22.699 -28.791 1.00 15.90 294 ILE B C 1
ATOM 4472 O O . ILE B 1 314 ? -6.891 23.877 -29.018 1.00 16.49 294 ILE B O 1
ATOM 4477 N N . ARG B 1 315 ? -7.897 21.936 -29.655 1.00 16.39 295 ARG B N 1
ATOM 4478 C CA . ARG B 1 315 ? -8.279 22.388 -30.977 1.00 16.80 295 ARG B CA 1
ATOM 4479 C C . ARG B 1 315 ? -9.343 23.460 -30.932 1.00 16.86 295 ARG B C 1
ATOM 4480 O O . ARG B 1 315 ? -9.156 24.537 -31.521 1.00 18.08 295 ARG B O 1
ATOM 4488 N N . THR B 1 316 ? -10.423 23.213 -30.193 1.00 15.22 296 THR B N 1
ATOM 4489 C CA . THR B 1 316 ? -11.471 24.220 -30.040 1.00 15.31 296 THR B CA 1
ATOM 4490 C C . THR B 1 316 ? -10.980 25.438 -29.251 1.00 16.40 296 THR B C 1
ATOM 4491 O O . THR B 1 316 ? -11.548 26.502 -29.373 1.00 19.68 296 THR B O 1
ATOM 4495 N N . ALA B 1 317 ? -9.935 25.313 -28.438 1.00 15.58 297 ALA B N 1
ATOM 4496 C CA . ALA B 1 317 ? -9.348 26.491 -27.782 1.00 15.50 297 ALA B CA 1
ATOM 4497 C C . ALA B 1 317 ? -8.576 27.359 -28.767 1.00 16.29 297 ALA B C 1
ATOM 4498 O O . ALA B 1 317 ? -8.269 28.503 -28.453 1.00 16.56 297 ALA B O 1
ATOM 4500 N N . GLY B 1 318 ? -8.247 26.828 -29.937 1.00 17.13 298 GLY B N 1
ATOM 4501 C CA . GLY B 1 318 ? -7.654 27.618 -30.987 1.00 18.19 298 GLY B CA 1
ATOM 4502 C C . GLY B 1 318 ? -6.433 27.057 -31.690 1.00 20.47 298 GLY B C 1
ATOM 4503 O O . GLY B 1 318 ? -5.936 27.733 -32.561 1.00 21.29 298 GLY B O 1
ATOM 4504 N N . VAL B 1 319 ? -5.943 25.861 -31.365 1.00 20.31 299 VAL B N 1
ATOM 4505 C CA . VAL B 1 319 ? -4.749 25.351 -32.058 1.00 18.82 299 VAL B CA 1
ATOM 4506 C C . VAL B 1 319 ? -5.186 24.506 -33.255 1.00 18.79 299 VAL B C 1
ATOM 4507 O O . VAL B 1 319 ? -6.013 23.600 -33.126 1.00 16.64 299 VAL B O 1
ATOM 4511 N N . ASP B 1 320 ? -4.673 24.854 -34.437 1.00 20.21 300 ASP B N 1
ATOM 4512 C CA . ASP B 1 320 ? -5.087 24.241 -35.705 1.00 20.99 300 ASP B CA 1
ATOM 4513 C C . ASP B 1 320 ? -4.150 23.076 -35.996 1.00 18.89 300 ASP B C 1
ATOM 4514 O O . ASP B 1 320 ? -3.037 23.259 -36.414 1.00 17.92 300 ASP B O 1
ATOM 4519 N N . PHE B 1 321 ? -4.589 21.868 -35.718 1.00 19.66 301 PHE B N 1
ATOM 4520 C CA . PHE B 1 321 ? -3.739 20.722 -35.925 1.00 20.30 301 PHE B CA 1
ATOM 4521 C C . PHE B 1 321 ? -4.562 19.505 -36.235 1.00 26.40 301 PHE B C 1
ATOM 4522 O O . PHE B 1 321 ? -5.744 19.385 -35.846 1.00 25.85 301 PHE B O 1
ATOM 4530 N N . ASP B 1 322 ? -3.922 18.594 -36.950 1.00 32.71 302 ASP B N 1
ATOM 4531 C CA . ASP B 1 322 ? -4.587 17.431 -37.473 1.00 41.30 302 ASP B CA 1
ATOM 4532 C C . ASP B 1 322 ? -4.555 16.370 -36.392 1.00 41.87 302 ASP B C 1
ATOM 4533 O O . ASP B 1 322 ? -5.582 16.022 -35.815 1.00 47.03 302 ASP B O 1
ATOM 4538 N N . CYS B 1 323 ? -3.382 15.857 -36.101 1.00 38.68 303 CYS B N 1
ATOM 4539 C CA . CYS B 1 323 ? -3.296 14.761 -35.168 1.00 44.72 303 CYS B CA 1
ATOM 4540 C C . CYS B 1 323 ? -2.320 14.988 -34.017 1.00 37.48 303 CYS B C 1
ATOM 4541 O O . CYS B 1 323 ? -2.584 14.572 -32.886 1.00 30.61 303 CYS B O 1
ATOM 4544 N N . CYS B 1 324 ? -1.180 15.589 -34.328 1.00 33.54 304 CYS B N 1
ATOM 4545 C CA . CYS B 1 324 ? -0.146 15.808 -33.357 1.00 35.50 304 CYS B CA 1
ATOM 4546 C C . CYS B 1 324 ? 0.283 17.253 -33.422 1.00 31.92 304 CYS B C 1
ATOM 4547 O O . CYS B 1 324 ? 0.182 17.900 -34.456 1.00 26.09 304 CYS B O 1
ATOM 4550 N N . LEU B 1 325 ? 0.784 17.737 -32.298 1.00 27.97 305 LEU B N 1
ATOM 4551 C CA . LEU B 1 325 ? 1.167 19.098 -32.147 1.00 24.15 305 LEU B CA 1
ATOM 4552 C C . LEU B 1 325 ? 2.655 19.188 -32.434 1.00 23.37 305 LEU B C 1
ATOM 4553 O O . LEU B 1 325 ? 3.436 18.381 -31.944 1.00 22.96 305 LEU B O 1
ATOM 4558 N N . SER B 1 326 ? 3.046 20.182 -33.217 1.00 21.81 306 SER B N 1
ATOM 4559 C CA . SER B 1 326 ? 4.454 20.550 -33.303 1.00 23.42 306 SER B CA 1
ATOM 4560 C C . SER B 1 326 ? 4.928 21.110 -31.938 1.00 23.78 306 SER B C 1
ATOM 4561 O O . SER B 1 326 ? 4.113 21.459 -31.088 1.00 18.99 306 SER B O 1
ATOM 4564 N N . PRO B 1 327 ? 6.255 21.220 -31.734 1.00 25.42 307 PRO B N 1
ATOM 4565 C CA . PRO B 1 327 ? 6.800 21.906 -30.557 1.00 24.02 307 PRO B CA 1
ATOM 4566 C C . PRO B 1 327 ? 6.313 23.330 -30.349 1.00 25.55 307 PRO B C 1
ATOM 4567 O O . PRO B 1 327 ? 6.011 23.733 -29.208 1.00 25.54 307 PRO B O 1
ATOM 4571 N N . ALA B 1 328 ? 6.190 24.080 -31.439 1.00 27.61 308 ALA B N 1
ATOM 4572 C CA . ALA B 1 328 ? 5.644 25.441 -31.339 1.00 26.53 308 ALA B CA 1
ATOM 4573 C C . ALA B 1 328 ? 4.199 25.395 -30.850 1.00 21.80 308 ALA B C 1
ATOM 4574 O O . ALA B 1 328 ? 3.809 26.218 -30.030 1.00 22.02 308 ALA B O 1
ATOM 4576 N N . GLN B 1 329 ? 3.420 24.454 -31.366 1.00 19.20 309 GLN B N 1
ATOM 4577 C CA . GLN B 1 329 ? 2.007 24.335 -30.985 1.00 18.08 309 GLN B CA 1
ATOM 4578 C C . GLN B 1 329 ? 1.823 23.815 -29.584 1.00 16.58 309 GLN B C 1
ATOM 4579 O O . GLN B 1 329 ? 0.926 24.254 -28.880 1.00 16.52 309 GLN B O 1
ATOM 4585 N N . GLN B 1 330 ? 2.686 22.900 -29.150 1.00 16.91 310 GLN B N 1
ATOM 4586 C CA . GLN B 1 330 ? 2.671 22.454 -27.750 1.00 16.38 310 GLN B CA 1
ATOM 4587 C C . GLN B 1 330 ? 2.858 23.638 -26.795 1.00 16.34 310 GLN B C 1
ATOM 4588 O O . GLN B 1 330 ? 2.217 23.736 -25.767 1.00 17.92 310 GLN B O 1
ATOM 4594 N N . ALA B 1 331 ? 3.763 24.522 -27.117 1.00 14.26 311 ALA B N 1
ATOM 4595 C CA . ALA B 1 331 ? 3.994 25.682 -26.269 1.00 14.62 311 ALA B CA 1
ATOM 4596 C C . ALA B 1 331 ? 2.874 26.734 -26.269 1.00 14.72 311 ALA B C 1
ATOM 4597 O O . ALA B 1 331 ? 2.880 27.605 -25.401 1.00 16.46 311 ALA B O 1
ATOM 4599 N N A GLN B 1 332 ? 1.957 26.688 -27.240 0.50 14.83 312 GLN B N 1
ATOM 4600 N N B GLN B 1 332 ? 1.954 26.690 -27.238 0.50 14.73 312 GLN B N 1
ATOM 4601 C CA A GLN B 1 332 ? 0.763 27.531 -27.225 0.50 14.76 312 GLN B CA 1
ATOM 4602 C CA B GLN B 1 332 ? 0.758 27.532 -27.211 0.50 14.58 312 GLN B CA 1
ATOM 4603 C C A GLN B 1 332 ? -0.218 27.110 -26.122 0.50 15.66 312 GLN B C 1
ATOM 4604 C C B GLN B 1 332 ? -0.215 27.113 -26.111 0.50 15.56 312 GLN B C 1
ATOM 4605 O O A GLN B 1 332 ? -1.100 27.913 -25.731 0.50 15.87 312 GLN B O 1
ATOM 4606 O O B GLN B 1 332 ? -1.100 27.913 -25.725 0.50 15.78 312 GLN B O 1
ATOM 4617 N N . VAL B 1 333 ? -0.093 25.862 -25.641 1.00 14.01 313 VAL B N 1
ATOM 4618 C CA . VAL B 1 333 ? -1.008 25.322 -24.656 1.00 12.70 313 VAL B CA 1
ATOM 4619 C C . VAL B 1 333 ? -0.511 25.691 -23.290 1.00 12.23 313 VAL B C 1
ATOM 4620 O O . VAL B 1 333 ? 0.502 25.202 -22.860 1.00 12.43 313 VAL B O 1
ATOM 4624 N N . VAL B 1 334 ? -1.238 26.558 -22.607 1.00 12.39 314 VAL B N 1
ATOM 4625 C CA . VAL B 1 334 ? -0.794 27.103 -21.336 1.00 12.26 314 VAL B CA 1
ATOM 4626 C C . VAL B 1 334 ? -1.131 26.211 -20.157 1.00 11.04 314 VAL B C 1
ATOM 4627 O O . VAL B 1 334 ? -0.305 26.031 -19.252 1.00 10.82 314 VAL B O 1
ATOM 4631 N N . GLN B 1 335 ? -2.357 25.706 -20.139 1.00 9.53 315 GLN B N 1
ATOM 4632 C CA . GLN B 1 335 ? -2.756 24.730 -19.143 1.00 9.11 315 GLN B CA 1
ATOM 4633 C C . GLN B 1 335 ? -3.878 23.833 -19.630 1.00 9.04 315 GLN B C 1
ATOM 4634 O O . GLN B 1 335 ? -4.670 24.190 -20.530 1.00 9.42 315 GLN B O 1
ATOM 4640 N N . VAL B 1 336 ? -3.890 22.618 -19.093 1.00 9.34 316 VAL B N 1
ATOM 4641 C CA . VAL B 1 336 ? -4.982 21.668 -19.279 1.00 9.28 316 VAL B CA 1
ATOM 4642 C C . VAL B 1 336 ? -5.530 21.243 -17.928 1.00 8.95 316 VAL B C 1
ATOM 4643 O O . VAL B 1 336 ? -4.767 20.950 -16.954 1.00 8.72 316 VAL B O 1
ATOM 4647 N N . PHE B 1 337 ? -6.861 21.274 -17.859 1.00 8.98 317 PHE B N 1
ATOM 4648 C CA . PHE B 1 337 ? -7.619 20.891 -16.637 1.00 8.76 317 PHE B CA 1
ATOM 4649 C C . PHE B 1 337 ? -8.423 19.654 -17.021 1.00 8.85 317 PHE B C 1
ATOM 4650 O O . PHE B 1 337 ? -9.396 19.742 -17.728 1.00 9.40 317 PHE B O 1
ATOM 4658 N N . GLY B 1 338 ? -7.954 18.495 -16.600 1.00 9.97 318 GLY B N 1
ATOM 4659 C CA . GLY B 1 338 ? -8.567 17.232 -16.912 1.00 11.68 318 GLY B CA 1
ATOM 4660 C C . GLY B 1 338 ? -8.993 16.487 -15.670 1.00 13.40 318 GLY B C 1
ATOM 4661 O O . GLY B 1 338 ? -8.259 16.360 -14.687 1.00 14.02 318 GLY B O 1
ATOM 4662 N N . LYS B 1 339 ? -10.187 15.954 -15.718 1.00 16.70 319 LYS B N 1
ATOM 4663 C CA . LYS B 1 339 ? -10.766 15.257 -14.575 1.00 21.71 319 LYS B CA 1
ATOM 4664 C C . LYS B 1 339 ? -10.890 13.786 -14.957 1.00 22.82 319 LYS B C 1
ATOM 4665 O O . LYS B 1 339 ? -11.557 13.441 -15.913 1.00 30.11 319 LYS B O 1
ATOM 4671 N N . PHE B 1 340 ? -10.195 12.912 -14.274 1.00 19.79 320 PHE B N 1
ATOM 4672 C CA . PHE B 1 340 ? -10.114 11.498 -14.701 1.00 20.21 320 PHE B CA 1
ATOM 4673 C C . PHE B 1 340 ? -10.717 10.571 -13.650 1.00 24.24 320 PHE B C 1
ATOM 4674 O O . PHE B 1 340 ? -10.028 9.915 -12.874 1.00 26.14 320 PHE B O 1
ATOM 4682 N N . VAL B 1 341 ? -12.043 10.646 -13.604 1.00 26.82 321 VAL B N 1
ATOM 4683 C CA . VAL B 1 341 ? -12.930 9.816 -12.808 1.00 28.49 321 VAL B CA 1
ATOM 4684 C C . VAL B 1 341 ? -12.777 8.376 -13.327 1.00 29.44 321 VAL B C 1
ATOM 4685 O O . VAL B 1 341 ? -12.603 8.169 -14.506 1.00 30.36 321 VAL B O 1
ATOM 4689 N N . LEU B 1 342 ? -12.862 7.388 -12.451 1.00 26.44 322 LEU B N 1
ATOM 4690 C CA . LEU B 1 342 ? -12.819 6.006 -12.881 1.00 25.40 322 LEU B CA 1
ATOM 4691 C C . LEU B 1 342 ? -13.938 5.722 -13.867 1.00 29.47 322 LEU B C 1
ATOM 4692 O O . LEU B 1 342 ? -15.012 6.299 -13.780 1.00 36.68 322 LEU B O 1
ATOM 4697 N N . PRO B 1 343 ? -13.699 4.810 -14.815 1.00 32.52 323 PRO B N 1
ATOM 4698 C CA . PRO B 1 343 ? -14.766 4.548 -15.779 1.00 32.03 323 PRO B CA 1
ATOM 4699 C C . PRO B 1 343 ? -15.966 3.813 -15.220 1.00 31.79 323 PRO B C 1
ATOM 4700 O O . PRO B 1 343 ? -15.922 3.230 -14.119 1.00 29.09 323 PRO B O 1
ATOM 4704 N N . GLY B 1 344 ? -17.030 3.851 -16.012 1.00 27.69 324 GLY B N 1
ATOM 4705 C CA . GLY B 1 344 ? -18.292 3.252 -15.623 1.00 26.54 324 GLY B CA 1
ATOM 4706 C C . GLY B 1 344 ? -18.283 1.757 -15.757 1.00 29.55 324 GLY B C 1
ATOM 4707 O O . GLY B 1 344 ? -19.124 1.088 -15.187 1.00 33.81 324 GLY B O 1
ATOM 4708 N N . SER B 1 345 ? -17.349 1.216 -16.546 1.00 29.48 325 SER B N 1
ATOM 4709 C CA . SER B 1 345 ? -17.214 -0.233 -16.681 1.00 24.76 325 SER B CA 1
ATOM 4710 C C . SER B 1 345 ? -15.760 -0.649 -16.782 1.00 20.30 325 SER B C 1
ATOM 4711 O O . SER B 1 345 ? -14.871 0.184 -16.974 1.00 23.33 325 SER B O 1
ATOM 4714 N N . ASP B 1 346 ? -15.551 -1.947 -16.605 1.00 17.63 326 ASP B N 1
ATOM 4715 C CA . ASP B 1 346 ? -14.240 -2.570 -16.635 1.00 15.68 326 ASP B CA 1
ATOM 4716 C C . ASP B 1 346 ? -13.959 -3.219 -17.982 1.00 14.27 326 ASP B C 1
ATOM 4717 O O . ASP B 1 346 ? -13.138 -4.134 -18.087 1.00 15.40 326 ASP B O 1
ATOM 4722 N N . VAL B 1 347 ? -14.666 -2.756 -19.010 1.00 13.54 327 VAL B N 1
ATOM 4723 C CA . VAL B 1 347 ? -14.501 -3.223 -20.371 1.00 12.74 327 VAL B CA 1
ATOM 4724 C C . VAL B 1 347 ? -13.942 -2.029 -21.152 1.00 12.48 327 VAL B C 1
ATOM 4725 O O . VAL B 1 347 ? -14.543 -0.991 -21.155 1.00 13.14 327 VAL B O 1
ATOM 4729 N N . LEU B 1 348 ? -12.784 -2.213 -21.784 1.00 11.75 328 LEU B N 1
ATOM 4730 C CA . LEU B 1 348 ? -12.108 -1.190 -22.563 1.00 11.66 328 LEU B CA 1
ATOM 4731 C C . LEU B 1 348 ? -11.693 -1.779 -23.921 1.00 11.26 328 LEU B C 1
ATOM 4732 O O . LEU B 1 348 ? -10.969 -2.776 -23.960 1.00 11.30 328 LEU B O 1
ATOM 4737 N N . ARG B 1 349 ? -12.176 -1.187 -25.000 1.00 11.57 329 ARG B N 1
ATOM 4738 C CA . ARG B 1 349 ? -11.958 -1.714 -26.364 1.00 13.83 329 ARG B CA 1
ATOM 4739 C C . ARG B 1 349 ? -12.148 -3.224 -26.436 1.00 14.05 329 ARG B C 1
ATOM 4740 O O . ARG B 1 349 ? -11.342 -3.961 -27.004 1.00 14.35 329 ARG B O 1
ATOM 4748 N N . GLY B 1 350 ? -13.253 -3.672 -25.860 1.00 15.54 330 GLY B N 1
ATOM 4749 C CA . GLY B 1 350 ? -13.622 -5.068 -25.882 1.00 15.09 330 GLY B CA 1
ATOM 4750 C C . GLY B 1 350 ? -12.873 -5.956 -24.925 1.00 16.95 330 GLY B C 1
ATOM 4751 O O . GLY B 1 350 ? -13.041 -7.162 -24.977 1.00 20.32 330 GLY B O 1
ATOM 4752 N N . GLN B 1 351 ? -12.073 -5.412 -24.013 1.00 16.77 331 GLN B N 1
ATOM 4753 C CA . GLN B 1 351 ? -11.291 -6.262 -23.115 1.00 15.23 331 GLN B CA 1
ATOM 4754 C C . GLN B 1 351 ? -11.434 -5.882 -21.670 1.00 13.61 331 GLN B C 1
ATOM 4755 O O . GLN B 1 351 ? -11.669 -4.720 -21.334 1.00 13.47 331 GLN B O 1
ATOM 4761 N N . HIS B 1 352 ? -11.235 -6.862 -20.810 1.00 12.23 332 HIS B N 1
ATOM 4762 C CA . HIS B 1 352 ? -11.309 -6.634 -19.383 1.00 13.41 332 HIS B CA 1
ATOM 4763 C C . HIS B 1 352 ? -10.116 -5.820 -18.894 1.00 12.85 332 HIS B C 1
ATOM 4764 O O . HIS B 1 352 ? -9.000 -6.174 -19.152 1.00 11.66 332 HIS B O 1
ATOM 4771 N N . ILE B 1 353 ? -10.377 -4.782 -18.136 1.00 12.86 333 ILE B N 1
ATOM 4772 C CA . ILE B 1 353 ? -9.320 -4.088 -17.395 1.00 13.37 333 ILE B CA 1
ATOM 4773 C C . ILE B 1 353 ? -9.540 -4.169 -15.883 1.00 13.11 333 ILE B C 1
ATOM 4774 O O . ILE B 1 353 ? -10.636 -4.506 -15.415 1.00 13.78 333 ILE B O 1
ATOM 4779 N N . THR B 1 354 ? -8.485 -3.868 -15.139 1.00 12.65 334 THR B N 1
ATOM 4780 C CA . THR B 1 354 ? -8.449 -3.994 -13.680 1.00 12.16 334 THR B CA 1
ATOM 4781 C C . THR B 1 354 ? -8.749 -2.668 -12.991 1.00 14.18 334 THR B C 1
ATOM 4782 O O . THR B 1 354 ? -8.729 -2.580 -11.748 1.00 16.11 334 THR B O 1
ATOM 4786 N N . ALA B 1 355 ? -9.045 -1.621 -13.754 1.00 16.42 335 ALA B N 1
ATOM 4787 C CA . ALA B 1 355 ? -9.046 -0.261 -13.177 1.00 16.84 335 ALA B CA 1
ATOM 4788 C C . ALA B 1 355 ? -10.074 -0.065 -12.086 1.00 18.48 335 ALA B C 1
ATOM 4789 O O . ALA B 1 355 ? -9.884 0.810 -11.253 1.00 23.51 335 ALA B O 1
ATOM 4791 N N . LEU B 1 356 ? -11.172 -0.832 -12.088 1.00 19.17 336 LEU B N 1
ATOM 4792 C CA . LEU B 1 356 ? -12.201 -0.694 -11.026 1.00 18.23 336 LEU B CA 1
ATOM 4793 C C . LEU B 1 356 ? -11.893 -1.525 -9.802 1.00 18.60 336 LEU B C 1
ATOM 4794 O O . LEU B 1 356 ? -12.273 -1.127 -8.726 1.00 21.70 336 LEU B O 1
ATOM 4799 N N . ASP B 1 357 ? -11.246 -2.677 -9.974 1.00 17.58 337 ASP B N 1
ATOM 4800 C CA . ASP B 1 357 ? -10.862 -3.563 -8.862 1.00 16.72 337 ASP B CA 1
ATOM 4801 C C . ASP B 1 357 ? -9.629 -3.133 -8.093 1.00 16.22 337 ASP B C 1
ATOM 4802 O O . ASP B 1 357 ? -9.487 -3.494 -6.953 1.00 17.35 337 ASP B O 1
ATOM 4807 N N . ASP B 1 358 ? -8.704 -2.430 -8.751 1.00 17.42 338 ASP B N 1
ATOM 4808 C CA . ASP B 1 358 ? -7.432 -2.047 -8.208 1.00 15.95 338 ASP B CA 1
ATOM 4809 C C . ASP B 1 358 ? -7.635 -1.195 -6.912 1.00 17.72 338 ASP B C 1
ATOM 4810 O O . ASP B 1 358 ? -8.334 -0.182 -6.889 1.00 17.56 338 ASP B O 1
ATOM 4815 N N . HIS B 1 359 ? -6.946 -1.584 -5.853 1.00 17.82 339 HIS B N 1
ATOM 4816 C CA . HIS B 1 359 ? -6.957 -0.846 -4.607 1.00 17.96 339 HIS B CA 1
ATOM 4817 C C . HIS B 1 359 ? -6.413 0.576 -4.783 1.00 17.75 339 HIS B C 1
ATOM 4818 O O . HIS B 1 359 ? -6.779 1.483 -4.033 1.00 19.61 339 HIS B O 1
ATOM 4825 N N . GLU B 1 360 ? -5.524 0.745 -5.749 1.00 16.13 340 GLU B N 1
ATOM 4826 C CA . GLU B 1 360 ? -4.909 2.032 -6.051 1.00 17.46 340 GLU B CA 1
ATOM 4827 C C . GLU B 1 360 ? -5.553 2.776 -7.238 1.00 15.59 340 GLU B C 1
ATOM 4828 O O . GLU B 1 360 ? -4.890 3.612 -7.896 1.00 15.08 340 GLU B O 1
ATOM 4834 N N . ALA B 1 361 ? -6.828 2.474 -7.489 1.00 13.91 341 ALA B N 1
ATOM 4835 C CA . ALA B 1 361 ? -7.564 2.926 -8.671 1.00 15.10 341 ALA B CA 1
ATOM 4836 C C . ALA B 1 361 ? -7.558 4.447 -8.902 1.00 16.03 341 ALA B C 1
ATOM 4837 O O . ALA B 1 361 ? -7.372 4.935 -10.016 1.00 15.28 341 ALA B O 1
ATOM 4839 N N . HIS B 1 362 ? -7.851 5.163 -7.828 1.00 17.81 342 HIS B N 1
ATOM 4840 C CA . HIS B 1 362 ? -7.819 6.618 -7.763 1.00 18.61 342 HIS B CA 1
ATOM 4841 C C . HIS B 1 362 ? -6.460 7.140 -8.246 1.00 16.13 342 HIS B C 1
ATOM 4842 O O . HIS B 1 362 ? -6.390 8.068 -9.020 1.00 17.74 342 HIS B O 1
ATOM 4849 N N . HIS B 1 363 ? -5.381 6.505 -7.832 1.00 14.12 343 HIS B N 1
ATOM 4850 C CA . HIS B 1 363 ? -4.038 6.973 -8.135 1.00 12.70 343 HIS B CA 1
ATOM 4851 C C . HIS B 1 363 ? -3.752 6.638 -9.572 1.00 12.40 343 HIS B C 1
ATOM 4852 O O . HIS B 1 363 ? -3.243 7.446 -10.308 1.00 14.33 343 HIS B O 1
ATOM 4859 N N . VAL B 1 364 ? -4.080 5.420 -9.975 1.00 12.50 344 VAL B N 1
ATOM 4860 C CA . VAL B 1 364 ? -3.860 4.943 -11.339 1.00 11.07 344 VAL B CA 1
ATOM 4861 C C . VAL B 1 364 ? -4.623 5.755 -12.398 1.00 11.01 344 VAL B C 1
ATOM 4862 O O . VAL B 1 364 ? -4.061 6.088 -13.448 1.00 11.04 344 VAL B O 1
ATOM 4866 N N . ALA B 1 365 ? -5.873 6.122 -12.111 1.00 11.54 345 ALA B N 1
ATOM 4867 C CA . ALA B 1 365 ? -6.671 6.903 -13.061 1.00 10.97 345 ALA B CA 1
ATOM 4868 C C . ALA B 1 365 ? -5.955 8.191 -13.439 1.00 10.66 345 ALA B C 1
ATOM 4869 O O . ALA B 1 365 ? -5.933 8.594 -14.590 1.00 9.70 345 ALA B O 1
ATOM 4871 N N . LYS B 1 366 ? -5.406 8.856 -12.427 1.00 11.04 346 LYS B N 1
ATOM 4872 C CA . LYS B 1 366 ? -4.668 10.105 -12.606 1.00 11.27 346 LYS B CA 1
ATOM 4873 C C . LYS B 1 366 ? -3.355 9.847 -13.272 1.00 12.11 346 LYS B C 1
ATOM 4874 O O . LYS B 1 366 ? -2.893 10.691 -14.082 1.00 13.77 346 LYS B O 1
ATOM 4880 N N . ALA B 1 367 ? -2.730 8.709 -12.960 1.00 10.37 347 ALA B N 1
ATOM 4881 C CA . ALA B 1 367 ? -1.490 8.376 -13.624 1.00 10.84 347 ALA B CA 1
ATOM 4882 C C . ALA B 1 367 ? -1.681 8.249 -15.132 1.00 9.81 347 ALA B C 1
ATOM 4883 O O . ALA B 1 367 ? -0.904 8.797 -15.929 1.00 10.22 347 ALA B O 1
ATOM 4885 N N . VAL B 1 368 ? -2.749 7.558 -15.509 1.00 9.52 348 VAL B N 1
ATOM 4886 C CA . VAL B 1 368 ? -3.130 7.377 -16.903 1.00 9.09 348 VAL B CA 1
ATOM 4887 C C . VAL B 1 368 ? -3.540 8.686 -17.565 1.00 9.32 348 VAL B C 1
ATOM 4888 O O . VAL B 1 368 ? -3.053 9.018 -18.658 1.00 9.36 348 VAL B O 1
ATOM 4892 N N . GLY B 1 369 ? -4.392 9.462 -16.890 1.00 9.68 349 GLY B N 1
ATOM 4893 C CA . GLY B 1 369 ? -4.862 10.747 -17.457 1.00 9.71 349 GLY B CA 1
ATOM 4894 C C . GLY B 1 369 ? -3.681 11.679 -17.695 1.00 9.72 349 GLY B C 1
ATOM 4895 O O . GLY B 1 369 ? -3.546 12.330 -18.763 1.00 10.14 349 GLY B O 1
ATOM 4896 N N . GLY B 1 370 ? -2.755 11.674 -16.746 1.00 9.87 350 GLY B N 1
ATOM 4897 C CA . GLY B 1 370 ? -1.554 12.505 -16.850 1.00 9.68 350 GLY B CA 1
ATOM 4898 C C . GLY B 1 370 ? -0.639 12.087 -17.986 1.00 10.02 350 GLY B C 1
ATOM 4899 O O . GLY B 1 370 ? -0.121 12.920 -18.729 1.00 9.65 350 GLY B O 1
ATOM 4900 N N . ALA B 1 371 ? -0.424 10.790 -18.112 1.00 9.99 351 ALA B N 1
ATOM 4901 C CA . ALA B 1 371 ? 0.354 10.289 -19.217 1.00 9.92 351 ALA B CA 1
ATOM 4902 C C . ALA B 1 371 ? -0.257 10.693 -20.593 1.00 10.05 351 ALA B C 1
ATOM 4903 O O . ALA B 1 371 ? 0.466 11.081 -21.503 1.00 9.41 351 ALA B O 1
ATOM 4905 N N . LEU B 1 372 ? -1.582 10.636 -20.709 1.00 9.98 352 LEU B N 1
ATOM 4906 C CA . LEU B 1 372 ? -2.234 11.048 -21.972 1.00 10.45 352 LEU B CA 1
ATOM 4907 C C . LEU B 1 372 ? -2.058 12.547 -22.274 1.00 10.47 352 LEU B C 1
ATOM 4908 O O . LEU B 1 372 ? -1.688 12.936 -23.388 1.00 8.84 352 LEU B O 1
ATOM 4913 N N . VAL B 1 373 ? -2.310 13.371 -21.248 1.00 10.45 353 VAL B N 1
ATOM 4914 C CA . VAL B 1 373 ? -2.229 14.807 -21.430 1.00 9.78 353 VAL B CA 1
ATOM 4915 C C . VAL B 1 373 ? -0.795 15.206 -21.729 1.00 9.86 353 VAL B C 1
ATOM 4916 O O . VAL B 1 373 ? -0.536 15.898 -22.685 1.00 10.70 353 VAL B O 1
ATOM 4920 N N . VAL B 1 374 ? 0.131 14.764 -20.924 1.00 9.87 354 VAL B N 1
ATOM 4921 C CA . VAL B 1 374 ? 1.525 15.164 -21.087 1.00 9.70 354 VAL B CA 1
ATOM 4922 C C . VAL B 1 374 ? 2.144 14.596 -22.379 1.00 10.01 354 VAL B C 1
ATOM 4923 O O . VAL B 1 374 ? 2.999 15.232 -22.983 1.00 9.89 354 VAL B O 1
ATOM 4927 N N . SER B 1 375 ? 1.726 13.412 -22.805 1.00 10.86 355 SER B N 1
ATOM 4928 C CA . SER B 1 375 ? 2.189 12.907 -24.079 1.00 11.34 355 SER B CA 1
ATOM 4929 C C . SER B 1 375 ? 1.764 13.805 -25.238 1.00 11.81 355 SER B C 1
ATOM 4930 O O . SER B 1 375 ? 2.401 13.790 -26.246 1.00 12.70 355 SER B O 1
ATOM 4933 N N . ILE B 1 376 ? 0.703 14.590 -25.092 1.00 12.53 356 ILE B N 1
ATOM 4934 C CA . ILE B 1 376 ? 0.252 15.485 -26.164 1.00 12.01 356 ILE B CA 1
ATOM 4935 C C . ILE B 1 376 ? 0.906 16.849 -26.040 1.00 12.20 356 ILE B C 1
ATOM 4936 O O . ILE B 1 376 ? 1.391 17.397 -27.036 1.00 12.73 356 ILE B O 1
ATOM 4941 N N . THR B 1 377 ? 0.875 17.414 -24.840 1.00 10.60 357 THR B N 1
ATOM 4942 C CA . THR B 1 377 ? 1.324 18.775 -24.653 1.00 10.34 357 THR B CA 1
ATOM 4943 C C . THR B 1 377 ? 2.804 18.925 -24.330 1.00 10.50 357 THR B C 1
ATOM 4944 O O . THR B 1 377 ? 3.337 20.026 -24.405 1.00 11.05 357 THR B O 1
ATOM 4948 N N . GLY B 1 378 ? 3.455 17.837 -23.937 1.00 10.15 358 GLY B N 1
ATOM 4949 C CA . GLY B 1 378 ? 4.826 17.894 -23.423 1.00 10.37 358 GLY B CA 1
ATOM 4950 C C . GLY B 1 378 ? 5.073 18.714 -22.152 1.00 9.72 358 GLY B C 1
ATOM 4951 O O . GLY B 1 378 ? 6.200 19.032 -21.837 1.00 8.86 358 GLY B O 1
ATOM 4952 N N . GLN B 1 379 ? 4.026 18.941 -21.356 1.00 9.75 359 GLN B N 1
ATOM 4953 C CA . GLN B 1 379 ? 4.114 19.821 -20.209 1.00 9.49 359 GLN B CA 1
ATOM 4954 C C . GLN B 1 379 ? 3.642 19.121 -18.933 1.00 9.01 359 GLN B C 1
ATOM 4955 O O . GLN B 1 379 ? 2.428 19.027 -18.673 1.00 8.45 359 GLN B O 1
ATOM 4961 N N . PRO B 1 380 ? 4.615 18.721 -18.077 1.00 9.19 360 PRO B N 1
ATOM 4962 C CA . PRO B 1 380 ? 4.268 17.975 -16.908 1.00 8.97 360 PRO B CA 1
ATOM 4963 C C . PRO B 1 380 ? 3.446 18.732 -15.908 1.00 9.77 360 PRO B C 1
ATOM 4964 O O . PRO B 1 380 ? 2.728 18.114 -15.107 1.00 10.18 360 PRO B O 1
ATOM 4968 N N . MET B 1 381 ? 3.525 20.060 -15.897 1.00 10.32 361 MET B N 1
ATOM 4969 C CA . MET B 1 381 ? 2.739 20.823 -14.922 1.00 10.46 361 MET B CA 1
ATOM 4970 C C . MET B 1 381 ? 1.309 20.985 -15.413 1.00 9.69 361 MET B C 1
ATOM 4971 O O . MET B 1 381 ? 0.904 22.087 -15.714 1.00 10.14 361 MET B O 1
ATOM 4976 N N . SER B 1 382 ? 0.550 19.880 -15.419 1.00 9.13 362 SER B N 1
ATOM 4977 C CA . SER B 1 382 ? -0.826 19.856 -15.909 1.00 8.63 362 SER B CA 1
ATOM 4978 C C . SER B 1 382 ? -1.778 19.516 -14.786 1.00 8.84 362 SER B C 1
ATOM 4979 O O . SER B 1 382 ? -1.453 18.715 -13.884 1.00 8.51 362 SER B O 1
ATOM 4982 N N . PHE B 1 383 ? -2.970 20.122 -14.842 1.00 9.14 363 PHE B N 1
ATOM 4983 C CA . PHE B 1 383 ? -3.981 19.899 -13.812 1.00 9.51 363 PHE B CA 1
ATOM 4984 C C . PHE B 1 383 ? -4.788 18.643 -14.142 1.00 10.09 363 PHE B C 1
ATOM 4985 O O . PHE B 1 383 ? -5.721 18.683 -14.887 1.00 8.18 363 PHE B O 1
ATOM 4993 N N . ILE B 1 384 ? -4.307 17.532 -13.556 1.00 12.32 364 ILE B N 1
ATOM 4994 C CA . ILE B 1 384 ? -4.909 16.213 -13.624 1.00 13.19 364 ILE B CA 1
ATOM 4995 C C . ILE B 1 384 ? -5.528 15.852 -12.289 1.00 13.43 364 ILE B C 1
ATOM 4996 O O . ILE B 1 384 ? -4.846 15.494 -11.356 1.00 10.90 364 ILE B O 1
ATOM 5001 N N . SER B 1 385 ? -6.846 15.943 -12.217 1.00 15.48 365 SER B N 1
ATOM 5002 C CA . SER B 1 385 ? -7.571 15.526 -11.009 1.00 19.07 365 SER B CA 1
ATOM 5003 C C . SER B 1 385 ? -8.384 14.254 -11.277 1.00 19.10 365 SER B C 1
ATOM 5004 O O . SER B 1 385 ? -8.380 13.756 -12.388 1.00 16.99 365 SER B O 1
ATOM 5007 N N . GLY B 1 386 ? -9.068 13.747 -10.262 1.00 22.42 366 GLY B N 1
ATOM 5008 C CA . GLY B 1 386 ? -10.016 12.670 -10.462 1.00 26.01 366 GLY B CA 1
ATOM 5009 C C . GLY B 1 386 ? -9.689 11.430 -9.657 1.00 27.22 366 GLY B C 1
ATOM 5010 O O . GLY B 1 386 ? -9.010 11.505 -8.650 1.00 31.80 366 GLY B O 1
ATOM 5011 N N . GLY B 1 387 ? -10.179 10.291 -10.117 1.00 30.32 367 GLY B N 1
ATOM 5012 C CA . GLY B 1 387 ? -10.040 9.048 -9.425 1.00 33.37 367 GLY B CA 1
ATOM 5013 C C . GLY B 1 387 ? -11.245 8.659 -8.573 1.00 37.19 367 GLY B C 1
ATOM 5014 O O . GLY B 1 387 ? -11.194 7.556 -7.950 1.00 47.32 367 GLY B O 1
ATOM 5015 N N . GLU B 1 388 ? -12.280 9.503 -8.511 1.00 35.50 368 GLU B N 1
ATOM 5016 C CA . GLU B 1 388 ? -13.551 9.145 -7.869 1.00 39.81 368 GLU B CA 1
ATOM 5017 C C . GLU B 1 388 ? -14.150 7.996 -8.649 1.00 41.85 368 GLU B C 1
ATOM 5018 O O . GLU B 1 388 ? -13.829 7.823 -9.801 1.00 36.58 368 GLU B O 1
ATOM 5024 N N . ARG B 1 389 ? -15.043 7.270 -8.014 1.00 50.28 369 ARG B N 1
ATOM 5025 C CA . ARG B 1 389 ? -15.822 6.268 -8.706 1.00 49.36 369 ARG B CA 1
ATOM 5026 C C . ARG B 1 389 ? -16.887 6.940 -9.548 1.00 51.74 369 ARG B C 1
ATOM 5027 O O . ARG B 1 389 ? -17.408 8.036 -9.257 1.00 59.33 369 ARG B O 1
ATOM 5035 N N . ASN B 1 390 ? -17.210 6.299 -10.653 1.00 48.62 370 ASN B N 1
ATOM 5036 C CA . ASN B 1 390 ? -18.193 6.801 -11.565 1.00 57.96 370 ASN B CA 1
ATOM 5037 C C . ASN B 1 390 ? -19.542 6.311 -11.108 1.00 59.32 370 ASN B C 1
ATOM 5038 O O . ASN B 1 390 ? -20.497 7.056 -11.159 1.00 73.99 370 ASN B O 1
ATOM 5043 N N . HIS B 1 392 ? -21.396 12.002 -12.827 1.00 78.14 372 HIS B N 1
ATOM 5044 C CA . HIS B 1 392 ? -22.306 12.850 -13.578 1.00 72.26 372 HIS B CA 1
ATOM 5045 C C . HIS B 1 392 ? -21.560 14.030 -14.223 1.00 74.53 372 HIS B C 1
ATOM 5046 O O . HIS B 1 392 ? -22.190 14.979 -14.762 1.00 63.26 372 HIS B O 1
ATOM 5048 N N . MET B 1 393 ? -20.237 13.990 -14.067 1.00 83.52 373 MET B N 1
ATOM 5049 C CA . MET B 1 393 ? -19.331 14.769 -14.945 1.00 82.10 373 MET B CA 1
ATOM 5050 C C . MET B 1 393 ? -19.112 14.051 -16.279 1.00 81.72 373 MET B C 1
ATOM 5051 O O . MET B 1 393 ? -18.064 13.395 -16.499 1.00 72.12 373 MET B O 1
ATOM 5053 N N . GLY B 1 394 ? -20.096 14.211 -17.160 1.00 82.46 374 GLY B N 1
ATOM 5054 C CA . GLY B 1 394 ? -19.977 13.869 -18.559 1.00 76.95 374 GLY B CA 1
ATOM 5055 C C . GLY B 1 394 ? -20.607 12.529 -18.910 1.00 77.18 374 GLY B C 1
ATOM 5056 O O . GLY B 1 394 ? -21.137 11.861 -18.016 1.00 65.19 374 GLY B O 1
ATOM 5057 N N . PRO B 1 395 ? -20.535 12.111 -20.201 1.00 84.11 375 PRO B N 1
ATOM 5058 C CA . PRO B 1 395 ? -21.383 10.981 -20.553 1.00 85.56 375 PRO B CA 1
ATOM 5059 C C . PRO B 1 395 ? -20.976 9.705 -19.849 1.00 91.99 375 PRO B C 1
ATOM 5060 O O . PRO B 1 395 ? -19.869 9.655 -19.255 1.00 85.04 375 PRO B O 1
ATOM 5064 N N . PRO B 1 396 ? -21.862 8.672 -19.888 1.00 99.21 376 PRO B N 1
ATOM 5065 C CA . PRO B 1 396 ? -21.262 7.396 -19.475 1.00 96.53 376 PRO B CA 1
ATOM 5066 C C . PRO B 1 396 ? -19.895 7.056 -20.103 1.00 79.78 376 PRO B C 1
ATOM 5067 O O . PRO B 1 396 ? -19.672 7.179 -21.306 1.00 69.86 376 PRO B O 1
ATOM 5071 N N . GLY B 1 397 ? -18.957 6.688 -19.234 1.00 61.93 377 GLY B N 1
ATOM 5072 C CA . GLY B 1 397 ? -17.576 6.441 -19.570 1.00 56.28 377 GLY B CA 1
ATOM 5073 C C . GLY B 1 397 ? -16.751 7.676 -19.936 1.00 49.17 377 GLY B C 1
ATOM 5074 O O . GLY B 1 397 ? -15.590 7.506 -20.218 1.00 47.50 377 GLY B O 1
ATOM 5075 N N . GLY B 1 398 ? -17.335 8.884 -19.906 1.00 39.39 378 GLY B N 1
ATOM 5076 C CA . GLY B 1 398 ? -16.749 10.083 -20.492 1.00 36.02 378 GLY B CA 1
ATOM 5077 C C . GLY B 1 398 ? -16.220 11.060 -19.434 1.00 37.09 378 GLY B C 1
ATOM 5078 O O . GLY B 1 398 ? -16.846 11.225 -18.401 1.00 42.15 378 GLY B O 1
ATOM 5079 N N . ASN B 1 399 ? -15.110 11.740 -19.707 1.00 31.29 379 ASN B N 1
ATOM 5080 C CA . ASN B 1 399 ? -14.560 12.667 -18.760 1.00 25.41 379 ASN B CA 1
ATOM 5081 C C . ASN B 1 399 ? -14.313 14.033 -19.360 1.00 20.18 379 ASN B C 1
ATOM 5082 O O . ASN B 1 399 ? -13.871 14.159 -20.476 1.00 15.34 379 ASN B O 1
ATOM 5087 N N . PRO B 1 400 ? -14.606 15.088 -18.599 1.00 20.02 380 PRO B N 1
ATOM 5088 C CA . PRO B 1 400 ? -14.324 16.424 -19.134 1.00 17.87 380 PRO B CA 1
ATOM 5089 C C . PRO B 1 400 ? -12.813 16.777 -19.139 1.00 13.87 380 PRO B C 1
ATOM 5090 O O . PRO B 1 400 ? -12.031 16.333 -18.278 1.00 11.84 380 PRO B O 1
ATOM 5094 N N . VAL B 1 401 ? -12.437 17.567 -20.120 1.00 11.23 381 VAL B N 1
ATOM 5095 C CA . VAL B 1 401 ? -11.106 18.152 -20.159 1.00 11.11 381 VAL B CA 1
ATOM 5096 C C . VAL B 1 401 ? -11.189 19.511 -20.797 1.00 9.97 381 VAL B C 1
ATOM 5097 O O . VAL B 1 401 ? -11.873 19.676 -21.817 1.00 10.62 381 VAL B O 1
ATOM 5101 N N . ALA B 1 402 ? -10.472 20.475 -20.222 1.00 8.75 382 ALA B N 1
ATOM 5102 C CA . ALA B 1 402 ? -10.408 21.821 -20.774 1.00 8.44 382 ALA B CA 1
ATOM 5103 C C . ALA B 1 402 ? -8.973 22.230 -21.006 1.00 8.72 382 ALA B C 1
ATOM 5104 O O . ALA B 1 402 ? -8.060 21.779 -20.325 1.00 9.93 382 ALA B O 1
ATOM 5106 N N . ALA B 1 403 ? -8.796 23.066 -22.004 1.00 8.71 383 ALA B N 1
ATOM 5107 C CA . ALA B 1 403 ? -7.537 23.557 -22.378 1.00 10.14 383 ALA B CA 1
ATOM 5108 C C . ALA B 1 403 ? -7.564 25.077 -22.580 1.00 10.93 383 ALA B C 1
ATOM 5109 O O . ALA B 1 403 ? -8.448 25.600 -23.220 1.00 10.41 383 ALA B O 1
ATOM 5111 N N . VAL B 1 404 ? -6.518 25.733 -22.075 1.00 11.34 384 VAL B N 1
ATOM 5112 C CA . VAL B 1 404 ? -6.328 27.133 -22.223 1.00 10.99 384 VAL B CA 1
ATOM 5113 C C . VAL B 1 404 ? -5.117 27.357 -23.076 1.00 11.40 384 VAL B C 1
ATOM 5114 O O . VAL B 1 404 ? -4.024 26.906 -22.742 1.00 11.58 384 VAL B O 1
ATOM 5118 N N . VAL B 1 405 ? -5.319 28.071 -24.172 1.00 11.18 385 VAL B N 1
ATOM 5119 C CA . VAL B 1 405 ? -4.262 28.281 -25.114 1.00 12.65 385 VAL B CA 1
ATOM 5120 C C . VAL B 1 405 ? -4.095 29.762 -25.452 1.00 12.92 385 VAL B C 1
ATOM 5121 O O . VAL B 1 405 ? -4.965 30.562 -25.224 1.00 13.69 385 VAL B O 1
ATOM 5125 N N . ARG B 1 406 ? -2.951 30.088 -26.019 1.00 14.06 386 ARG B N 1
ATOM 5126 C CA . ARG B 1 406 ? -2.627 31.489 -26.321 1.00 17.31 386 ARG B CA 1
ATOM 5127 C C . ARG B 1 406 ? -3.536 31.991 -27.449 1.00 17.36 386 ARG B C 1
ATOM 5128 O O . ARG B 1 406 ? -3.855 31.278 -28.378 1.00 14.23 386 ARG B O 1
ATOM 5136 N N . ARG B 1 407 ? -3.967 33.216 -27.303 1.00 19.28 387 ARG B N 1
ATOM 5137 C CA . ARG B 1 407 ? -4.754 33.904 -28.303 1.00 21.92 387 ARG B CA 1
ATOM 5138 C C . ARG B 1 407 ? -4.013 35.237 -28.532 1.00 29.24 387 ARG B C 1
ATOM 5139 O O . ARG B 1 407 ? -4.061 36.150 -27.679 1.00 24.43 387 ARG B O 1
ATOM 5147 N N . LEU B 1 408 ? -3.259 35.330 -29.622 1.00 37.67 388 LEU B N 1
ATOM 5148 C CA . LEU B 1 408 ? -2.383 36.516 -29.817 1.00 37.79 388 LEU B CA 1
ATOM 5149 C C . LEU B 1 408 ? -2.940 37.513 -30.819 1.00 36.77 388 LEU B C 1
ATOM 5150 O O . LEU B 1 408 ? -3.588 37.097 -31.776 1.00 33.77 388 LEU B O 1
ATOM 5155 N N . PRO B 1 409 ? -2.722 38.828 -30.575 1.00 41.72 389 PRO B N 1
ATOM 5156 C CA . PRO B 1 409 ? -3.102 39.871 -31.542 1.00 45.00 389 PRO B CA 1
ATOM 5157 C C . PRO B 1 409 ? -2.527 39.615 -32.923 1.00 52.52 389 PRO B C 1
ATOM 5158 O O . PRO B 1 409 ? -1.415 39.075 -33.049 1.00 48.34 389 PRO B O 1
ATOM 5162 N N . ALA B 1 410 ? -3.294 40.025 -33.935 1.00 60.24 390 ALA B N 1
ATOM 5163 C CA . ALA B 1 410 ? -3.035 39.752 -35.365 1.00 70.09 390 ALA B CA 1
ATOM 5164 C C . ALA B 1 410 ? -1.586 40.030 -35.843 1.00 72.05 390 ALA B C 1
ATOM 5165 O O . ALA B 1 410 ? -0.963 41.029 -35.456 1.00 60.58 390 ALA B O 1
ATOM 5167 N N . ARG C 1 34 ? 16.401 -24.940 -43.842 1.00 28.26 14 ARG C N 1
ATOM 5168 C CA . ARG C 1 34 ? 15.045 -24.885 -43.225 1.00 24.59 14 ARG C CA 1
ATOM 5169 C C . ARG C 1 34 ? 14.586 -23.463 -42.850 1.00 20.99 14 ARG C C 1
ATOM 5170 O O . ARG C 1 34 ? 15.367 -22.670 -42.378 1.00 20.25 14 ARG C O 1
ATOM 5178 N N . TYR C 1 35 ? 13.313 -23.192 -42.973 1.00 20.71 15 TYR C N 1
ATOM 5179 C CA . TYR C 1 35 ? 12.802 -21.864 -42.766 1.00 20.37 15 TYR C CA 1
ATOM 5180 C C . TYR C 1 35 ? 11.870 -21.736 -41.589 1.00 17.47 15 TYR C C 1
ATOM 5181 O O . TYR C 1 35 ? 10.915 -22.484 -41.481 1.00 19.99 15 TYR C O 1
ATOM 5190 N N . PRO C 1 36 ? 12.165 -20.813 -40.667 1.00 14.93 16 PRO C N 1
ATOM 5191 C CA . PRO C 1 36 ? 11.278 -20.737 -39.523 1.00 14.34 16 PRO C CA 1
ATOM 5192 C C . PRO C 1 36 ? 10.001 -20.009 -39.832 1.00 14.87 16 PRO C C 1
ATOM 5193 O O . PRO C 1 36 ? 10.005 -19.005 -40.548 1.00 16.23 16 PRO C O 1
ATOM 5197 N N . LYS C 1 37 ? 8.936 -20.458 -39.209 1.00 13.91 17 LYS C N 1
ATOM 5198 C CA . LYS C 1 37 ? 7.673 -19.803 -39.279 1.00 16.31 17 LYS C CA 1
ATOM 5199 C C . LYS C 1 37 ? 7.130 -19.585 -37.845 1.00 14.86 17 LYS C C 1
ATOM 5200 O O . LYS C 1 37 ? 6.664 -20.503 -37.187 1.00 15.40 17 LYS C O 1
ATOM 5206 N N . ALA C 1 38 ? 7.268 -18.367 -37.355 1.00 13.63 18 ALA C N 1
ATOM 5207 C CA . ALA C 1 38 ? 6.797 -17.974 -36.048 1.00 12.47 18 ALA C CA 1
ATOM 5208 C C . ALA C 1 38 ? 5.466 -17.280 -36.132 1.00 12.93 18 ALA C C 1
ATOM 5209 O O . ALA C 1 38 ? 5.215 -16.570 -37.081 1.00 13.13 18 ALA C O 1
ATOM 5211 N N . SER C 1 39 ? 4.607 -17.513 -35.120 1.00 12.95 19 SER C N 1
ATOM 5212 C CA . SER C 1 39 ? 3.296 -16.851 -34.980 1.00 11.95 19 SER C CA 1
ATOM 5213 C C . SER C 1 39 ? 3.026 -16.408 -33.551 1.00 11.71 19 SER C C 1
ATOM 5214 O O . SER C 1 39 ? 3.722 -16.838 -32.609 1.00 11.15 19 SER C O 1
ATOM 5217 N N . MET C 1 40 ? 2.101 -15.475 -33.387 1.00 10.22 20 MET C N 1
ATOM 5218 C CA . MET C 1 40 ? 1.741 -15.006 -32.080 1.00 11.43 20 MET C CA 1
ATOM 5219 C C . MET C 1 40 ? 0.249 -14.899 -31.997 1.00 12.24 20 MET C C 1
ATOM 5220 O O . MET C 1 40 ? -0.400 -14.252 -32.867 1.00 14.43 20 MET C O 1
ATOM 5225 N N . HIS C 1 41 ? -0.295 -15.420 -30.912 1.00 10.43 21 HIS C N 1
ATOM 5226 C CA . HIS C 1 41 ? -1.721 -15.293 -30.666 1.00 10.77 21 HIS C CA 1
ATOM 5227 C C . HIS C 1 41 ? -1.959 -14.702 -29.294 1.00 10.27 21 HIS C C 1
ATOM 5228 O O . HIS C 1 41 ? -1.514 -15.261 -28.290 1.00 9.71 21 HIS C O 1
ATOM 5235 N N . VAL C 1 42 ? -2.681 -13.588 -29.253 1.00 9.86 22 VAL C N 1
ATOM 5236 C CA . VAL C 1 42 ? -2.886 -12.888 -28.022 1.00 10.27 22 VAL C CA 1
ATOM 5237 C C . VAL C 1 42 ? -4.286 -13.210 -27.488 1.00 11.16 22 VAL C C 1
ATOM 5238 O O . VAL C 1 42 ? -5.265 -12.881 -28.120 1.00 9.43 22 VAL C O 1
ATOM 5242 N N . VAL C 1 43 ? -4.348 -13.798 -26.294 1.00 12.46 23 VAL C N 1
ATOM 5243 C CA . VAL C 1 43 ? -5.630 -14.123 -25.701 1.00 13.18 23 VAL C CA 1
ATOM 5244 C C . VAL C 1 43 ? -5.814 -13.628 -24.304 1.00 12.16 23 VAL C C 1
ATOM 5245 O O . VAL C 1 43 ? -4.864 -13.572 -23.510 1.00 12.16 23 VAL C O 1
ATOM 5249 N N . PRO C 1 44 ? -7.047 -13.255 -23.985 1.00 11.37 24 PRO C N 1
ATOM 5250 C CA . PRO C 1 44 ? -7.307 -12.631 -22.701 1.00 10.81 24 PRO C CA 1
ATOM 5251 C C . PRO C 1 44 ? -7.391 -13.597 -21.578 1.00 10.72 24 PRO C C 1
ATOM 5252 O O . PRO C 1 44 ? -7.749 -14.750 -21.777 1.00 9.96 24 PRO C O 1
ATOM 5256 N N . MET C 1 45 ? -7.018 -13.104 -20.390 1.00 11.34 25 MET C N 1
ATOM 5257 C CA . MET C 1 45 ? -7.181 -13.793 -19.114 1.00 10.92 25 MET C CA 1
ATOM 5258 C C . MET C 1 45 ? -7.948 -12.859 -18.190 1.00 12.56 25 MET C C 1
ATOM 5259 O O . MET C 1 45 ? -7.590 -11.703 -18.046 1.00 13.07 25 MET C O 1
ATOM 5264 N N . LEU C 1 46 ? -9.077 -13.335 -17.655 1.00 16.15 26 LEU C N 1
ATOM 5265 C CA . LEU C 1 46 ? -9.906 -12.585 -16.686 1.00 17.52 26 LEU C CA 1
ATOM 5266 C C . LEU C 1 46 ? -9.392 -12.734 -15.282 1.00 15.07 26 LEU C C 1
ATOM 5267 O O . LEU C 1 46 ? -9.795 -11.989 -14.411 1.00 18.24 26 LEU C O 1
ATOM 5272 N N . ALA C 1 47 ? -8.520 -13.688 -15.062 1.00 11.79 27 ALA C N 1
ATOM 5273 C CA . ALA C 1 47 ? -7.870 -13.859 -13.797 1.00 12.23 27 ALA C CA 1
ATOM 5274 C C . ALA C 1 47 ? -6.567 -14.645 -14.057 1.00 10.80 27 ALA C C 1
ATOM 5275 O O . ALA C 1 47 ? -6.383 -15.170 -15.115 1.00 11.34 27 ALA C O 1
ATOM 5277 N N . PRO C 1 48 ? -5.655 -14.708 -13.101 1.00 11.13 28 PRO C N 1
ATOM 5278 C CA . PRO C 1 48 ? -4.454 -15.464 -13.313 1.00 10.66 28 PRO C CA 1
ATOM 5279 C C . PRO C 1 48 ? -4.639 -16.926 -13.652 1.00 11.36 28 PRO C C 1
ATOM 5280 O O . PRO C 1 48 ? -3.797 -17.495 -14.354 1.00 10.20 28 PRO C O 1
ATOM 5284 N N . ASN C 1 49 ? -5.738 -17.522 -13.188 1.00 12.24 29 ASN C N 1
ATOM 5285 C CA . ASN C 1 49 ? -6.060 -18.923 -13.506 1.00 13.23 29 ASN C CA 1
ATOM 5286 C C . ASN C 1 49 ? -7.172 -19.108 -14.505 1.00 12.09 29 ASN C C 1
ATOM 5287 O O . ASN C 1 49 ? -7.615 -20.243 -14.703 1.00 11.57 29 ASN C O 1
ATOM 5292 N N . ASP C 1 50 ? -7.529 -18.055 -15.230 1.00 11.27 30 ASP C N 1
ATOM 5293 C CA . ASP C 1 50 ? -8.404 -18.198 -16.406 1.00 13.04 30 ASP C CA 1
ATOM 5294 C C . ASP C 1 50 ? -7.629 -18.581 -17.684 1.00 14.07 30 ASP C C 1
ATOM 5295 O O . ASP C 1 50 ? -7.083 -17.715 -18.391 1.00 13.28 30 ASP C O 1
ATOM 5300 N N . THR C 1 51 ? -7.628 -19.881 -17.986 1.00 13.78 31 THR C N 1
ATOM 5301 C CA . THR C 1 51 ? -7.010 -20.413 -19.197 1.00 13.78 31 THR C CA 1
ATOM 5302 C C . THR C 1 51 ? -8.073 -20.804 -20.241 1.00 14.42 31 THR C C 1
ATOM 5303 O O . THR C 1 51 ? -7.793 -21.604 -21.128 1.00 13.72 31 THR C O 1
ATOM 5307 N N . ALA C 1 52 ? -9.291 -20.246 -20.144 1.00 14.43 32 ALA C N 1
ATOM 5308 C CA . ALA C 1 52 ? -10.397 -20.648 -21.015 1.00 14.25 32 ALA C CA 1
ATOM 5309 C C . ALA C 1 52 ? -10.071 -20.331 -22.436 1.00 14.80 32 ALA C C 1
ATOM 5310 O O . ALA C 1 52 ? -10.101 -21.210 -23.285 1.00 15.84 32 ALA C O 1
ATOM 5312 N N . ALA C 1 53 ? -9.776 -19.069 -22.714 1.00 14.77 33 ALA C N 1
ATOM 5313 C CA . ALA C 1 53 ? -9.549 -18.657 -24.088 1.00 13.16 33 ALA C CA 1
ATOM 5314 C C . ALA C 1 53 ? -8.196 -19.215 -24.574 1.00 14.58 33 ALA C C 1
ATOM 5315 O O . ALA C 1 53 ? -8.042 -19.493 -25.737 1.00 16.64 33 ALA C O 1
ATOM 5317 N N . PHE C 1 54 ? -7.236 -19.413 -23.674 1.00 14.77 34 PHE C N 1
ATOM 5318 C CA . PHE C 1 54 ? -5.961 -20.088 -23.978 1.00 13.66 34 PHE C CA 1
ATOM 5319 C C . PHE C 1 54 ? -6.197 -21.547 -24.446 1.00 14.35 34 PHE C C 1
ATOM 5320 O O . PHE C 1 54 ? -5.663 -21.951 -25.463 1.00 13.91 34 PHE C O 1
ATOM 5328 N N A ARG C 1 55 ? -6.963 -22.314 -23.677 0.50 14.25 35 ARG C N 1
ATOM 5329 N N B ARG C 1 55 ? -6.968 -22.312 -23.675 0.50 14.97 35 ARG C N 1
ATOM 5330 C CA A ARG C 1 55 ? -7.290 -23.692 -24.043 0.50 15.27 35 ARG C CA 1
ATOM 5331 C CA B ARG C 1 55 ? -7.305 -23.694 -24.032 0.50 16.67 35 ARG C CA 1
ATOM 5332 C C A ARG C 1 55 ? -8.099 -23.788 -25.351 0.50 15.75 35 ARG C C 1
ATOM 5333 C C B ARG C 1 55 ? -8.105 -23.791 -25.346 0.50 16.46 35 ARG C C 1
ATOM 5334 O O A ARG C 1 55 ? -7.929 -24.726 -26.103 0.50 16.97 35 ARG C O 1
ATOM 5335 O O B ARG C 1 55 ? -7.928 -24.731 -26.100 0.50 17.56 35 ARG C O 1
ATOM 5350 N N . ALA C 1 56 ? -8.955 -22.813 -25.619 1.00 16.66 36 ALA C N 1
ATOM 5351 C CA . ALA C 1 56 ? -9.788 -22.796 -26.848 1.00 18.74 36 ALA C CA 1
ATOM 5352 C C . ALA C 1 56 ? -8.981 -22.680 -28.122 1.00 20.64 36 ALA C C 1
ATOM 5353 O O . ALA C 1 56 ? -9.368 -23.184 -29.170 1.00 22.22 36 ALA C O 1
ATOM 5355 N N . LEU C 1 57 ? -7.845 -22.012 -28.011 1.00 19.98 37 LEU C N 1
ATOM 5356 C CA . LEU C 1 57 ? -6.895 -21.859 -29.095 1.00 21.40 37 LEU C CA 1
ATOM 5357 C C . LEU C 1 57 ? -6.431 -23.217 -29.636 1.00 21.97 37 LEU C C 1
ATOM 5358 O O . LEU C 1 57 ? -6.262 -23.400 -30.852 1.00 23.49 37 LEU C O 1
ATOM 5363 N N . PHE C 1 58 ? -6.177 -24.142 -28.720 1.00 21.18 38 PHE C N 1
ATOM 5364 C CA . PHE C 1 58 ? -5.715 -25.469 -29.076 1.00 25.26 38 PHE C CA 1
ATOM 5365 C C . PHE C 1 58 ? -6.877 -26.394 -29.438 1.00 30.61 38 PHE C C 1
ATOM 5366 O O . PHE C 1 58 ? -6.793 -27.160 -30.416 1.00 31.23 38 PHE C O 1
ATOM 5374 N N . ALA C 1 59 ? -7.924 -26.356 -28.615 1.00 33.33 39 ALA C N 1
ATOM 5375 C CA . ALA C 1 59 ? -9.132 -27.173 -28.814 1.00 35.27 39 ALA C CA 1
ATOM 5376 C C . ALA C 1 59 ? -9.837 -26.842 -30.108 1.00 31.71 39 ALA C C 1
ATOM 5377 O O . ALA C 1 59 ? -10.381 -27.727 -30.717 1.00 37.45 39 ALA C O 1
ATOM 5379 N N . SER C 1 60 ? -9.781 -25.600 -30.572 1.00 31.11 40 SER C N 1
ATOM 5380 C CA . SER C 1 60 ? -10.410 -25.256 -31.842 1.00 29.27 40 SER C CA 1
ATOM 5381 C C . SER C 1 60 ? -9.574 -25.659 -33.066 1.00 31.33 40 SER C C 1
ATOM 5382 O O . SER C 1 60 ? -9.972 -25.388 -34.190 1.00 37.86 40 SER C O 1
ATOM 5385 N N . GLY C 1 61 ? -8.438 -26.319 -32.867 1.00 35.93 41 GLY C N 1
ATOM 5386 C CA . GLY C 1 61 ? -7.473 -26.559 -33.942 1.00 31.98 41 GLY C CA 1
ATOM 5387 C C . GLY C 1 61 ? -6.821 -25.320 -34.513 1.00 29.65 41 GLY C C 1
ATOM 5388 O O . GLY C 1 61 ? -6.022 -25.429 -35.448 1.00 28.34 41 GLY C O 1
ATOM 5389 N N . ALA C 1 62 ? -7.112 -24.142 -33.958 1.00 29.22 42 ALA C N 1
ATOM 5390 C CA . ALA C 1 62 ? -6.462 -22.909 -34.441 1.00 30.39 42 ALA C CA 1
ATOM 5391 C C . ALA C 1 62 ? -4.916 -22.919 -34.278 1.00 31.68 42 ALA C C 1
ATOM 5392 O O . ALA C 1 62 ? -4.206 -22.327 -35.085 1.00 35.92 42 ALA C O 1
ATOM 5394 N N . VAL C 1 63 ? -4.416 -23.595 -33.239 1.00 27.92 43 VAL C N 1
ATOM 5395 C CA . VAL C 1 63 ? -3.007 -23.596 -32.895 1.00 21.33 43 VAL C CA 1
ATOM 5396 C C . VAL C 1 63 ? -2.608 -24.949 -32.389 1.00 19.34 43 VAL C C 1
ATOM 5397 O O . VAL C 1 63 ? -3.321 -25.567 -31.621 1.00 17.73 43 VAL C O 1
ATOM 5401 N N . ASP C 1 64 ? -1.435 -25.388 -32.823 1.00 18.77 44 ASP C N 1
ATOM 5402 C CA . ASP C 1 64 ? -0.888 -26.628 -32.390 1.00 20.72 44 ASP C CA 1
ATOM 5403 C C . ASP C 1 64 ? -0.074 -26.460 -31.089 1.00 20.49 44 ASP C C 1
ATOM 5404 O O . ASP C 1 64 ? 1.008 -25.864 -31.098 1.00 21.56 44 ASP C O 1
ATOM 5409 N N . PRO C 1 65 ? -0.553 -27.044 -29.995 1.00 20.89 45 PRO C N 1
ATOM 5410 C CA . PRO C 1 65 ? 0.186 -26.846 -28.742 1.00 18.04 45 PRO C CA 1
ATOM 5411 C C . PRO C 1 65 ? 1.612 -27.333 -28.746 1.00 15.68 45 PRO C C 1
ATOM 5412 O O . PRO C 1 65 ? 2.414 -26.864 -27.953 1.00 17.52 45 PRO C O 1
ATOM 5416 N N . ALA C 1 66 ? 1.965 -28.258 -29.616 1.00 14.90 46 ALA C N 1
ATOM 5417 C CA . ALA C 1 66 ? 3.335 -28.793 -29.676 1.00 13.27 46 ALA C CA 1
ATOM 5418 C C . ALA C 1 66 ? 4.302 -27.836 -30.297 1.00 12.48 46 ALA C C 1
ATOM 5419 O O . ALA C 1 66 ? 5.530 -27.960 -30.122 1.00 11.84 46 ALA C O 1
ATOM 5421 N N . SER C 1 67 ? 3.760 -26.862 -31.002 1.00 11.57 47 SER C N 1
ATOM 5422 C CA . SER C 1 67 ? 4.605 -25.879 -31.587 1.00 13.97 47 SER C CA 1
ATOM 5423 C C . SER C 1 67 ? 4.780 -24.580 -30.752 1.00 13.76 47 SER C C 1
ATOM 5424 O O . SER C 1 67 ? 5.476 -23.645 -31.203 1.00 13.03 47 SER C O 1
ATOM 5427 N N . VAL C 1 68 ? 4.228 -24.542 -29.530 1.00 12.12 48 VAL C N 1
ATOM 5428 C CA . VAL C 1 68 ? 4.385 -23.397 -28.645 1.00 10.85 48 VAL C CA 1
ATOM 5429 C C . VAL C 1 68 ? 5.817 -23.336 -28.133 1.00 9.94 48 VAL C C 1
ATOM 5430 O O . VAL C 1 68 ? 6.342 -24.324 -27.629 1.00 10.92 48 VAL C O 1
ATOM 5434 N N . VAL C 1 69 ? 6.455 -22.193 -28.241 1.00 9.57 49 VAL C N 1
ATOM 5435 C CA . VAL C 1 69 ? 7.810 -22.042 -27.701 1.00 9.46 49 VAL C CA 1
ATOM 5436 C C . VAL C 1 69 ? 7.901 -21.020 -26.589 1.00 10.01 49 VAL C C 1
ATOM 5437 O O . VAL C 1 69 ? 8.892 -20.982 -25.861 1.00 12.59 49 VAL C O 1
ATOM 5441 N N . ALA C 1 70 ? 6.912 -20.154 -26.491 1.00 10.37 50 ALA C N 1
ATOM 5442 C CA . ALA C 1 70 ? 6.894 -19.201 -25.436 1.00 10.55 50 ALA C CA 1
ATOM 5443 C C . ALA C 1 70 ? 5.488 -18.769 -25.089 1.00 10.09 50 ALA C C 1
ATOM 5444 O O . ALA C 1 70 ? 4.606 -18.703 -25.945 1.00 11.44 50 ALA C O 1
ATOM 5446 N N . LEU C 1 71 ? 5.300 -18.413 -23.810 1.00 9.94 51 LEU C N 1
ATOM 5447 C CA . LEU C 1 71 ? 4.057 -17.800 -23.296 1.00 8.52 51 LEU C CA 1
ATOM 5448 C C . LEU C 1 71 ? 4.526 -16.569 -22.625 1.00 8.80 51 LEU C C 1
ATOM 5449 O O . LEU C 1 71 ? 5.285 -16.624 -21.664 1.00 10.26 51 LEU C O 1
ATOM 5454 N N . ILE C 1 72 ? 4.057 -15.414 -23.104 1.00 8.69 52 ILE C N 1
ATOM 5455 C CA . ILE C 1 72 ? 4.440 -14.122 -22.515 1.00 8.45 52 ILE C CA 1
ATOM 5456 C C . ILE C 1 72 ? 3.159 -13.444 -22.050 1.00 8.29 52 ILE C C 1
ATOM 5457 O O . ILE C 1 72 ? 2.281 -13.137 -22.851 1.00 7.35 52 ILE C O 1
ATOM 5462 N N . ALA C 1 73 ? 3.076 -13.208 -20.743 1.00 8.16 53 ALA C N 1
ATOM 5463 C CA . ALA C 1 73 ? 1.822 -12.863 -20.112 1.00 8.04 53 ALA C CA 1
ATOM 5464 C C . ALA C 1 73 ? 1.890 -11.701 -19.120 1.00 8.26 53 ALA C C 1
ATOM 5465 O O . ALA C 1 73 ? 2.882 -11.498 -18.434 1.00 7.62 53 ALA C O 1
ATOM 5467 N N . LYS C 1 74 ? 0.753 -10.994 -19.023 1.00 8.47 54 LYS C N 1
ATOM 5468 C CA . LYS C 1 74 ? 0.503 -10.015 -17.975 1.00 8.30 54 LYS C CA 1
ATOM 5469 C C . LYS C 1 74 ? -0.603 -10.527 -17.053 1.00 8.65 54 LYS C C 1
ATOM 5470 O O . LYS C 1 74 ? -1.680 -10.946 -17.527 1.00 8.24 54 LYS C O 1
ATOM 5476 N N . SER C 1 75 ? -0.298 -10.516 -15.754 1.00 8.47 55 SER C N 1
ATOM 5477 C CA . SER C 1 75 ? -1.223 -10.889 -14.724 1.00 8.76 55 SER C CA 1
ATOM 5478 C C . SER C 1 75 ? -1.576 -9.748 -13.802 1.00 9.99 55 SER C C 1
ATOM 5479 O O . SER C 1 75 ? -0.812 -8.764 -13.616 1.00 10.36 55 SER C O 1
ATOM 5482 N N . GLU C 1 76 ? -2.772 -9.869 -13.241 1.00 11.25 56 GLU C N 1
ATOM 5483 C CA . GLU C 1 76 ? -3.249 -8.910 -12.260 1.00 11.95 56 GLU C CA 1
ATOM 5484 C C . GLU C 1 76 ? -2.572 -9.164 -10.941 1.00 12.29 56 GLU C C 1
ATOM 5485 O O . GLU C 1 76 ? -2.412 -10.297 -10.535 1.00 12.21 56 GLU C O 1
ATOM 5491 N N . GLY C 1 77 ? -2.227 -8.098 -10.231 1.00 13.91 57 GLY C N 1
ATOM 5492 C CA . GLY C 1 77 ? -1.474 -8.204 -8.960 1.00 14.52 57 GLY C CA 1
ATOM 5493 C C . GLY C 1 77 ? -0.521 -7.059 -8.749 1.00 14.17 57 GLY C C 1
ATOM 5494 O O . GLY C 1 77 ? -0.548 -6.071 -9.471 1.00 15.35 57 GLY C O 1
ATOM 5495 N N . SER C 1 78 ? 0.330 -7.201 -7.745 1.00 15.51 58 SER C N 1
ATOM 5496 C CA . SER C 1 78 ? 1.224 -6.127 -7.309 1.00 16.29 58 SER C CA 1
ATOM 5497 C C . SER C 1 78 ? 2.407 -5.930 -8.248 1.00 16.37 58 SER C C 1
ATOM 5498 O O . SER C 1 78 ? 2.981 -4.880 -8.250 1.00 18.53 58 SER C O 1
ATOM 5501 N N . GLY C 1 79 ? 2.827 -6.961 -8.954 1.00 15.48 59 GLY C N 1
ATOM 5502 C CA . GLY C 1 79 ? 4.080 -6.909 -9.667 1.00 15.39 59 GLY C CA 1
ATOM 5503 C C . GLY C 1 79 ? 5.370 -6.910 -8.844 1.00 15.34 59 GLY C C 1
ATOM 5504 O O . GLY C 1 79 ? 6.429 -6.769 -9.416 1.00 12.85 59 GLY C O 1
ATOM 5505 N N . LEU C 1 80 ? 5.300 -7.098 -7.523 1.00 13.91 60 LEU C N 1
ATOM 5506 C CA . LEU C 1 80 ? 6.466 -7.046 -6.670 1.00 14.23 60 LEU C CA 1
ATOM 5507 C C . LEU C 1 80 ? 7.083 -8.407 -6.512 1.00 15.36 60 LEU C C 1
ATOM 5508 O O . LEU C 1 80 ? 6.614 -9.368 -7.077 1.00 16.14 60 LEU C O 1
ATOM 5513 N N . HIS C 1 81 ? 8.172 -8.498 -5.737 1.00 17.32 61 HIS C N 1
ATOM 5514 C CA . HIS C 1 81 ? 8.946 -9.708 -5.671 1.00 16.38 61 HIS C CA 1
ATOM 5515 C C . HIS C 1 81 ? 8.128 -10.882 -5.137 1.00 17.76 61 HIS C C 1
ATOM 5516 O O . HIS C 1 81 ? 8.354 -11.972 -5.522 1.00 16.34 61 HIS C O 1
ATOM 5523 N N . ASN C 1 82 ? 7.160 -10.620 -4.259 1.00 20.66 62 ASN C N 1
ATOM 5524 C CA . ASN C 1 82 ? 6.349 -11.627 -3.617 1.00 18.92 62 ASN C CA 1
ATOM 5525 C C . ASN C 1 82 ? 4.919 -11.668 -4.178 1.00 17.47 62 ASN C C 1
ATOM 5526 O O . ASN C 1 82 ? 3.961 -12.004 -3.457 1.00 18.28 62 ASN C O 1
ATOM 5531 N N . ASP C 1 83 ? 4.778 -11.350 -5.454 1.00 15.01 63 ASP C N 1
ATOM 5532 C CA . ASP C 1 83 ? 3.498 -11.391 -6.134 1.00 14.72 63 ASP C CA 1
ATOM 5533 C C . ASP C 1 83 ? 3.143 -12.835 -6.460 1.00 14.88 63 ASP C C 1
ATOM 5534 O O . ASP C 1 83 ? 3.563 -13.373 -7.461 1.00 14.94 63 ASP C O 1
ATOM 5539 N N . HIS C 1 84 ? 2.347 -13.450 -5.615 1.00 14.74 64 HIS C N 1
ATOM 5540 C CA . HIS C 1 84 ? 1.920 -14.819 -5.845 1.00 13.93 64 HIS C CA 1
ATOM 5541 C C . HIS C 1 84 ? 0.921 -14.994 -6.954 1.00 14.26 64 HIS C C 1
ATOM 5542 O O . HIS C 1 84 ? 0.783 -16.105 -7.472 1.00 13.31 64 HIS C O 1
ATOM 5549 N N . ALA C 1 85 ? 0.152 -13.944 -7.266 1.00 14.63 65 ALA C N 1
ATOM 5550 C CA . ALA C 1 85 ? -0.762 -14.008 -8.384 1.00 15.14 65 ALA C CA 1
ATOM 5551 C C . ALA C 1 85 ? -0.025 -14.266 -9.699 1.00 15.19 65 ALA C C 1
ATOM 5552 O O . ALA C 1 85 ? -0.536 -14.945 -10.555 1.00 15.53 65 ALA C O 1
ATOM 5554 N N . ARG C 1 86 ? 1.165 -13.694 -9.843 1.00 16.67 66 ARG C N 1
ATOM 5555 C CA . ARG C 1 86 ? 2.090 -13.939 -10.988 1.00 17.63 66 ARG C CA 1
ATOM 5556 C C . ARG C 1 86 ? 2.457 -15.420 -11.091 1.00 16.07 66 ARG C C 1
ATOM 5557 O O . ARG C 1 86 ? 2.438 -16.006 -12.165 1.00 16.01 66 ARG C O 1
ATOM 5565 N N . VAL C 1 87 ? 2.811 -16.035 -9.967 1.00 15.09 67 VAL C N 1
ATOM 5566 C CA . VAL C 1 87 ? 3.199 -17.453 -9.936 1.00 13.45 67 VAL C CA 1
ATOM 5567 C C . VAL C 1 87 ? 1.982 -18.317 -10.284 1.00 14.02 67 VAL C C 1
ATOM 5568 O O . VAL C 1 87 ? 2.090 -19.330 -10.962 1.00 16.51 67 VAL C O 1
ATOM 5572 N N . PHE C 1 88 ? 0.811 -17.888 -9.857 1.00 12.20 68 PHE C N 1
ATOM 5573 C CA . PHE C 1 88 ? -0.396 -18.582 -10.103 1.00 11.57 68 PHE C CA 1
ATOM 5574 C C . PHE C 1 88 ? -0.705 -18.632 -11.600 1.00 12.02 68 PHE C C 1
ATOM 5575 O O . PHE C 1 88 ? -1.222 -19.649 -12.073 1.00 12.12 68 PHE C O 1
ATOM 5583 N N . ALA C 1 89 ? -0.434 -17.552 -12.329 1.00 11.01 69 ALA C N 1
ATOM 5584 C CA . ALA C 1 89 ? -0.665 -17.519 -13.756 1.00 11.25 69 ALA C CA 1
ATOM 5585 C C . ALA C 1 89 ? 0.311 -18.445 -14.451 1.00 12.42 69 ALA C C 1
ATOM 5586 O O . ALA C 1 89 ? -0.071 -19.224 -15.323 1.00 13.43 69 ALA C O 1
ATOM 5588 N N . ASP C 1 90 ? 1.568 -18.384 -14.037 1.00 13.00 70 ASP C N 1
ATOM 5589 C CA . ASP C 1 90 ? 2.588 -19.271 -14.536 1.00 15.19 70 ASP C CA 1
ATOM 5590 C C . ASP C 1 90 ? 2.168 -20.752 -14.440 1.00 15.45 70 ASP C C 1
ATOM 5591 O O . ASP C 1 90 ? 2.198 -21.500 -15.446 1.00 15.20 70 ASP C O 1
ATOM 5596 N N . VAL C 1 91 ? 1.819 -21.169 -13.228 1.00 14.50 71 VAL C N 1
ATOM 5597 C CA . VAL C 1 91 ? 1.396 -22.553 -12.940 1.00 12.48 71 VAL C CA 1
ATOM 5598 C C . VAL C 1 91 ? 0.152 -22.901 -13.759 1.00 11.23 71 VAL C C 1
ATOM 5599 O O . VAL C 1 91 ? 0.114 -23.926 -14.387 1.00 11.20 71 VAL C O 1
ATOM 5603 N N . SER C 1 92 ? -0.842 -22.026 -13.788 1.00 11.27 72 SER C N 1
ATOM 5604 C CA . SER C 1 92 ? -2.077 -22.286 -14.527 1.00 10.55 72 SER C CA 1
ATOM 5605 C C . SER C 1 92 ? -1.797 -22.435 -16.023 1.00 11.06 72 SER C C 1
ATOM 5606 O O . SER C 1 92 ? -2.375 -23.290 -16.680 1.00 12.09 72 SER C O 1
ATOM 5609 N N . LEU C 1 93 ? -0.968 -21.555 -16.569 1.00 10.89 73 LEU C N 1
ATOM 5610 C CA . LEU C 1 93 ? -0.650 -21.596 -17.995 1.00 10.74 73 LEU C CA 1
ATOM 5611 C C . LEU C 1 93 ? 0.140 -22.865 -18.303 1.00 11.36 73 LEU C C 1
ATOM 5612 O O . LEU C 1 93 ? -0.123 -23.535 -19.285 1.00 10.74 73 LEU C O 1
ATOM 5617 N N . ARG C 1 94 ? 1.102 -23.212 -17.457 1.00 12.94 74 ARG C N 1
ATOM 5618 C CA . ARG C 1 94 ? 1.863 -24.421 -17.716 1.00 14.72 74 ARG C CA 1
ATOM 5619 C C . ARG C 1 94 ? 0.969 -25.669 -17.724 1.00 14.64 74 ARG C C 1
ATOM 5620 O O . ARG C 1 94 ? 1.064 -26.503 -18.599 1.00 12.85 74 ARG C O 1
ATOM 5628 N N . THR C 1 95 ? 0.098 -25.746 -16.720 1.00 16.44 75 THR C N 1
ATOM 5629 C CA . THR C 1 95 ? -0.813 -26.873 -16.577 1.00 17.24 75 THR C CA 1
ATOM 5630 C C . THR C 1 95 ? -1.745 -26.988 -17.777 1.00 15.88 75 THR C C 1
ATOM 5631 O O . THR C 1 95 ? -1.917 -28.080 -18.278 1.00 18.13 75 THR C O 1
ATOM 5635 N N . ALA C 1 96 ? -2.336 -25.885 -18.228 1.00 13.82 76 ALA C N 1
ATOM 5636 C CA . ALA C 1 96 ? -3.217 -25.925 -19.386 1.00 14.89 76 ALA C CA 1
ATOM 5637 C C . ALA C 1 96 ? -2.459 -26.418 -20.646 1.00 16.25 76 ALA C C 1
ATOM 5638 O O . ALA C 1 96 ? -2.985 -27.249 -21.429 1.00 14.74 76 ALA C O 1
ATOM 5640 N N . LEU C 1 97 ? -1.232 -25.890 -20.836 1.00 15.85 77 LEU C N 1
ATOM 5641 C CA . LEU C 1 97 ? -0.417 -26.217 -22.026 1.00 16.45 77 LEU C CA 1
ATOM 5642 C C . LEU C 1 97 ? -0.005 -27.684 -22.004 1.00 17.30 77 LEU C C 1
ATOM 5643 O O . LEU C 1 97 ? -0.164 -28.407 -22.989 1.00 19.01 77 LEU C O 1
ATOM 5648 N N . ALA C 1 98 ? 0.488 -28.129 -20.868 1.00 18.72 78 ALA C N 1
ATOM 5649 C CA . ALA C 1 98 ? 0.823 -29.546 -20.699 1.00 23.97 78 ALA C CA 1
ATOM 5650 C C . ALA C 1 98 ? -0.363 -30.472 -21.020 1.00 24.69 78 ALA C C 1
ATOM 5651 O O . ALA C 1 98 ? -0.193 -31.455 -21.727 1.00 29.67 78 ALA C O 1
ATOM 5653 N N . GLU C 1 99 ? -1.556 -30.123 -20.542 1.00 28.21 79 GLU C N 1
ATOM 5654 C CA . GLU C 1 99 ? -2.771 -30.911 -20.814 1.00 30.74 79 GLU C CA 1
ATOM 5655 C C . GLU C 1 99 ? -3.088 -30.930 -22.291 1.00 30.23 79 GLU C C 1
ATOM 5656 O O . GLU C 1 99 ? -3.319 -31.993 -22.826 1.00 30.57 79 GLU C O 1
ATOM 5662 N N . ALA C 1 100 ? -3.031 -29.775 -22.954 1.00 27.94 80 ALA C N 1
ATOM 5663 C CA . ALA C 1 100 ? -3.221 -29.703 -24.406 1.00 23.57 80 ALA C CA 1
ATOM 5664 C C . ALA C 1 100 ? -2.164 -30.498 -25.205 1.00 27.57 80 ALA C C 1
ATOM 5665 O O . ALA C 1 100 ? -2.480 -31.071 -26.223 1.00 32.38 80 ALA C O 1
ATOM 5667 N N . ARG C 1 101 ? -0.934 -30.525 -24.731 1.00 26.23 81 ARG C N 1
ATOM 5668 C CA . ARG C 1 101 ? 0.119 -31.306 -25.373 1.00 27.12 81 ARG C CA 1
ATOM 5669 C C . ARG C 1 101 ? 0.009 -32.789 -25.064 1.00 34.97 81 ARG C C 1
ATOM 5670 O O . ARG C 1 101 ? 0.564 -33.595 -25.772 1.00 36.20 81 ARG C O 1
ATOM 5678 N N . GLY C 1 102 ? -0.627 -33.128 -23.949 1.00 38.16 82 GLY C N 1
ATOM 5679 C CA . GLY C 1 102 ? -0.634 -34.471 -23.421 1.00 41.09 82 GLY C CA 1
ATOM 5680 C C . GLY C 1 102 ? 0.656 -34.884 -22.731 1.00 39.06 82 GLY C C 1
ATOM 5681 O O . GLY C 1 102 ? 0.937 -36.044 -22.722 1.00 44.79 82 GLY C O 1
ATOM 5682 N N . CYS C 1 103 ? 1.420 -33.956 -22.163 1.00 34.93 83 CYS C N 1
ATOM 5683 C CA . CYS C 1 103 ? 2.549 -34.338 -21.368 1.00 34.46 83 CYS C CA 1
ATOM 5684 C C . CYS C 1 103 ? 2.366 -33.942 -19.887 1.00 41.32 83 CYS C C 1
ATOM 5685 O O . CYS C 1 103 ? 1.372 -33.275 -19.515 1.00 34.95 83 CYS C O 1
ATOM 5688 N N . PRO C 1 104 ? 3.248 -34.473 -19.014 1.00 55.37 84 PRO C N 1
ATOM 5689 C CA . PRO C 1 104 ? 3.250 -33.919 -17.664 1.00 56.93 84 PRO C CA 1
ATOM 5690 C C . PRO C 1 104 ? 3.918 -32.587 -17.668 1.00 47.44 84 PRO C C 1
ATOM 5691 O O . PRO C 1 104 ? 4.799 -32.321 -18.494 1.00 34.25 84 PRO C O 1
ATOM 5695 N N . VAL C 1 105 ? 3.457 -31.756 -16.735 1.00 40.77 85 VAL C N 1
ATOM 5696 C CA . VAL C 1 105 ? 3.802 -30.351 -16.670 1.00 37.80 85 VAL C CA 1
ATOM 5697 C C . VAL C 1 105 ? 5.295 -30.145 -16.513 1.00 38.33 85 VAL C C 1
ATOM 5698 O O . VAL C 1 105 ? 5.849 -29.160 -16.988 1.00 38.85 85 VAL C O 1
ATOM 5702 N N . GLU C 1 106 ? 5.948 -31.142 -15.946 1.00 40.96 86 GLU C N 1
ATOM 5703 C CA . GLU C 1 106 ? 7.383 -31.117 -15.767 1.00 40.99 86 GLU C CA 1
ATOM 5704 C C . GLU C 1 106 ? 8.120 -31.121 -17.092 1.00 40.39 86 GLU C C 1
ATOM 5705 O O . GLU C 1 106 ? 9.219 -30.649 -17.153 1.00 35.76 86 GLU C O 1
ATOM 5711 N N . ASP C 1 107 ? 7.538 -31.672 -18.155 1.00 46.24 87 ASP C N 1
ATOM 5712 C CA . ASP C 1 107 ? 8.220 -31.681 -19.471 1.00 48.57 87 ASP C CA 1
ATOM 5713 C C . ASP C 1 107 ? 8.361 -30.278 -20.080 1.00 44.98 87 ASP C C 1
ATOM 5714 O O . ASP C 1 107 ? 9.411 -29.908 -20.645 1.00 37.29 87 ASP C O 1
ATOM 5719 N N . LEU C 1 108 ? 7.371 -29.419 -19.858 1.00 39.84 88 LEU C N 1
ATOM 5720 C CA . LEU C 1 108 ? 7.445 -28.105 -20.442 1.00 39.79 88 LEU C CA 1
ATOM 5721 C C . LEU C 1 108 ? 8.569 -27.227 -19.846 1.00 37.98 88 LEU C C 1
ATOM 5722 O O . LEU C 1 108 ? 8.745 -26.127 -20.318 1.00 33.81 88 LEU C O 1
ATOM 5727 N N . ALA C 1 109 ? 9.438 -27.771 -19.001 1.00 40.36 89 ALA C N 1
ATOM 5728 C CA . ALA C 1 109 ? 10.282 -26.912 -18.210 1.00 41.68 89 ALA C CA 1
ATOM 5729 C C . ALA C 1 109 ? 11.367 -26.351 -19.077 1.00 44.73 89 ALA C C 1
ATOM 5730 O O . ALA C 1 109 ? 11.602 -25.182 -19.011 1.00 58.27 89 ALA C O 1
ATOM 5732 N N . ASP C 1 110 ? 12.022 -27.166 -19.905 1.00 43.53 90 ASP C N 1
ATOM 5733 C CA . ASP C 1 110 ? 13.043 -26.639 -20.761 1.00 44.92 90 ASP C CA 1
ATOM 5734 C C . ASP C 1 110 ? 12.565 -26.276 -22.144 1.00 39.03 90 ASP C C 1
ATOM 5735 O O . ASP C 1 110 ? 13.235 -25.489 -22.824 1.00 39.30 90 ASP C O 1
ATOM 5740 N N . SER C 1 111 ? 11.432 -26.798 -22.586 1.00 27.70 91 SER C N 1
ATOM 5741 C CA . SER C 1 111 ? 11.012 -26.582 -23.964 1.00 23.93 91 SER C CA 1
ATOM 5742 C C . SER C 1 111 ? 10.171 -25.329 -24.216 1.00 22.05 91 SER C C 1
ATOM 5743 O O . SER C 1 111 ? 10.021 -24.930 -25.364 1.00 21.38 91 SER C O 1
ATOM 5746 N N . VAL C 1 112 ? 9.643 -24.699 -23.173 1.00 21.29 92 VAL C N 1
ATOM 5747 C CA . VAL C 1 112 ? 8.823 -23.517 -23.364 1.00 20.89 92 VAL C CA 1
ATOM 5748 C C . VAL C 1 112 ? 9.203 -22.419 -22.405 1.00 18.43 92 VAL C C 1
ATOM 5749 O O . VAL C 1 112 ? 9.254 -22.637 -21.235 1.00 20.24 92 VAL C O 1
ATOM 5753 N N . THR C 1 113 ? 9.510 -21.236 -22.909 1.00 17.67 93 THR C N 1
ATOM 5754 C CA . THR C 1 113 ? 9.730 -20.086 -22.033 1.00 15.91 93 THR C CA 1
ATOM 5755 C C . THR C 1 113 ? 8.391 -19.570 -21.558 1.00 13.83 93 THR C C 1
ATOM 5756 O O . THR C 1 113 ? 7.536 -19.206 -22.381 1.00 13.13 93 THR C O 1
ATOM 5760 N N . VAL C 1 114 ? 8.187 -19.516 -20.245 1.00 12.88 94 VAL C N 1
ATOM 5761 C CA . VAL C 1 114 ? 6.962 -18.915 -19.667 1.00 11.20 94 VAL C CA 1
ATOM 5762 C C . VAL C 1 114 ? 7.412 -17.685 -18.901 1.00 9.76 94 VAL C C 1
ATOM 5763 O O . VAL C 1 114 ? 8.089 -17.773 -17.905 1.00 9.97 94 VAL C O 1
ATOM 5767 N N . ALA C 1 115 ? 6.975 -16.531 -19.345 1.00 9.33 95 ALA C N 1
ATOM 5768 C CA . ALA C 1 115 ? 7.354 -15.254 -18.753 1.00 8.81 95 ALA C CA 1
ATOM 5769 C C . ALA C 1 115 ? 6.072 -14.500 -18.383 1.00 8.45 95 ALA C C 1
ATOM 5770 O O . ALA C 1 115 ? 5.331 -14.025 -19.261 1.00 9.05 95 ALA C O 1
ATOM 5772 N N . VAL C 1 116 ? 5.797 -14.426 -17.094 1.00 8.40 96 VAL C N 1
ATOM 5773 C CA . VAL C 1 116 ? 4.651 -13.696 -16.593 1.00 8.50 96 VAL C CA 1
ATOM 5774 C C . VAL C 1 116 ? 5.191 -12.470 -15.868 1.00 9.35 96 VAL C C 1
ATOM 5775 O O . VAL C 1 116 ? 5.981 -12.594 -14.954 1.00 9.51 96 VAL C O 1
ATOM 5779 N N . SER C 1 117 ? 4.780 -11.298 -16.326 1.00 10.01 97 SER C N 1
ATOM 5780 C CA . SER C 1 117 ? 5.064 -10.052 -15.626 1.00 10.38 97 SER C CA 1
ATOM 5781 C C . SER C 1 117 ? 3.802 -9.666 -14.851 1.00 10.34 97 SER C C 1
ATOM 5782 O O . SER C 1 117 ? 2.742 -9.515 -15.454 1.00 9.55 97 SER C O 1
ATOM 5785 N N . GLY C 1 118 ? 3.950 -9.497 -13.540 1.00 10.53 98 GLY C N 1
ATOM 5786 C CA . GLY C 1 118 ? 2.840 -9.146 -12.679 1.00 10.51 98 GLY C CA 1
ATOM 5787 C C . GLY C 1 118 ? 2.554 -7.671 -12.743 1.00 11.13 98 GLY C C 1
ATOM 5788 O O . GLY C 1 118 ? 3.416 -6.863 -13.101 1.00 11.66 98 GLY C O 1
ATOM 5789 N N . GLY C 1 119 ? 1.327 -7.284 -12.418 1.00 11.66 99 GLY C N 1
ATOM 5790 C CA . GLY C 1 119 ? 0.978 -5.864 -12.349 1.00 10.55 99 GLY C CA 1
ATOM 5791 C C . GLY C 1 119 ? 0.385 -5.357 -13.651 1.00 10.09 99 GLY C C 1
ATOM 5792 O O . GLY C 1 119 ? 1.121 -5.024 -14.589 1.00 10.24 99 GLY C O 1
ATOM 5793 N N . SER C 1 120 ? -0.936 -5.227 -13.687 1.00 8.98 100 SER C N 1
ATOM 5794 C CA . SER C 1 120 ? -1.608 -4.792 -14.887 1.00 9.11 100 SER C CA 1
ATOM 5795 C C . SER C 1 120 ? -2.482 -3.558 -14.614 1.00 8.99 100 SER C C 1
ATOM 5796 O O . SER C 1 120 ? -3.716 -3.565 -14.865 1.00 9.86 100 SER C O 1
ATOM 5799 N N . PRO C 1 121 ? -1.857 -2.461 -14.164 1.00 9.16 101 PRO C N 1
ATOM 5800 C CA . PRO C 1 121 ? -2.644 -1.221 -13.883 1.00 8.95 101 PRO C CA 1
ATOM 5801 C C . PRO C 1 121 ? -3.321 -0.550 -15.053 1.00 8.66 101 PRO C C 1
ATOM 5802 O O . PRO C 1 121 ? -2.836 -0.584 -16.177 1.00 8.39 101 PRO C O 1
ATOM 5806 N N . GLY C 1 122 ? -4.442 0.082 -14.762 1.00 8.73 102 GLY C N 1
ATOM 5807 C CA . GLY C 1 122 ? -5.041 1.050 -15.673 1.00 8.79 102 GLY C CA 1
ATOM 5808 C C . GLY C 1 122 ? -5.613 0.420 -16.937 1.00 9.19 102 GLY C C 1
ATOM 5809 O O . GLY C 1 122 ? -6.574 -0.393 -16.889 1.00 8.42 102 GLY C O 1
ATOM 5810 N N . VAL C 1 123 ? -5.024 0.777 -18.070 1.00 8.97 103 VAL C N 1
ATOM 5811 C CA . VAL C 1 123 ? -5.557 0.312 -19.364 1.00 8.83 103 VAL C CA 1
ATOM 5812 C C . VAL C 1 123 ? -4.997 -1.034 -19.810 1.00 8.94 103 VAL C C 1
ATOM 5813 O O . VAL C 1 123 ? -5.335 -1.500 -20.927 1.00 10.30 103 VAL C O 1
ATOM 5817 N N . ILE C 1 124 ? -4.137 -1.671 -19.006 1.00 8.11 104 ILE C N 1
ATOM 5818 C CA . ILE C 1 124 ? -3.527 -2.941 -19.425 1.00 8.04 104 ILE C CA 1
ATOM 5819 C C . ILE C 1 124 ? -4.502 -4.078 -19.144 1.00 8.04 104 ILE C C 1
ATOM 5820 O O . ILE C 1 124 ? -4.783 -4.322 -18.008 1.00 8.29 104 ILE C O 1
ATOM 5825 N N . SER C 1 125 ? -4.936 -4.805 -20.169 1.00 7.61 105 SER C N 1
ATOM 5826 C CA . SER C 1 125 ? -5.775 -5.976 -19.990 1.00 7.77 105 SER C CA 1
ATOM 5827 C C . SER C 1 125 ? -4.903 -7.201 -19.820 1.00 7.46 105 SER C C 1
ATOM 5828 O O . SER C 1 125 ? -4.107 -7.528 -20.700 1.00 6.85 105 SER C O 1
ATOM 5831 N N . PRO C 1 126 ? -5.039 -7.917 -18.679 1.00 7.63 106 PRO C N 1
ATOM 5832 C CA . PRO C 1 126 ? -4.268 -9.177 -18.560 1.00 7.44 106 PRO C CA 1
ATOM 5833 C C . PRO C 1 126 ? -4.550 -10.161 -19.709 1.00 7.36 106 PRO C C 1
ATOM 5834 O O . PRO C 1 126 ? -5.660 -10.237 -20.238 1.00 6.89 106 PRO C O 1
ATOM 5838 N N . HIS C 1 127 ? -3.516 -10.883 -20.105 1.00 7.57 107 HIS C N 1
ATOM 5839 C CA . HIS C 1 127 ? -3.574 -11.713 -21.300 1.00 7.70 107 HIS C CA 1
ATOM 5840 C C . HIS C 1 127 ? -2.329 -12.575 -21.388 1.00 7.55 107 HIS C C 1
ATOM 5841 O O . HIS C 1 127 ? -1.406 -12.433 -20.561 1.00 7.83 107 HIS C O 1
ATOM 5848 N N . VAL C 1 128 ? -2.329 -13.505 -22.365 1.00 7.46 108 VAL C N 1
ATOM 5849 C CA . VAL C 1 128 ? -1.132 -14.279 -22.702 1.00 6.95 108 VAL C CA 1
ATOM 5850 C C . VAL C 1 128 ? -0.939 -14.236 -24.208 1.00 7.47 108 VAL C C 1
ATOM 5851 O O . VAL C 1 128 ? -1.904 -14.360 -24.976 1.00 8.19 108 VAL C O 1
ATOM 5855 N N . THR C 1 129 ? 0.299 -13.902 -24.590 1.00 7.13 109 THR C N 1
ATOM 5856 C CA . THR C 1 129 ? 0.745 -13.965 -25.940 1.00 6.91 109 THR C CA 1
ATOM 5857 C C . THR C 1 129 ? 1.364 -15.340 -26.079 1.00 6.83 109 THR C C 1
ATOM 5858 O O . THR C 1 129 ? 2.378 -15.637 -25.425 1.00 6.81 109 THR C O 1
ATOM 5862 N N . VAL C 1 130 ? 0.785 -16.123 -26.990 1.00 6.69 110 VAL C N 1
ATOM 5863 C CA . VAL C 1 130 ? 1.211 -17.458 -27.298 1.00 7.38 110 VAL C CA 1
ATOM 5864 C C . VAL C 1 130 ? 2.084 -17.402 -28.528 1.00 7.52 110 VAL C C 1
ATOM 5865 O O . VAL C 1 130 ? 1.621 -17.009 -29.629 1.00 7.91 110 VAL C O 1
ATOM 5869 N N . VAL C 1 131 ? 3.341 -17.776 -28.337 1.00 7.42 111 VAL C N 1
ATOM 5870 C CA . VAL C 1 131 ? 4.314 -17.714 -29.396 1.00 7.98 111 VAL C CA 1
ATOM 5871 C C . VAL C 1 131 ? 4.595 -19.100 -29.924 1.00 8.91 111 VAL C C 1
ATOM 5872 O O . VAL C 1 131 ? 5.088 -19.940 -29.169 1.00 10.59 111 VAL C O 1
ATOM 5876 N N . THR C 1 132 ? 4.354 -19.320 -31.207 1.00 8.98 112 THR C N 1
ATOM 5877 C CA . THR C 1 132 ? 4.679 -20.583 -31.841 1.00 9.95 112 THR C CA 1
ATOM 5878 C C . THR C 1 132 ? 5.777 -20.447 -32.884 1.00 10.43 112 THR C C 1
ATOM 5879 O O . THR C 1 132 ? 6.014 -19.353 -33.427 1.00 9.84 112 THR C O 1
ATOM 5883 N N . GLN C 1 133 ? 6.460 -21.561 -33.137 1.00 10.43 113 GLN C N 1
ATOM 5884 C CA . GLN C 1 133 ? 7.431 -21.643 -34.212 1.00 10.93 113 GLN C CA 1
ATOM 5885 C C . GLN C 1 133 ? 7.601 -23.068 -34.739 1.00 12.44 113 GLN C C 1
ATOM 5886 O O . GLN C 1 133 ? 7.800 -23.999 -33.982 1.00 12.38 113 GLN C O 1
ATOM 5892 N N . GLU C 1 134 ? 7.472 -23.212 -36.049 1.00 14.38 114 GLU C N 1
ATOM 5893 C CA . GLU C 1 134 ? 7.759 -24.456 -36.773 1.00 17.63 114 GLU C CA 1
ATOM 5894 C C . GLU C 1 134 ? 8.767 -24.130 -37.853 1.00 17.23 114 GLU C C 1
ATOM 5895 O O . GLU C 1 134 ? 8.918 -23.010 -38.247 1.00 14.66 114 GLU C O 1
ATOM 5901 N N . TRP C 1 135 ? 9.508 -25.124 -38.279 1.00 18.31 115 TRP C N 1
ATOM 5902 C CA . TRP C 1 135 ? 10.457 -24.965 -39.367 1.00 19.39 115 TRP C CA 1
ATOM 5903 C C . TRP C 1 135 ? 9.945 -25.713 -40.574 1.00 19.64 115 TRP C C 1
ATOM 5904 O O . TRP C 1 135 ? 9.519 -26.855 -40.448 1.00 15.71 115 TRP C O 1
ATOM 5915 N N . VAL C 1 136 ? 9.932 -25.042 -41.724 1.00 20.79 116 VAL C N 1
ATOM 5916 C CA . VAL C 1 136 ? 9.418 -25.639 -42.982 1.00 21.32 116 VAL C CA 1
ATOM 5917 C C . VAL C 1 136 ? 10.553 -25.785 -44.004 1.00 22.70 116 VAL C C 1
ATOM 5918 O O . VAL C 1 136 ? 11.566 -25.140 -43.903 1.00 19.21 116 VAL C O 1
ATOM 5922 N N . ALA C 1 137 ? 10.346 -26.654 -44.982 1.00 29.54 117 ALA C N 1
ATOM 5923 C CA . ALA C 1 137 ? 11.368 -27.018 -45.976 1.00 30.37 117 ALA C CA 1
ATOM 5924 C C . ALA C 1 137 ? 11.433 -26.000 -47.105 1.00 32.11 117 ALA C C 1
ATOM 5925 O O . ALA C 1 137 ? 12.481 -25.871 -47.710 1.00 27.92 117 ALA C O 1
ATOM 5927 N N . ASP C 1 138 ? 10.320 -25.302 -47.369 1.00 33.48 118 ASP C N 1
ATOM 5928 C CA . ASP C 1 138 ? 10.292 -24.271 -48.395 1.00 32.78 118 ASP C CA 1
ATOM 5929 C C . ASP C 1 138 ? 9.764 -22.874 -47.948 1.00 34.22 118 ASP C C 1
ATOM 5930 O O . ASP C 1 138 ? 8.812 -22.703 -47.142 1.00 41.49 118 ASP C O 1
ATOM 5935 N N . LEU C 1 139 ? 10.374 -21.868 -48.555 1.00 30.80 119 LEU C N 1
ATOM 5936 C CA . LEU C 1 139 ? 10.132 -20.506 -48.217 1.00 27.35 119 LEU C CA 1
ATOM 5937 C C . LEU C 1 139 ? 8.996 -19.945 -49.059 1.00 25.86 119 LEU C C 1
ATOM 5938 O O . LEU C 1 139 ? 9.118 -19.817 -50.254 1.00 30.10 119 LEU C O 1
ATOM 5943 N N . PRO C 1 140 ? 7.866 -19.600 -48.441 1.00 26.03 120 PRO C N 1
ATOM 5944 C CA . PRO C 1 140 ? 6.805 -19.067 -49.325 1.00 27.94 120 PRO C CA 1
ATOM 5945 C C . PRO C 1 140 ? 7.222 -17.878 -50.178 1.00 32.77 120 PRO C C 1
ATOM 5946 O O . PRO C 1 140 ? 8.092 -17.104 -49.808 1.00 26.65 120 PRO C O 1
ATOM 5950 N N . ALA C 1 141 ? 6.488 -17.707 -51.271 1.00 40.93 121 ALA C N 1
ATOM 5951 C CA . ALA C 1 141 ? 6.697 -16.620 -52.213 1.00 37.64 121 ALA C CA 1
ATOM 5952 C C . ALA C 1 141 ? 6.069 -15.321 -51.722 1.00 32.93 121 ALA C C 1
ATOM 5953 O O . ALA C 1 141 ? 4.998 -15.328 -51.066 1.00 32.55 121 ALA C O 1
ATOM 5955 N N . GLY C 1 142 ? 6.713 -14.203 -52.082 1.00 25.98 122 GLY C N 1
ATOM 5956 C CA . GLY C 1 142 ? 6.094 -12.897 -51.914 1.00 24.78 122 GLY C CA 1
ATOM 5957 C C . GLY C 1 142 ? 6.020 -12.295 -50.512 1.00 21.79 122 GLY C C 1
ATOM 5958 O O . GLY C 1 142 ? 5.312 -11.321 -50.309 1.00 26.23 122 GLY C O 1
ATOM 5959 N N . LEU C 1 143 ? 6.803 -12.813 -49.581 1.00 19.63 123 LEU C N 1
ATOM 5960 C CA . LEU C 1 143 ? 6.952 -12.222 -48.268 1.00 17.26 123 LEU C CA 1
ATOM 5961 C C . LEU C 1 143 ? 7.988 -11.061 -48.357 1.00 16.76 123 LEU C C 1
ATOM 5962 O O . LEU C 1 143 ? 9.144 -11.283 -48.730 1.00 15.53 123 LEU C O 1
ATOM 5967 N N . PRO C 1 144 ? 7.568 -9.836 -48.028 1.00 15.89 124 PRO C N 1
ATOM 5968 C CA . PRO C 1 144 ? 8.436 -8.687 -48.216 1.00 15.09 124 PRO C CA 1
ATOM 5969 C C . PRO C 1 144 ? 9.476 -8.510 -47.091 1.00 15.29 124 PRO C C 1
ATOM 5970 O O . PRO C 1 144 ? 9.199 -8.814 -45.933 1.00 16.02 124 PRO C O 1
ATOM 5974 N N . GLY C 1 145 ? 10.689 -8.120 -47.471 1.00 14.12 125 GLY C N 1
ATOM 5975 C CA . GLY C 1 145 ? 11.762 -7.842 -46.536 1.00 13.35 125 GLY C CA 1
ATOM 5976 C C . GLY C 1 145 ? 12.079 -9.005 -45.610 1.00 12.77 125 GLY C C 1
ATOM 5977 O O . GLY C 1 145 ? 12.113 -10.143 -46.024 1.00 10.77 125 GLY C O 1
ATOM 5978 N N . VAL C 1 146 ? 12.313 -8.692 -44.342 1.00 12.49 126 VAL C N 1
ATOM 5979 C CA . VAL C 1 146 ? 12.675 -9.679 -43.348 1.00 11.89 126 VAL C CA 1
ATOM 5980 C C . VAL C 1 146 ? 11.457 -10.079 -42.503 1.00 11.82 126 VAL C C 1
ATOM 5981 O O . VAL C 1 146 ? 10.425 -9.380 -42.458 1.00 11.95 126 VAL C O 1
ATOM 5985 N N . GLY C 1 147 ? 11.608 -11.189 -41.800 1.00 11.26 127 GLY C N 1
ATOM 5986 C CA . GLY C 1 147 ? 10.522 -11.755 -40.995 1.00 10.15 127 GLY C CA 1
ATOM 5987 C C . GLY C 1 147 ? 10.951 -12.291 -39.649 1.00 9.43 127 GLY C C 1
ATOM 5988 O O . GLY C 1 147 ? 12.158 -12.574 -39.403 1.00 10.07 127 GLY C O 1
ATOM 5989 N N . LEU C 1 148 ? 9.970 -12.416 -38.774 1.00 8.48 128 LEU C N 1
ATOM 5990 C CA . LEU C 1 148 ? 10.187 -12.827 -37.391 1.00 8.22 128 LEU C CA 1
ATOM 5991 C C . LEU C 1 148 ? 10.787 -14.211 -37.237 1.00 8.08 128 LEU C C 1
ATOM 5992 O O . LEU C 1 148 ? 10.415 -15.139 -37.935 1.00 8.46 128 LEU C O 1
ATOM 5997 N N . VAL C 1 149 ? 11.726 -14.331 -36.307 1.00 7.92 129 VAL C N 1
ATOM 5998 C CA . VAL C 1 149 ? 12.278 -15.623 -35.918 1.00 8.04 129 VAL C CA 1
ATOM 5999 C C . VAL C 1 149 ? 12.518 -15.606 -34.396 1.00 8.90 129 VAL C C 1
ATOM 6000 O O . VAL C 1 149 ? 12.854 -14.551 -33.827 1.00 9.25 129 VAL C O 1
ATOM 6004 N N . VAL C 1 150 ? 12.311 -16.753 -33.744 1.00 9.10 130 VAL C N 1
ATOM 6005 C CA . VAL C 1 150 ? 12.463 -16.875 -32.319 1.00 9.46 130 VAL C CA 1
ATOM 6006 C C . VAL C 1 150 ? 13.672 -17.732 -32.034 1.00 9.96 130 VAL C C 1
ATOM 6007 O O . VAL C 1 150 ? 13.883 -18.703 -32.694 1.00 9.21 130 VAL C O 1
ATOM 6011 N N . GLY C 1 151 ? 14.483 -17.373 -31.026 1.00 10.87 131 GLY C N 1
ATOM 6012 C CA . GLY C 1 151 ? 15.557 -18.237 -30.544 1.00 11.48 131 GLY C CA 1
ATOM 6013 C C . GLY C 1 151 ? 15.503 -18.330 -29.043 1.00 12.98 131 GLY C C 1
ATOM 6014 O O . GLY C 1 151 ? 15.049 -17.395 -28.357 1.00 14.21 131 GLY C O 1
ATOM 6015 N N . ARG C 1 152 ? 15.978 -19.444 -28.508 1.00 13.45 132 ARG C N 1
ATOM 6016 C CA . ARG C 1 152 ? 15.992 -19.686 -27.064 1.00 14.95 132 ARG C CA 1
ATOM 6017 C C . ARG C 1 152 ? 17.344 -20.187 -26.664 1.00 15.26 132 ARG C C 1
ATOM 6018 O O . ARG C 1 152 ? 18.038 -20.838 -27.451 1.00 14.03 132 ARG C O 1
ATOM 6026 N N . GLY C 1 153 ? 17.699 -19.912 -25.417 1.00 16.67 133 GLY C N 1
ATOM 6027 C CA . GLY C 1 153 ? 18.958 -20.374 -24.852 1.00 18.34 133 GLY C CA 1
ATOM 6028 C C . GLY C 1 153 ? 18.881 -20.507 -23.346 1.00 20.28 133 GLY C C 1
ATOM 6029 O O . GLY C 1 153 ? 18.025 -19.947 -22.691 1.00 20.75 133 GLY C O 1
ATOM 6030 N N . HIS C 1 154 ? 19.828 -21.226 -22.786 1.00 21.53 134 HIS C N 1
ATOM 6031 C CA . HIS C 1 154 ? 19.881 -21.401 -21.353 1.00 22.76 134 HIS C CA 1
ATOM 6032 C C . HIS C 1 154 ? 21.343 -21.200 -20.906 1.00 19.58 134 HIS C C 1
ATOM 6033 O O . HIS C 1 154 ? 22.288 -21.605 -21.552 1.00 16.79 134 HIS C O 1
ATOM 6040 N N . THR C 1 155 ? 21.507 -20.639 -19.736 1.00 21.28 135 THR C N 1
ATOM 6041 C CA . THR C 1 155 ? 22.846 -20.453 -19.193 1.00 25.50 135 THR C CA 1
ATOM 6042 C C . THR C 1 155 ? 23.288 -21.734 -18.497 1.00 25.15 135 THR C C 1
ATOM 6043 O O . THR C 1 155 ? 22.454 -22.540 -18.093 1.00 24.84 135 THR C O 1
ATOM 6047 N N . GLU C 1 156 ? 24.603 -21.880 -18.390 1.00 29.53 136 GLU C N 1
ATOM 6048 C CA . GLU C 1 156 ? 25.250 -22.805 -17.458 1.00 36.04 136 GLU C CA 1
ATOM 6049 C C . GLU C 1 156 ? 24.811 -22.370 -16.066 1.00 38.16 136 GLU C C 1
ATOM 6050 O O . GLU C 1 156 ? 24.351 -21.233 -15.886 1.00 32.94 136 GLU C O 1
ATOM 6056 N N . PRO C 1 157 ? 24.906 -23.256 -15.067 1.00 38.79 137 PRO C N 1
ATOM 6057 C CA . PRO C 1 157 ? 24.298 -22.802 -13.800 1.00 41.83 137 PRO C CA 1
ATOM 6058 C C . PRO C 1 157 ? 24.981 -21.545 -13.233 1.00 42.71 137 PRO C C 1
ATOM 6059 O O . PRO C 1 157 ? 26.206 -21.449 -13.271 1.00 36.81 137 PRO C O 1
ATOM 6063 N N . ILE C 1 158 ? 24.175 -20.621 -12.721 1.00 37.09 138 ILE C N 1
ATOM 6064 C CA . ILE C 1 158 ? 24.644 -19.374 -12.164 1.00 39.93 138 ILE C CA 1
ATOM 6065 C C . ILE C 1 158 ? 24.600 -19.532 -10.664 1.00 46.99 138 ILE C C 1
ATOM 6066 O O . ILE C 1 158 ? 23.507 -19.613 -10.051 1.00 35.81 138 ILE C O 1
ATOM 6071 N N . LEU C 1 159 ? 25.792 -19.598 -10.076 1.00 54.26 139 LEU C N 1
ATOM 6072 C CA . LEU C 1 159 ? 25.938 -19.838 -8.633 1.00 56.45 139 LEU C CA 1
ATOM 6073 C C . LEU C 1 159 ? 25.562 -18.549 -7.886 1.00 58.56 139 LEU C C 1
ATOM 6074 O O . LEU C 1 159 ? 25.554 -17.482 -8.492 1.00 57.83 139 LEU C O 1
ATOM 6079 N N . PRO C 1 160 ? 25.227 -18.631 -6.586 1.00 63.39 140 PRO C N 1
ATOM 6080 C CA . PRO C 1 160 ? 24.902 -17.368 -5.880 1.00 62.02 140 PRO C CA 1
ATOM 6081 C C . PRO C 1 160 ? 26.056 -16.347 -5.787 1.00 52.40 140 PRO C C 1
ATOM 6082 O O . PRO C 1 160 ? 25.830 -15.135 -5.871 1.00 49.82 140 PRO C O 1
ATOM 6086 N N . GLU C 1 161 ? 27.284 -16.841 -5.663 1.00 48.44 141 GLU C N 1
ATOM 6087 C CA . GLU C 1 161 ? 28.454 -15.963 -5.791 1.00 47.75 141 GLU C CA 1
ATOM 6088 C C . GLU C 1 161 ? 28.646 -15.368 -7.204 1.00 47.84 141 GLU C C 1
ATOM 6089 O O . GLU C 1 161 ? 29.501 -14.502 -7.367 1.00 49.10 141 GLU C O 1
ATOM 6095 N N . ASP C 1 162 ? 27.904 -15.854 -8.210 1.00 43.99 142 ASP C N 1
ATOM 6096 C CA . ASP C 1 162 ? 27.927 -15.274 -9.559 1.00 37.55 142 ASP C CA 1
ATOM 6097 C C . ASP C 1 162 ? 26.954 -14.108 -9.700 1.00 30.17 142 ASP C C 1
ATOM 6098 O O . ASP C 1 162 ? 27.178 -13.222 -10.512 1.00 24.11 142 ASP C O 1
ATOM 6103 N N . ILE C 1 163 ? 25.879 -14.112 -8.918 1.00 29.12 143 ILE C N 1
ATOM 6104 C CA . ILE C 1 163 ? 24.769 -13.160 -9.121 1.00 28.30 143 ILE C CA 1
ATOM 6105 C C . ILE C 1 163 ? 25.225 -11.712 -8.974 1.00 35.45 143 ILE C C 1
ATOM 6106 O O . ILE C 1 163 ? 25.978 -11.388 -8.061 1.00 38.62 143 ILE C O 1
ATOM 6111 N N . GLY C 1 164 ? 24.794 -10.862 -9.901 1.00 33.68 144 GLY C N 1
ATOM 6112 C CA . GLY C 1 164 ? 25.235 -9.480 -9.946 1.00 33.72 144 GLY C CA 1
ATOM 6113 C C . GLY C 1 164 ? 26.694 -9.214 -10.277 1.00 30.33 144 GLY C C 1
ATOM 6114 O O . GLY C 1 164 ? 27.128 -8.104 -10.142 1.00 27.54 144 GLY C O 1
ATOM 6115 N N . ARG C 1 165 ? 27.430 -10.235 -10.693 1.00 29.63 145 ARG C N 1
ATOM 6116 C CA . ARG C 1 165 ? 28.841 -10.126 -10.939 1.00 33.01 145 ARG C CA 1
ATOM 6117 C C . ARG C 1 165 ? 29.191 -10.614 -12.349 1.00 34.72 145 ARG C C 1
ATOM 6118 O O . ARG C 1 165 ? 28.356 -11.164 -13.047 1.00 39.47 145 ARG C O 1
ATOM 6126 N N . THR C 1 166 ? 30.463 -10.457 -12.700 1.00 30.91 146 THR C N 1
ATOM 6127 C CA . THR C 1 166 ? 31.000 -10.721 -14.016 1.00 30.83 146 THR C CA 1
ATOM 6128 C C . THR C 1 166 ? 30.698 -12.120 -14.535 1.00 30.35 146 THR C C 1
ATOM 6129 O O . THR C 1 166 ? 30.552 -12.319 -15.739 1.00 28.92 146 THR C O 1
ATOM 6133 N N . ALA C 1 167 ? 30.597 -13.086 -13.635 1.00 30.19 147 ALA C N 1
ATOM 6134 C CA . ALA C 1 167 ? 30.261 -14.450 -14.031 1.00 36.52 147 ALA C CA 1
ATOM 6135 C C . ALA C 1 167 ? 28.844 -14.546 -14.622 1.00 29.14 147 ALA C C 1
ATOM 6136 O O . ALA C 1 167 ? 28.619 -15.340 -15.555 1.00 24.38 147 ALA C O 1
ATOM 6138 N N . GLN C 1 168 ? 27.915 -13.786 -14.045 1.00 26.79 148 GLN C N 1
ATOM 6139 C CA . GLN C 1 168 ? 26.539 -13.800 -14.508 1.00 25.97 148 GLN C CA 1
ATOM 6140 C C . GLN C 1 168 ? 26.523 -13.186 -15.899 1.00 27.08 148 GLN C C 1
ATOM 6141 O O . GLN C 1 168 ? 25.910 -13.750 -16.822 1.00 28.34 148 GLN C O 1
ATOM 6147 N N . VAL C 1 169 ? 27.242 -12.071 -16.061 1.00 24.66 149 VAL C N 1
ATOM 6148 C CA . VAL C 1 169 ? 27.367 -11.392 -17.353 1.00 23.40 149 VAL C CA 1
ATOM 6149 C C . VAL C 1 169 ? 27.830 -12.376 -18.442 1.00 24.23 149 VAL C C 1
ATOM 6150 O O . VAL C 1 169 ? 27.140 -12.556 -19.467 1.00 27.08 149 VAL C O 1
ATOM 6154 N N . ASP C 1 170 ? 28.952 -13.047 -18.189 1.00 23.27 150 ASP C N 1
ATOM 6155 C CA . ASP C 1 170 ? 29.539 -14.014 -19.139 1.00 24.19 150 ASP C CA 1
ATOM 6156 C C . ASP C 1 170 ? 28.622 -15.167 -19.456 1.00 24.18 150 ASP C C 1
ATOM 6157 O O . ASP C 1 170 ? 28.555 -15.618 -20.597 1.00 23.56 150 ASP C O 1
ATOM 6162 N N . LYS C 1 171 ? 27.926 -15.651 -18.436 1.00 22.48 151 LYS C N 1
ATOM 6163 C CA . LYS C 1 171 ? 27.054 -16.785 -18.614 1.00 25.19 151 LYS C CA 1
ATOM 6164 C C . LYS C 1 171 ? 25.779 -16.431 -19.367 1.00 22.43 151 LYS C C 1
ATOM 6165 O O . LYS C 1 171 ? 25.370 -17.195 -20.241 1.00 22.42 151 LYS C O 1
ATOM 6171 N N . VAL C 1 172 ? 25.201 -15.263 -19.071 1.00 19.82 152 VAL C N 1
ATOM 6172 C CA . VAL C 1 172 ? 24.090 -14.736 -19.852 1.00 19.60 152 VAL C CA 1
ATOM 6173 C C . VAL C 1 172 ? 24.512 -14.468 -21.323 1.00 19.60 152 VAL C C 1
ATOM 6174 O O . VAL C 1 172 ? 23.835 -14.919 -22.236 1.00 19.20 152 VAL C O 1
ATOM 6178 N N . ALA C 1 173 ? 25.679 -13.851 -21.533 1.00 18.99 153 ALA C N 1
ATOM 6179 C CA . ALA C 1 173 ? 26.201 -13.596 -22.878 1.00 17.59 153 ALA C CA 1
ATOM 6180 C C . ALA C 1 173 ? 26.300 -14.846 -23.719 1.00 19.02 153 ALA C C 1
ATOM 6181 O O . ALA C 1 173 ? 25.915 -14.837 -24.898 1.00 19.99 153 ALA C O 1
ATOM 6183 N N . ASP C 1 174 ? 26.826 -15.914 -23.134 1.00 18.06 154 ASP C N 1
ATOM 6184 C CA . ASP C 1 174 ? 26.900 -17.206 -23.823 1.00 18.57 154 ASP C CA 1
ATOM 6185 C C . ASP C 1 174 ? 25.499 -17.762 -24.197 1.00 15.15 154 ASP C C 1
ATOM 6186 O O . ASP C 1 174 ? 25.339 -18.316 -25.281 1.00 15.73 154 ASP C O 1
ATOM 6191 N N . ALA C 1 175 ? 24.521 -17.617 -23.300 1.00 13.52 155 ALA C N 1
ATOM 6192 C CA . ALA C 1 175 ? 23.150 -18.074 -23.549 1.00 12.44 155 ALA C CA 1
ATOM 6193 C C . ALA C 1 175 ? 22.481 -17.206 -24.632 1.00 12.94 155 ALA C C 1
ATOM 6194 O O . ALA C 1 175 ? 21.732 -17.709 -25.486 1.00 13.11 155 ALA C O 1
ATOM 6196 N N . VAL C 1 176 ? 22.789 -15.915 -24.649 1.00 12.95 156 VAL C N 1
ATOM 6197 C CA . VAL C 1 176 ? 22.310 -15.066 -25.745 1.00 13.49 156 VAL C CA 1
ATOM 6198 C C . VAL C 1 176 ? 22.931 -15.458 -27.095 1.00 13.03 156 VAL C C 1
ATOM 6199 O O . VAL C 1 176 ? 22.198 -15.558 -28.078 1.00 12.82 156 VAL C O 1
ATOM 6203 N N . ALA C 1 177 ? 24.253 -15.694 -27.137 1.00 12.51 157 ALA C N 1
ATOM 6204 C CA . ALA C 1 177 ? 24.938 -16.228 -28.351 1.00 12.51 157 ALA C CA 1
ATOM 6205 C C . ALA C 1 177 ? 24.287 -17.526 -28.795 1.00 12.70 157 ALA C C 1
ATOM 6206 O O . ALA C 1 177 ? 23.992 -17.715 -29.994 1.00 13.89 157 ALA C O 1
ATOM 6208 N N . ALA C 1 178 ? 23.982 -18.390 -27.831 1.00 12.76 158 ALA C N 1
ATOM 6209 C CA . ALA C 1 178 ? 23.278 -19.650 -28.129 1.00 13.57 158 ALA C CA 1
ATOM 6210 C C . ALA C 1 178 ? 21.872 -19.444 -28.702 1.00 12.45 158 ALA C C 1
ATOM 6211 O O . ALA C 1 178 ? 21.441 -20.136 -29.648 1.00 14.96 158 ALA C O 1
ATOM 6213 N N . ALA C 1 179 ? 21.140 -18.498 -28.143 1.00 12.29 159 ALA C N 1
ATOM 6214 C CA . ALA C 1 179 ? 19.801 -18.196 -28.658 1.00 12.16 159 ALA C CA 1
ATOM 6215 C C . ALA C 1 179 ? 19.852 -17.652 -30.091 1.00 12.49 159 ALA C C 1
ATOM 6216 O O . ALA C 1 179 ? 18.982 -17.968 -30.907 1.00 12.70 159 ALA C O 1
ATOM 6218 N N . MET C 1 180 ? 20.846 -16.820 -30.397 1.00 14.42 160 MET C N 1
ATOM 6219 C CA . MET C 1 180 ? 21.041 -16.319 -31.789 1.00 14.74 160 MET C CA 1
ATOM 6220 C C . MET C 1 180 ? 21.298 -17.455 -32.760 1.00 13.59 160 MET C C 1
ATOM 6221 O O . MET C 1 180 ? 20.744 -17.486 -33.869 1.00 12.89 160 MET C O 1
ATOM 6226 N N . LEU C 1 181 ? 22.136 -18.375 -32.317 1.00 12.84 161 LEU C N 1
ATOM 6227 C CA . LEU C 1 181 ? 22.467 -19.533 -33.088 1.00 14.76 161 LEU C CA 1
ATOM 6228 C C . LEU C 1 181 ? 21.224 -20.388 -33.308 1.00 14.60 161 LEU C C 1
ATOM 6229 O O . LEU C 1 181 ? 20.964 -20.797 -34.435 1.00 13.95 161 LEU C O 1
ATOM 6234 N N . ASP C 1 182 ? 20.433 -20.624 -32.253 1.00 13.68 162 ASP C N 1
ATOM 6235 C CA . ASP C 1 182 ? 19.148 -21.326 -32.373 1.00 12.89 162 ASP C CA 1
ATOM 6236 C C . ASP C 1 182 ? 18.181 -20.642 -33.389 1.00 13.34 162 ASP C C 1
ATOM 6237 O O . ASP C 1 182 ? 17.424 -21.302 -34.076 1.00 15.34 162 ASP C O 1
ATOM 6242 N N . ALA C 1 183 ? 18.179 -19.325 -33.447 1.00 12.31 163 ALA C N 1
ATOM 6243 C CA . ALA C 1 183 ? 17.343 -18.601 -34.359 1.00 12.62 163 ALA C CA 1
ATOM 6244 C C . ALA C 1 183 ? 17.911 -18.509 -35.761 1.00 13.55 163 ALA C C 1
ATOM 6245 O O . ALA C 1 183 ? 17.267 -17.941 -36.646 1.00 15.44 163 ALA C O 1
ATOM 6247 N N . GLY C 1 184 ? 19.126 -18.984 -35.963 1.00 13.67 164 GLY C N 1
ATOM 6248 C CA . GLY C 1 184 ? 19.836 -18.800 -37.236 1.00 13.21 164 GLY C CA 1
ATOM 6249 C C . GLY C 1 184 ? 20.216 -17.368 -37.562 1.00 12.92 164 GLY C C 1
ATOM 6250 O O . GLY C 1 184 ? 20.260 -17.003 -38.693 1.00 12.87 164 GLY C O 1
ATOM 6251 N N . VAL C 1 185 ? 20.476 -16.562 -36.561 1.00 13.82 165 VAL C N 1
ATOM 6252 C CA . VAL C 1 185 ? 20.753 -15.154 -36.757 1.00 15.07 165 VAL C CA 1
ATOM 6253 C C . VAL C 1 185 ? 22.221 -14.899 -36.394 1.00 16.84 165 VAL C C 1
ATOM 6254 O O . VAL C 1 185 ? 22.673 -15.321 -35.333 1.00 16.87 165 VAL C O 1
ATOM 6258 N N . THR C 1 186 ? 22.958 -14.194 -37.256 1.00 16.80 166 THR C N 1
ATOM 6259 C CA . THR C 1 186 ? 24.361 -13.830 -36.969 1.00 17.89 166 THR C CA 1
ATOM 6260 C C . THR C 1 186 ? 24.546 -12.325 -36.728 1.00 19.16 166 THR C C 1
ATOM 6261 O O . THR C 1 186 ? 25.464 -11.931 -35.997 1.00 16.83 166 THR C O 1
ATOM 6265 N N . ASP C 1 187 ? 23.662 -11.513 -37.331 1.00 17.61 167 ASP C N 1
ATOM 6266 C CA . ASP C 1 187 ? 23.694 -10.076 -37.194 1.00 16.81 167 ASP C CA 1
ATOM 6267 C C . ASP C 1 187 ? 22.896 -9.544 -35.981 1.00 16.05 167 ASP C C 1
ATOM 6268 O O . ASP C 1 187 ? 21.684 -9.544 -35.979 1.00 15.31 167 ASP C O 1
ATOM 6273 N N . PRO C 1 188 ? 23.600 -9.012 -34.979 1.00 18.56 168 PRO C N 1
ATOM 6274 C CA . PRO C 1 188 ? 22.942 -8.474 -33.803 1.00 17.34 168 PRO C CA 1
ATOM 6275 C C . PRO C 1 188 ? 21.969 -7.342 -34.101 1.00 16.18 168 PRO C C 1
ATOM 6276 O O . PRO C 1 188 ? 20.985 -7.190 -33.379 1.00 17.76 168 PRO C O 1
ATOM 6280 N N . ASP C 1 189 ? 22.207 -6.583 -35.168 1.00 16.97 169 ASP C N 1
ATOM 6281 C CA . ASP C 1 189 ? 21.261 -5.550 -35.650 1.00 15.94 169 ASP C CA 1
ATOM 6282 C C . ASP C 1 189 ? 19.903 -6.110 -36.044 1.00 16.44 169 ASP C C 1
ATOM 6283 O O . ASP C 1 189 ? 18.950 -5.351 -36.156 1.00 15.75 169 ASP C O 1
ATOM 6288 N N . ASP C 1 190 ? 19.806 -7.416 -36.274 1.00 15.95 170 ASP C N 1
ATOM 6289 C CA . ASP C 1 190 ? 18.527 -8.033 -36.526 1.00 14.41 170 ASP C CA 1
ATOM 6290 C C . ASP C 1 190 ? 17.869 -8.553 -35.278 1.00 13.04 170 ASP C C 1
ATOM 6291 O O . ASP C 1 190 ? 16.759 -9.122 -35.353 1.00 11.95 170 ASP C O 1
ATOM 6296 N N . VAL C 1 191 ? 18.486 -8.346 -34.117 1.00 12.60 171 VAL C N 1
ATOM 6297 C CA . VAL C 1 191 ? 17.855 -8.751 -32.847 1.00 12.72 171 VAL C CA 1
ATOM 6298 C C . VAL C 1 191 ? 17.116 -7.579 -32.235 1.00 12.38 171 VAL C C 1
ATOM 6299 O O . VAL C 1 191 ? 17.730 -6.567 -31.996 1.00 14.78 171 VAL C O 1
ATOM 6303 N N . HIS C 1 192 ? 15.823 -7.729 -31.948 1.00 11.01 172 HIS C N 1
ATOM 6304 C CA . HIS C 1 192 ? 14.997 -6.601 -31.492 1.00 10.56 172 HIS C CA 1
ATOM 6305 C C . HIS C 1 192 ? 14.446 -6.706 -30.094 1.00 10.99 172 HIS C C 1
ATOM 6306 O O . HIS C 1 192 ? 13.839 -5.744 -29.594 1.00 10.11 172 HIS C O 1
ATOM 6313 N N . LEU C 1 193 ? 14.663 -7.846 -29.442 1.00 11.30 173 LEU C N 1
ATOM 6314 C CA . LEU C 1 193 ? 14.173 -8.040 -28.080 1.00 12.28 173 LEU C CA 1
ATOM 6315 C C . LEU C 1 193 ? 14.850 -9.255 -27.481 1.00 12.43 173 LEU C C 1
ATOM 6316 O O . LEU C 1 193 ? 14.797 -10.338 -28.086 1.00 11.74 173 LEU C O 1
ATOM 6321 N N . VAL C 1 194 ? 15.407 -9.106 -26.269 1.00 11.90 174 VAL C N 1
ATOM 6322 C CA . VAL C 1 194 ? 16.015 -10.235 -25.572 1.00 11.09 174 VAL C CA 1
ATOM 6323 C C . VAL C 1 194 ? 15.518 -10.276 -24.174 1.00 12.03 174 VAL C C 1
ATOM 6324 O O . VAL C 1 194 ? 15.895 -9.452 -23.348 1.00 11.98 174 VAL C O 1
ATOM 6328 N N . MET C 1 195 ? 14.654 -11.250 -23.896 1.00 15.06 175 MET C N 1
ATOM 6329 C CA . MET C 1 195 ? 14.169 -11.475 -22.547 1.00 15.73 175 MET C CA 1
ATOM 6330 C C . MET C 1 195 ? 15.107 -12.447 -21.829 1.00 17.02 175 MET C C 1
ATOM 6331 O O . MET C 1 195 ? 15.330 -13.552 -22.317 1.00 16.98 175 MET C O 1
ATOM 6336 N N . VAL C 1 196 ? 15.592 -12.043 -20.648 1.00 16.73 176 VAL C N 1
ATOM 6337 C CA . VAL C 1 196 ? 16.370 -12.897 -19.779 1.00 18.55 176 VAL C CA 1
ATOM 6338 C C . VAL C 1 196 ? 15.636 -13.082 -18.447 1.00 19.84 176 VAL C C 1
ATOM 6339 O O . VAL C 1 196 ? 15.339 -12.109 -17.792 1.00 21.91 176 VAL C O 1
ATOM 6343 N N . LYS C 1 197 ? 15.396 -14.325 -18.055 1.00 22.08 177 LYS C N 1
ATOM 6344 C CA . LYS C 1 197 ? 15.034 -14.628 -16.685 1.00 29.43 177 LYS C CA 1
ATOM 6345 C C . LYS C 1 197 ? 16.212 -15.309 -15.927 1.00 31.25 177 LYS C C 1
ATOM 6346 O O . LYS C 1 197 ? 16.736 -16.364 -16.348 1.00 26.20 177 LYS C O 1
ATOM 6352 N N . GLY C 1 198 ? 16.625 -14.681 -14.828 1.00 30.75 178 GLY C N 1
ATOM 6353 C CA . GLY C 1 198 ? 17.710 -15.180 -13.985 1.00 34.64 178 GLY C CA 1
ATOM 6354 C C . GLY C 1 198 ? 17.312 -15.456 -12.532 1.00 39.93 178 GLY C C 1
ATOM 6355 O O . GLY C 1 198 ? 16.187 -15.194 -12.108 1.00 43.17 178 GLY C O 1
ATOM 6356 N N . PRO C 1 199 ? 18.248 -15.989 -11.740 1.00 39.30 179 PRO C N 1
ATOM 6357 C CA . PRO C 1 199 ? 17.966 -16.259 -10.347 1.00 40.60 179 PRO C CA 1
ATOM 6358 C C . PRO C 1 199 ? 18.199 -15.003 -9.499 1.00 45.17 179 PRO C C 1
ATOM 6359 O O . PRO C 1 199 ? 18.942 -14.096 -9.891 1.00 45.96 179 PRO C O 1
ATOM 6363 N N . ALA C 1 200 ? 17.541 -14.953 -8.359 1.00 50.09 180 ALA C N 1
ATOM 6364 C CA . ALA C 1 200 ? 17.767 -13.909 -7.368 1.00 51.38 180 ALA C CA 1
ATOM 6365 C C . ALA C 1 200 ? 18.369 -14.595 -6.176 1.00 50.10 180 ALA C C 1
ATOM 6366 O O . ALA C 1 200 ? 18.383 -15.834 -6.115 1.00 48.47 180 ALA C O 1
ATOM 6368 N N . LEU C 1 201 ? 18.878 -13.800 -5.232 1.00 53.26 181 LEU C N 1
ATOM 6369 C CA . LEU C 1 201 ? 19.418 -14.349 -3.967 1.00 58.24 181 LEU C CA 1
ATOM 6370 C C . LEU C 1 201 ? 18.309 -14.694 -2.980 1.00 62.72 181 LEU C C 1
ATOM 6371 O O . LEU C 1 201 ? 17.300 -13.999 -2.884 1.00 55.99 181 LEU C O 1
ATOM 6376 N N . SER C 1 202 ? 18.498 -15.820 -2.287 1.00 81.66 182 SER C N 1
ATOM 6377 C CA . SER C 1 202 ? 17.765 -16.147 -1.064 1.00 87.49 182 SER C CA 1
ATOM 6378 C C . SER C 1 202 ? 18.758 -16.376 0.057 1.00 81.24 182 SER C C 1
ATOM 6379 O O . SER C 1 202 ? 19.871 -16.782 -0.190 1.00 63.40 182 SER C O 1
ATOM 6382 N N . SER C 1 203 ? 18.306 -16.179 1.288 1.00 75.08 183 SER C N 1
ATOM 6383 C CA . SER C 1 203 ? 19.110 -16.517 2.459 1.00 72.37 183 SER C CA 1
ATOM 6384 C C . SER C 1 203 ? 19.698 -17.934 2.364 1.00 65.07 183 SER C C 1
ATOM 6385 O O . SER C 1 203 ? 20.767 -18.173 2.893 1.00 56.99 183 SER C O 1
ATOM 6388 N N . ARG C 1 204 ? 18.965 -18.849 1.733 1.00 59.09 184 ARG C N 1
ATOM 6389 C CA . ARG C 1 204 ? 19.398 -20.230 1.587 1.00 68.10 184 ARG C CA 1
ATOM 6390 C C . ARG C 1 204 ? 20.518 -20.375 0.557 1.00 79.29 184 ARG C C 1
ATOM 6391 O O . ARG C 1 204 ? 21.382 -21.275 0.659 1.00 72.62 184 ARG C O 1
ATOM 6393 N N . ALA C 1 205 ? 20.501 -19.528 -0.465 1.00 85.23 185 ALA C N 1
ATOM 6394 C CA . ALA C 1 205 ? 21.596 -19.481 -1.441 1.00 79.13 185 ALA C CA 1
ATOM 6395 C C . ALA C 1 205 ? 22.842 -18.854 -0.809 1.00 73.15 185 ALA C C 1
ATOM 6396 O O . ALA C 1 205 ? 23.965 -19.367 -0.954 1.00 66.69 185 ALA C O 1
ATOM 6398 N N . VAL C 1 206 ? 22.644 -17.742 -0.128 1.00 71.11 186 VAL C N 1
ATOM 6399 C CA . VAL C 1 206 ? 23.727 -17.115 0.639 1.00 71.74 186 VAL C CA 1
ATOM 6400 C C . VAL C 1 206 ? 24.393 -18.117 1.559 1.00 74.85 186 VAL C C 1
ATOM 6401 O O . VAL C 1 206 ? 25.613 -18.178 1.659 1.00 74.47 186 VAL C O 1
ATOM 6405 N N . ALA C 1 207 ? 23.571 -18.933 2.206 1.00 75.19 187 ALA C N 1
ATOM 6406 C CA . ALA C 1 207 ? 24.071 -19.942 3.134 1.00 73.47 187 ALA C CA 1
ATOM 6407 C C . ALA C 1 207 ? 25.023 -20.907 2.426 1.00 76.29 187 ALA C C 1
ATOM 6408 O O . ALA C 1 207 ? 26.024 -21.263 2.987 1.00 75.94 187 ALA C O 1
ATOM 6410 N N . ASP C 1 208 ? 24.687 -21.274 1.193 1.00 73.64 188 ASP C N 1
ATOM 6411 C CA . ASP C 1 208 ? 25.487 -22.174 0.397 1.00 79.12 188 ASP C CA 1
ATOM 6412 C C . ASP C 1 208 ? 26.835 -21.527 0.082 1.00 89.60 188 ASP C C 1
ATOM 6413 O O . ASP C 1 208 ? 27.862 -22.176 0.180 1.00 78.37 188 ASP C O 1
ATOM 6418 N N . ALA C 1 209 ? 26.808 -20.278 -0.375 1.00 94.64 189 ALA C N 1
ATOM 6419 C CA . ALA C 1 209 ? 28.030 -19.592 -0.798 1.00 91.30 189 ALA C CA 1
ATOM 6420 C C . ALA C 1 209 ? 28.934 -19.348 0.391 1.00 82.84 189 ALA C C 1
ATOM 6421 O O . ALA C 1 209 ? 30.151 -19.483 0.279 1.00 72.00 189 ALA C O 1
ATOM 6423 N N . LEU C 1 210 ? 28.338 -18.987 1.520 1.00 89.88 190 LEU C N 1
ATOM 6424 C CA . LEU C 1 210 ? 29.054 -18.936 2.784 1.00 96.26 190 LEU C CA 1
ATOM 6425 C C . LEU C 1 210 ? 29.689 -20.281 3.098 1.00 83.54 190 LEU C C 1
ATOM 6426 O O . LEU C 1 210 ? 30.864 -20.362 3.507 1.00 61.29 190 LEU C O 1
ATOM 6431 N N . SER C 1 211 ? 28.901 -21.336 2.949 1.00 83.03 191 SER C N 1
ATOM 6432 C CA . SER C 1 211 ? 29.368 -22.681 3.192 1.00 75.37 191 SER C CA 1
ATOM 6433 C C . SER C 1 211 ? 30.640 -22.985 2.432 1.00 74.67 191 SER C C 1
ATOM 6434 O O . SER C 1 211 ? 31.507 -23.638 2.976 1.00 67.15 191 SER C O 1
ATOM 6437 N N . ARG C 1 212 ? 30.757 -22.507 1.198 1.00 81.00 192 ARG C N 1
ATOM 6438 C CA . ARG C 1 212 ? 31.932 -22.794 0.352 1.00 78.24 192 ARG C CA 1
ATOM 6439 C C . ARG C 1 212 ? 32.991 -21.685 0.405 1.00 70.05 192 ARG C C 1
ATOM 6440 O O . ARG C 1 212 ? 33.961 -21.698 -0.353 1.00 76.45 192 ARG C O 1
ATOM 6448 N N . GLY C 1 213 ? 32.815 -20.737 1.322 1.00 65.80 193 GLY C N 1
ATOM 6449 C CA . GLY C 1 213 ? 33.826 -19.724 1.595 1.00 62.83 193 GLY C CA 1
ATOM 6450 C C . GLY C 1 213 ? 33.768 -18.590 0.591 1.00 67.92 193 GLY C C 1
ATOM 6451 O O . GLY C 1 213 ? 34.802 -18.128 0.135 1.00 47.99 193 GLY C O 1
ATOM 6452 N N . LYS C 1 214 ? 32.543 -18.190 0.227 1.00 74.92 194 LYS C N 1
ATOM 6453 C CA . LYS C 1 214 ? 32.301 -17.170 -0.799 1.00 65.96 194 LYS C CA 1
ATOM 6454 C C . LYS C 1 214 ? 31.399 -16.043 -0.302 1.00 61.74 194 LYS C C 1
ATOM 6455 O O . LYS C 1 214 ? 30.531 -16.259 0.543 1.00 67.11 194 LYS C O 1
ATOM 6461 N N . THR C 1 215 ? 31.580 -14.861 -0.857 1.00 61.21 195 THR C N 1
ATOM 6462 C CA . THR C 1 215 ? 30.677 -13.755 -0.552 1.00 61.98 195 THR C CA 1
ATOM 6463 C C . THR C 1 215 ? 29.539 -13.729 -1.538 1.00 59.65 195 THR C C 1
ATOM 6464 O O . THR C 1 215 ? 29.579 -14.451 -2.527 1.00 52.56 195 THR C O 1
ATOM 6468 N N . VAL C 1 216 ? 28.539 -12.904 -1.275 1.00 58.40 196 VAL C N 1
ATOM 6469 C CA . VAL C 1 216 ? 27.477 -12.620 -2.252 1.00 57.68 196 VAL C CA 1
ATOM 6470 C C . VAL C 1 216 ? 27.481 -11.136 -2.402 1.00 58.93 196 VAL C C 1
ATOM 6471 O O . VAL C 1 216 ? 28.491 -10.555 -2.122 1.00 70.09 196 VAL C O 1
ATOM 6475 N N . VAL C 1 217 ? 26.393 -10.515 -2.833 1.00 63.27 197 VAL C N 1
ATOM 6476 C CA . VAL C 1 217 ? 26.363 -9.050 -2.990 1.00 58.92 197 VAL C CA 1
ATOM 6477 C C . VAL C 1 217 ? 25.102 -8.384 -2.503 1.00 51.23 197 VAL C C 1
ATOM 6478 O O . VAL C 1 217 ? 24.706 -8.576 -1.367 1.00 46.19 197 VAL C O 1
ATOM 6482 N N . MET C 1 229 ? 18.241 -8.726 -6.639 1.00 43.39 209 MET C N 1
ATOM 6483 C CA . MET C 1 229 ? 17.345 -8.784 -7.822 1.00 55.89 209 MET C CA 1
ATOM 6484 C C . MET C 1 229 ? 17.804 -7.844 -8.915 1.00 61.63 209 MET C C 1
ATOM 6485 O O . MET C 1 229 ? 17.902 -8.244 -10.089 1.00 70.87 209 MET C O 1
ATOM 6490 N N . CYS C 1 230 ? 18.046 -6.594 -8.547 1.00 61.43 210 CYS C N 1
ATOM 6491 C CA . CYS C 1 230 ? 18.424 -5.574 -9.523 1.00 58.45 210 CYS C CA 1
ATOM 6492 C C . CYS C 1 230 ? 19.864 -5.751 -9.920 1.00 54.01 210 CYS C C 1
ATOM 6493 O O . CYS C 1 230 ? 20.234 -5.426 -11.042 1.00 57.10 210 CYS C O 1
ATOM 6496 N N . TRP C 1 231 ? 20.679 -6.267 -9.012 1.00 51.77 211 TRP C N 1
ATOM 6497 C CA . TRP C 1 231 ? 22.034 -6.741 -9.365 1.00 55.12 211 TRP C CA 1
ATOM 6498 C C . TRP C 1 231 ? 22.026 -7.805 -10.464 1.00 49.25 211 TRP C C 1
ATOM 6499 O O . TRP C 1 231 ? 22.795 -7.706 -11.435 1.00 41.97 211 TRP C O 1
ATOM 6510 N N . SER C 1 232 ? 21.134 -8.789 -10.291 1.00 42.68 212 SER C N 1
ATOM 6511 C CA . SER C 1 232 ? 20.944 -9.884 -11.244 1.00 38.97 212 SER C CA 1
ATOM 6512 C C . SER C 1 232 ? 20.461 -9.336 -12.603 1.00 36.87 212 SER C C 1
ATOM 6513 O O . SER C 1 232 ? 21.061 -9.593 -13.661 1.00 31.95 212 SER C O 1
ATOM 6516 N N . ASN C 1 233 ? 19.403 -8.542 -12.542 1.00 35.18 213 ASN C N 1
ATOM 6517 C CA . ASN C 1 233 ? 18.879 -7.868 -13.724 1.00 36.10 213 ASN C CA 1
ATOM 6518 C C . ASN C 1 233 ? 19.905 -7.020 -14.446 1.00 39.08 213 ASN C C 1
ATOM 6519 O O . ASN C 1 233 ? 19.954 -7.022 -15.688 1.00 37.19 213 ASN C O 1
ATOM 6524 N N . ASP C 1 234 ? 20.718 -6.302 -13.675 1.00 38.59 214 ASP C N 1
ATOM 6525 C CA . ASP C 1 234 ? 21.713 -5.413 -14.257 1.00 37.08 214 ASP C CA 1
ATOM 6526 C C . ASP C 1 234 ? 22.780 -6.259 -14.904 1.00 30.71 214 ASP C C 1
ATOM 6527 O O . ASP C 1 234 ? 23.157 -5.987 -16.055 1.00 30.52 214 ASP C O 1
ATOM 6532 N N . ALA C 1 235 ? 23.274 -7.281 -14.198 1.00 28.77 215 ALA C N 1
ATOM 6533 C CA . ALA C 1 235 ? 24.289 -8.202 -14.776 1.00 28.93 215 ALA C CA 1
ATOM 6534 C C . ALA C 1 235 ? 23.779 -8.863 -16.099 1.00 25.44 215 ALA C C 1
ATOM 6535 O O . ALA C 1 235 ? 24.510 -8.964 -17.092 1.00 23.35 215 ALA C O 1
ATOM 6537 N N . SER C 1 236 ? 22.499 -9.247 -16.115 1.00 25.21 216 SER C N 1
ATOM 6538 C CA . SER C 1 236 ? 21.869 -9.880 -17.306 1.00 25.62 216 SER C CA 1
ATOM 6539 C C . SER C 1 236 ? 21.803 -8.971 -18.533 1.00 23.27 216 SER C C 1
ATOM 6540 O O . SER C 1 236 ? 22.172 -9.377 -19.621 1.00 18.49 216 SER C O 1
ATOM 6543 N N . ALA C 1 237 ? 21.359 -7.745 -18.316 1.00 21.70 217 ALA C N 1
ATOM 6544 C CA . ALA C 1 237 ? 21.252 -6.772 -19.366 1.00 23.87 217 ALA C CA 1
ATOM 6545 C C . ALA C 1 237 ? 22.611 -6.549 -19.997 1.00 23.90 217 ALA C C 1
ATOM 6546 O O . ALA C 1 237 ? 22.742 -6.420 -21.217 1.00 25.58 217 ALA C O 1
ATOM 6548 N N . LEU C 1 238 ? 23.626 -6.490 -19.156 1.00 23.80 218 LEU C N 1
ATOM 6549 C CA . LEU C 1 238 ? 24.991 -6.302 -19.642 1.00 24.80 218 LEU C CA 1
ATOM 6550 C C . LEU C 1 238 ? 25.468 -7.472 -20.450 1.00 22.03 218 LEU C C 1
ATOM 6551 O O . LEU C 1 238 ? 26.145 -7.323 -21.439 1.00 22.06 218 LEU C O 1
ATOM 6556 N N . GLY C 1 239 ? 25.114 -8.668 -19.992 1.00 22.47 219 GLY C N 1
ATOM 6557 C CA . GLY C 1 239 ? 25.354 -9.885 -20.739 1.00 21.16 219 GLY C CA 1
ATOM 6558 C C . GLY C 1 239 ? 24.804 -9.813 -22.155 1.00 19.42 219 GLY C C 1
ATOM 6559 O O . GLY C 1 239 ? 25.469 -10.201 -23.107 1.00 16.39 219 GLY C O 1
ATOM 6560 N N . VAL C 1 240 ? 23.577 -9.318 -22.265 1.00 19.29 220 VAL C N 1
ATOM 6561 C CA . VAL C 1 240 ? 22.931 -9.139 -23.560 1.00 19.70 220 VAL C CA 1
ATOM 6562 C C . VAL C 1 240 ? 23.751 -8.181 -24.413 1.00 18.63 220 VAL C C 1
ATOM 6563 O O . VAL C 1 240 ? 24.046 -8.485 -25.568 1.00 16.72 220 VAL C O 1
ATOM 6567 N N . ALA C 1 241 ? 24.153 -7.068 -23.795 1.00 19.87 221 ALA C N 1
ATOM 6568 C CA . ALA C 1 241 ? 24.972 -6.041 -24.462 1.00 19.27 221 ALA C CA 1
ATOM 6569 C C . ALA C 1 241 ? 26.289 -6.579 -24.957 1.00 18.81 221 ALA C C 1
ATOM 6570 O O . ALA C 1 241 ? 26.696 -6.265 -26.084 1.00 18.89 221 ALA C O 1
ATOM 6572 N N . VAL C 1 242 ? 26.921 -7.429 -24.143 1.00 18.51 222 VAL C N 1
ATOM 6573 C CA . VAL C 1 242 ? 28.176 -8.064 -24.542 1.00 20.68 222 VAL C CA 1
ATOM 6574 C C . VAL C 1 242 ? 27.944 -8.943 -25.773 1.00 19.89 222 VAL C C 1
ATOM 6575 O O . VAL C 1 242 ? 28.631 -8.804 -26.794 1.00 25.24 222 VAL C O 1
ATOM 6579 N N . ALA C 1 243 ? 26.973 -9.824 -25.675 1.00 17.85 223 ALA C N 1
ATOM 6580 C CA . ALA C 1 243 ? 26.693 -10.758 -26.735 1.00 17.68 223 ALA C CA 1
ATOM 6581 C C . ALA C 1 243 ? 26.233 -10.091 -28.051 1.00 18.02 223 ALA C C 1
ATOM 6582 O O . ALA C 1 243 ? 26.513 -10.600 -29.115 1.00 18.36 223 ALA C O 1
ATOM 6584 N N . LEU C 1 244 ? 25.496 -8.983 -27.972 1.00 18.69 224 LEU C N 1
ATOM 6585 C CA . LEU C 1 244 ? 25.090 -8.268 -29.175 1.00 19.70 224 LEU C CA 1
ATOM 6586 C C . LEU C 1 244 ? 26.152 -7.273 -29.706 1.00 23.36 224 LEU C C 1
ATOM 6587 O O . LEU C 1 244 ? 25.866 -6.500 -30.649 1.00 25.21 224 LEU C O 1
ATOM 6592 N N . GLY C 1 245 ? 27.371 -7.285 -29.139 1.00 22.24 225 GLY C N 1
ATOM 6593 C CA . GLY C 1 245 ? 28.433 -6.298 -29.503 1.00 22.27 225 GLY C CA 1
ATOM 6594 C C . GLY C 1 245 ? 28.161 -4.829 -29.167 1.00 21.37 225 GLY C C 1
ATOM 6595 O O . GLY C 1 245 ? 28.748 -3.971 -29.751 1.00 21.18 225 GLY C O 1
ATOM 6596 N N . GLU C 1 246 ? 27.240 -4.565 -28.247 1.00 24.18 226 GLU C N 1
ATOM 6597 C CA . GLU C 1 246 ? 26.863 -3.211 -27.864 1.00 25.10 226 GLU C CA 1
ATOM 6598 C C . GLU C 1 246 ? 27.872 -2.650 -26.845 1.00 28.24 226 GLU C C 1
ATOM 6599 O O . GLU C 1 246 ? 28.032 -1.455 -26.749 1.00 30.60 226 GLU C O 1
ATOM 6605 N N . VAL C 1 247 ? 28.495 -3.534 -26.062 1.00 30.58 227 VAL C N 1
ATOM 6606 C CA . VAL C 1 247 ? 29.468 -3.206 -25.016 1.00 28.17 227 VAL C CA 1
ATOM 6607 C C . VAL C 1 247 ? 30.633 -4.195 -25.168 1.00 29.26 227 VAL C C 1
ATOM 6608 O O . VAL C 1 247 ? 30.414 -5.422 -25.163 1.00 27.30 227 VAL C O 1
ATOM 6612 N N . LYS C 1 248 ? 31.854 -3.678 -25.316 1.00 32.55 228 LYS C N 1
ATOM 6613 C CA . LYS C 1 248 ? 33.034 -4.552 -25.410 1.00 37.22 228 LYS C CA 1
ATOM 6614 C C . LYS C 1 248 ? 33.252 -5.237 -24.081 1.00 38.79 228 LYS C C 1
ATOM 6615 O O . LYS C 1 248 ? 33.012 -4.646 -23.013 1.00 40.01 228 LYS C O 1
ATOM 6621 N N . ARG C 1 249 ? 33.725 -6.469 -24.117 1.00 40.00 229 ARG C N 1
ATOM 6622 C CA . ARG C 1 249 ? 33.827 -7.250 -22.891 1.00 45.14 229 ARG C CA 1
ATOM 6623 C C . ARG C 1 249 ? 34.894 -6.738 -21.873 1.00 45.04 229 ARG C C 1
ATOM 6624 O O . ARG C 1 249 ? 34.766 -6.933 -20.668 1.00 37.95 229 ARG C O 1
ATOM 6632 N N . ASP C 1 250 ? 35.913 -6.062 -22.364 1.00 55.83 230 ASP C N 1
ATOM 6633 C CA . ASP C 1 250 ? 36.959 -5.452 -21.507 1.00 49.95 230 ASP C CA 1
ATOM 6634 C C . ASP C 1 250 ? 36.430 -4.363 -20.626 1.00 46.27 230 ASP C C 1
ATOM 6635 O O . ASP C 1 250 ? 37.024 -4.117 -19.609 1.00 47.20 230 ASP C O 1
ATOM 6640 N N . LEU C 1 251 ? 35.318 -3.773 -21.018 1.00 45.60 231 LEU C N 1
ATOM 6641 C CA . LEU C 1 251 ? 34.769 -2.767 -20.234 1.00 44.20 231 LEU C CA 1
ATOM 6642 C C . LEU C 1 251 ? 34.046 -3.339 -19.021 1.00 40.00 231 LEU C C 1
ATOM 6643 O O . LEU C 1 251 ? 33.610 -2.590 -18.184 1.00 34.49 231 LEU C O 1
ATOM 6648 N N . VAL C 1 252 ? 33.893 -4.661 -18.952 1.00 38.50 232 VAL C N 1
ATOM 6649 C CA . VAL C 1 252 ? 33.078 -5.243 -17.887 1.00 41.88 232 VAL C CA 1
ATOM 6650 C C . VAL C 1 252 ? 33.934 -5.507 -16.640 1.00 39.76 232 VAL C C 1
ATOM 6651 O O . VAL C 1 252 ? 35.058 -6.001 -16.727 1.00 41.04 232 VAL C O 1
ATOM 6655 N N . ALA C 1 253 ? 33.399 -5.164 -15.479 1.00 36.19 233 ALA C N 1
ATOM 6656 C CA . ALA C 1 253 ? 33.927 -5.644 -14.195 1.00 34.89 233 ALA C CA 1
ATOM 6657 C C . ALA C 1 253 ? 32.857 -5.443 -13.132 1.00 33.68 233 ALA C C 1
ATOM 6658 O O . ALA C 1 253 ? 32.004 -4.584 -13.284 1.00 41.78 233 ALA C O 1
ATOM 6660 N N . ASP C 1 254 ? 32.946 -6.183 -12.028 1.00 37.59 234 ASP C N 1
ATOM 6661 C CA . ASP C 1 254 ? 31.923 -6.137 -10.949 1.00 38.91 234 ASP C CA 1
ATOM 6662 C C . ASP C 1 254 ? 31.581 -4.726 -10.491 1.00 42.42 234 ASP C C 1
ATOM 6663 O O . ASP C 1 254 ? 30.473 -4.473 -10.036 1.00 46.84 234 ASP C O 1
ATOM 6668 N N . ASP C 1 255 ? 32.579 -3.832 -10.532 1.00 45.23 235 ASP C N 1
ATOM 6669 C CA . ASP C 1 255 ? 32.471 -2.431 -10.075 1.00 42.07 235 ASP C CA 1
ATOM 6670 C C . ASP C 1 255 ? 31.713 -1.556 -11.054 1.00 46.62 235 ASP C C 1
ATOM 6671 O O . ASP C 1 255 ? 31.150 -0.557 -10.650 1.00 53.36 235 ASP C O 1
ATOM 6676 N N . ARG C 1 256 ? 31.685 -1.909 -12.339 1.00 47.38 236 ARG C N 1
ATOM 6677 C CA . ARG C 1 256 ? 30.907 -1.161 -13.337 1.00 52.60 236 ARG C CA 1
ATOM 6678 C C . ARG C 1 256 ? 29.412 -1.576 -13.360 1.00 57.34 236 ARG C C 1
ATOM 6679 O O . ARG C 1 256 ? 28.533 -0.785 -13.740 1.00 65.81 236 ARG C O 1
ATOM 6687 N N . ILE C 1 257 ? 29.136 -2.771 -12.850 1.00 55.93 237 ILE C N 1
ATOM 6688 C CA . ILE C 1 257 ? 27.870 -3.453 -13.067 1.00 53.07 237 ILE C CA 1
ATOM 6689 C C . ILE C 1 257 ? 26.651 -2.682 -12.815 1.00 60.61 237 ILE C C 1
ATOM 6690 O O . ILE C 1 257 ? 25.705 -2.799 -13.604 1.00 80.15 237 ILE C O 1
ATOM 6695 N N . ARG C 1 258 ? 26.645 -1.871 -11.789 1.00 60.83 238 ARG C N 1
ATOM 6696 C CA . ARG C 1 258 ? 25.411 -1.239 -11.454 1.00 66.37 238 ARG C CA 1
ATOM 6697 C C . ARG C 1 258 ? 25.600 0.250 -11.313 1.00 61.26 238 ARG C C 1
ATOM 6698 O O . ARG C 1 258 ? 24.796 0.884 -10.628 1.00 52.82 238 ARG C O 1
ATOM 6706 N N . SER C 1 259 ? 26.635 0.787 -11.973 1.00 53.70 239 SER C N 1
ATOM 6707 C CA . SER C 1 259 ? 27.147 2.129 -11.658 1.00 60.71 239 SER C CA 1
ATOM 6708 C C . SER C 1 259 ? 27.443 2.887 -12.921 1.00 68.55 239 SER C C 1
ATOM 6709 O O . SER C 1 259 ? 27.220 4.097 -12.971 1.00 83.25 239 SER C O 1
ATOM 6712 N N . ASP C 1 260 ? 27.968 2.207 -13.933 1.00 60.10 240 ASP C N 1
ATOM 6713 C CA . ASP C 1 260 ? 28.264 2.835 -15.210 1.00 64.70 240 ASP C CA 1
ATOM 6714 C C . ASP C 1 260 ? 27.080 2.737 -16.212 1.00 70.59 240 ASP C C 1
ATOM 6715 O O . ASP C 1 260 ? 26.960 1.747 -16.940 1.00 75.95 240 ASP C O 1
ATOM 6720 N N . TRP C 1 261 ? 26.231 3.771 -16.231 1.00 68.59 241 TRP C N 1
ATOM 6721 C CA . TRP C 1 261 ? 25.036 3.777 -17.083 1.00 79.93 241 TRP C CA 1
ATOM 6722 C C . TRP C 1 261 ? 25.414 3.879 -18.560 1.00 73.13 241 TRP C C 1
ATOM 6723 O O . TRP C 1 261 ? 24.581 3.531 -19.440 1.00 68.14 241 TRP C O 1
ATOM 6734 N N . ASP C 1 262 ? 26.654 4.298 -18.844 1.00 63.94 242 ASP C N 1
ATOM 6735 C CA . ASP C 1 262 ? 27.139 4.329 -20.234 1.00 63.89 242 ASP C CA 1
ATOM 6736 C C . ASP C 1 262 ? 27.146 2.943 -20.908 1.00 54.89 242 ASP C C 1
ATOM 6737 O O . ASP C 1 262 ? 26.985 2.854 -22.142 1.00 53.22 242 ASP C O 1
ATOM 6742 N N . LEU C 1 263 ? 27.262 1.891 -20.115 1.00 52.31 243 LEU C N 1
ATOM 6743 C CA . LEU C 1 263 ? 27.137 0.522 -20.619 1.00 50.89 243 LEU C CA 1
ATOM 6744 C C . LEU C 1 263 ? 25.656 0.036 -20.598 1.00 53.00 243 LEU C C 1
ATOM 6745 O O . LEU C 1 263 ? 25.037 -0.033 -19.536 1.00 56.89 243 LEU C O 1
ATOM 6750 N N . PHE C 1 264 ? 25.077 -0.253 -21.763 1.00 51.12 244 PHE C N 1
ATOM 6751 C CA . PHE C 1 264 ? 23.640 -0.557 -21.849 1.00 44.82 244 PHE C CA 1
ATOM 6752 C C . PHE C 1 264 ? 23.317 -1.363 -23.080 1.00 36.68 244 PHE C C 1
ATOM 6753 O O . PHE C 1 264 ? 24.019 -1.272 -24.088 1.00 34.56 244 PHE C O 1
ATOM 6761 N N . SER C 1 265 ? 22.250 -2.168 -22.984 1.00 38.62 245 SER C N 1
ATOM 6762 C CA . SER C 1 265 ? 21.597 -2.785 -24.167 1.00 30.30 245 SER C CA 1
ATOM 6763 C C . SER C 1 265 ? 20.290 -2.079 -24.501 1.00 30.08 245 SER C C 1
ATOM 6764 O O . SER C 1 265 ? 19.396 -1.967 -23.642 1.00 37.84 245 SER C O 1
ATOM 6767 N N . ALA C 1 266 ? 20.181 -1.654 -25.765 1.00 30.41 246 ALA C N 1
ATOM 6768 C CA . ALA C 1 266 ? 18.948 -1.092 -26.338 1.00 27.13 246 ALA C CA 1
ATOM 6769 C C . ALA C 1 266 ? 17.738 -2.070 -26.337 1.00 25.44 246 ALA C C 1
ATOM 6770 O O . ALA C 1 266 ? 16.605 -1.621 -26.420 1.00 23.00 246 ALA C O 1
ATOM 6772 N N . VAL C 1 267 ? 17.968 -3.379 -26.248 1.00 21.90 247 VAL C N 1
ATOM 6773 C CA . VAL C 1 267 ? 16.892 -4.331 -26.453 1.00 18.59 247 VAL C CA 1
ATOM 6774 C C . VAL C 1 267 ? 16.713 -5.379 -25.331 1.00 18.24 247 VAL C C 1
ATOM 6775 O O . VAL C 1 267 ? 15.856 -6.262 -25.461 1.00 14.90 247 VAL C O 1
ATOM 6779 N N . ALA C 1 268 ? 17.515 -5.301 -24.253 1.00 19.34 248 ALA C N 1
ATOM 6780 C CA . ALA C 1 268 ? 17.427 -6.285 -23.139 1.00 19.10 248 ALA C CA 1
ATOM 6781 C C . ALA C 1 268 ? 16.184 -6.005 -22.321 1.00 18.77 248 ALA C C 1
ATOM 6782 O O . ALA C 1 268 ? 15.855 -4.858 -22.061 1.00 19.67 248 ALA C O 1
ATOM 6784 N N . ALA C 1 269 ? 15.491 -7.049 -21.922 1.00 17.90 249 ALA C N 1
ATOM 6785 C CA . ALA C 1 269 ? 14.391 -6.913 -20.976 1.00 17.39 249 ALA C CA 1
ATOM 6786 C C . ALA C 1 269 ? 14.586 -8.010 -19.972 1.00 20.04 249 ALA C C 1
ATOM 6787 O O . ALA C 1 269 ? 14.257 -9.168 -20.260 1.00 19.65 249 ALA C O 1
ATOM 6789 N N . THR C 1 270 ? 15.108 -7.671 -18.796 1.00 19.08 250 THR C N 1
ATOM 6790 C CA . THR C 1 270 ? 15.550 -8.666 -17.872 1.00 21.88 250 THR C CA 1
ATOM 6791 C C . THR C 1 270 ? 14.729 -8.675 -16.622 1.00 26.22 250 THR C C 1
ATOM 6792 O O . THR C 1 270 ? 14.238 -7.671 -16.199 1.00 31.00 250 THR C O 1
ATOM 6796 N N . SER C 1 271 ? 14.623 -9.853 -16.020 1.00 30.90 251 SER C N 1
ATOM 6797 C CA . SER C 1 271 ? 13.941 -10.062 -14.734 1.00 35.46 251 SER C CA 1
ATOM 6798 C C . SER C 1 271 ? 14.655 -11.148 -13.929 1.00 34.37 251 SER C C 1
ATOM 6799 O O . SER C 1 271 ? 15.401 -11.974 -14.480 1.00 35.79 251 SER C O 1
ATOM 6802 N N . SER C 1 272 ? 14.386 -11.203 -12.633 1.00 39.61 252 SER C N 1
ATOM 6803 C CA . SER C 1 272 ? 14.883 -12.327 -11.845 1.00 40.70 252 SER C CA 1
ATOM 6804 C C . SER C 1 272 ? 13.961 -12.788 -10.736 1.00 42.75 252 SER C C 1
ATOM 6805 O O . SER C 1 272 ? 13.025 -12.107 -10.375 1.00 49.19 252 SER C O 1
ATOM 6808 N N . GLY C 1 273 ? 14.255 -13.968 -10.205 1.00 49.04 253 GLY C N 1
ATOM 6809 C CA . GLY C 1 273 ? 13.584 -14.483 -9.032 1.00 50.52 253 GLY C CA 1
ATOM 6810 C C . GLY C 1 273 ? 13.776 -15.967 -8.897 1.00 54.80 253 GLY C C 1
ATOM 6811 O O . GLY C 1 273 ? 14.416 -16.592 -9.738 1.00 54.71 253 GLY C O 1
ATOM 6812 N N . GLY C 1 274 ? 13.168 -16.531 -7.855 1.00 62.74 254 GLY C N 1
ATOM 6813 C CA . GLY C 1 274 ? 13.226 -17.964 -7.599 1.00 57.79 254 GLY C CA 1
ATOM 6814 C C . GLY C 1 274 ? 14.639 -18.385 -7.249 1.00 63.82 254 GLY C C 1
ATOM 6815 O O . GLY C 1 274 ? 15.490 -17.569 -6.879 1.00 54.08 254 GLY C O 1
ATOM 6816 N N . GLU C 1 275 ? 14.890 -19.676 -7.399 1.00 83.52 255 GLU C N 1
ATOM 6817 C CA . GLU C 1 275 ? 16.220 -20.252 -7.132 1.00 81.51 255 GLU C CA 1
ATOM 6818 C C . GLU C 1 275 ? 16.825 -21.019 -8.341 1.00 79.42 255 GLU C C 1
ATOM 6819 O O . GLU C 1 275 ? 17.977 -21.424 -8.247 1.00 84.21 255 GLU C O 1
ATOM 6821 N N . LYS C 1 276 ? 16.090 -21.143 -9.463 1.00 62.78 256 LYS C N 1
ATOM 6822 C CA . LYS C 1 276 ? 16.558 -21.869 -10.642 1.00 64.96 256 LYS C CA 1
ATOM 6823 C C . LYS C 1 276 ? 17.877 -21.280 -11.153 1.00 68.57 256 LYS C C 1
ATOM 6824 O O . LYS C 1 276 ? 17.937 -20.201 -11.787 1.00 67.60 256 LYS C O 1
ATOM 6826 N N . ARG C 1 277 ? 18.950 -22.015 -10.864 1.00 63.66 257 ARG C N 1
ATOM 6827 C CA . ARG C 1 277 ? 20.285 -21.553 -11.227 1.00 57.73 257 ARG C CA 1
ATOM 6828 C C . ARG C 1 277 ? 20.452 -21.421 -12.719 1.00 47.11 257 ARG C C 1
ATOM 6829 O O . ARG C 1 277 ? 21.425 -20.832 -13.155 1.00 40.28 257 ARG C O 1
ATOM 6837 N N . GLY C 1 278 ? 19.531 -22.019 -13.471 1.00 46.58 258 GLY C N 1
ATOM 6838 C CA . GLY C 1 278 ? 19.485 -21.880 -14.896 1.00 42.81 258 GLY C CA 1
ATOM 6839 C C . GLY C 1 278 ? 18.867 -20.572 -15.339 1.00 40.85 258 GLY C C 1
ATOM 6840 O O . GLY C 1 278 ? 17.667 -20.343 -15.192 1.00 41.63 258 GLY C O 1
ATOM 6841 N N . GLY C 1 279 ? 19.714 -19.721 -15.905 1.00 31.80 259 GLY C N 1
ATOM 6842 C CA . GLY C 1 279 ? 19.246 -18.596 -16.679 1.00 33.17 259 GLY C CA 1
ATOM 6843 C C . GLY C 1 279 ? 18.546 -19.031 -17.980 1.00 32.05 259 GLY C C 1
ATOM 6844 O O . GLY C 1 279 ? 18.928 -20.010 -18.610 1.00 32.20 259 GLY C O 1
ATOM 6845 N N . GLU C 1 280 ? 17.531 -18.283 -18.367 1.00 28.55 260 GLU C N 1
ATOM 6846 C CA . GLU C 1 280 ? 16.814 -18.523 -19.601 1.00 31.54 260 GLU C CA 1
ATOM 6847 C C . GLU C 1 280 ? 16.783 -17.269 -20.523 1.00 24.49 260 GLU C C 1
ATOM 6848 O O . GLU C 1 280 ? 16.596 -16.168 -20.059 1.00 21.91 260 GLU C O 1
ATOM 6854 N N . VAL C 1 281 ? 16.941 -17.464 -21.823 1.00 20.96 261 VAL C N 1
ATOM 6855 C CA . VAL C 1 281 ? 16.928 -16.396 -22.806 1.00 19.01 261 VAL C CA 1
ATOM 6856 C C . VAL C 1 281 ? 15.884 -16.693 -23.851 1.00 16.92 261 VAL C C 1
ATOM 6857 O O . VAL C 1 281 ? 15.918 -17.748 -24.491 1.00 18.87 261 VAL C O 1
ATOM 6861 N N . LEU C 1 282 ? 14.991 -15.747 -24.059 1.00 14.30 262 LEU C N 1
ATOM 6862 C CA . LEU C 1 282 ? 14.097 -15.754 -25.223 1.00 14.32 262 LEU C CA 1
ATOM 6863 C C . LEU C 1 282 ? 14.430 -14.548 -26.118 1.00 14.53 262 LEU C C 1
ATOM 6864 O O . LEU C 1 282 ? 14.445 -13.404 -25.660 1.00 14.39 262 LEU C O 1
ATOM 6869 N N . LEU C 1 283 ? 14.635 -14.798 -27.398 1.00 13.86 263 LEU C N 1
ATOM 6870 C CA . LEU C 1 283 ? 15.195 -13.800 -28.291 1.00 13.17 263 LEU C CA 1
ATOM 6871 C C . LEU C 1 283 ? 14.291 -13.705 -29.488 1.00 12.88 263 LEU C C 1
ATOM 6872 O O . LEU C 1 283 ? 13.925 -14.732 -30.083 1.00 13.04 263 LEU C O 1
ATOM 6877 N N . LEU C 1 284 ? 13.886 -12.483 -29.818 1.00 12.33 264 LEU C N 1
ATOM 6878 C CA . LEU C 1 284 ? 13.038 -12.216 -30.972 1.00 11.45 264 LEU C CA 1
ATOM 6879 C C . LEU C 1 284 ? 13.838 -11.391 -31.965 1.00 10.49 264 LEU C C 1
ATOM 6880 O O . LEU C 1 284 ? 14.350 -10.344 -31.605 1.00 10.25 264 LEU C O 1
ATOM 6885 N N . ALA C 1 285 ? 13.916 -11.870 -33.208 1.00 10.27 265 ALA C N 1
ATOM 6886 C CA . ALA C 1 285 ? 14.728 -11.261 -34.254 1.00 10.57 265 ALA C CA 1
ATOM 6887 C C . ALA C 1 285 ? 14.068 -11.323 -35.586 1.00 11.35 265 ALA C C 1
ATOM 6888 O O . ALA C 1 285 ? 12.968 -11.853 -35.725 1.00 11.46 265 ALA C O 1
ATOM 6890 N N . ASN C 1 286 ? 14.693 -10.716 -36.598 1.00 12.00 266 ASN C N 1
ATOM 6891 C CA . ASN C 1 286 ? 14.304 -11.012 -37.957 1.00 11.83 266 ASN C CA 1
ATOM 6892 C C . ASN C 1 286 ? 15.409 -11.667 -38.727 1.00 12.19 266 ASN C C 1
ATOM 6893 O O . ASN C 1 286 ? 16.571 -11.671 -38.327 1.00 12.64 266 ASN C O 1
ATOM 6898 N N . SER C 1 287 ? 14.994 -12.255 -39.838 1.00 13.16 267 SER C N 1
ATOM 6899 C CA . SER C 1 287 ? 15.893 -12.897 -40.736 1.00 13.11 267 SER C CA 1
ATOM 6900 C C . SER C 1 287 ? 15.320 -12.867 -42.159 1.00 14.31 267 SER C C 1
ATOM 6901 O O . SER C 1 287 ? 14.087 -12.930 -42.359 1.00 13.10 267 SER C O 1
ATOM 6904 N N . ALA C 1 288 ? 16.223 -12.721 -43.125 1.00 15.05 268 ALA C N 1
ATOM 6905 C CA . ALA C 1 288 ? 15.862 -12.678 -44.529 1.00 14.50 268 ALA C CA 1
ATOM 6906 C C . ALA C 1 288 ? 15.256 -13.998 -45.014 1.00 13.61 268 ALA C C 1
ATOM 6907 O O . ALA C 1 288 ? 14.482 -13.996 -45.925 1.00 13.61 268 ALA C O 1
ATOM 6909 N N . GLN C 1 289 ? 15.535 -15.081 -44.324 1.00 15.25 269 GLN C N 1
ATOM 6910 C CA . GLN C 1 289 ? 14.976 -16.367 -44.680 1.00 17.80 269 GLN C CA 1
ATOM 6911 C C . GLN C 1 289 ? 13.815 -16.815 -43.797 1.00 16.17 269 GLN C C 1
ATOM 6912 O O . GLN C 1 289 ? 13.555 -17.966 -43.661 1.00 17.38 269 GLN C O 1
ATOM 6918 N N . SER C 1 290 ? 13.068 -15.891 -43.223 1.00 14.19 270 SER C N 1
ATOM 6919 C CA . SER C 1 290 ? 11.937 -16.224 -42.406 1.00 12.57 270 SER C CA 1
ATOM 6920 C C . SER C 1 290 ? 10.682 -16.453 -43.226 1.00 11.18 270 SER C C 1
ATOM 6921 O O . SER C 1 290 ? 10.361 -15.678 -44.076 1.00 9.88 270 SER C O 1
ATOM 6924 N N . ALA C 1 291 ? 9.939 -17.492 -42.857 1.00 11.64 271 ALA C N 1
ATOM 6925 C CA . ALA C 1 291 ? 8.663 -17.782 -43.451 1.00 12.17 271 ALA C CA 1
ATOM 6926 C C . ALA C 1 291 ? 7.515 -17.169 -42.691 1.00 11.57 271 ALA C C 1
ATOM 6927 O O . ALA C 1 291 ? 6.368 -17.403 -43.026 1.00 12.06 271 ALA C O 1
ATOM 6929 N N . SER C 1 292 ? 7.821 -16.396 -41.662 1.00 12.36 272 SER C N 1
ATOM 6930 C CA . SER C 1 292 ? 6.764 -15.852 -40.791 1.00 13.23 272 SER C CA 1
ATOM 6931 C C . SER C 1 292 ? 6.011 -14.752 -41.436 1.00 14.59 272 SER C C 1
ATOM 6932 O O . SER C 1 292 ? 6.577 -13.968 -42.203 1.00 14.41 272 SER C O 1
ATOM 6935 N N . GLU C 1 293 ? 4.739 -14.662 -41.056 1.00 17.57 273 GLU C N 1
ATOM 6936 C CA . GLU C 1 293 ? 3.860 -13.573 -41.509 1.00 18.70 273 GLU C CA 1
ATOM 6937 C C . GLU C 1 293 ? 3.844 -12.384 -40.534 1.00 15.58 273 GLU C C 1
ATOM 6938 O O . GLU C 1 293 ? 2.912 -11.615 -40.481 1.00 15.43 273 GLU C O 1
ATOM 6944 N N . LEU C 1 294 ? 4.966 -12.194 -39.847 1.00 14.00 274 LEU C N 1
ATOM 6945 C CA . LEU C 1 294 ? 5.161 -11.153 -38.866 1.00 11.43 274 LEU C CA 1
ATOM 6946 C C . LEU C 1 294 ? 6.565 -10.614 -39.007 1.00 10.09 274 LEU C C 1
ATOM 6947 O O . LEU C 1 294 ? 7.459 -11.271 -39.477 1.00 8.96 274 LEU C O 1
ATOM 6952 N N . ARG C 1 295 ? 6.741 -9.385 -38.560 1.00 11.37 275 ARG C N 1
ATOM 6953 C CA . ARG C 1 295 ? 8.062 -8.770 -38.393 1.00 10.84 275 ARG C CA 1
ATOM 6954 C C . ARG C 1 295 ? 8.149 -7.972 -37.085 1.00 9.50 275 ARG C C 1
ATOM 6955 O O . ARG C 1 295 ? 7.175 -7.405 -36.625 1.00 8.90 275 ARG C O 1
ATOM 6963 N N . ILE C 1 296 ? 9.329 -7.947 -36.500 1.00 9.18 276 ILE C N 1
ATOM 6964 C CA . ILE C 1 296 ? 9.524 -7.241 -35.234 1.00 9.22 276 ILE C CA 1
ATOM 6965 C C . ILE C 1 296 ? 10.361 -5.994 -35.510 1.00 9.12 276 ILE C C 1
ATOM 6966 O O . ILE C 1 296 ? 11.144 -5.962 -36.442 1.00 9.62 276 ILE C O 1
ATOM 6971 N N . GLY C 1 297 ? 10.155 -4.978 -34.702 1.00 8.97 277 GLY C N 1
ATOM 6972 C CA . GLY C 1 297 ? 10.982 -3.785 -34.688 1.00 9.36 277 GLY C CA 1
ATOM 6973 C C . GLY C 1 297 ? 11.123 -3.257 -33.267 1.00 9.71 277 GLY C C 1
ATOM 6974 O O . GLY C 1 297 ? 10.397 -3.705 -32.342 1.00 10.54 277 GLY C O 1
ATOM 6975 N N . HIS C 1 298 ? 12.028 -2.302 -33.087 1.00 10.19 278 HIS C N 1
ATOM 6976 C CA . HIS C 1 298 ? 12.249 -1.676 -31.788 1.00 11.52 278 HIS C CA 1
ATOM 6977 C C . HIS C 1 298 ? 12.535 -0.200 -31.829 1.00 12.66 278 HIS C C 1
ATOM 6978 O O . HIS C 1 298 ? 12.784 0.366 -32.877 1.00 11.75 278 HIS C O 1
ATOM 6985 N N . GLY C 1 299 ? 12.399 0.412 -30.644 1.00 14.52 279 GLY C N 1
ATOM 6986 C CA . GLY C 1 299 ? 12.645 1.817 -30.388 1.00 14.03 279 GLY C CA 1
ATOM 6987 C C . GLY C 1 299 ? 13.080 2.028 -28.950 1.00 16.52 279 GLY C C 1
ATOM 6988 O O . GLY C 1 299 ? 13.124 1.071 -28.145 1.00 15.87 279 GLY C O 1
ATOM 6989 N N . ILE C 1 300 ? 13.426 3.287 -28.624 1.00 18.63 280 ILE C N 1
ATOM 6990 C CA . ILE C 1 300 ? 13.851 3.674 -27.279 1.00 19.78 280 ILE C CA 1
ATOM 6991 C C . ILE C 1 300 ? 12.950 4.823 -26.784 1.00 21.05 280 ILE C C 1
ATOM 6992 O O . ILE C 1 300 ? 12.853 5.859 -27.420 1.00 19.76 280 ILE C O 1
ATOM 6997 N N . THR C 1 301 ? 12.284 4.607 -25.658 1.00 25.09 281 THR C N 1
ATOM 6998 C CA . THR C 1 301 ? 11.452 5.622 -25.030 1.00 24.85 281 THR C CA 1
ATOM 6999 C C . THR C 1 301 ? 12.410 6.616 -24.379 1.00 24.43 281 THR C C 1
ATOM 7000 O O . THR C 1 301 ? 13.171 6.266 -23.513 1.00 25.08 281 THR C O 1
ATOM 7004 N N . ARG C 1 302 ? 12.385 7.856 -24.846 1.00 23.89 282 ARG C N 1
ATOM 7005 C CA . ARG C 1 302 ? 13.371 8.830 -24.433 1.00 24.91 282 ARG C CA 1
ATOM 7006 C C . ARG C 1 302 ? 13.209 9.351 -23.037 1.00 19.00 282 ARG C C 1
ATOM 7007 O O . ARG C 1 302 ? 14.184 9.593 -22.393 1.00 22.89 282 ARG C O 1
ATOM 7015 N N . ASP C 1 303 ? 11.989 9.553 -22.586 1.00 14.85 283 ASP C N 1
ATOM 7016 C CA . ASP C 1 303 ? 11.705 9.838 -21.192 1.00 12.93 283 ASP C CA 1
ATOM 7017 C C . ASP C 1 303 ? 10.330 9.282 -20.849 1.00 12.48 283 ASP C C 1
ATOM 7018 O O . ASP C 1 303 ? 9.675 8.666 -21.686 1.00 11.38 283 ASP C O 1
ATOM 7023 N N . MET C 1 304 ? 9.841 9.610 -19.659 1.00 11.95 284 MET C N 1
ATOM 7024 C CA . MET C 1 304 ? 8.607 9.041 -19.152 1.00 11.80 284 MET C CA 1
ATOM 7025 C C . MET C 1 304 ? 7.332 9.422 -19.888 1.00 11.45 284 MET C C 1
ATOM 7026 O O . MET C 1 304 ? 6.332 8.750 -19.729 1.00 10.72 284 MET C O 1
ATOM 7031 N N . ALA C 1 305 ? 7.350 10.504 -20.667 1.00 11.40 285 ALA C N 1
ATOM 7032 C CA . ALA C 1 305 ? 6.157 10.985 -21.413 1.00 11.22 285 ALA C CA 1
ATOM 7033 C C . ALA C 1 305 ? 6.301 10.811 -22.891 1.00 11.52 285 ALA C C 1
ATOM 7034 O O . ALA C 1 305 ? 5.489 11.301 -23.645 1.00 10.91 285 ALA C O 1
ATOM 7036 N N . ASP C 1 306 ? 7.388 10.186 -23.320 1.00 12.58 286 ASP C N 1
ATOM 7037 C CA . ASP C 1 306 ? 7.711 10.093 -24.724 1.00 12.72 286 ASP C CA 1
ATOM 7038 C C . ASP C 1 306 ? 6.985 8.943 -25.411 1.00 12.94 286 ASP C C 1
ATOM 7039 O O . ASP C 1 306 ? 7.023 7.813 -24.953 1.00 12.16 286 ASP C O 1
ATOM 7044 N N . THR C 1 307 ? 6.333 9.248 -26.533 1.00 13.82 287 THR C N 1
ATOM 7045 C CA . THR C 1 307 ? 5.731 8.234 -27.396 1.00 14.10 287 THR C CA 1
ATOM 7046 C C . THR C 1 307 ? 6.568 7.868 -28.630 1.00 15.54 287 THR C C 1
ATOM 7047 O O . THR C 1 307 ? 6.175 6.958 -29.370 1.00 14.20 287 THR C O 1
ATOM 7051 N N . GLU C 1 308 ? 7.678 8.578 -28.878 1.00 15.02 288 GLU C N 1
ATOM 7052 C CA . GLU C 1 308 ? 8.464 8.329 -30.106 1.00 15.39 288 GLU C CA 1
ATOM 7053 C C . GLU C 1 308 ? 9.143 6.957 -30.149 1.00 13.21 288 GLU C C 1
ATOM 7054 O O . GLU C 1 308 ? 9.317 6.383 -31.231 1.00 11.46 288 GLU C O 1
ATOM 7060 N N . GLY C 1 309 ? 9.554 6.447 -28.990 1.00 11.48 289 GLY C N 1
ATOM 7061 C CA . GLY C 1 309 ? 10.102 5.122 -28.949 1.00 11.73 289 GLY C CA 1
ATOM 7062 C C . GLY C 1 309 ? 9.103 4.052 -29.380 1.00 11.63 289 GLY C C 1
ATOM 7063 O O . GLY C 1 309 ? 9.418 3.158 -30.203 1.00 11.31 289 GLY C O 1
ATOM 7064 N N . ILE C 1 310 ? 7.887 4.164 -28.860 1.00 11.00 290 ILE C N 1
ATOM 7065 C CA . ILE C 1 310 ? 6.824 3.235 -29.227 1.00 11.20 290 ILE C CA 1
ATOM 7066 C C . ILE C 1 310 ? 6.531 3.319 -30.719 1.00 12.99 290 ILE C C 1
ATOM 7067 O O . ILE C 1 310 ? 6.393 2.295 -31.406 1.00 12.99 290 ILE C O 1
ATOM 7072 N N . LYS C 1 311 ? 6.462 4.553 -31.232 1.00 12.97 291 LYS C N 1
ATOM 7073 C CA . LYS C 1 311 ? 6.174 4.756 -32.625 1.00 13.01 291 LYS C CA 1
ATOM 7074 C C . LYS C 1 311 ? 7.281 4.235 -33.534 1.00 12.36 291 LYS C C 1
ATOM 7075 O O . LYS C 1 311 ? 7.003 3.693 -34.607 1.00 12.68 291 LYS C O 1
ATOM 7081 N N . THR C 1 312 ? 8.537 4.420 -33.112 1.00 12.41 292 THR C N 1
ATOM 7082 C CA . THR C 1 312 ? 9.694 3.912 -33.865 1.00 11.43 292 THR C CA 1
ATOM 7083 C C . THR C 1 312 ? 9.688 2.403 -33.936 1.00 11.46 292 THR C C 1
ATOM 7084 O O . THR C 1 312 ? 9.947 1.836 -35.010 1.00 12.25 292 THR C O 1
ATOM 7088 N N . ALA C 1 313 ? 9.392 1.755 -32.809 1.00 11.49 293 ALA C N 1
ATOM 7089 C CA . ALA C 1 313 ? 9.174 0.297 -32.794 1.00 11.81 293 ALA C CA 1
ATOM 7090 C C . ALA C 1 313 ? 8.141 -0.154 -33.832 1.00 11.22 293 ALA C C 1
ATOM 7091 O O . ALA C 1 313 ? 8.392 -1.070 -34.585 1.00 10.73 293 ALA C O 1
ATOM 7093 N N . ILE C 1 314 ? 7.009 0.518 -33.877 1.00 11.73 294 ILE C N 1
ATOM 7094 C CA . ILE C 1 314 ? 5.936 0.142 -34.784 1.00 12.60 294 ILE C CA 1
ATOM 7095 C C . ILE C 1 314 ? 6.310 0.400 -36.245 1.00 14.03 294 ILE C C 1
ATOM 7096 O O . ILE C 1 314 ? 6.021 -0.433 -37.138 1.00 12.04 294 ILE C O 1
ATOM 7101 N N . ARG C 1 315 ? 7.013 1.519 -36.461 1.00 14.50 295 ARG C N 1
ATOM 7102 C CA . ARG C 1 315 ? 7.406 1.961 -37.784 1.00 14.15 295 ARG C CA 1
ATOM 7103 C C . ARG C 1 315 ? 8.456 1.071 -38.375 1.00 12.97 295 ARG C C 1
ATOM 7104 O O . ARG C 1 315 ? 8.311 0.580 -39.492 1.00 15.18 295 ARG C O 1
ATOM 7112 N N . THR C 1 316 ? 9.514 0.814 -37.635 1.00 12.93 296 THR C N 1
ATOM 7113 C CA . THR C 1 316 ? 10.601 -0.066 -38.127 1.00 11.73 296 THR C CA 1
ATOM 7114 C C . THR C 1 316 ? 10.137 -1.495 -38.250 1.00 11.68 296 THR C C 1
ATOM 7115 O O . THR C 1 316 ? 10.728 -2.244 -38.947 1.00 13.10 296 THR C O 1
ATOM 7119 N N . ALA C 1 317 ? 9.084 -1.895 -37.546 1.00 10.84 297 ALA C N 1
ATOM 7120 C CA . ALA C 1 317 ? 8.534 -3.231 -37.730 1.00 11.15 297 ALA C CA 1
ATOM 7121 C C . ALA C 1 317 ? 7.801 -3.349 -39.036 1.00 11.78 297 ALA C C 1
ATOM 7122 O O . ALA C 1 317 ? 7.476 -4.442 -39.458 1.00 11.06 297 ALA C O 1
ATOM 7124 N N . GLY C 1 318 ? 7.480 -2.216 -39.651 1.00 13.13 298 GLY C N 1
ATOM 7125 C CA . GLY C 1 318 ? 6.880 -2.213 -40.975 1.00 13.85 298 GLY C CA 1
ATOM 7126 C C . GLY C 1 318 ? 5.664 -1.351 -41.215 1.00 15.05 298 GLY C C 1
ATOM 7127 O O . GLY C 1 318 ? 5.173 -1.375 -42.304 1.00 14.61 298 GLY C O 1
ATOM 7128 N N . VAL C 1 319 ? 5.158 -0.610 -40.242 1.00 16.34 299 VAL C N 1
ATOM 7129 C CA . VAL C 1 319 ? 3.955 0.222 -40.496 1.00 18.80 299 VAL C CA 1
ATOM 7130 C C . VAL C 1 319 ? 4.393 1.619 -40.931 1.00 19.08 299 VAL C C 1
ATOM 7131 O O . VAL C 1 319 ? 5.182 2.269 -40.264 1.00 23.45 299 VAL C O 1
ATOM 7135 N N . ASP C 1 320 ? 3.899 2.049 -42.073 1.00 21.45 300 ASP C N 1
ATOM 7136 C CA . ASP C 1 320 ? 4.316 3.306 -42.691 1.00 23.09 300 ASP C CA 1
ATOM 7137 C C . ASP C 1 320 ? 3.340 4.396 -42.225 1.00 20.04 300 ASP C C 1
ATOM 7138 O O . ASP C 1 320 ? 2.236 4.500 -42.704 1.00 20.65 300 ASP C O 1
ATOM 7143 N N . PHE C 1 321 ? 3.752 5.213 -41.281 1.00 21.41 301 PHE C N 1
ATOM 7144 C CA . PHE C 1 321 ? 2.884 6.252 -40.775 1.00 21.59 301 PHE C CA 1
ATOM 7145 C C . PHE C 1 321 ? 3.689 7.426 -40.282 1.00 25.44 301 PHE C C 1
ATOM 7146 O O . PHE C 1 321 ? 4.861 7.271 -39.885 1.00 25.69 301 PHE C O 1
ATOM 7154 N N . ASP C 1 322 ? 3.053 8.600 -40.308 1.00 33.01 302 ASP C N 1
ATOM 7155 C CA . ASP C 1 322 ? 3.768 9.862 -39.985 1.00 40.88 302 ASP C CA 1
ATOM 7156 C C . ASP C 1 322 ? 3.678 10.052 -38.504 1.00 43.55 302 ASP C C 1
ATOM 7157 O O . ASP C 1 322 ? 4.670 9.931 -37.822 1.00 58.20 302 ASP C O 1
ATOM 7162 N N . CYS C 1 323 ? 2.479 10.245 -37.982 1.00 44.02 303 CYS C N 1
ATOM 7163 C CA . CYS C 1 323 ? 2.347 10.537 -36.579 1.00 44.87 303 CYS C CA 1
ATOM 7164 C C . CYS C 1 323 ? 1.361 9.663 -35.803 1.00 40.68 303 CYS C C 1
ATOM 7165 O O . CYS C 1 323 ? 1.626 9.301 -34.648 1.00 33.81 303 CYS C O 1
ATOM 7168 N N . CYS C 1 324 ? 0.229 9.359 -36.419 1.00 34.18 304 CYS C N 1
ATOM 7169 C CA . CYS C 1 324 ? -0.801 8.570 -35.791 1.00 39.06 304 CYS C CA 1
ATOM 7170 C C . CYS C 1 324 ? -1.229 7.453 -36.744 1.00 33.56 304 CYS C C 1
ATOM 7171 O O . CYS C 1 324 ? -1.104 7.565 -37.951 1.00 30.63 304 CYS C O 1
ATOM 7174 N N . LEU C 1 325 ? -1.745 6.390 -36.166 1.00 29.62 305 LEU C N 1
ATOM 7175 C CA . LEU C 1 325 ? -2.097 5.208 -36.880 1.00 25.63 305 LEU C CA 1
ATOM 7176 C C . LEU C 1 325 ? -3.567 5.259 -37.168 1.00 23.59 305 LEU C C 1
ATOM 7177 O O . LEU C 1 325 ? -4.367 5.626 -36.306 1.00 26.55 305 LEU C O 1
ATOM 7182 N N . SER C 1 326 ? -3.930 4.945 -38.395 1.00 21.36 306 SER C N 1
ATOM 7183 C CA . SER C 1 326 ? -5.330 4.706 -38.711 1.00 24.68 306 SER C CA 1
ATOM 7184 C C . SER C 1 326 ? -5.817 3.438 -37.993 1.00 25.53 306 SER C C 1
ATOM 7185 O O . SER C 1 326 ? -4.997 2.650 -37.496 1.00 25.99 306 SER C O 1
ATOM 7188 N N . PRO C 1 327 ? -7.146 3.216 -37.936 1.00 25.48 307 PRO C N 1
ATOM 7189 C CA . PRO C 1 327 ? -7.678 1.956 -37.380 1.00 23.37 307 PRO C CA 1
ATOM 7190 C C . PRO C 1 327 ? -7.151 0.690 -38.062 1.00 22.60 307 PRO C C 1
ATOM 7191 O O . PRO C 1 327 ? -6.870 -0.316 -37.386 1.00 25.30 307 PRO C O 1
ATOM 7195 N N . ALA C 1 328 ? -7.021 0.738 -39.376 1.00 19.00 308 ALA C N 1
ATOM 7196 C CA . ALA C 1 328 ? -6.466 -0.396 -40.100 1.00 20.10 308 ALA C CA 1
ATOM 7197 C C . ALA C 1 328 ? -5.030 -0.634 -39.677 1.00 17.21 308 ALA C C 1
ATOM 7198 O O . ALA C 1 328 ? -4.625 -1.774 -39.520 1.00 18.95 308 ALA C O 1
ATOM 7200 N N . GLN C 1 329 ? -4.266 0.433 -39.522 1.00 15.64 309 GLN C N 1
ATOM 7201 C CA . GLN C 1 329 ? -2.858 0.311 -39.124 1.00 16.05 309 GLN C CA 1
ATOM 7202 C C . GLN C 1 329 ? -2.697 -0.133 -37.689 1.00 15.07 309 GLN C C 1
ATOM 7203 O O . GLN C 1 329 ? -1.771 -0.881 -37.383 1.00 14.94 309 GLN C O 1
ATOM 7209 N N . GLN C 1 330 ? -3.569 0.339 -36.804 1.00 13.59 310 GLN C N 1
ATOM 7210 C CA . GLN C 1 330 ? -3.560 -0.131 -35.424 1.00 13.08 310 GLN C CA 1
ATOM 7211 C C . GLN C 1 330 ? -3.757 -1.637 -35.369 1.00 14.20 310 GLN C C 1
ATOM 7212 O O . GLN C 1 330 ? -3.098 -2.345 -34.605 1.00 16.10 310 GLN C O 1
ATOM 7218 N N . ALA C 1 331 ? -4.638 -2.172 -36.193 1.00 14.70 311 ALA C N 1
ATOM 7219 C CA . ALA C 1 331 ? -4.848 -3.628 -36.223 1.00 14.54 311 ALA C CA 1
ATOM 7220 C C . ALA C 1 331 ? -3.690 -4.457 -36.854 1.00 14.83 311 ALA C C 1
ATOM 7221 O O . ALA C 1 331 ? -3.681 -5.670 -36.703 1.00 14.78 311 ALA C O 1
ATOM 7223 N N . GLN C 1 332 ? -2.752 -3.823 -37.558 1.00 14.60 312 GLN C N 1
ATOM 7224 C CA . GLN C 1 332 ? -1.545 -4.503 -38.028 1.00 16.64 312 GLN C CA 1
ATOM 7225 C C . GLN C 1 332 ? -0.592 -4.826 -36.903 1.00 13.32 312 GLN C C 1
ATOM 7226 O O . GLN C 1 332 ? 0.292 -5.686 -37.066 1.00 12.31 312 GLN C O 1
ATOM 7232 N N . VAL C 1 333 ? -0.748 -4.127 -35.779 1.00 11.22 313 VAL C N 1
ATOM 7233 C CA . VAL C 1 333 ? 0.136 -4.277 -34.634 1.00 9.39 313 VAL C CA 1
ATOM 7234 C C . VAL C 1 333 ? -0.395 -5.405 -33.812 1.00 8.34 313 VAL C C 1
ATOM 7235 O O . VAL C 1 333 ? -1.389 -5.263 -33.161 1.00 9.82 313 VAL C O 1
ATOM 7239 N N . VAL C 1 334 ? 0.336 -6.491 -33.788 1.00 8.37 314 VAL C N 1
ATOM 7240 C CA . VAL C 1 334 ? -0.070 -7.706 -33.104 1.00 8.37 314 VAL C CA 1
ATOM 7241 C C . VAL C 1 334 ? 0.254 -7.691 -31.606 1.00 8.25 314 VAL C C 1
ATOM 7242 O O . VAL C 1 334 ? -0.592 -8.083 -30.786 1.00 7.58 314 VAL C O 1
ATOM 7246 N N . GLN C 1 335 ? 1.487 -7.266 -31.258 1.00 7.97 315 GLN C N 1
ATOM 7247 C CA . GLN C 1 335 ? 1.858 -7.080 -29.868 1.00 7.48 315 GLN C CA 1
ATOM 7248 C C . GLN C 1 335 ? 2.957 -6.088 -29.697 1.00 7.72 315 GLN C C 1
ATOM 7249 O O . GLN C 1 335 ? 3.767 -5.818 -30.611 1.00 8.01 315 GLN C O 1
ATOM 7255 N N . VAL C 1 336 ? 2.949 -5.460 -28.535 1.00 8.09 316 VAL C N 1
ATOM 7256 C CA . VAL C 1 336 ? 4.038 -4.578 -28.089 1.00 8.37 316 VAL C CA 1
ATOM 7257 C C . VAL C 1 336 ? 4.564 -5.065 -26.727 1.00 8.65 316 VAL C C 1
ATOM 7258 O O . VAL C 1 336 ? 3.779 -5.398 -25.799 1.00 9.44 316 VAL C O 1
ATOM 7262 N N . PHE C 1 337 ? 5.881 -5.072 -26.629 1.00 8.45 317 PHE C N 1
ATOM 7263 C CA . PHE C 1 337 ? 6.590 -5.523 -25.444 1.00 8.83 317 PHE C CA 1
ATOM 7264 C C . PHE C 1 337 ? 7.425 -4.313 -25.000 1.00 9.89 317 PHE C C 1
ATOM 7265 O O . PHE C 1 337 ? 8.406 -3.940 -25.618 1.00 10.14 317 PHE C O 1
ATOM 7273 N N . GLY C 1 338 ? 6.978 -3.675 -23.953 1.00 11.18 318 GLY C N 1
ATOM 7274 C CA . GLY C 1 338 ? 7.570 -2.458 -23.463 1.00 12.94 318 GLY C CA 1
ATOM 7275 C C . GLY C 1 338 ? 7.965 -2.660 -22.023 1.00 14.20 318 GLY C C 1
ATOM 7276 O O . GLY C 1 338 ? 7.180 -3.107 -21.179 1.00 14.01 318 GLY C O 1
ATOM 7277 N N . LYS C 1 339 ? 9.164 -2.230 -21.730 1.00 15.78 319 LYS C N 1
ATOM 7278 C CA . LYS C 1 339 ? 9.725 -2.332 -20.390 1.00 20.59 319 LYS C CA 1
ATOM 7279 C C . LYS C 1 339 ? 9.819 -0.886 -19.800 1.00 20.20 319 LYS C C 1
ATOM 7280 O O . LYS C 1 339 ? 10.494 -0.043 -20.327 1.00 25.41 319 LYS C O 1
ATOM 7286 N N . PHE C 1 340 ? 9.073 -0.611 -18.744 1.00 17.07 320 PHE C N 1
ATOM 7287 C CA . PHE C 1 340 ? 8.983 0.750 -18.217 1.00 16.64 320 PHE C CA 1
ATOM 7288 C C . PHE C 1 340 ? 9.578 0.791 -16.801 1.00 19.87 320 PHE C C 1
ATOM 7289 O O . PHE C 1 340 ? 8.881 0.872 -15.811 1.00 21.11 320 PHE C O 1
ATOM 7297 N N . VAL C 1 341 ? 10.904 0.692 -16.785 1.00 21.78 321 VAL C N 1
ATOM 7298 C CA . VAL C 1 341 ? 11.780 0.892 -15.655 1.00 22.28 321 VAL C CA 1
ATOM 7299 C C . VAL C 1 341 ? 11.608 2.360 -15.208 1.00 26.22 321 VAL C C 1
ATOM 7300 O O . VAL C 1 341 ? 11.448 3.260 -16.019 1.00 26.65 321 VAL C O 1
ATOM 7304 N N . LEU C 1 342 ? 11.699 2.621 -13.913 1.00 24.60 322 LEU C N 1
ATOM 7305 C CA . LEU C 1 342 ? 11.667 3.990 -13.430 1.00 22.23 322 LEU C CA 1
ATOM 7306 C C . LEU C 1 342 ? 12.791 4.809 -14.061 1.00 23.29 322 LEU C C 1
ATOM 7307 O O . LEU C 1 342 ? 13.867 4.296 -14.321 1.00 22.88 322 LEU C O 1
ATOM 7312 N N . PRO C 1 343 ? 12.577 6.112 -14.246 1.00 23.33 323 PRO C N 1
ATOM 7313 C CA . PRO C 1 343 ? 13.645 6.892 -14.838 1.00 23.28 323 PRO C CA 1
ATOM 7314 C C . PRO C 1 343 ? 14.833 7.107 -13.944 1.00 22.84 323 PRO C C 1
ATOM 7315 O O . PRO C 1 343 ? 14.768 6.932 -12.711 1.00 21.59 323 PRO C O 1
ATOM 7319 N N . GLY C 1 344 ? 15.899 7.551 -14.586 1.00 23.17 324 GLY C N 1
ATOM 7320 C CA . GLY C 1 344 ? 17.148 7.808 -13.914 1.00 25.37 324 GLY C CA 1
ATOM 7321 C C . GLY C 1 344 ? 17.121 9.102 -13.105 1.00 29.94 324 GLY C C 1
ATOM 7322 O O . GLY C 1 344 ? 17.955 9.280 -12.193 1.00 30.69 324 GLY C O 1
ATOM 7323 N N . SER C 1 345 ? 16.189 10.018 -13.416 1.00 24.47 325 SER C N 1
ATOM 7324 C CA . SER C 1 345 ? 16.063 11.239 -12.617 1.00 22.49 325 SER C CA 1
ATOM 7325 C C . SER C 1 345 ? 14.613 11.622 -12.468 1.00 20.70 325 SER C C 1
ATOM 7326 O O . SER C 1 345 ? 13.737 11.077 -13.135 1.00 18.44 325 SER C O 1
ATOM 7329 N N . ASP C 1 346 ? 14.400 12.564 -11.546 1.00 19.00 326 ASP C N 1
ATOM 7330 C CA . ASP C 1 346 ? 13.111 13.078 -11.197 1.00 15.55 326 ASP C CA 1
ATOM 7331 C C . ASP C 1 346 ? 12.851 14.416 -11.873 1.00 14.72 326 ASP C C 1
ATOM 7332 O O . ASP C 1 346 ? 12.008 15.193 -11.412 1.00 15.62 326 ASP C O 1
ATOM 7337 N N . VAL C 1 347 ? 13.574 14.678 -12.951 1.00 13.34 327 VAL C N 1
ATOM 7338 C CA . VAL C 1 347 ? 13.397 15.858 -13.745 1.00 12.72 327 VAL C CA 1
ATOM 7339 C C . VAL C 1 347 ? 12.853 15.391 -15.100 1.00 12.53 327 VAL C C 1
ATOM 7340 O O . VAL C 1 347 ? 13.460 14.576 -15.755 1.00 13.49 327 VAL C O 1
ATOM 7344 N N . LEU C 1 348 ? 11.709 15.933 -15.502 1.00 12.77 328 LEU C N 1
ATOM 7345 C CA . LEU C 1 348 ? 11.042 15.610 -16.757 1.00 12.51 328 LEU C CA 1
ATOM 7346 C C . LEU C 1 348 ? 10.642 16.889 -17.477 1.00 13.09 328 LEU C C 1
ATOM 7347 O O . LEU C 1 348 ? 9.903 17.711 -16.905 1.00 13.16 328 LEU C O 1
ATOM 7352 N N . ARG C 1 349 ? 11.153 17.079 -18.706 1.00 13.62 329 ARG C N 1
ATOM 7353 C CA . ARG C 1 349 ? 10.942 18.343 -19.479 1.00 13.25 329 ARG C CA 1
ATOM 7354 C C . ARG C 1 349 ? 11.109 19.562 -18.586 1.00 12.58 329 ARG C C 1
ATOM 7355 O O . ARG C 1 349 ? 10.320 20.500 -18.589 1.00 11.82 329 ARG C O 1
ATOM 7363 N N . GLY C 1 350 ? 12.178 19.521 -17.809 1.00 13.17 330 GLY C N 1
ATOM 7364 C CA . GLY C 1 350 ? 12.584 20.649 -16.993 1.00 14.31 330 GLY C CA 1
ATOM 7365 C C . GLY C 1 350 ? 11.825 20.800 -15.695 1.00 15.24 330 GLY C C 1
ATOM 7366 O O . GLY C 1 350 ? 12.021 21.794 -15.017 1.00 14.50 330 GLY C O 1
ATOM 7367 N N . GLN C 1 351 ? 10.998 19.826 -15.306 1.00 14.83 331 GLN C N 1
ATOM 7368 C CA . GLN C 1 351 ? 10.235 19.963 -14.090 1.00 12.78 331 GLN C CA 1
ATOM 7369 C C . GLN C 1 351 ? 10.391 18.759 -13.186 1.00 12.10 331 GLN C C 1
ATOM 7370 O O . GLN C 1 351 ? 10.570 17.645 -13.630 1.00 10.75 331 GLN C O 1
ATOM 7376 N N . HIS C 1 352 ? 10.206 19.007 -11.905 1.00 11.43 332 HIS C N 1
ATOM 7377 C CA . HIS C 1 352 ? 10.199 17.962 -10.937 1.00 12.48 332 HIS C CA 1
ATOM 7378 C C . HIS C 1 352 ? 9.007 17.034 -11.018 1.00 13.07 332 HIS C C 1
ATOM 7379 O O . HIS C 1 352 ? 7.880 17.481 -11.035 1.00 13.32 332 HIS C O 1
ATOM 7386 N N . ILE C 1 353 ? 9.255 15.742 -11.018 1.00 13.05 333 ILE C N 1
ATOM 7387 C CA . ILE C 1 353 ? 8.188 14.742 -10.894 1.00 13.65 333 ILE C CA 1
ATOM 7388 C C . ILE C 1 353 ? 8.409 13.866 -9.667 1.00 14.33 333 ILE C C 1
ATOM 7389 O O . ILE C 1 353 ? 9.484 13.847 -9.084 1.00 14.23 333 ILE C O 1
ATOM 7394 N N . THR C 1 354 ? 7.358 13.155 -9.288 1.00 14.09 334 THR C N 1
ATOM 7395 C CA . THR C 1 354 ? 7.305 12.381 -8.060 1.00 13.18 334 THR C CA 1
ATOM 7396 C C . THR C 1 354 ? 7.615 10.921 -8.293 1.00 15.60 334 THR C C 1
ATOM 7397 O O . THR C 1 354 ? 7.531 10.108 -7.375 1.00 17.65 334 THR C O 1
ATOM 7401 N N . ALA C 1 355 ? 7.943 10.557 -9.522 1.00 17.42 335 ALA C N 1
ATOM 7402 C CA . ALA C 1 355 ? 7.910 9.140 -9.901 1.00 19.10 335 ALA C CA 1
ATOM 7403 C C . ALA C 1 355 ? 8.931 8.309 -9.147 1.00 18.13 335 ALA C C 1
ATOM 7404 O O . ALA C 1 355 ? 8.718 7.115 -9.019 1.00 17.88 335 ALA C O 1
ATOM 7406 N N . LEU C 1 356 ? 10.013 8.917 -8.668 1.00 16.31 336 LEU C N 1
ATOM 7407 C CA . LEU C 1 356 ? 11.012 8.164 -7.903 1.00 16.18 336 LEU C CA 1
ATOM 7408 C C . LEU C 1 356 ? 10.714 8.084 -6.443 1.00 15.10 336 LEU C C 1
ATOM 7409 O O . LEU C 1 356 ? 11.087 7.116 -5.813 1.00 17.04 336 LEU C O 1
ATOM 7414 N N . ASP C 1 357 ? 10.044 9.091 -5.900 1.00 15.34 337 ASP C N 1
ATOM 7415 C CA . ASP C 1 357 ? 9.634 9.098 -4.477 1.00 15.68 337 ASP C CA 1
ATOM 7416 C C . ASP C 1 357 ? 8.394 8.312 -4.149 1.00 13.80 337 ASP C C 1
ATOM 7417 O O . ASP C 1 357 ? 8.230 7.919 -3.023 1.00 14.45 337 ASP C O 1
ATOM 7422 N N . ASP C 1 358 ? 7.493 8.151 -5.116 1.00 13.51 338 ASP C N 1
ATOM 7423 C CA . ASP C 1 358 ? 6.168 7.513 -4.921 1.00 13.51 338 ASP C CA 1
ATOM 7424 C C . ASP C 1 358 ? 6.321 6.066 -4.421 1.00 14.06 338 ASP C C 1
ATOM 7425 O O . ASP C 1 358 ? 7.080 5.262 -4.977 1.00 14.78 338 ASP C O 1
ATOM 7430 N N . HIS C 1 359 ? 5.654 5.759 -3.343 1.00 13.13 339 HIS C N 1
ATOM 7431 C CA . HIS C 1 359 ? 5.689 4.437 -2.794 1.00 13.81 339 HIS C CA 1
ATOM 7432 C C . HIS C 1 359 ? 5.157 3.411 -3.797 1.00 15.37 339 HIS C C 1
ATOM 7433 O O . HIS C 1 359 ? 5.512 2.224 -3.734 1.00 15.90 339 HIS C O 1
ATOM 7440 N N . GLU C 1 360 ? 4.264 3.861 -4.682 1.00 14.45 340 GLU C N 1
ATOM 7441 C CA . GLU C 1 360 ? 3.655 3.032 -5.691 1.00 15.06 340 GLU C CA 1
ATOM 7442 C C . GLU C 1 360 ? 4.328 3.173 -7.084 1.00 14.45 340 GLU C C 1
ATOM 7443 O O . GLU C 1 360 ? 3.679 2.899 -8.118 1.00 12.22 340 GLU C O 1
ATOM 7449 N N . ALA C 1 361 ? 5.612 3.552 -7.081 1.00 12.28 341 ALA C N 1
ATOM 7450 C CA . ALA C 1 361 ? 6.376 3.897 -8.282 1.00 13.25 341 ALA C CA 1
ATOM 7451 C C . ALA C 1 361 ? 6.395 2.831 -9.381 1.00 14.48 341 ALA C C 1
ATOM 7452 O O . ALA C 1 361 ? 6.193 3.115 -10.565 1.00 13.78 341 ALA C O 1
ATOM 7454 N N . HIS C 1 362 ? 6.661 1.613 -8.950 1.00 16.18 342 HIS C N 1
ATOM 7455 C CA . HIS C 1 362 ? 6.607 0.421 -9.778 1.00 18.11 342 HIS C CA 1
ATOM 7456 C C . HIS C 1 362 ? 5.253 0.321 -10.479 1.00 14.78 342 HIS C C 1
ATOM 7457 O O . HIS C 1 362 ? 5.191 0.039 -11.676 1.00 18.93 342 HIS C O 1
ATOM 7464 N N . HIS C 1 363 ? 4.183 0.570 -9.780 1.00 12.70 343 HIS C N 1
ATOM 7465 C CA . HIS C 1 363 ? 2.827 0.374 -10.313 1.00 11.98 343 HIS C CA 1
ATOM 7466 C C . HIS C 1 363 ? 2.537 1.524 -11.257 1.00 12.22 343 HIS C C 1
ATOM 7467 O O . HIS C 1 363 ? 2.044 1.325 -12.360 1.00 12.84 343 HIS C O 1
ATOM 7474 N N . VAL C 1 364 ? 2.882 2.729 -10.835 1.00 11.73 344 VAL C N 1
ATOM 7475 C CA . VAL C 1 364 ? 2.656 3.946 -11.664 1.00 10.97 344 VAL C CA 1
ATOM 7476 C C . VAL C 1 364 ? 3.428 3.914 -12.998 1.00 10.19 344 VAL C C 1
ATOM 7477 O O . VAL C 1 364 ? 2.894 4.283 -14.028 1.00 9.01 344 VAL C O 1
ATOM 7481 N N . ALA C 1 365 ? 4.681 3.464 -12.968 1.00 10.53 345 ALA C N 1
ATOM 7482 C CA . ALA C 1 365 ? 5.511 3.393 -14.195 1.00 10.98 345 ALA C CA 1
ATOM 7483 C C . ALA C 1 365 ? 4.828 2.583 -15.298 1.00 9.92 345 ALA C C 1
ATOM 7484 O O . ALA C 1 365 ? 4.800 2.986 -16.434 1.00 8.76 345 ALA C O 1
ATOM 7486 N N . LYS C 1 366 ? 4.259 1.451 -14.895 1.00 9.45 346 LYS C N 1
ATOM 7487 C CA . LYS C 1 366 ? 3.517 0.591 -15.780 1.00 9.41 346 LYS C CA 1
ATOM 7488 C C . LYS C 1 366 ? 2.187 1.193 -16.178 1.00 8.56 346 LYS C C 1
ATOM 7489 O O . LYS C 1 366 ? 1.750 1.031 -17.335 1.00 8.91 346 LYS C O 1
ATOM 7495 N N . ALA C 1 367 ? 1.555 1.884 -15.256 1.00 8.05 347 ALA C N 1
ATOM 7496 C CA . ALA C 1 367 ? 0.323 2.572 -15.574 1.00 8.39 347 ALA C CA 1
ATOM 7497 C C . ALA C 1 367 ? 0.536 3.604 -16.698 1.00 8.51 347 ALA C C 1
ATOM 7498 O O . ALA C 1 367 ? -0.240 3.660 -17.685 1.00 7.52 347 ALA C O 1
ATOM 7500 N N . VAL C 1 368 ? 1.627 4.369 -16.571 1.00 8.50 348 VAL C N 1
ATOM 7501 C CA . VAL C 1 368 ? 2.010 5.373 -17.555 1.00 8.20 348 VAL C CA 1
ATOM 7502 C C . VAL C 1 368 ? 2.406 4.714 -18.883 1.00 8.10 348 VAL C C 1
ATOM 7503 O O . VAL C 1 368 ? 1.948 5.126 -19.959 1.00 8.24 348 VAL C O 1
ATOM 7507 N N . GLY C 1 369 ? 3.234 3.686 -18.809 1.00 8.36 349 GLY C N 1
ATOM 7508 C CA . GLY C 1 369 ? 3.732 3.023 -20.037 1.00 8.39 349 GLY C CA 1
ATOM 7509 C C . GLY C 1 369 ? 2.563 2.446 -20.813 1.00 8.67 349 GLY C C 1
ATOM 7510 O O . GLY C 1 369 ? 2.471 2.562 -22.050 1.00 8.18 349 GLY C O 1
ATOM 7511 N N . GLY C 1 370 ? 1.627 1.861 -20.065 1.00 9.11 350 GLY C N 1
ATOM 7512 C CA . GLY C 1 370 ? 0.451 1.256 -20.656 1.00 8.78 350 GLY C CA 1
ATOM 7513 C C . GLY C 1 370 ? -0.454 2.258 -21.315 1.00 8.95 350 GLY C C 1
ATOM 7514 O O . GLY C 1 370 ? -0.952 2.056 -22.418 1.00 8.32 350 GLY C O 1
ATOM 7515 N N . ALA C 1 371 ? -0.643 3.378 -20.640 1.00 9.48 351 ALA C N 1
ATOM 7516 C CA . ALA C 1 371 ? -1.420 4.445 -21.223 1.00 9.43 351 ALA C CA 1
ATOM 7517 C C . ALA C 1 371 ? -0.810 4.946 -22.548 1.00 9.78 351 ALA C C 1
ATOM 7518 O O . ALA C 1 371 ? -1.548 5.204 -23.520 1.00 9.29 351 ALA C O 1
ATOM 7520 N N . LEU C 1 372 ? 0.512 5.068 -22.594 1.00 9.33 352 LEU C N 1
ATOM 7521 C CA . LEU C 1 372 ? 1.170 5.528 -23.828 1.00 10.10 352 LEU C CA 1
ATOM 7522 C C . LEU C 1 372 ? 1.023 4.515 -24.981 1.00 10.38 352 LEU C C 1
ATOM 7523 O O . LEU C 1 372 ? 0.657 4.881 -26.114 1.00 10.38 352 LEU C O 1
ATOM 7528 N N . VAL C 1 373 ? 1.264 3.243 -24.668 1.00 9.87 353 VAL C N 1
ATOM 7529 C CA . VAL C 1 373 ? 1.200 2.219 -25.689 1.00 9.46 353 VAL C CA 1
ATOM 7530 C C . VAL C 1 373 ? -0.227 2.088 -26.178 1.00 10.02 353 VAL C C 1
ATOM 7531 O O . VAL C 1 373 ? -0.465 2.094 -27.369 1.00 9.72 353 VAL C O 1
ATOM 7535 N N . VAL C 1 374 ? -1.174 1.956 -25.262 1.00 10.71 354 VAL C N 1
ATOM 7536 C CA . VAL C 1 374 ? -2.579 1.741 -25.641 1.00 10.87 354 VAL C CA 1
ATOM 7537 C C . VAL C 1 374 ? -3.202 2.950 -26.327 1.00 11.27 354 VAL C C 1
ATOM 7538 O O . VAL C 1 374 ? -4.006 2.798 -27.242 1.00 11.10 354 VAL C O 1
ATOM 7542 N N . SER C 1 375 ? -2.770 4.137 -25.964 1.00 13.23 355 SER C N 1
ATOM 7543 C CA . SER C 1 375 ? -3.231 5.319 -26.703 1.00 14.74 355 SER C CA 1
ATOM 7544 C C . SER C 1 375 ? -2.784 5.304 -28.154 1.00 14.56 355 SER C C 1
ATOM 7545 O O . SER C 1 375 ? -3.413 5.906 -28.964 1.00 17.24 355 SER C O 1
ATOM 7548 N N . ILE C 1 376 ? -1.714 4.619 -28.494 1.00 14.73 356 ILE C N 1
ATOM 7549 C CA . ILE C 1 376 ? -1.253 4.536 -29.890 1.00 15.10 356 ILE C CA 1
ATOM 7550 C C . ILE C 1 376 ? -1.867 3.369 -30.639 1.00 14.56 356 ILE C C 1
ATOM 7551 O O . ILE C 1 376 ? -2.340 3.516 -31.779 1.00 14.33 356 ILE C O 1
ATOM 7556 N N . THR C 1 377 ? -1.848 2.200 -30.014 1.00 12.85 357 THR C N 1
ATOM 7557 C CA . THR C 1 377 ? -2.276 0.984 -30.709 1.00 11.46 357 THR C CA 1
ATOM 7558 C C . THR C 1 377 ? -3.775 0.683 -30.576 1.00 11.21 357 THR C C 1
ATOM 7559 O O . THR C 1 377 ? -4.278 -0.182 -31.290 1.00 11.28 357 THR C O 1
ATOM 7563 N N . GLY C 1 378 ? -4.450 1.317 -29.602 1.00 10.13 358 GLY C N 1
ATOM 7564 C CA . GLY C 1 378 ? -5.809 0.962 -29.209 1.00 9.42 358 GLY C CA 1
ATOM 7565 C C . GLY C 1 378 ? -6.049 -0.459 -28.682 1.00 9.64 358 GLY C C 1
ATOM 7566 O O . GLY C 1 378 ? -7.169 -0.919 -28.664 1.00 10.36 358 GLY C O 1
ATOM 7567 N N . GLN C 1 379 ? -5.016 -1.150 -28.224 1.00 9.79 359 GLN C N 1
ATOM 7568 C CA . GLN C 1 379 ? -5.121 -2.554 -27.865 1.00 9.92 359 GLN C CA 1
ATOM 7569 C C . GLN C 1 379 ? -4.661 -2.783 -26.406 1.00 10.06 359 GLN C C 1
ATOM 7570 O O . GLN C 1 379 ? -3.436 -2.831 -26.115 1.00 8.91 359 GLN C O 1
ATOM 7576 N N . PRO C 1 380 ? -5.649 -2.923 -25.478 1.00 9.26 360 PRO C N 1
ATOM 7577 C CA . PRO C 1 380 ? -5.318 -3.041 -24.103 1.00 8.73 360 PRO C CA 1
ATOM 7578 C C . PRO C 1 380 ? -4.481 -4.271 -23.756 1.00 8.93 360 PRO C C 1
ATOM 7579 O O . PRO C 1 380 ? -3.786 -4.258 -22.726 1.00 8.79 360 PRO C O 1
ATOM 7583 N N . MET C 1 381 ? -4.527 -5.318 -24.565 1.00 8.99 361 MET C N 1
ATOM 7584 C CA . MET C 1 381 ? -3.743 -6.518 -24.237 1.00 9.49 361 MET C CA 1
ATOM 7585 C C . MET C 1 381 ? -2.325 -6.360 -24.687 1.00 8.85 361 MET C C 1
ATOM 7586 O O . MET C 1 381 ? -1.891 -7.043 -25.606 1.00 8.80 361 MET C O 1
ATOM 7591 N N . SER C 1 382 ? -1.586 -5.479 -23.997 1.00 8.34 362 SER C N 1
ATOM 7592 C CA . SER C 1 382 ? -0.195 -5.151 -24.373 1.00 7.60 362 SER C CA 1
ATOM 7593 C C . SER C 1 382 ? 0.749 -5.553 -23.256 1.00 7.81 362 SER C C 1
ATOM 7594 O O . SER C 1 382 ? 0.384 -5.475 -22.053 1.00 7.34 362 SER C O 1
ATOM 7597 N N . PHE C 1 383 ? 1.957 -5.998 -23.643 1.00 7.80 363 PHE C N 1
ATOM 7598 C CA . PHE C 1 383 ? 2.926 -6.446 -22.668 1.00 8.30 363 PHE C CA 1
ATOM 7599 C C . PHE C 1 383 ? 3.712 -5.237 -22.181 1.00 8.89 363 PHE C C 1
ATOM 7600 O O . PHE C 1 383 ? 4.664 -4.825 -22.789 1.00 7.97 363 PHE C O 1
ATOM 7608 N N . ILE C 1 384 ? 3.235 -4.701 -21.052 1.00 9.90 364 ILE C N 1
ATOM 7609 C CA . ILE C 1 384 ? 3.829 -3.624 -20.306 1.00 10.63 364 ILE C CA 1
ATOM 7610 C C . ILE C 1 384 ? 4.430 -4.155 -18.996 1.00 11.03 364 ILE C C 1
ATOM 7611 O O . ILE C 1 384 ? 3.725 -4.441 -18.054 1.00 10.76 364 ILE C O 1
ATOM 7616 N N . SER C 1 385 ? 5.734 -4.290 -18.963 1.00 12.57 365 SER C N 1
ATOM 7617 C CA . SER C 1 385 ? 6.428 -4.682 -17.768 1.00 15.55 365 SER C CA 1
ATOM 7618 C C . SER C 1 385 ? 7.212 -3.504 -17.191 1.00 16.64 365 SER C C 1
ATOM 7619 O O . SER C 1 385 ? 7.256 -2.440 -17.778 1.00 17.16 365 SER C O 1
ATOM 7622 N N . GLY C 1 386 ? 7.870 -3.711 -16.065 1.00 20.21 366 GLY C N 1
ATOM 7623 C CA . GLY C 1 386 ? 8.809 -2.737 -15.533 1.00 22.48 366 GLY C CA 1
ATOM 7624 C C . GLY C 1 386 ? 8.474 -2.250 -14.167 1.00 26.30 366 GLY C C 1
ATOM 7625 O O . GLY C 1 386 ? 7.824 -2.946 -13.435 1.00 31.27 366 GLY C O 1
ATOM 7626 N N . GLY C 1 387 ? 8.971 -1.062 -13.832 1.00 30.58 367 GLY C N 1
ATOM 7627 C CA . GLY C 1 387 ? 8.854 -0.508 -12.522 1.00 31.37 367 GLY C CA 1
ATOM 7628 C C . GLY C 1 387 ? 10.044 -0.693 -11.599 1.00 34.21 367 GLY C C 1
ATOM 7629 O O . GLY C 1 387 ? 9.989 -0.226 -10.461 1.00 41.16 367 GLY C O 1
ATOM 7630 N N . GLU C 1 388 ? 11.087 -1.381 -12.057 1.00 36.89 368 GLU C N 1
ATOM 7631 C CA . GLU C 1 388 ? 12.375 -1.515 -11.340 1.00 38.97 368 GLU C CA 1
ATOM 7632 C C . GLU C 1 388 ? 13.010 -0.192 -11.312 1.00 41.12 368 GLU C C 1
ATOM 7633 O O . GLU C 1 388 ? 12.646 0.671 -12.097 1.00 39.95 368 GLU C O 1
ATOM 7639 N N . ARG C 1 389 ? 14.003 -0.021 -10.455 1.00 45.09 369 ARG C N 1
ATOM 7640 C CA . ARG C 1 389 ? 14.757 1.237 -10.463 1.00 47.17 369 ARG C CA 1
ATOM 7641 C C . ARG C 1 389 ? 15.817 1.231 -11.561 1.00 53.18 369 ARG C C 1
ATOM 7642 O O . ARG C 1 389 ? 16.290 0.166 -11.974 1.00 45.61 369 ARG C O 1
ATOM 7650 N N . ASN C 1 390 ? 16.178 2.432 -11.979 1.00 54.04 370 ASN C N 1
ATOM 7651 C CA . ASN C 1 390 ? 17.193 2.621 -12.971 1.00 60.82 370 ASN C CA 1
ATOM 7652 C C . ASN C 1 390 ? 18.620 2.734 -12.362 1.00 69.94 370 ASN C C 1
ATOM 7653 O O . ASN C 1 390 ? 18.807 2.461 -11.153 1.00 68.52 370 ASN C O 1
ATOM 7658 N N . HIS C 1 392 ? 20.686 -1.661 -16.425 1.00 71.35 372 HIS C N 1
ATOM 7659 C CA . HIS C 1 392 ? 21.698 -1.347 -17.446 1.00 70.69 372 HIS C CA 1
ATOM 7660 C C . HIS C 1 392 ? 21.041 -1.374 -18.818 1.00 74.24 372 HIS C C 1
ATOM 7661 O O . HIS C 1 392 ? 21.715 -1.669 -19.806 1.00 64.59 372 HIS C O 1
ATOM 7663 N N . MET C 1 393 ? 19.739 -1.064 -18.877 1.00 75.29 373 MET C N 1
ATOM 7664 C CA . MET C 1 393 ? 18.887 -1.554 -19.937 1.00 84.18 373 MET C CA 1
ATOM 7665 C C . MET C 1 393 ? 18.283 -0.463 -20.836 1.00 86.18 373 MET C C 1
ATOM 7666 O O . MET C 1 393 ? 17.115 -0.078 -20.683 1.00 73.53 373 MET C O 1
ATOM 7668 N N . GLY C 1 394 ? 19.070 -0.051 -21.837 1.00 88.16 374 GLY C N 1
ATOM 7669 C CA . GLY C 1 394 ? 18.791 1.144 -22.643 1.00 71.57 374 GLY C CA 1
ATOM 7670 C C . GLY C 1 394 ? 19.553 2.340 -22.110 1.00 61.50 374 GLY C C 1
ATOM 7671 O O . GLY C 1 394 ? 20.068 2.274 -20.987 1.00 56.46 374 GLY C O 1
ATOM 7672 N N . PRO C 1 395 ? 19.616 3.449 -22.887 1.00 62.56 375 PRO C N 1
ATOM 7673 C CA . PRO C 1 395 ? 20.403 4.596 -22.364 1.00 71.86 375 PRO C CA 1
ATOM 7674 C C . PRO C 1 395 ? 19.864 5.331 -21.136 1.00 80.54 375 PRO C C 1
ATOM 7675 O O . PRO C 1 395 ? 18.722 5.080 -20.689 1.00 84.79 375 PRO C O 1
ATOM 7679 N N . PRO C 1 396 ? 20.682 6.257 -20.550 1.00 87.89 376 PRO C N 1
ATOM 7680 C CA . PRO C 1 396 ? 20.075 7.085 -19.465 1.00 84.44 376 PRO C CA 1
ATOM 7681 C C . PRO C 1 396 ? 18.733 7.751 -19.777 1.00 71.19 376 PRO C C 1
ATOM 7682 O O . PRO C 1 396 ? 18.526 8.298 -20.886 1.00 60.48 376 PRO C O 1
ATOM 7686 N N . GLY C 1 397 ? 17.933 7.784 -18.707 1.00 66.11 377 GLY C N 1
ATOM 7687 C CA . GLY C 1 397 ? 16.676 7.008 -18.636 1.00 59.37 377 GLY C CA 1
ATOM 7688 C C . GLY C 1 397 ? 15.869 6.772 -19.890 1.00 50.45 377 GLY C C 1
ATOM 7689 O O . GLY C 1 397 ? 14.810 7.393 -20.077 1.00 38.26 377 GLY C O 1
ATOM 7690 N N . GLY C 1 398 ? 16.381 5.892 -20.738 1.00 42.42 378 GLY C N 1
ATOM 7691 C CA . GLY C 1 398 ? 15.674 5.425 -21.918 1.00 40.32 378 GLY C CA 1
ATOM 7692 C C . GLY C 1 398 ? 15.172 4.007 -21.694 1.00 37.88 378 GLY C C 1
ATOM 7693 O O . GLY C 1 398 ? 15.836 3.235 -21.024 1.00 43.34 378 GLY C O 1
ATOM 7694 N N . ASN C 1 399 ? 14.034 3.648 -22.268 1.00 29.12 379 ASN C N 1
ATOM 7695 C CA . ASN C 1 399 ? 13.467 2.331 -22.063 1.00 23.26 379 ASN C CA 1
ATOM 7696 C C . ASN C 1 399 ? 13.257 1.599 -23.385 1.00 18.82 379 ASN C C 1
ATOM 7697 O O . ASN C 1 399 ? 12.824 2.187 -24.374 1.00 15.50 379 ASN C O 1
ATOM 7702 N N . PRO C 1 400 ? 13.564 0.308 -23.425 1.00 19.11 380 PRO C N 1
ATOM 7703 C CA . PRO C 1 400 ? 13.270 -0.403 -24.678 1.00 17.66 380 PRO C CA 1
ATOM 7704 C C . PRO C 1 400 ? 11.756 -0.674 -24.914 1.00 14.71 380 PRO C C 1
ATOM 7705 O O . PRO C 1 400 ? 10.982 -0.869 -23.968 1.00 11.26 380 PRO C O 1
ATOM 7709 N N . VAL C 1 401 ? 11.393 -0.713 -26.177 1.00 13.04 381 VAL C N 1
ATOM 7710 C CA . VAL C 1 401 ? 10.098 -1.171 -26.556 1.00 13.72 381 VAL C CA 1
ATOM 7711 C C . VAL C 1 401 ? 10.200 -1.864 -27.900 1.00 12.56 381 VAL C C 1
ATOM 7712 O O . VAL C 1 401 ? 10.909 -1.390 -28.796 1.00 14.16 381 VAL C O 1
ATOM 7716 N N . ALA C 1 402 ? 9.499 -2.986 -28.043 1.00 9.76 382 ALA C N 1
ATOM 7717 C CA . ALA C 1 402 ? 9.472 -3.737 -29.282 1.00 8.24 382 ALA C CA 1
ATOM 7718 C C . ALA C 1 402 ? 8.052 -3.985 -29.725 1.00 7.57 382 ALA C C 1
ATOM 7719 O O . ALA C 1 402 ? 7.112 -3.998 -28.924 1.00 7.02 382 ALA C O 1
ATOM 7721 N N . ALA C 1 403 ? 7.895 -4.060 -31.029 1.00 7.14 383 ALA C N 1
ATOM 7722 C CA . ALA C 1 403 ? 6.607 -4.195 -31.643 1.00 7.51 383 ALA C CA 1
ATOM 7723 C C . ALA C 1 403 ? 6.672 -5.272 -32.720 1.00 7.93 383 ALA C C 1
ATOM 7724 O O . ALA C 1 403 ? 7.576 -5.290 -33.543 1.00 7.76 383 ALA C O 1
ATOM 7726 N N . VAL C 1 404 ? 5.660 -6.133 -32.715 1.00 8.55 384 VAL C N 1
ATOM 7727 C CA . VAL C 1 404 ? 5.477 -7.165 -33.699 1.00 8.21 384 VAL C CA 1
ATOM 7728 C C . VAL C 1 404 ? 4.265 -6.844 -34.532 1.00 8.40 384 VAL C C 1
ATOM 7729 O O . VAL C 1 404 ? 3.174 -6.656 -34.019 1.00 8.84 384 VAL C O 1
ATOM 7733 N N . VAL C 1 405 ? 4.473 -6.753 -35.828 1.00 8.52 385 VAL C N 1
ATOM 7734 C CA . VAL C 1 405 ? 3.419 -6.340 -36.723 1.00 9.85 385 VAL C CA 1
ATOM 7735 C C . VAL C 1 405 ? 3.283 -7.314 -37.885 1.00 10.61 385 VAL C C 1
ATOM 7736 O O . VAL C 1 405 ? 4.195 -8.069 -38.196 1.00 9.00 385 VAL C O 1
ATOM 7740 N N . ARG C 1 406 ? 2.152 -7.230 -38.571 1.00 12.46 386 ARG C N 1
ATOM 7741 C CA . ARG C 1 406 ? 1.865 -8.171 -39.688 1.00 14.26 386 ARG C CA 1
ATOM 7742 C C . ARG C 1 406 ? 2.779 -7.891 -40.860 1.00 14.41 386 ARG C C 1
ATOM 7743 O O . ARG C 1 406 ? 3.115 -6.760 -41.170 1.00 12.97 386 ARG C O 1
ATOM 7751 N N . ARG C 1 407 ? 3.253 -8.961 -41.434 1.00 17.43 387 ARG C N 1
ATOM 7752 C CA . ARG C 1 407 ? 4.051 -8.917 -42.641 1.00 21.42 387 ARG C CA 1
ATOM 7753 C C . ARG C 1 407 ? 3.325 -9.858 -43.644 1.00 27.11 387 ARG C C 1
ATOM 7754 O O . ARG C 1 407 ? 3.423 -11.095 -43.543 1.00 27.52 387 ARG C O 1
ATOM 7762 N N . LEU C 1 408 ? 2.577 -9.286 -44.578 1.00 29.47 388 LEU C N 1
ATOM 7763 C CA . LEU C 1 408 ? 1.758 -10.126 -45.477 1.00 33.54 388 LEU C CA 1
ATOM 7764 C C . LEU C 1 408 ? 2.366 -10.301 -46.878 1.00 31.18 388 LEU C C 1
ATOM 7765 O O . LEU C 1 408 ? 2.984 -9.377 -47.386 1.00 34.74 388 LEU C O 1
ATOM 7770 N N . PRO C 1 409 ? 2.188 -11.491 -47.501 1.00 35.53 389 PRO C N 1
ATOM 7771 C CA . PRO C 1 409 ? 2.588 -11.728 -48.923 1.00 34.21 389 PRO C CA 1
ATOM 7772 C C . PRO C 1 409 ? 2.019 -10.701 -49.910 1.00 31.19 389 PRO C C 1
ATOM 7773 O O . PRO C 1 409 ? 0.900 -10.218 -49.653 1.00 35.01 389 PRO C O 1
ATOM 7777 N N . SER D 1 32 ? 20.868 29.284 42.218 1.00 31.32 12 SER D N 1
ATOM 7778 C CA . SER D 1 32 ? 21.312 29.197 40.816 1.00 31.88 12 SER D CA 1
ATOM 7779 C C . SER D 1 32 ? 20.409 28.208 40.091 1.00 29.97 12 SER D C 1
ATOM 7780 O O . SER D 1 32 ? 19.518 27.601 40.703 1.00 29.93 12 SER D O 1
ATOM 7783 N N . ALA D 1 33 ? 20.621 28.076 38.788 1.00 30.47 13 ALA D N 1
ATOM 7784 C CA . ALA D 1 33 ? 19.877 27.095 37.989 1.00 29.15 13 ALA D CA 1
ATOM 7785 C C . ALA D 1 33 ? 20.279 25.666 38.372 1.00 25.14 13 ALA D C 1
ATOM 7786 O O . ALA D 1 33 ? 20.792 24.930 37.560 1.00 27.97 13 ALA D O 1
ATOM 7788 N N . ARG D 1 34 ? 19.948 25.258 39.573 1.00 22.47 14 ARG D N 1
ATOM 7789 C CA . ARG D 1 34 ? 20.550 24.118 40.115 1.00 23.15 14 ARG D CA 1
ATOM 7790 C C . ARG D 1 34 ? 19.769 22.786 40.013 1.00 21.56 14 ARG D C 1
ATOM 7791 O O . ARG D 1 34 ? 20.388 21.842 39.643 1.00 23.41 14 ARG D O 1
ATOM 7799 N N . TYR D 1 35 ? 18.492 22.672 40.288 1.00 20.20 15 TYR D N 1
ATOM 7800 C CA . TYR D 1 35 ? 17.832 21.391 40.150 1.00 18.66 15 TYR D CA 1
ATOM 7801 C C . TYR D 1 35 ? 16.859 21.402 39.005 1.00 18.59 15 TYR D C 1
ATOM 7802 O O . TYR D 1 35 ? 15.958 22.234 38.974 1.00 21.91 15 TYR D O 1
ATOM 7811 N N . PRO D 1 36 ? 16.950 20.415 38.106 1.00 17.40 16 PRO D N 1
ATOM 7812 C CA . PRO D 1 36 ? 16.008 20.425 37.002 1.00 16.65 16 PRO D CA 1
ATOM 7813 C C . PRO D 1 36 ? 14.664 19.845 37.345 1.00 15.85 16 PRO D C 1
ATOM 7814 O O . PRO D 1 36 ? 14.529 18.897 38.121 1.00 16.93 16 PRO D O 1
ATOM 7818 N N . LYS D 1 37 ? 13.647 20.431 36.765 1.00 16.70 17 LYS D N 1
ATOM 7819 C CA . LYS D 1 37 ? 12.267 19.986 36.935 1.00 17.02 17 LYS D CA 1
ATOM 7820 C C . LYS D 1 37 ? 11.664 19.853 35.535 1.00 16.55 17 LYS D C 1
ATOM 7821 O O . LYS D 1 37 ? 11.288 20.844 34.887 1.00 16.10 17 LYS D O 1
ATOM 7827 N N . ALA D 1 38 ? 11.622 18.625 35.059 1.00 15.21 18 ALA D N 1
ATOM 7828 C CA . ALA D 1 38 ? 11.044 18.299 33.775 1.00 14.06 18 ALA D CA 1
ATOM 7829 C C . ALA D 1 38 ? 9.626 17.830 33.923 1.00 13.32 18 ALA D C 1
ATOM 7830 O O . ALA D 1 38 ? 9.284 17.155 34.884 1.00 12.06 18 ALA D O 1
ATOM 7832 N N . SER D 1 39 ? 8.814 18.162 32.926 1.00 13.34 19 SER D N 1
ATOM 7833 C CA . SER D 1 39 ? 7.420 17.677 32.858 1.00 13.94 19 SER D CA 1
ATOM 7834 C C . SER D 1 39 ? 7.047 17.254 31.443 1.00 12.13 19 SER D C 1
ATOM 7835 O O . SER D 1 39 ? 7.724 17.600 30.485 1.00 11.90 19 SER D O 1
ATOM 7838 N N . MET D 1 40 ? 5.980 16.480 31.332 1.00 12.28 20 MET D N 1
ATOM 7839 C CA . MET D 1 40 ? 5.467 16.059 30.047 1.00 13.78 20 MET D CA 1
ATOM 7840 C C . MET D 1 40 ? 3.953 16.151 30.026 1.00 14.70 20 MET D C 1
ATOM 7841 O O . MET D 1 40 ? 3.277 15.625 30.921 1.00 16.19 20 MET D O 1
ATOM 7846 N N . HIS D 1 41 ? 3.446 16.768 28.963 1.00 13.21 21 HIS D N 1
ATOM 7847 C CA . HIS D 1 41 ? 2.043 16.909 28.778 1.00 14.93 21 HIS D CA 1
ATOM 7848 C C . HIS D 1 41 ? 1.647 16.369 27.428 1.00 13.52 21 HIS D C 1
ATOM 7849 O O . HIS D 1 41 ? 2.151 16.844 26.414 1.00 14.15 21 HIS D O 1
ATOM 7856 N N . VAL D 1 42 ? 0.777 15.372 27.427 1.00 12.31 22 VAL D N 1
ATOM 7857 C CA . VAL D 1 42 ? 0.436 14.685 26.226 1.00 12.67 22 VAL D CA 1
ATOM 7858 C C . VAL D 1 42 ? -0.897 15.180 25.745 1.00 12.97 22 VAL D C 1
ATOM 7859 O O . VAL D 1 42 ? -1.906 15.032 26.426 1.00 13.69 22 VAL D O 1
ATOM 7863 N N . VAL D 1 43 ? -0.921 15.768 24.558 1.00 14.33 23 VAL D N 1
ATOM 7864 C CA . VAL D 1 43 ? -2.160 16.328 24.026 1.00 15.40 23 VAL D CA 1
ATOM 7865 C C . VAL D 1 43 ? -2.509 15.863 22.629 1.00 14.65 23 VAL D C 1
ATOM 7866 O O . VAL D 1 43 ? -1.629 15.666 21.808 1.00 14.54 23 VAL D O 1
ATOM 7870 N N . PRO D 1 44 ? -3.797 15.630 22.399 1.00 13.70 24 PRO D N 1
ATOM 7871 C CA . PRO D 1 44 ? -4.205 15.064 21.152 1.00 13.87 24 PRO D CA 1
ATOM 7872 C C . PRO D 1 44 ? -4.198 16.060 20.016 1.00 14.79 24 PRO D C 1
ATOM 7873 O O . PRO D 1 44 ? -4.387 17.263 20.229 1.00 13.76 24 PRO D O 1
ATOM 7877 N N . MET D 1 45 ? -3.998 15.518 18.808 1.00 14.68 25 MET D N 1
ATOM 7878 C CA . MET D 1 45 ? -4.126 16.220 17.562 1.00 14.72 25 MET D CA 1
ATOM 7879 C C . MET D 1 45 ? -5.086 15.402 16.699 1.00 15.95 25 MET D C 1
ATOM 7880 O O . MET D 1 45 ? -4.873 14.211 16.507 1.00 14.50 25 MET D O 1
ATOM 7885 N N . LEU D 1 46 ? -6.147 16.043 16.199 1.00 17.10 26 LEU D N 1
ATOM 7886 C CA . LEU D 1 46 ? -7.084 15.422 15.246 1.00 18.99 26 LEU D CA 1
ATOM 7887 C C . LEU D 1 46 ? -6.569 15.463 13.811 1.00 16.96 26 LEU D C 1
ATOM 7888 O O . LEU D 1 46 ? -7.090 14.782 12.965 1.00 19.80 26 LEU D O 1
ATOM 7893 N N . ALA D 1 47 ? -5.594 16.299 13.543 1.00 15.09 27 ALA D N 1
ATOM 7894 C CA . ALA D 1 47 ? -4.995 16.391 12.250 1.00 14.60 27 ALA D CA 1
ATOM 7895 C C . ALA D 1 47 ? -3.616 16.986 12.442 1.00 12.38 27 ALA D C 1
ATOM 7896 O O . ALA D 1 47 ? -3.288 17.470 13.491 1.00 11.31 27 ALA D O 1
ATOM 7898 N N . PRO D 1 48 ? -2.779 16.946 11.412 1.00 15.45 28 PRO D N 1
ATOM 7899 C CA . PRO D 1 48 ? -1.415 17.493 11.603 1.00 14.10 28 PRO D CA 1
ATOM 7900 C C . PRO D 1 48 ? -1.390 18.957 11.987 1.00 15.07 28 PRO D C 1
ATOM 7901 O O . PRO D 1 48 ? -0.420 19.389 12.586 1.00 13.26 28 PRO D O 1
ATOM 7905 N N . ASN D 1 49 ? -2.427 19.698 11.597 1.00 15.18 29 ASN D N 1
ATOM 7906 C CA . ASN D 1 49 ? -2.496 21.131 11.886 1.00 15.83 29 ASN D CA 1
ATOM 7907 C C . ASN D 1 49 ? -3.477 21.487 12.968 1.00 15.98 29 ASN D C 1
ATOM 7908 O O . ASN D 1 49 ? -3.767 22.666 13.134 1.00 17.98 29 ASN D O 1
ATOM 7913 N N . ASP D 1 50 ? -3.987 20.499 13.689 1.00 14.64 30 ASP D N 1
ATOM 7914 C CA . ASP D 1 50 ? -4.801 20.758 14.877 1.00 16.65 30 ASP D CA 1
ATOM 7915 C C . ASP D 1 50 ? -3.938 21.014 16.130 1.00 15.54 30 ASP D C 1
ATOM 7916 O O . ASP D 1 50 ? -3.469 20.075 16.793 1.00 15.08 30 ASP D O 1
ATOM 7921 N N . THR D 1 51 ? -3.700 22.288 16.400 1.00 14.79 31 THR D N 1
ATOM 7922 C CA . THR D 1 51 ? -2.937 22.730 17.566 1.00 15.89 31 THR D CA 1
ATOM 7923 C C . THR D 1 51 ? -3.893 23.270 18.656 1.00 19.07 31 THR D C 1
ATOM 7924 O O . THR D 1 51 ? -3.451 24.043 19.513 1.00 21.86 31 THR D O 1
ATOM 7928 N N . ALA D 1 52 ? -5.183 22.896 18.621 1.00 18.99 32 ALA D N 1
ATOM 7929 C CA . ALA D 1 52 ? -6.174 23.472 19.532 1.00 21.35 32 ALA D CA 1
ATOM 7930 C C . ALA D 1 52 ? -5.815 23.121 20.952 1.00 21.67 32 ALA D C 1
ATOM 7931 O O . ALA D 1 52 ? -5.666 24.002 21.784 1.00 25.82 32 ALA D O 1
ATOM 7933 N N . ALA D 1 53 ? -5.710 21.830 21.236 1.00 21.18 33 ALA D N 1
ATOM 7934 C CA . ALA D 1 53 ? -5.447 21.402 22.593 1.00 19.44 33 ALA D CA 1
ATOM 7935 C C . ALA D 1 53 ? -4.013 21.739 22.994 1.00 19.07 33 ALA D C 1
ATOM 7936 O O . ALA D 1 53 ? -3.769 22.016 24.151 1.00 22.56 33 ALA D O 1
ATOM 7938 N N . PHE D 1 54 ? -3.081 21.779 22.046 1.00 17.28 34 PHE D N 1
ATOM 7939 C CA . PHE D 1 54 ? -1.710 22.277 22.290 1.00 16.57 34 PHE D CA 1
ATOM 7940 C C . PHE D 1 54 ? -1.679 23.757 22.740 1.00 17.19 34 PHE D C 1
ATOM 7941 O O . PHE D 1 54 ? -1.060 24.085 23.734 1.00 15.43 34 PHE D O 1
ATOM 7949 N N A ARG D 1 55 ? -2.366 24.626 22.005 0.50 17.84 35 ARG D N 1
ATOM 7950 N N B ARG D 1 55 ? -2.351 24.635 21.994 0.50 18.30 35 ARG D N 1
ATOM 7951 C CA A ARG D 1 55 ? -2.476 26.049 22.381 0.50 18.83 35 ARG D CA 1
ATOM 7952 C CA B ARG D 1 55 ? -2.466 26.067 22.374 0.50 19.70 35 ARG D CA 1
ATOM 7953 C C A ARG D 1 55 ? -3.183 26.259 23.736 0.50 17.91 35 ARG D C 1
ATOM 7954 C C B ARG D 1 55 ? -3.191 26.270 23.731 0.50 18.32 35 ARG D C 1
ATOM 7955 O O A ARG D 1 55 ? -2.850 27.176 24.453 0.50 18.60 35 ARG D O 1
ATOM 7956 O O B ARG D 1 55 ? -2.877 27.193 24.448 0.50 18.90 35 ARG D O 1
ATOM 7971 N N . ALA D 1 56 ? -4.166 25.428 24.059 1.00 18.00 36 ALA D N 1
ATOM 7972 C CA . ALA D 1 56 ? -4.937 25.572 25.312 1.00 19.90 36 ALA D CA 1
ATOM 7973 C C . ALA D 1 56 ? -4.076 25.343 26.565 1.00 23.00 36 ALA D C 1
ATOM 7974 O O . ALA D 1 56 ? -4.329 25.897 27.616 1.00 25.40 36 ALA D O 1
ATOM 7976 N N . LEU D 1 57 ? -3.082 24.495 26.413 1.00 25.40 37 LEU D N 1
ATOM 7977 C CA . LEU D 1 57 ? -2.096 24.200 27.428 1.00 26.18 37 LEU D CA 1
ATOM 7978 C C . LEU D 1 57 ? -1.392 25.475 27.921 1.00 28.45 37 LEU D C 1
ATOM 7979 O O . LEU D 1 57 ? -1.154 25.655 29.131 1.00 32.85 37 LEU D O 1
ATOM 7984 N N . PHE D 1 58 ? -1.089 26.362 26.991 1.00 28.86 38 PHE D N 1
ATOM 7985 C CA . PHE D 1 58 ? -0.417 27.621 27.320 1.00 34.05 38 PHE D CA 1
ATOM 7986 C C . PHE D 1 58 ? -1.374 28.718 27.714 1.00 35.69 38 PHE D C 1
ATOM 7987 O O . PHE D 1 58 ? -1.135 29.458 28.666 1.00 32.85 38 PHE D O 1
ATOM 7995 N N . ALA D 1 59 ? -2.443 28.827 26.936 1.00 45.09 39 ALA D N 1
ATOM 7996 C CA . ALA D 1 59 ? -3.504 29.813 27.171 1.00 49.96 39 ALA D CA 1
ATOM 7997 C C . ALA D 1 59 ? -4.183 29.615 28.512 1.00 40.55 39 ALA D C 1
ATOM 7998 O O . ALA D 1 59 ? -4.566 30.583 29.130 1.00 35.85 39 ALA D O 1
ATOM 8000 N N . SER D 1 60 ? -4.293 28.387 28.993 1.00 39.42 40 SER D N 1
ATOM 8001 C CA . SER D 1 60 ? -4.910 28.176 30.308 1.00 38.92 40 SER D CA 1
ATOM 8002 C C . SER D 1 60 ? -3.975 28.502 31.476 1.00 39.20 40 SER D C 1
ATOM 8003 O O . SER D 1 60 ? -4.345 28.270 32.611 1.00 40.28 40 SER D O 1
ATOM 8006 N N . GLY D 1 61 ? -2.759 28.990 31.210 1.00 42.34 41 GLY D N 1
ATOM 8007 C CA . GLY D 1 61 ? -1.708 29.044 32.228 1.00 42.59 41 GLY D CA 1
ATOM 8008 C C . GLY D 1 61 ? -1.227 27.696 32.803 1.00 43.06 41 GLY D C 1
ATOM 8009 O O . GLY D 1 61 ? -0.386 27.674 33.695 1.00 39.35 41 GLY D O 1
ATOM 8010 N N . ALA D 1 62 ? -1.710 26.564 32.282 1.00 50.73 42 ALA D N 1
ATOM 8011 C CA . ALA D 1 62 ? -1.244 25.233 32.753 1.00 50.57 42 ALA D CA 1
ATOM 8012 C C . ALA D 1 62 ? 0.266 25.012 32.507 1.00 49.12 42 ALA D C 1
ATOM 8013 O O . ALA D 1 62 ? 0.917 24.318 33.277 1.00 53.78 42 ALA D O 1
ATOM 8015 N N . VAL D 1 63 ? 0.804 25.603 31.435 1.00 40.50 43 VAL D N 1
ATOM 8016 C CA . VAL D 1 63 ? 2.169 25.384 31.024 1.00 29.82 43 VAL D CA 1
ATOM 8017 C C . VAL D 1 63 ? 2.747 26.653 30.480 1.00 24.51 43 VAL D C 1
ATOM 8018 O O . VAL D 1 63 ? 2.110 27.368 29.729 1.00 27.55 43 VAL D O 1
ATOM 8022 N N . ASP D 1 64 ? 3.978 26.911 30.837 1.00 22.08 44 ASP D N 1
ATOM 8023 C CA . ASP D 1 64 ? 4.672 28.074 30.361 1.00 24.94 44 ASP D CA 1
ATOM 8024 C C . ASP D 1 64 ? 5.394 27.773 29.039 1.00 26.79 44 ASP D C 1
ATOM 8025 O O . ASP D 1 64 ? 6.367 27.006 28.989 1.00 25.66 44 ASP D O 1
ATOM 8030 N N . PRO D 1 65 ? 4.967 28.437 27.960 1.00 26.04 45 PRO D N 1
ATOM 8031 C CA . PRO D 1 65 ? 5.602 28.131 26.680 1.00 24.98 45 PRO D CA 1
ATOM 8032 C C . PRO D 1 65 ? 7.097 28.348 26.611 1.00 24.25 45 PRO D C 1
ATOM 8033 O O . PRO D 1 65 ? 7.758 27.766 25.762 1.00 22.54 45 PRO D O 1
ATOM 8037 N N . ALA D 1 66 ? 7.626 29.233 27.438 1.00 22.74 46 ALA D N 1
ATOM 8038 C CA . ALA D 1 66 ? 9.064 29.522 27.405 1.00 21.31 46 ALA D CA 1
ATOM 8039 C C . ALA D 1 66 ? 9.880 28.375 27.979 1.00 20.16 46 ALA D C 1
ATOM 8040 O O . ALA D 1 66 ? 11.102 28.323 27.795 1.00 20.39 46 ALA D O 1
ATOM 8042 N N . SER D 1 67 ? 9.223 27.521 28.754 1.00 18.80 47 SER D N 1
ATOM 8043 C CA . SER D 1 67 ? 9.896 26.387 29.370 1.00 20.13 47 SER D CA 1
ATOM 8044 C C . SER D 1 67 ? 9.840 25.107 28.528 1.00 17.61 47 SER D C 1
ATOM 8045 O O . SER D 1 67 ? 10.407 24.099 28.921 1.00 15.70 47 SER D O 1
ATOM 8048 N N . VAL D 1 68 ? 9.250 25.178 27.339 1.00 17.81 48 VAL D N 1
ATOM 8049 C CA . VAL D 1 68 ? 9.166 24.043 26.426 1.00 16.11 48 VAL D CA 1
ATOM 8050 C C . VAL D 1 68 ? 10.535 23.776 25.824 1.00 16.35 48 VAL D C 1
ATOM 8051 O O . VAL D 1 68 ? 11.198 24.667 25.304 1.00 16.85 48 VAL D O 1
ATOM 8055 N N . VAL D 1 69 ? 11.008 22.547 25.952 1.00 15.52 49 VAL D N 1
ATOM 8056 C CA . VAL D 1 69 ? 12.294 22.179 25.351 1.00 14.35 49 VAL D CA 1
ATOM 8057 C C . VAL D 1 69 ? 12.197 21.168 24.227 1.00 13.49 49 VAL D C 1
ATOM 8058 O O . VAL D 1 69 ? 13.145 20.989 23.472 1.00 15.06 49 VAL D O 1
ATOM 8062 N N . ALA D 1 70 ? 11.070 20.459 24.154 1.00 14.25 50 ALA D N 1
ATOM 8063 C CA . ALA D 1 70 ? 10.857 19.481 23.106 1.00 14.18 50 ALA D CA 1
ATOM 8064 C C . ALA D 1 70 ? 9.395 19.239 22.862 1.00 13.33 50 ALA D C 1
ATOM 8065 O O . ALA D 1 70 ? 8.570 19.337 23.763 1.00 13.56 50 ALA D O 1
ATOM 8067 N N . LEU D 1 71 ? 9.100 18.950 21.607 1.00 13.46 51 LEU D N 1
ATOM 8068 C CA . LEU D 1 71 ? 7.780 18.539 21.162 1.00 12.96 51 LEU D CA 1
ATOM 8069 C C . LEU D 1 71 ? 7.999 17.228 20.429 1.00 13.13 51 LEU D C 1
ATOM 8070 O O . LEU D 1 71 ? 8.731 17.190 19.442 1.00 13.08 51 LEU D O 1
ATOM 8075 N N . ILE D 1 72 ? 7.399 16.159 20.932 1.00 11.86 52 ILE D N 1
ATOM 8076 C CA . ILE D 1 72 ? 7.602 14.845 20.350 1.00 11.32 52 ILE D CA 1
ATOM 8077 C C . ILE D 1 72 ? 6.233 14.354 19.970 1.00 10.13 52 ILE D C 1
ATOM 8078 O O . ILE D 1 72 ? 5.341 14.171 20.818 1.00 9.18 52 ILE D O 1
ATOM 8083 N N . ALA D 1 73 ? 6.062 14.147 18.680 1.00 10.37 53 ALA D N 1
ATOM 8084 C CA . ALA D 1 73 ? 4.700 13.984 18.103 1.00 10.24 53 ALA D CA 1
ATOM 8085 C C . ALA D 1 73 ? 4.542 12.840 17.119 1.00 10.48 53 ALA D C 1
ATOM 8086 O O . ALA D 1 73 ? 5.479 12.474 16.393 1.00 10.12 53 ALA D O 1
ATOM 8088 N N . LYS D 1 74 ? 3.311 12.318 17.078 1.00 11.27 54 LYS D N 1
ATOM 8089 C CA . LYS D 1 74 ? 2.877 11.362 16.063 1.00 10.94 54 LYS D CA 1
ATOM 8090 C C . LYS D 1 74 ? 1.837 11.999 15.193 1.00 10.60 54 LYS D C 1
ATOM 8091 O O . LYS D 1 74 ? 0.863 12.592 15.705 1.00 10.30 54 LYS D O 1
ATOM 8097 N N . SER D 1 75 ? 2.070 11.903 13.881 1.00 10.09 55 SER D N 1
ATOM 8098 C CA . SER D 1 75 ? 1.158 12.428 12.893 1.00 10.53 55 SER D CA 1
ATOM 8099 C C . SER D 1 75 ? 0.592 11.351 12.006 1.00 11.61 55 SER D C 1
ATOM 8100 O O . SER D 1 75 ? 1.201 10.307 11.774 1.00 11.73 55 SER D O 1
ATOM 8103 N N . GLU D 1 76 ? -0.583 11.657 11.487 1.00 12.18 56 GLU D N 1
ATOM 8104 C CA . GLU D 1 76 ? -1.237 10.809 10.502 1.00 13.63 56 GLU D CA 1
ATOM 8105 C C . GLU D 1 76 ? -0.614 10.975 9.139 1.00 14.02 56 GLU D C 1
ATOM 8106 O O . GLU D 1 76 ? -0.307 12.063 8.748 1.00 15.95 56 GLU D O 1
ATOM 8112 N N . GLY D 1 77 ? -0.482 9.886 8.410 1.00 14.60 57 GLY D N 1
ATOM 8113 C CA . GLY D 1 77 ? 0.233 9.871 7.142 1.00 15.51 57 GLY D CA 1
ATOM 8114 C C . GLY D 1 77 ? 1.009 8.586 6.900 1.00 15.82 57 GLY D C 1
ATOM 8115 O O . GLY D 1 77 ? 0.879 7.610 7.630 1.00 14.88 57 GLY D O 1
ATOM 8116 N N . SER D 1 78 ? 1.818 8.601 5.859 1.00 16.96 58 SER D N 1
ATOM 8117 C CA . SER D 1 78 ? 2.517 7.397 5.391 1.00 18.45 58 SER D CA 1
ATOM 8118 C C . SER D 1 78 ? 3.697 7.044 6.271 1.00 21.2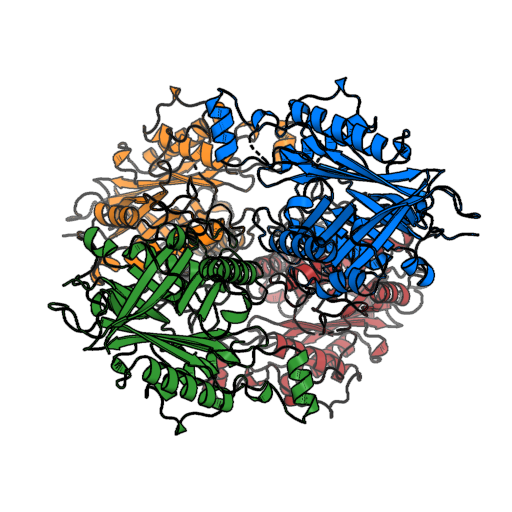8 58 SER D C 1
ATOM 8119 O O . SER D 1 78 ? 4.132 5.917 6.241 1.00 26.01 58 SER D O 1
ATOM 8122 N N . GLY D 1 79 ? 4.296 8.012 6.957 1.00 19.90 59 GLY D N 1
ATOM 8123 C CA . GLY D 1 79 ? 5.584 7.769 7.596 1.00 20.02 59 GLY D CA 1
ATOM 8124 C C . GLY D 1 79 ? 6.820 7.568 6.715 1.00 19.15 59 GLY D C 1
ATOM 8125 O O . GLY D 1 79 ? 7.865 7.277 7.226 1.00 17.61 59 GLY D O 1
ATOM 8126 N N . LEU D 1 80 ? 6.716 7.759 5.395 1.00 19.27 60 LEU D N 1
ATOM 8127 C CA . LEU D 1 80 ? 7.828 7.529 4.475 1.00 17.53 60 LEU D CA 1
ATOM 8128 C C . LEU D 1 80 ? 8.640 8.802 4.292 1.00 17.84 60 LEU D C 1
ATOM 8129 O O . LEU D 1 80 ? 8.327 9.822 4.879 1.00 19.39 60 LEU D O 1
ATOM 8134 N N . HIS D 1 81 ? 9.668 8.744 3.457 1.00 16.30 61 HIS D N 1
ATOM 8135 C CA . HIS D 1 81 ? 10.603 9.831 3.338 1.00 17.69 61 HIS D CA 1
ATOM 8136 C C . HIS D 1 81 ? 9.929 11.096 2.837 1.00 18.40 61 HIS D C 1
ATOM 8137 O O . HIS D 1 81 ? 10.328 12.146 3.210 1.00 18.76 61 HIS D O 1
ATOM 8144 N N . ASN D 1 82 ? 8.889 10.974 2.024 1.00 19.89 62 ASN D N 1
ATOM 8145 C CA . ASN D 1 82 ? 8.202 12.102 1.412 1.00 20.18 62 ASN D CA 1
ATOM 8146 C C . ASN D 1 82 ? 6.817 12.356 2.042 1.00 19.22 62 ASN D C 1
ATOM 8147 O O . ASN D 1 82 ? 5.879 12.809 1.363 1.00 18.33 62 ASN D O 1
ATOM 8152 N N . ASP D 1 83 ? 6.700 12.065 3.325 1.00 16.15 63 ASP D N 1
ATOM 8153 C CA . ASP D 1 83 ? 5.475 12.289 4.061 1.00 16.76 63 ASP D CA 1
ATOM 8154 C C . ASP D 1 83 ? 5.344 13.761 4.396 1.00 15.33 63 ASP D C 1
ATOM 8155 O O . ASP D 1 83 ? 5.904 14.222 5.380 1.00 14.18 63 ASP D O 1
ATOM 8160 N N . HIS D 1 84 ? 4.591 14.482 3.581 1.00 13.86 64 HIS D N 1
ATOM 8161 C CA . HIS D 1 84 ? 4.404 15.904 3.807 1.00 12.96 64 HIS D CA 1
ATOM 8162 C C . HIS D 1 84 ? 3.476 16.250 4.942 1.00 13.17 64 HIS D C 1
ATOM 8163 O O . HIS D 1 84 ? 3.562 17.337 5.498 1.00 13.21 64 HIS D O 1
ATOM 8170 N N . ALA D 1 85 ? 2.589 15.331 5.309 1.00 13.77 65 ALA D N 1
ATOM 8171 C CA . ALA D 1 85 ? 1.799 15.507 6.496 1.00 14.66 65 ALA D CA 1
ATOM 8172 C C . ALA D 1 85 ? 2.639 15.650 7.779 1.00 14.89 65 ALA D C 1
ATOM 8173 O O . ALA D 1 85 ? 2.249 16.379 8.663 1.00 15.59 65 ALA D O 1
ATOM 8175 N N . ARG D 1 86 ? 3.741 14.911 7.863 1.00 15.33 66 ARG D N 1
ATOM 8176 C CA . ARG D 1 86 ? 4.725 14.990 8.962 1.00 17.61 66 ARG D CA 1
ATOM 8177 C C . ARG D 1 86 ? 5.318 16.408 9.035 1.00 16.74 66 ARG D C 1
ATOM 8178 O O . ARG D 1 86 ? 5.426 16.993 10.117 1.00 13.98 66 ARG D O 1
ATOM 8186 N N . VAL D 1 87 ? 5.673 16.965 7.880 1.00 15.17 67 VAL D N 1
ATOM 8187 C CA . VAL D 1 87 ? 6.264 18.306 7.821 1.00 15.01 67 VAL D CA 1
ATOM 8188 C C . VAL D 1 87 ? 5.214 19.330 8.229 1.00 14.95 67 VAL D C 1
ATOM 8189 O O . VAL D 1 87 ? 5.519 20.324 8.903 1.00 17.23 67 VAL D O 1
ATOM 8193 N N . PHE D 1 88 ? 3.978 19.071 7.863 1.00 13.23 68 PHE D N 1
ATOM 8194 C CA . PHE D 1 88 ? 2.885 19.958 8.168 1.00 13.46 68 PHE D CA 1
ATOM 8195 C C . PHE D 1 88 ? 2.652 20.052 9.671 1.00 12.69 68 PHE D C 1
ATOM 8196 O O . PHE D 1 88 ? 2.332 21.132 10.162 1.00 13.00 68 PHE D O 1
ATOM 8204 N N . ALA D 1 89 ? 2.799 18.949 10.395 1.00 11.11 69 ALA D N 1
ATOM 8205 C CA . ALA D 1 89 ? 2.660 18.951 11.825 1.00 11.39 69 ALA D CA 1
ATOM 8206 C C . ALA D 1 89 ? 3.811 19.714 12.479 1.00 11.57 69 ALA D C 1
ATOM 8207 O O . ALA D 1 89 ? 3.580 20.542 13.361 1.00 12.23 69 ALA D O 1
ATOM 8209 N N . ASP D 1 90 ? 5.022 19.455 12.012 1.00 11.38 70 ASP D N 1
ATOM 8210 C CA . ASP D 1 90 ? 6.213 20.189 12.444 1.00 13.25 70 ASP D CA 1
ATOM 8211 C C . ASP D 1 90 ? 6.056 21.731 12.334 1.00 12.09 70 ASP D C 1
ATOM 8212 O O . ASP D 1 90 ? 6.170 22.457 13.352 1.00 12.46 70 ASP D O 1
ATOM 8217 N N . VAL D 1 91 ? 5.717 22.197 11.121 1.00 10.87 71 VAL D N 1
ATOM 8218 C CA . VAL D 1 91 ? 5.431 23.603 10.858 1.00 10.47 71 VAL D CA 1
ATOM 8219 C C . VAL D 1 91 ? 4.271 24.119 11.771 1.00 10.38 71 VAL D C 1
ATOM 8220 O O . VAL D 1 91 ? 4.392 25.152 12.377 1.00 11.26 71 VAL D O 1
ATOM 8224 N N . SER D 1 92 ? 3.177 23.388 11.880 1.00 10.81 72 SER D N 1
ATOM 8225 C CA . SER D 1 92 ? 2.005 23.850 12.664 1.00 12.23 72 SER D CA 1
ATOM 8226 C C . SER D 1 92 ? 2.318 23.926 14.149 1.00 12.17 72 SER D C 1
ATOM 8227 O O . SER D 1 92 ? 1.928 24.883 14.803 1.00 10.64 72 SER D O 1
ATOM 8230 N N . LEU D 1 93 ? 3.071 22.942 14.650 1.00 12.54 73 LEU D N 1
ATOM 8231 C CA . LEU D 1 93 ? 3.469 22.952 16.046 1.00 12.62 73 LEU D CA 1
ATOM 8232 C C . LEU D 1 93 ? 4.463 24.108 16.299 1.00 12.78 73 LEU D C 1
ATOM 8233 O O . LEU D 1 93 ? 4.325 24.820 17.274 1.00 12.25 73 LEU D O 1
ATOM 8238 N N . ARG D 1 94 ? 5.440 24.312 15.417 1.00 13.48 74 ARG D N 1
ATOM 8239 C CA . ARG D 1 94 ? 6.382 25.415 15.623 1.00 14.31 74 ARG D CA 1
ATOM 8240 C C . ARG D 1 94 ? 5.658 26.768 15.631 1.00 16.13 74 ARG D C 1
ATOM 8241 O O . ARG D 1 94 ? 5.882 27.582 16.506 1.00 16.72 74 ARG D O 1
ATOM 8249 N N . THR D 1 95 ? 4.750 26.952 14.687 1.00 16.42 75 THR D N 1
ATOM 8250 C CA . THR D 1 95 ? 3.993 28.178 14.589 1.00 18.92 75 THR D CA 1
ATOM 8251 C C . THR D 1 95 ? 3.173 28.432 15.844 1.00 20.27 75 THR D C 1
ATOM 8252 O O . THR D 1 95 ? 3.141 29.564 16.313 1.00 24.24 75 THR D O 1
ATOM 8256 N N . ALA D 1 96 ? 2.478 27.419 16.366 1.00 17.90 76 ALA D N 1
ATOM 8257 C CA . ALA D 1 96 ? 1.642 27.600 17.551 1.00 17.24 76 ALA D CA 1
ATOM 8258 C C . ALA D 1 96 ? 2.495 27.977 18.770 1.00 18.56 76 ALA D C 1
ATOM 8259 O O . ALA D 1 96 ? 2.141 28.894 19.542 1.00 20.68 76 ALA D O 1
ATOM 8261 N N . LEU D 1 97 ? 3.641 27.327 18.878 1.00 18.69 77 LEU D N 1
ATOM 8262 C CA . LEU D 1 97 ? 4.556 27.554 20.013 1.00 20.38 77 LEU D CA 1
ATOM 8263 C C . LEU D 1 97 ? 5.164 28.940 19.948 1.00 18.93 77 LEU D C 1
ATOM 8264 O O . LEU D 1 97 ? 5.170 29.665 20.925 1.00 18.22 77 LEU D O 1
ATOM 8269 N N . ALA D 1 98 ? 5.660 29.305 18.777 1.00 20.66 78 ALA D N 1
ATOM 8270 C CA . ALA D 1 98 ? 6.195 30.638 18.565 1.00 23.08 78 ALA D CA 1
ATOM 8271 C C . ALA D 1 98 ? 5.147 31.727 18.925 1.00 25.70 78 ALA D C 1
ATOM 8272 O O . ALA D 1 98 ? 5.479 32.682 19.613 1.00 27.35 78 ALA D O 1
ATOM 8274 N N . GLU D 1 99 ? 3.892 31.529 18.518 1.00 25.11 79 GLU D N 1
ATOM 8275 C CA . GLU D 1 99 ? 2.810 32.477 18.842 1.00 28.20 79 GLU D CA 1
ATOM 8276 C C . GLU D 1 99 ? 2.580 32.551 20.324 1.00 24.92 79 GLU D C 1
ATOM 8277 O O . GLU D 1 99 ? 2.510 33.633 20.859 1.00 20.89 79 GLU D O 1
ATOM 8283 N N . ALA D 1 100 ? 2.506 31.407 20.997 1.00 25.62 80 ALA D N 1
ATOM 8284 C CA . ALA D 1 100 ? 2.381 31.403 22.471 1.00 23.80 80 ALA D CA 1
ATOM 8285 C C . ALA D 1 100 ? 3.578 32.059 23.210 1.00 24.30 80 ALA D C 1
ATOM 8286 O O . ALA D 1 100 ? 3.413 32.662 24.229 1.00 26.52 80 ALA D O 1
ATOM 8288 N N . ARG D 1 101 ? 4.779 31.924 22.670 1.00 25.45 81 ARG D N 1
ATOM 8289 C CA . ARG D 1 101 ? 5.968 32.560 23.220 1.00 25.96 81 ARG D CA 1
ATOM 8290 C C . ARG D 1 101 ? 6.105 34.011 22.815 1.00 32.43 81 ARG D C 1
ATOM 8291 O O . ARG D 1 101 ? 6.889 34.733 23.413 1.00 35.17 81 ARG D O 1
ATOM 8299 N N . GLY D 1 102 ? 5.391 34.410 21.769 1.00 32.78 82 GLY D N 1
ATOM 8300 C CA . GLY D 1 102 ? 5.485 35.727 21.251 1.00 30.29 82 GLY D CA 1
ATOM 8301 C C . GLY D 1 102 ? 6.764 35.970 20.520 1.00 31.51 82 GLY D C 1
ATOM 8302 O O . GLY D 1 102 ? 7.195 37.097 20.463 1.00 38.85 82 GLY D O 1
ATOM 8303 N N . CYS D 1 103 ? 7.366 34.954 19.908 1.00 33.42 83 CYS D N 1
ATOM 8304 C CA . CYS D 1 103 ? 8.508 35.182 19.011 1.00 31.96 83 CYS D CA 1
ATOM 8305 C C . CYS D 1 103 ? 8.201 34.808 17.555 1.00 34.10 83 CYS D C 1
ATOM 8306 O O . CYS D 1 103 ? 7.147 34.239 17.282 1.00 32.30 83 CYS D O 1
ATOM 8309 N N . PRO D 1 104 ? 9.071 35.213 16.614 1.00 47.84 84 PRO D N 1
ATOM 8310 C CA . PRO D 1 104 ? 8.897 34.612 15.285 1.00 48.91 84 PRO D CA 1
ATOM 8311 C C . PRO D 1 104 ? 9.349 33.182 15.347 1.00 40.07 84 PRO D C 1
ATOM 8312 O O . PRO D 1 104 ? 10.240 32.913 16.172 1.00 38.50 84 PRO D O 1
ATOM 8316 N N . VAL D 1 105 ? 8.814 32.348 14.437 1.00 35.90 85 VAL D N 1
ATOM 8317 C CA . VAL D 1 105 ? 9.131 30.940 14.421 1.00 35.22 85 VAL D CA 1
ATOM 8318 C C . VAL D 1 105 ? 10.617 30.708 14.296 1.00 39.91 85 VAL D C 1
ATOM 8319 O O . VAL D 1 105 ? 11.111 29.674 14.738 1.00 35.40 85 VAL D O 1
ATOM 8323 N N . GLU D 1 106 ? 11.303 31.659 13.666 1.00 44.43 86 GLU D N 1
ATOM 8324 C CA . GLU D 1 106 ? 12.719 31.494 13.350 1.00 44.88 86 GLU D CA 1
ATOM 8325 C C . GLU D 1 106 ? 13.578 31.446 14.592 1.00 42.74 86 GLU D C 1
ATOM 8326 O O . GLU D 1 106 ? 14.635 30.870 14.557 1.00 37.71 86 GLU D O 1
ATOM 8332 N N . ASP D 1 107 ? 13.074 31.967 15.714 1.00 40.66 87 ASP D N 1
ATOM 8333 C CA . ASP D 1 107 ? 13.759 31.801 17.011 1.00 43.62 87 ASP D CA 1
ATOM 8334 C C . ASP D 1 107 ? 13.731 30.354 17.574 1.00 46.18 87 ASP D C 1
ATOM 8335 O O . ASP D 1 107 ? 14.749 29.804 17.964 1.00 57.30 87 ASP D O 1
ATOM 8340 N N .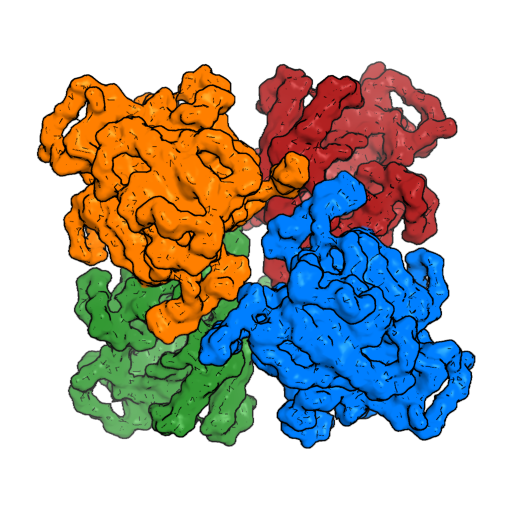 LEU D 1 108 ? 12.610 29.672 17.512 1.00 47.26 88 LEU D N 1
ATOM 8341 C CA . LEU D 1 108 ? 12.545 28.359 18.115 1.00 47.79 88 LEU D CA 1
ATOM 8342 C C . LEU D 1 108 ? 13.574 27.367 17.560 1.00 58.28 88 LEU D C 1
ATOM 8343 O O . LEU D 1 108 ? 13.542 26.167 17.905 1.00 62.95 88 LEU D O 1
ATOM 8348 N N . ALA D 1 109 ? 14.488 27.827 16.720 1.00 51.70 89 ALA D N 1
ATOM 8349 C CA . ALA D 1 109 ? 15.100 26.897 15.820 1.00 49.24 89 ALA D CA 1
ATOM 8350 C C . ALA D 1 109 ? 16.144 26.104 16.539 1.00 42.86 89 ALA D C 1
ATOM 8351 O O . ALA D 1 109 ? 16.169 24.907 16.404 1.00 50.98 89 ALA D O 1
ATOM 8353 N N . ASP D 1 110 ? 16.950 26.737 17.364 1.00 39.80 90 ASP D N 1
ATOM 8354 C CA . ASP D 1 110 ? 17.888 25.989 18.188 1.00 37.09 90 ASP D CA 1
ATOM 8355 C C . ASP D 1 110 ? 17.406 25.667 19.592 1.00 29.09 90 ASP D C 1
ATOM 8356 O O . ASP D 1 110 ? 17.976 24.814 20.247 1.00 26.41 90 ASP D O 1
ATOM 8361 N N . SER D 1 111 ? 16.393 26.363 20.090 1.00 27.43 91 SER D N 1
ATOM 8362 C CA . SER D 1 111 ? 16.007 26.218 21.491 1.00 23.37 91 SER D CA 1
ATOM 8363 C C . SER D 1 111 ? 15.014 25.085 21.769 1.00 22.02 91 SER D C 1
ATOM 8364 O O . SER D 1 111 ? 14.810 24.741 22.911 1.00 25.77 91 SER D O 1
ATOM 8367 N N . VAL D 1 112 ? 14.371 24.530 20.754 1.00 21.35 92 VAL D N 1
ATOM 8368 C CA . VAL D 1 112 ? 13.373 23.502 20.979 1.00 20.53 92 VAL D CA 1
ATOM 8369 C C . VAL D 1 112 ? 13.581 22.362 20.002 1.00 20.27 92 VAL D C 1
ATOM 8370 O O . VAL D 1 112 ? 13.568 22.587 18.825 1.00 20.19 92 VAL D O 1
ATOM 8374 N N . THR D 1 113 ? 13.708 21.135 20.504 1.00 18.87 93 THR D N 1
ATOM 8375 C CA . THR D 1 113 ? 13.686 19.951 19.644 1.00 18.05 93 THR D CA 1
ATOM 8376 C C . THR D 1 113 ? 12.245 19.593 19.214 1.00 16.59 93 THR D C 1
ATOM 8377 O O . THR D 1 113 ? 11.392 19.409 20.065 1.00 15.14 93 THR D O 1
ATOM 8381 N N . VAL D 1 114 ? 11.981 19.580 17.904 1.00 14.96 94 VAL D N 1
ATOM 8382 C CA . VAL D 1 114 ? 10.660 19.215 17.366 1.00 14.57 94 VAL D CA 1
ATOM 8383 C C . VAL D 1 114 ? 10.826 17.949 16.551 1.00 13.08 94 VAL D C 1
ATOM 8384 O O . VAL D 1 114 ? 11.545 17.929 15.574 1.00 16.39 94 VAL D O 1
ATOM 8388 N N . ALA D 1 115 ? 10.259 16.864 17.045 1.00 11.90 95 ALA D N 1
ATOM 8389 C CA . ALA D 1 115 ? 10.465 15.532 16.486 1.00 11.79 95 ALA D CA 1
ATOM 8390 C C . ALA D 1 115 ? 9.091 14.932 16.173 1.00 11.12 95 ALA D C 1
ATOM 8391 O O . ALA D 1 115 ? 8.324 14.600 17.081 1.00 12.05 95 ALA D O 1
ATOM 8393 N N . VAL D 1 116 ? 8.747 14.905 14.895 1.00 10.74 96 VAL D N 1
ATOM 8394 C CA . VAL D 1 116 ? 7.490 14.371 14.455 1.00 10.72 96 VAL D CA 1
ATOM 8395 C C . VAL D 1 116 ? 7.813 13.102 13.734 1.00 11.29 96 VAL D C 1
ATOM 8396 O O . VAL D 1 116 ? 8.546 13.106 12.770 1.00 12.59 96 VAL D O 1
ATOM 8400 N N . SER D 1 117 ? 7.244 12.010 14.206 1.00 11.63 97 SER D N 1
ATOM 8401 C CA . SER D 1 117 ? 7.305 10.752 13.485 1.00 11.01 97 SER D CA 1
ATOM 8402 C C . SER D 1 117 ? 5.972 10.557 12.775 1.00 10.94 97 SER D C 1
ATOM 8403 O O . SER D 1 117 ? 4.917 10.540 13.432 1.00 11.81 97 SER D O 1
ATOM 8406 N N . GLY D 1 118 ? 6.026 10.371 11.455 1.00 10.84 98 GLY D N 1
ATOM 8407 C CA . GLY D 1 118 ? 4.833 10.162 10.651 1.00 10.81 98 GLY D CA 1
ATOM 8408 C C . GLY D 1 118 ? 4.328 8.729 10.753 1.00 10.66 98 GLY D C 1
ATOM 8409 O O . GLY D 1 118 ? 5.080 7.820 11.058 1.00 12.55 98 GLY D O 1
ATOM 8410 N N . GLY D 1 119 ? 3.051 8.522 10.516 1.00 10.21 99 GLY D N 1
ATOM 8411 C CA . GLY D 1 119 ? 2.500 7.192 10.448 1.00 10.08 99 GLY D CA 1
ATOM 8412 C C . GLY D 1 119 ? 1.894 6.768 11.765 1.00 9.84 99 GLY D C 1
ATOM 8413 O O . GLY D 1 119 ? 2.623 6.341 12.669 1.00 9.96 99 GLY D O 1
ATOM 8414 N N . SER D 1 120 ? 0.563 6.838 11.862 1.00 9.68 100 SER D N 1
ATOM 8415 C CA . SER D 1 120 ? -0.130 6.510 13.103 1.00 9.81 100 SER D CA 1
ATOM 8416 C C . SER D 1 120 ? -1.185 5.406 12.896 1.00 9.13 100 SER D C 1
ATOM 8417 O O . SER D 1 120 ? -2.359 5.592 13.195 1.00 9.00 100 SER D O 1
ATOM 8420 N N . PRO D 1 121 ? -0.744 4.212 12.443 1.00 9.57 101 PRO D N 1
ATOM 8421 C CA . PRO D 1 121 ? -1.680 3.117 12.162 1.00 9.35 101 PRO D CA 1
ATOM 8422 C C . PRO D 1 121 ? -2.398 2.537 13.375 1.00 9.91 101 PRO D C 1
ATOM 8423 O O . PRO D 1 121 ? -1.855 2.520 14.471 1.00 10.82 101 PRO D O 1
ATOM 8427 N N . GLY D 1 122 ? -3.619 2.077 13.155 1.00 9.25 102 GLY D N 1
ATOM 8428 C CA . GLY D 1 122 ? -4.286 1.225 14.082 1.00 9.21 102 GLY D CA 1
ATOM 8429 C C . GLY D 1 122 ? -4.688 1.961 15.357 1.00 9.09 102 GLY D C 1
ATOM 8430 O O . GLY D 1 122 ? -5.541 2.859 15.349 1.00 7.89 102 GLY D O 1
ATOM 8431 N N . VAL D 1 123 ? -4.098 1.517 16.467 1.00 9.43 103 VAL D N 1
ATOM 8432 C CA . VAL D 1 123 ? -4.469 2.031 17.772 1.00 10.01 103 VAL D CA 1
ATOM 8433 C C . VAL D 1 123 ? -3.706 3.289 18.208 1.00 10.67 103 VAL D C 1
ATOM 8434 O O . VAL D 1 123 ? -3.949 3.788 19.328 1.00 11.79 103 VAL D O 1
ATOM 8438 N N . ILE D 1 124 ? -2.816 3.803 17.368 1.00 10.25 104 ILE D N 1
ATOM 8439 C CA . ILE D 1 124 ? -2.008 4.955 17.733 1.00 10.77 104 ILE D CA 1
ATOM 8440 C C . ILE D 1 124 ? -2.798 6.244 17.491 1.00 11.89 104 ILE D C 1
ATOM 8441 O O . ILE D 1 124 ? -3.165 6.495 16.357 1.00 13.09 104 ILE D O 1
ATOM 8446 N N . SER D 1 125 ? -3.092 7.026 18.537 1.00 11.41 105 SER D N 1
ATOM 8447 C CA . SER D 1 125 ? -3.814 8.286 18.393 1.00 10.40 105 SER D CA 1
ATOM 8448 C C . SER D 1 125 ? -2.791 9.400 18.178 1.00 9.48 105 SER D C 1
ATOM 8449 O O . SER D 1 125 ? -1.904 9.578 19.002 1.00 8.19 105 SER D O 1
ATOM 8452 N N . PRO D 1 126 ? -2.908 10.146 17.064 1.00 9.83 106 PRO D N 1
ATOM 8453 C CA . PRO D 1 126 ? -1.929 11.256 16.875 1.00 10.66 106 PRO D CA 1
ATOM 8454 C C . PRO D 1 126 ? -2.005 12.263 18.026 1.00 10.52 106 PRO D C 1
ATOM 8455 O O . PRO D 1 126 ? -3.080 12.484 18.604 1.00 9.61 106 PRO D O 1
ATOM 8459 N N . HIS D 1 127 ? -0.867 12.840 18.362 1.00 10.20 107 HIS D N 1
ATOM 8460 C CA . HIS D 1 127 ? -0.742 13.669 19.555 1.00 10.11 107 HIS D CA 1
ATOM 8461 C C . HIS D 1 127 ? 0.603 14.347 19.546 1.00 10.27 107 HIS D C 1
ATOM 8462 O O . HIS D 1 127 ? 1.466 14.048 18.697 1.00 10.63 107 HIS D O 1
ATOM 8469 N N . VAL D 1 128 ? 0.792 15.233 20.519 1.00 10.61 108 VAL D N 1
ATOM 8470 C CA . VAL D 1 128 ? 2.111 15.784 20.822 1.00 11.04 108 VAL D CA 1
ATOM 8471 C C . VAL D 1 128 ? 2.357 15.683 22.306 1.00 11.22 108 VAL D C 1
ATOM 8472 O O . VAL D 1 128 ? 1.488 16.009 23.128 1.00 12.08 108 VAL D O 1
ATOM 8476 N N . THR D 1 129 ? 3.543 15.172 22.631 1.00 11.22 109 THR D N 1
ATOM 8477 C CA . THR D 1 129 ? 4.083 15.205 23.995 1.00 11.03 109 THR D CA 1
ATOM 8478 C C . THR D 1 129 ? 4.927 16.469 24.106 1.00 11.36 109 THR D C 1
ATOM 8479 O O . THR D 1 129 ? 5.908 16.635 23.377 1.00 10.94 109 THR D O 1
ATOM 8483 N N . VAL D 1 130 ? 4.492 17.352 24.997 1.00 12.33 110 VAL D N 1
ATOM 8484 C CA . VAL D 1 130 ? 5.127 18.633 25.259 1.00 12.24 110 VAL D CA 1
ATOM 8485 C C . VAL D 1 130 ? 6.023 18.406 26.463 1.00 12.05 110 VAL D C 1
ATOM 8486 O O . VAL D 1 130 ? 5.554 18.096 27.597 1.00 10.01 110 VAL D O 1
ATOM 8490 N N . VAL D 1 131 ? 7.315 18.585 26.214 1.00 11.54 111 VAL D N 1
ATOM 8491 C CA . VAL D 1 131 ? 8.293 18.390 27.233 1.00 10.76 111 VAL D CA 1
ATOM 8492 C C . VAL D 1 131 ? 8.776 19.725 27.724 1.00 11.28 111 VAL D C 1
ATOM 8493 O O . VAL D 1 131 ? 9.376 20.490 26.954 1.00 12.46 111 VAL D O 1
ATOM 8497 N N . THR D 1 132 ? 8.623 19.974 29.020 1.00 12.18 112 THR D N 1
ATOM 8498 C CA . THR D 1 132 ? 9.177 21.189 29.621 1.00 13.50 112 THR D CA 1
ATOM 8499 C C . THR D 1 132 ? 10.298 20.876 30.570 1.00 14.66 112 THR D C 1
ATOM 8500 O O . THR D 1 132 ? 10.369 19.777 31.161 1.00 14.96 112 THR D O 1
ATOM 8504 N N . GLN D 1 133 ? 11.128 21.886 30.788 1.00 15.05 113 GLN D N 1
ATOM 8505 C CA . GLN D 1 133 ? 12.099 21.857 31.867 1.00 16.39 113 GLN D CA 1
ATOM 8506 C C . GLN D 1 133 ? 12.427 23.249 32.377 1.00 17.00 113 GLN D C 1
ATOM 8507 O O . GLN D 1 133 ? 12.820 24.117 31.621 1.00 25.47 113 GLN D O 1
ATOM 8513 N N . GLU D 1 134 ? 12.337 23.421 33.682 1.00 19.04 114 GLU D N 1
ATOM 8514 C CA . GLU D 1 134 ? 12.859 24.591 34.387 1.00 20.48 114 GLU D CA 1
ATOM 8515 C C . GLU D 1 134 ? 13.909 24.142 35.391 1.00 19.67 114 GLU D C 1
ATOM 8516 O O . GLU D 1 134 ? 13.930 23.004 35.818 1.00 17.35 114 GLU D O 1
ATOM 8522 N N . TRP D 1 135 ? 14.795 25.054 35.794 1.00 19.75 115 TRP D N 1
ATOM 8523 C CA . TRP D 1 135 ? 15.732 24.773 36.883 1.00 18.73 115 TRP D CA 1
ATOM 8524 C C . TRP D 1 135 ? 15.369 25.574 38.111 1.00 18.28 115 TRP D C 1
ATOM 8525 O O . TRP D 1 135 ? 15.104 26.748 38.014 1.00 15.69 115 TRP D O 1
ATOM 8536 N N . VAL D 1 136 ? 15.335 24.910 39.259 1.00 21.30 116 VAL D N 1
ATOM 8537 C CA . VAL D 1 136 ? 14.945 25.559 40.554 1.00 21.52 116 VAL D CA 1
ATOM 8538 C C . VAL D 1 136 ? 16.103 25.517 41.538 1.00 21.44 116 VAL D C 1
ATOM 8539 O O . VAL D 1 136 ? 17.054 24.765 41.354 1.00 23.97 116 VAL D O 1
ATOM 8543 N N . ALA D 1 137 ? 16.079 26.429 42.494 1.00 20.33 117 ALA D N 1
ATOM 8544 C CA . ALA D 1 137 ? 17.234 26.659 43.401 1.00 21.26 117 ALA D CA 1
ATOM 8545 C C . ALA D 1 137 ? 17.239 25.638 44.513 1.00 21.03 117 ALA D C 1
ATOM 8546 O O . ALA D 1 137 ? 18.281 25.359 45.076 1.00 22.24 117 ALA D O 1
ATOM 8548 N N . ASP D 1 138 ? 16.064 25.081 44.808 1.00 23.67 118 ASP D N 1
ATOM 8549 C CA . ASP D 1 138 ? 15.911 24.097 45.867 1.00 24.99 118 ASP D CA 1
ATOM 8550 C C . ASP D 1 138 ? 15.117 22.807 45.508 1.00 25.83 118 ASP D C 1
ATOM 8551 O O . ASP D 1 138 ? 14.131 22.755 44.730 1.00 31.37 118 ASP D O 1
ATOM 8556 N N . LEU D 1 139 ? 15.592 21.719 46.082 1.00 25.32 119 LEU D N 1
ATOM 8557 C CA . LEU D 1 139 ? 15.107 20.408 45.750 1.00 24.15 119 LEU D CA 1
ATOM 8558 C C . LEU D 1 139 ? 13.910 20.074 46.636 1.00 22.56 119 LEU D C 1
ATOM 8559 O O . LEU D 1 139 ? 14.062 19.948 47.823 1.00 29.90 119 LEU D O 1
ATOM 8564 N N . PRO D 1 140 ? 12.703 19.917 46.064 1.00 20.28 120 PRO D N 1
ATOM 8565 C CA . PRO D 1 140 ? 11.596 19.525 46.976 1.00 19.37 120 PRO D CA 1
ATOM 8566 C C . PRO D 1 140 ? 11.843 18.285 47.802 1.00 18.16 120 PRO D C 1
ATOM 8567 O O . PRO D 1 140 ? 12.651 17.408 47.440 1.00 20.27 120 PRO D O 1
ATOM 8571 N N . ALA D 1 141 ? 11.129 18.221 48.906 1.00 18.07 121 ALA D N 1
ATOM 8572 C CA . ALA D 1 141 ? 11.253 17.144 49.889 1.00 18.45 121 ALA D CA 1
ATOM 8573 C C . ALA D 1 141 ? 10.480 15.931 49.471 1.00 20.08 121 ALA D C 1
ATOM 8574 O O . ALA D 1 141 ? 9.408 16.031 48.830 1.00 21.78 121 ALA D O 1
ATOM 8576 N N . GLY D 1 142 ? 11.008 14.767 49.841 1.00 19.79 122 GLY D N 1
ATOM 8577 C CA . GLY D 1 142 ? 10.259 13.521 49.718 1.00 19.48 122 GLY D CA 1
ATOM 8578 C C . GLY D 1 142 ? 10.093 12.888 48.339 1.00 18.78 122 GLY D C 1
ATOM 8579 O O . GLY D 1 142 ? 9.271 11.985 48.172 1.00 21.35 122 GLY D O 1
ATOM 8580 N N . LEU D 1 143 ? 10.887 13.305 47.369 1.00 18.52 123 LEU D N 1
ATOM 8581 C CA . LEU D 1 143 ? 10.897 12.665 46.050 1.00 18.20 123 LEU D CA 1
ATOM 8582 C C . LEU D 1 143 ? 11.776 11.399 46.116 1.00 16.22 123 LEU D C 1
ATOM 8583 O O . LEU D 1 143 ? 12.975 11.474 46.415 1.00 17.50 123 LEU D O 1
ATOM 8588 N N . PRO D 1 144 ? 11.192 10.229 45.837 1.00 14.18 124 PRO D N 1
ATOM 8589 C CA . PRO D 1 144 ? 11.942 8.998 45.979 1.00 13.75 124 PRO D CA 1
ATOM 8590 C C . PRO D 1 144 ? 12.921 8.735 44.810 1.00 12.81 124 PRO D C 1
ATOM 8591 O O . PRO D 1 144 ? 12.593 8.957 43.653 1.00 14.78 124 PRO D O 1
ATOM 8595 N N . GLY D 1 145 ? 14.071 8.172 45.128 1.00 12.63 125 GLY D N 1
ATOM 8596 C CA . GLY D 1 145 ? 15.039 7.653 44.142 1.00 12.81 125 GLY D CA 1
ATOM 8597 C C . GLY D 1 145 ? 15.488 8.714 43.181 1.00 12.99 125 GLY D C 1
ATOM 8598 O O . GLY D 1 145 ? 15.649 9.862 43.559 1.00 11.79 125 GLY D O 1
ATOM 8599 N N . VAL D 1 146 ? 15.575 8.342 41.926 1.00 13.15 126 VAL D N 1
ATOM 8600 C CA . VAL D 1 146 ? 16.003 9.267 40.882 1.00 13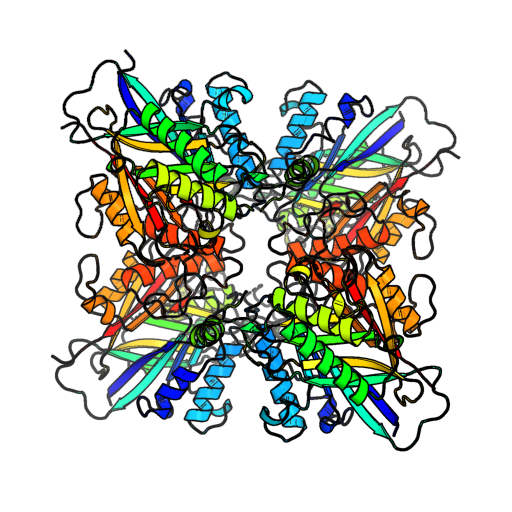.49 126 VAL D CA 1
ATOM 8601 C C . VAL D 1 146 ? 14.816 9.811 40.085 1.00 13.42 126 VAL D C 1
ATOM 8602 O O . VAL D 1 146 ? 13.694 9.278 40.104 1.00 12.04 126 VAL D O 1
ATOM 8606 N N . GLY D 1 147 ? 15.081 10.891 39.371 1.00 13.22 127 GLY D N 1
ATOM 8607 C CA . GLY D 1 147 ? 14.046 11.577 38.608 1.00 11.81 127 GLY D CA 1
ATOM 8608 C C . GLY D 1 147 ? 14.486 11.984 37.226 1.00 10.96 127 GLY D C 1
ATOM 8609 O O . GLY D 1 147 ? 15.692 12.186 36.959 1.00 9.87 127 GLY D O 1
ATOM 8610 N N . LEU D 1 148 ? 13.478 12.242 36.388 1.00 10.85 128 LEU D N 1
ATOM 8611 C CA . LEU D 1 148 ? 13.683 12.685 35.017 1.00 10.17 128 LEU D CA 1
ATOM 8612 C C . LEU D 1 148 ? 14.470 13.991 34.848 1.00 10.45 128 LEU D C 1
ATOM 8613 O O . LEU D 1 148 ? 14.257 14.971 35.544 1.00 10.35 128 LEU D O 1
ATOM 8618 N N . VAL D 1 149 ? 15.395 13.976 33.892 1.00 11.52 129 VAL D N 1
ATOM 8619 C CA . VAL D 1 149 ? 16.077 15.150 33.481 1.00 12.78 129 VAL D CA 1
ATOM 8620 C C . VAL D 1 149 ? 16.272 15.098 31.933 1.00 14.65 129 VAL D C 1
ATOM 8621 O O . VAL D 1 149 ? 16.429 14.039 31.348 1.00 13.69 129 VAL D O 1
ATOM 8625 N N . VAL D 1 150 ? 16.228 16.266 31.290 1.00 14.91 130 VAL D N 1
ATOM 8626 C CA . VAL D 1 150 ? 16.304 16.374 29.853 1.00 13.78 130 VAL D CA 1
ATOM 8627 C C . VAL D 1 150 ? 17.631 17.072 29.512 1.00 12.96 130 VAL D C 1
ATOM 8628 O O . VAL D 1 150 ? 17.989 18.002 30.159 1.00 11.84 130 VAL D O 1
ATOM 8632 N N . GLY D 1 151 ? 18.334 16.606 28.486 1.00 12.70 131 GLY D N 1
ATOM 8633 C CA . GLY D 1 151 ? 19.478 17.307 27.954 1.00 13.39 131 GLY D CA 1
ATOM 8634 C C . GLY D 1 151 ? 19.373 17.424 26.439 1.00 14.37 131 GLY D C 1
ATOM 8635 O O . GLY D 1 151 ? 18.788 16.566 25.784 1.00 14.15 131 GLY D O 1
ATOM 8636 N N . ARG D 1 152 ? 19.931 18.497 25.893 1.00 15.01 132 ARG D N 1
ATOM 8637 C CA . ARG D 1 152 ? 19.956 18.735 24.466 1.00 16.52 132 ARG D CA 1
ATOM 8638 C C . ARG D 1 152 ? 21.371 19.080 24.024 1.00 16.55 132 ARG D C 1
ATOM 8639 O O . ARG D 1 152 ? 22.175 19.608 24.796 1.00 15.04 132 ARG D O 1
ATOM 8647 N N . GLY D 1 153 ? 21.654 18.751 22.772 1.00 18.79 133 GLY D N 1
ATOM 8648 C CA . GLY D 1 153 ? 22.951 19.018 22.171 1.00 23.08 133 GLY D CA 1
ATOM 8649 C C . GLY D 1 153 ? 22.851 19.166 20.664 1.00 25.98 133 GLY D C 1
ATOM 8650 O O . GLY D 1 153 ? 21.873 18.760 20.030 1.00 26.60 133 GLY D O 1
ATOM 8651 N N . HIS D 1 154 ? 23.870 19.782 20.093 1.00 26.87 134 HIS D N 1
ATOM 8652 C CA . HIS D 1 154 ? 23.939 20.025 18.655 1.00 27.29 134 HIS D CA 1
ATOM 8653 C C . HIS D 1 154 ? 25.294 19.611 18.141 1.00 23.26 134 HIS D C 1
ATOM 8654 O O . HIS D 1 154 ? 26.282 19.852 18.746 1.00 21.20 134 HIS D O 1
ATOM 8661 N N . THR D 1 155 ? 25.304 19.004 16.993 1.00 25.55 135 THR D N 1
ATOM 8662 C CA . THR D 1 155 ? 26.526 18.634 16.373 1.00 31.42 135 THR D CA 1
ATOM 8663 C C . THR D 1 155 ? 27.153 19.887 15.701 1.00 31.35 135 THR D C 1
ATOM 8664 O O . THR D 1 155 ? 26.442 20.782 15.279 1.00 22.78 135 THR D O 1
ATOM 8668 N N . GLU D 1 156 ? 28.481 19.875 15.573 1.00 35.19 136 GLU D N 1
ATOM 8669 C CA . GLU D 1 156 ? 29.199 20.669 14.557 1.00 39.55 136 GLU D CA 1
ATOM 8670 C C . GLU D 1 156 ? 28.634 20.310 13.157 1.00 37.92 136 GLU D C 1
ATOM 8671 O O . GLU D 1 156 ? 28.056 19.218 12.986 1.00 36.68 136 GLU D O 1
ATOM 8677 N N . PRO D 1 157 ? 28.824 21.181 12.130 1.00 38.60 137 PRO D N 1
ATOM 8678 C CA . PRO D 1 157 ? 28.154 20.809 10.864 1.00 39.31 137 PRO D CA 1
ATOM 8679 C C . PRO D 1 157 ? 28.641 19.486 10.275 1.00 40.11 137 PRO D C 1
ATOM 8680 O O . PRO D 1 157 ? 29.849 19.184 10.281 1.00 37.44 137 PRO D O 1
ATOM 8684 N N . ILE D 1 158 ? 27.698 18.673 9.848 1.00 41.86 138 ILE D N 1
ATOM 8685 C CA . ILE D 1 158 ? 27.999 17.384 9.290 1.00 44.02 138 ILE D CA 1
ATOM 8686 C C . ILE D 1 158 ? 27.959 17.664 7.821 1.00 48.52 138 ILE D C 1
ATOM 8687 O O . ILE D 1 158 ? 26.883 18.021 7.288 1.00 57.71 138 ILE D O 1
ATOM 8692 N N . LEU D 1 159 ? 29.092 17.432 7.151 1.00 55.18 139 LEU D N 1
ATOM 8693 C CA . LEU D 1 159 ? 29.243 17.634 5.676 1.00 54.99 139 LEU D CA 1
ATOM 8694 C C . LEU D 1 159 ? 28.716 16.408 4.908 1.00 46.43 139 LEU D C 1
ATOM 8695 O O . LEU D 1 159 ? 28.510 15.370 5.535 1.00 49.47 139 LEU D O 1
ATOM 8700 N N . PRO D 1 160 ? 28.402 16.545 3.601 1.00 45.65 140 PRO D N 1
ATOM 8701 C CA . PRO D 1 160 ? 27.766 15.378 2.945 1.00 43.26 140 PRO D CA 1
ATOM 8702 C C . PRO D 1 160 ? 28.733 14.204 2.831 1.00 43.33 140 PRO D C 1
ATOM 8703 O O . PRO D 1 160 ? 28.314 13.034 2.906 1.00 38.14 140 PRO D O 1
ATOM 8707 N N . GLU D 1 161 ? 30.017 14.509 2.661 1.00 37.84 141 GLU D N 1
ATOM 8708 C CA . GLU D 1 161 ? 31.038 13.462 2.739 1.00 40.00 141 GLU D CA 1
ATOM 8709 C C . GLU D 1 161 ? 31.197 12.842 4.132 1.00 36.80 141 GLU D C 1
ATOM 8710 O O . GLU D 1 161 ? 31.918 11.857 4.263 1.00 31.73 141 GLU D O 1
ATOM 8716 N N . ASP D 1 162 ? 30.570 13.422 5.166 1.00 39.74 142 ASP D N 1
ATOM 8717 C CA . ASP D 1 162 ? 30.560 12.830 6.522 1.00 38.07 142 ASP D CA 1
ATOM 8718 C C . ASP D 1 162 ? 29.430 11.833 6.712 1.00 38.55 142 ASP D C 1
ATOM 8719 O O . ASP D 1 162 ? 29.550 10.922 7.516 1.00 38.64 142 ASP D O 1
ATOM 8724 N N . ILE D 1 163 ? 28.330 12.003 5.974 1.00 36.84 143 ILE D N 1
ATOM 8725 C CA . ILE D 1 163 ? 27.115 11.227 6.211 1.00 35.28 143 ILE D CA 1
ATOM 8726 C C . ILE D 1 163 ? 27.339 9.736 6.040 1.00 33.35 143 ILE D C 1
ATOM 8727 O O . ILE D 1 163 ? 27.999 9.303 5.106 1.00 46.91 143 ILE D O 1
ATOM 8732 N N . GLY D 1 164 ? 26.830 8.957 6.984 1.00 30.77 144 GLY D N 1
ATOM 8733 C CA . GLY D 1 164 ? 27.053 7.523 7.016 1.00 31.75 144 GLY D CA 1
ATOM 8734 C C . GLY D 1 164 ? 28.455 7.045 7.285 1.00 34.82 144 GLY D C 1
ATOM 8735 O O . GLY D 1 164 ? 28.731 5.859 7.136 1.00 39.05 144 GLY D O 1
ATOM 8736 N N . ARG D 1 165 ? 29.344 7.949 7.677 1.00 40.30 145 ARG D N 1
ATOM 8737 C CA . ARG D 1 165 ? 30.767 7.632 7.868 1.00 44.33 145 ARG D CA 1
ATOM 8738 C C . ARG D 1 165 ? 31.250 8.084 9.249 1.00 40.93 145 ARG D C 1
ATOM 8739 O O . ARG D 1 165 ? 30.500 8.693 10.001 1.00 43.39 145 ARG D O 1
ATOM 8747 N N . THR D 1 166 ? 32.498 7.739 9.554 1.00 39.02 146 THR D N 1
ATOM 8748 C CA . THR D 1 166 ? 33.121 7.890 10.874 1.00 42.71 146 THR D CA 1
ATOM 8749 C C . THR D 1 166 ? 33.049 9.326 11.415 1.00 37.18 146 THR D C 1
ATOM 8750 O O . THR D 1 166 ? 32.935 9.513 12.615 1.00 39.31 146 THR D O 1
ATOM 8754 N N . ALA D 1 167 ? 33.050 10.309 10.535 1.00 32.63 147 ALA D N 1
ATOM 8755 C CA . ALA D 1 167 ? 32.928 11.702 10.938 1.00 32.47 147 ALA D CA 1
ATOM 8756 C C . ALA D 1 167 ? 31.561 12.002 11.556 1.00 31.19 147 ALA D C 1
ATOM 8757 O O . ALA D 1 167 ? 31.463 12.785 12.507 1.00 29.49 147 ALA D O 1
ATOM 8759 N N . GLN D 1 168 ? 30.510 11.387 11.012 1.00 32.64 148 GLN D N 1
ATOM 8760 C CA . GLN D 1 168 ? 29.154 11.579 11.540 1.00 29.32 148 GLN D CA 1
ATOM 8761 C C . GLN D 1 168 ? 29.097 10.959 12.937 1.00 28.08 148 GLN D C 1
ATOM 8762 O O . GLN D 1 168 ? 28.583 11.587 13.870 1.00 30.26 148 GLN D O 1
ATOM 8768 N N . VAL D 1 169 ? 29.642 9.752 13.071 1.00 24.09 149 VAL D N 1
ATOM 8769 C CA . VAL D 1 169 ? 29.699 9.053 14.345 1.00 25.17 149 VAL D CA 1
ATOM 8770 C C . VAL D 1 169 ? 30.325 9.958 15.411 1.00 27.00 149 VAL D C 1
ATOM 8771 O O . VAL D 1 169 ? 29.716 10.205 16.463 1.00 27.67 149 VAL D O 1
ATOM 8775 N N . ASP D 1 170 ? 31.520 10.472 15.112 1.00 28.37 150 ASP D N 1
ATOM 8776 C CA . ASP D 1 170 ? 32.275 11.309 16.046 1.00 27.88 150 ASP D CA 1
ATOM 8777 C C . ASP D 1 170 ? 31.559 12.578 16.405 1.00 25.84 150 ASP D C 1
ATOM 8778 O O . ASP D 1 170 ? 31.587 13.022 17.555 1.00 25.53 150 ASP D O 1
ATOM 8783 N N . LYS D 1 171 ? 30.947 13.178 15.409 1.00 23.55 151 LYS D N 1
ATOM 8784 C CA . LYS D 1 171 ? 30.254 14.411 15.620 1.00 27.92 151 LYS D CA 1
ATOM 8785 C C . LYS D 1 171 ? 28.955 14.226 16.449 1.00 27.64 151 LYS D C 1
ATOM 8786 O O . LYS D 1 171 ? 28.656 15.049 17.316 1.00 24.88 151 LYS D O 1
ATOM 8792 N N . VAL D 1 172 ? 28.201 13.166 16.172 1.00 24.60 152 VAL D N 1
ATOM 8793 C CA . VAL D 1 172 ? 27.032 12.817 16.987 1.00 22.61 152 VAL D CA 1
ATOM 8794 C C . VAL D 1 172 ? 27.493 12.505 18.423 1.00 21.86 152 VAL D C 1
ATOM 8795 O O . VAL D 1 172 ? 26.886 12.992 19.366 1.00 23.07 152 VAL D O 1
ATOM 8799 N N . ALA D 1 173 ? 28.550 11.713 18.585 1.00 21.99 153 ALA D N 1
ATOM 8800 C CA . ALA D 1 173 ? 29.060 11.333 19.924 1.00 20.71 153 ALA D CA 1
ATOM 8801 C C . ALA D 1 173 ? 29.356 12.557 20.767 1.00 21.71 153 ALA D C 1
ATOM 8802 O O . ALA D 1 173 ? 29.028 12.588 21.949 1.00 24.04 153 ALA D O 1
ATOM 8804 N N . ASP D 1 174 ? 29.978 13.560 20.160 1.00 21.50 154 ASP D N 1
ATOM 8805 C CA . ASP D 1 174 ? 30.273 14.820 20.855 1.00 25.42 154 ASP D CA 1
ATOM 8806 C C . ASP D 1 174 ? 29.009 15.563 21.297 1.00 20.64 154 ASP D C 1
ATOM 8807 O O . ASP D 1 174 ? 28.964 16.114 22.379 1.00 21.32 154 ASP D O 1
ATOM 8812 N N . ALA D 1 175 ? 27.991 15.571 20.441 1.00 20.58 155 ALA D N 1
ATOM 8813 C CA . ALA D 1 175 ? 26.695 16.204 20.737 1.00 18.84 155 ALA D CA 1
ATOM 8814 C C . ALA D 1 175 ? 25.963 15.427 21.843 1.00 19.30 155 ALA D C 1
ATOM 8815 O O . ALA D 1 175 ? 25.310 16.018 22.693 1.00 19.59 155 ALA D O 1
ATOM 8817 N N . VAL D 1 176 ? 26.100 14.105 21.847 1.00 19.02 156 VAL D N 1
ATOM 8818 C CA . VAL D 1 176 ? 25.532 13.335 22.937 1.00 20.15 156 VAL D CA 1
ATOM 8819 C C . VAL D 1 176 ? 26.239 13.645 24.264 1.00 19.63 156 VAL D C 1
ATOM 8820 O O . VAL D 1 176 ? 25.586 13.804 25.272 1.00 19.45 156 VAL D O 1
ATOM 8824 N N . ALA D 1 177 ? 27.561 13.698 24.246 1.00 21.79 157 ALA D N 1
ATOM 8825 C CA . ALA D 1 177 ? 28.347 14.097 25.439 1.00 22.80 157 ALA D CA 1
ATOM 8826 C C . ALA D 1 177 ? 27.876 15.471 25.925 1.00 20.35 157 ALA D C 1
ATOM 8827 O O . ALA D 1 177 ? 27.717 15.686 27.139 1.00 16.23 157 ALA D O 1
ATOM 8829 N N . ALA D 1 178 ? 27.660 16.374 24.970 1.00 17.06 158 ALA D N 1
ATOM 8830 C CA . ALA D 1 178 ? 27.206 17.720 25.301 1.00 17.09 158 ALA D CA 1
ATOM 8831 C C . ALA D 1 178 ? 25.788 17.710 25.926 1.00 17.19 158 ALA D C 1
ATOM 8832 O O . ALA D 1 178 ? 25.504 18.440 26.893 1.00 15.93 158 ALA D O 1
ATOM 8834 N N . ALA D 1 179 ? 24.905 16.881 25.379 1.00 17.54 159 ALA D N 1
ATOM 8835 C CA . ALA D 1 179 ? 23.564 16.745 25.950 1.00 16.48 159 ALA D CA 1
ATOM 8836 C C . ALA D 1 179 ? 23.596 16.174 27.369 1.00 15.26 159 ALA D C 1
ATOM 8837 O O . ALA D 1 179 ? 22.829 16.610 28.215 1.00 14.48 159 ALA D O 1
ATOM 8839 N N . MET D 1 180 ? 24.466 15.206 27.633 1.00 15.72 160 MET D N 1
ATOM 8840 C CA . MET D 1 180 ? 24.655 14.671 29.022 1.00 17.73 160 MET D CA 1
ATOM 8841 C C . MET D 1 180 ? 25.110 15.736 29.997 1.00 18.39 160 MET D C 1
ATOM 8842 O O . MET D 1 180 ? 24.606 15.845 31.121 1.00 18.09 160 MET D O 1
ATOM 8847 N N . LEU D 1 181 ? 26.044 16.550 29.525 1.00 19.40 161 LEU D N 1
ATOM 8848 C CA . LEU D 1 181 ? 26.564 17.681 30.296 1.00 20.73 161 LEU D CA 1
ATOM 8849 C C . LEU D 1 181 ? 25.443 18.694 30.564 1.00 19.35 161 LEU D C 1
ATOM 8850 O O . LEU D 1 181 ? 25.278 19.115 31.694 1.00 20.33 161 LEU D O 1
ATOM 8855 N N . ASP D 1 182 ? 24.646 19.039 29.554 1.00 17.46 162 ASP D N 1
ATOM 8856 C CA . ASP D 1 182 ? 23.480 19.919 29.711 1.00 16.02 162 ASP D CA 1
ATOM 8857 C C . ASP D 1 182 ? 22.467 19.351 30.743 1.00 17.76 162 ASP D C 1
ATOM 8858 O O . ASP D 1 182 ? 21.816 20.098 31.461 1.00 16.31 162 ASP D O 1
ATOM 8863 N N . ALA D 1 183 ? 22.319 18.031 30.795 1.00 16.72 163 ALA D N 1
ATOM 8864 C CA . ALA D 1 183 ? 21.405 17.413 31.746 1.00 17.39 163 ALA D CA 1
ATOM 8865 C C . ALA D 1 183 ? 21.997 17.248 33.124 1.00 16.91 163 ALA D C 1
ATOM 8866 O O . ALA D 1 183 ? 21.349 16.779 34.002 1.00 19.95 163 ALA D O 1
ATOM 8868 N N . GLY D 1 184 ? 23.263 17.557 33.297 1.00 19.47 164 GLY D N 1
ATOM 8869 C CA . GLY D 1 184 ? 23.992 17.261 34.538 1.00 18.24 164 GLY D CA 1
ATOM 8870 C C . GLY D 1 184 ? 24.123 15.774 34.839 1.00 19.69 164 GLY D C 1
ATOM 8871 O O . GLY D 1 184 ? 24.207 15.399 35.974 1.00 20.53 164 GLY D O 1
ATOM 8872 N N . VAL D 1 185 ? 24.239 14.942 33.818 1.00 22.38 165 VAL D N 1
ATOM 8873 C CA . VAL D 1 185 ? 24.377 13.509 33.995 1.00 23.55 165 VAL D CA 1
ATOM 8874 C C . VAL D 1 185 ? 25.791 13.048 33.571 1.00 24.23 165 VAL D C 1
ATOM 8875 O O . VAL D 1 185 ? 26.284 13.425 32.508 1.00 23.18 165 VAL D O 1
ATOM 8879 N N . THR D 1 186 ? 26.454 12.263 34.414 1.00 25.18 166 THR D N 1
ATOM 8880 C CA . THR D 1 186 ? 27.798 11.691 34.069 1.00 26.03 166 THR D CA 1
ATOM 8881 C C . THR D 1 186 ? 27.771 10.188 33.823 1.00 25.23 166 THR D C 1
ATOM 8882 O O . THR D 1 186 ? 28.589 9.671 33.063 1.00 29.28 166 THR D O 1
ATOM 8886 N N . ASP D 1 187 ? 26.818 9.495 34.453 1.00 24.73 167 ASP D N 1
ATOM 8887 C CA . ASP D 1 187 ? 26.649 8.054 34.315 1.00 24.58 167 ASP D CA 1
ATOM 8888 C C . ASP D 1 187 ? 25.746 7.627 33.141 1.00 22.09 167 ASP D C 1
ATOM 8889 O O . ASP D 1 187 ? 24.526 7.821 33.157 1.00 18.80 167 ASP D O 1
ATOM 8894 N N . PRO D 1 188 ? 26.338 6.985 32.154 1.00 21.18 168 PRO D N 1
ATOM 8895 C CA . PRO D 1 188 ? 25.556 6.607 30.973 1.00 21.38 168 PRO D CA 1
ATOM 8896 C C . PRO D 1 188 ? 24.426 5.617 31.271 1.00 20.32 168 PRO D C 1
ATOM 8897 O O . PRO D 1 188 ? 23.414 5.616 30.567 1.00 20.24 168 PRO D O 1
ATOM 8901 N N . ASP D 1 189 ? 24.601 4.799 32.308 1.00 21.06 169 ASP D N 1
ATOM 8902 C CA . ASP D 1 189 ? 23.550 3.900 32.787 1.00 19.59 169 ASP D CA 1
ATOM 8903 C C . ASP D 1 189 ? 22.287 4.635 33.237 1.00 16.73 169 ASP D C 1
ATOM 8904 O O . ASP D 1 189 ? 21.269 4.011 33.423 1.00 13.39 169 ASP D O 1
ATOM 8909 N N . ASP D 1 190 ? 22.386 5.941 33.494 1.00 15.36 170 ASP D N 1
ATOM 8910 C CA . ASP D 1 190 ? 21.226 6.737 33.818 1.00 14.87 170 ASP D CA 1
ATOM 8911 C C . ASP D 1 190 ? 20.563 7.372 32.579 1.00 13.89 170 ASP D C 1
ATOM 8912 O O . ASP D 1 190 ? 19.575 8.104 32.722 1.00 12.56 170 ASP D O 1
ATOM 8917 N N . VAL D 1 191 ? 21.080 7.082 31.382 1.00 12.72 171 VAL D N 1
ATOM 8918 C CA . VAL D 1 191 ? 20.505 7.593 30.156 1.00 12.27 171 VAL D CA 1
ATOM 8919 C C . VAL D 1 191 ? 19.598 6.544 29.578 1.00 11.84 171 VAL D C 1
ATOM 8920 O O . VAL D 1 191 ? 20.051 5.463 29.330 1.00 13.45 171 VAL D O 1
ATOM 8924 N N . HIS D 1 192 ? 18.332 6.863 29.343 1.00 11.01 172 HIS D N 1
ATOM 8925 C CA . HIS D 1 192 ? 17.367 5.857 28.925 1.00 11.05 172 HIS D CA 1
ATOM 8926 C C . HIS D 1 192 ? 16.773 6.045 27.555 1.00 11.44 172 HIS D C 1
ATOM 8927 O O . HIS D 1 192 ? 16.001 5.214 27.088 1.00 12.74 172 HIS D O 1
ATOM 8934 N N . LEU D 1 193 ? 17.098 7.142 26.898 1.00 13.11 173 LEU D N 1
ATOM 8935 C CA . LEU D 1 193 ? 16.556 7.434 25.547 1.00 13.89 173 LEU D CA 1
ATOM 8936 C C . LEU D 1 193 ? 17.384 8.555 24.928 1.00 14.78 173 LEU D C 1
ATOM 8937 O O . LEU D 1 193 ? 17.529 9.633 25.541 1.00 13.50 173 LEU D O 1
ATOM 8942 N N . VAL D 1 194 ? 17.895 8.319 23.723 1.00 15.49 174 VAL D N 1
ATOM 8943 C CA . VAL D 1 194 ? 18.624 9.356 22.993 1.00 16.22 174 VAL D CA 1
ATOM 8944 C C . VAL D 1 194 ? 18.059 9.484 21.590 1.00 15.76 174 VAL D C 1
ATOM 8945 O O . VAL D 1 194 ? 18.294 8.639 20.753 1.00 16.48 174 VAL D O 1
ATOM 8949 N N . MET D 1 195 ? 17.331 10.576 21.340 1.00 16.72 175 MET D N 1
ATOM 8950 C CA . MET D 1 195 ? 16.850 10.897 20.010 1.00 16.35 175 MET D CA 1
ATOM 8951 C C . MET D 1 195 ? 17.872 11.748 19.261 1.00 17.37 175 MET D C 1
ATOM 8952 O O . MET D 1 195 ? 18.278 12.785 19.750 1.00 15.46 175 MET D O 1
ATOM 8957 N N . VAL D 1 196 ? 18.269 11.285 18.071 1.00 18.80 176 VAL D N 1
ATOM 8958 C CA . VAL D 1 196 ? 19.157 12.018 17.190 1.00 20.09 176 VAL D CA 1
ATOM 8959 C C . VAL D 1 196 ? 18.444 12.307 15.871 1.00 23.90 176 VAL D C 1
ATOM 8960 O O . VAL D 1 196 ? 17.913 11.394 15.225 1.00 22.51 176 VAL D O 1
ATOM 8964 N N . LYS D 1 197 ? 18.419 13.579 15.476 1.00 27.08 177 LYS D N 1
ATOM 8965 C CA . LYS D 1 197 ? 18.000 13.985 14.131 1.00 29.01 177 LYS D CA 1
ATOM 8966 C C . LYS D 1 197 ? 19.205 14.481 13.341 1.00 28.29 177 LYS D C 1
ATOM 8967 O O . LYS D 1 197 ? 19.862 15.432 13.736 1.00 23.56 177 LYS D O 1
ATOM 8973 N N . GLY D 1 198 ? 19.477 13.807 12.231 1.00 30.07 178 GLY D N 1
ATOM 8974 C CA . GLY D 1 198 ? 20.582 14.165 11.335 1.00 37.06 178 GLY D CA 1
ATOM 8975 C C . GLY D 1 198 ? 20.176 14.531 9.911 1.00 38.55 178 GLY D C 1
ATOM 8976 O O . GLY D 1 198 ? 19.012 14.399 9.528 1.00 37.89 178 GLY D O 1
ATOM 8977 N N . PRO D 1 199 ? 21.150 14.957 9.104 1.00 47.56 179 PRO D N 1
ATOM 8978 C CA . PRO D 1 199 ? 20.856 15.238 7.708 1.00 47.89 179 PRO D CA 1
ATOM 8979 C C . PRO D 1 199 ? 20.876 13.961 6.847 1.00 46.10 179 PRO D C 1
ATOM 8980 O O . PRO D 1 199 ? 21.492 12.955 7.200 1.00 39.51 179 PRO D O 1
ATOM 8984 N N . ALA D 1 200 ? 20.154 14.012 5.743 1.00 49.56 180 ALA D N 1
ATOM 8985 C CA . ALA D 1 200 ? 20.186 12.958 4.746 1.00 58.43 180 ALA D CA 1
ATOM 8986 C C . ALA D 1 200 ? 20.850 13.581 3.535 1.00 62.30 180 ALA D C 1
ATOM 8987 O O . ALA D 1 200 ? 21.036 14.809 3.483 1.00 50.36 180 ALA D O 1
ATOM 8989 N N . LEU D 1 201 ? 21.210 12.744 2.563 1.00 69.09 181 LEU D N 1
ATOM 8990 C CA . LEU D 1 201 ? 21.767 13.236 1.290 1.00 71.67 181 LEU D CA 1
ATOM 8991 C C . LEU D 1 201 ? 20.671 13.765 0.375 1.00 71.62 181 LEU D C 1
ATOM 8992 O O . LEU D 1 201 ? 19.579 13.208 0.298 1.00 75.50 181 LEU D O 1
ATOM 8997 N N . SER D 1 202 ? 20.973 14.872 -0.301 1.00 80.85 182 SER D N 1
ATOM 8998 C CA . SER D 1 202 ? 20.208 15.299 -1.481 1.00 77.87 182 SER D CA 1
ATOM 8999 C C . SER D 1 202 ? 21.164 15.461 -2.646 1.00 79.71 182 SER D C 1
ATOM 9000 O O . SER D 1 202 ? 22.362 15.650 -2.465 1.00 72.71 182 SER D O 1
ATOM 9003 N N . SER D 1 203 ? 20.618 15.349 -3.849 1.00 88.55 183 SER D N 1
ATOM 9004 C CA . SER D 1 203 ? 21.401 15.550 -5.073 1.00 86.24 183 SER D CA 1
ATOM 9005 C C . SER D 1 203 ? 22.194 16.863 -5.010 1.00 77.42 183 SER D C 1
ATOM 9006 O O . SER D 1 203 ? 23.246 16.947 -5.585 1.00 69.84 183 SER D O 1
ATOM 9009 N N . ARG D 1 204 ? 21.660 17.866 -4.309 1.00 75.75 184 ARG D N 1
ATOM 9010 C CA . ARG D 1 204 ? 22.334 19.154 -4.158 1.00 75.29 184 ARG D CA 1
ATOM 9011 C C . ARG D 1 204 ? 23.535 19.114 -3.211 1.00 81.14 184 ARG D C 1
ATOM 9012 O O . ARG D 1 204 ? 24.492 19.879 -3.365 1.00 79.75 184 ARG D O 1
ATOM 9020 N N . ALA D 1 205 ? 23.452 18.277 -2.189 1.00 83.51 185 ALA D N 1
ATOM 9021 C CA . ALA D 1 205 ? 24.580 18.040 -1.289 1.00 75.26 185 ALA D CA 1
ATOM 9022 C C . ALA D 1 205 ? 25.676 17.233 -1.985 1.00 69.73 185 ALA D C 1
ATOM 9023 O O . ALA D 1 205 ? 26.856 17.580 -1.922 1.00 59.87 185 ALA D O 1
ATOM 9025 N N . VAL D 1 206 ? 25.270 16.164 -2.643 1.00 62.48 186 VAL D N 1
ATOM 9026 C CA . VAL D 1 206 ? 26.172 15.447 -3.520 1.00 70.61 186 VAL D CA 1
ATOM 9027 C C . VAL D 1 206 ? 26.882 16.383 -4.497 1.00 71.15 186 VAL D C 1
ATOM 9028 O O . VAL D 1 206 ? 28.090 16.289 -4.677 1.00 59.77 186 VAL D O 1
ATOM 9032 N N . ALA D 1 207 ? 26.127 17.289 -5.100 1.00 74.20 187 ALA D N 1
ATOM 9033 C CA . ALA D 1 207 ? 26.699 18.202 -6.073 1.00 74.33 187 ALA D CA 1
ATOM 9034 C C . ALA D 1 207 ? 27.864 18.931 -5.438 1.00 70.75 187 ALA D C 1
ATOM 9035 O O . ALA D 1 207 ? 28.835 19.277 -6.113 1.00 70.67 187 ALA D O 1
ATOM 9037 N N . ASP D 1 208 ? 27.778 19.139 -4.131 1.00 69.50 188 ASP D N 1
ATOM 9038 C CA . ASP D 1 208 ? 28.735 19.965 -3.439 1.00 68.93 188 ASP D CA 1
ATOM 9039 C C . ASP D 1 208 ? 29.985 19.228 -3.024 1.00 63.30 188 ASP D C 1
ATOM 9040 O O . ASP D 1 208 ? 31.074 19.723 -3.226 1.00 55.29 188 ASP D O 1
ATOM 9045 N N . ALA D 1 209 ? 29.800 18.029 -2.509 1.00 61.45 189 ALA D N 1
ATOM 9046 C CA . ALA D 1 209 ? 30.932 17.186 -2.194 1.00 63.00 189 ALA D CA 1
ATOM 9047 C C . ALA D 1 209 ? 31.760 16.950 -3.459 1.00 67.21 189 ALA D C 1
ATOM 9048 O O . ALA D 1 209 ? 32.947 16.676 -3.443 1.00 60.57 189 ALA D O 1
ATOM 9050 N N . LEU D 1 210 ? 31.090 17.170 -4.591 1.00 64.41 190 LEU D N 1
ATOM 9051 C CA . LEU D 1 210 ? 31.536 16.647 -5.850 1.00 68.60 190 LEU D CA 1
ATOM 9052 C C . LEU D 1 210 ? 32.379 17.743 -6.442 1.00 60.10 190 LEU D C 1
ATOM 9053 O O . LEU D 1 210 ? 33.498 17.504 -6.792 1.00 46.68 190 LEU D O 1
ATOM 9058 N N . SER D 1 211 ? 31.825 18.954 -6.399 1.00 58.33 191 SER D N 1
ATOM 9059 C CA . SER D 1 211 ? 32.607 20.177 -6.416 1.00 57.06 191 SER D CA 1
ATOM 9060 C C . SER D 1 211 ? 33.924 20.121 -5.682 1.00 55.80 191 SER D C 1
ATOM 9061 O O . SER D 1 211 ? 34.955 20.439 -6.260 1.00 60.56 191 SER D O 1
ATOM 9064 N N . ARG D 1 212 ? 33.915 19.722 -4.415 1.00 55.66 192 ARG D N 1
ATOM 9065 C CA . ARG D 1 212 ? 35.147 19.795 -3.637 1.00 55.02 192 ARG D CA 1
ATOM 9066 C C . ARG D 1 212 ? 36.050 18.607 -3.843 1.00 48.76 192 ARG D C 1
ATOM 9067 O O . ARG D 1 212 ? 37.111 18.569 -3.255 1.00 54.02 192 ARG D O 1
ATOM 9075 N N . GLY D 1 213 ? 35.639 17.648 -4.677 1.00 41.07 193 GLY D N 1
ATOM 9076 C CA . GLY D 1 213 ? 36.432 16.453 -4.989 1.00 43.78 193 GLY D CA 1
ATOM 9077 C C . GLY D 1 213 ? 36.164 15.220 -4.137 1.00 47.57 193 GLY D C 1
ATOM 9078 O O . GLY D 1 213 ? 37.004 14.290 -4.114 1.00 42.80 193 GLY D O 1
ATOM 9079 N N . LYS D 1 214 ? 34.959 15.133 -3.581 1.00 52.52 194 LYS D N 1
ATOM 9080 C CA . LYS D 1 214 ? 34.663 14.143 -2.555 1.00 55.52 194 LYS D CA 1
ATOM 9081 C C . LYS D 1 214 ? 33.646 13.062 -2.952 1.00 50.31 194 LYS D C 1
ATOM 9082 O O . LYS D 1 214 ? 32.667 13.308 -3.668 1.00 42.12 194 LYS D O 1
ATOM 9088 N N . THR D 1 215 ? 33.823 11.861 -2.416 1.00 48.43 195 THR D N 1
ATOM 9089 C CA . THR D 1 215 ? 32.805 10.838 -2.615 1.00 53.65 195 THR D CA 1
ATOM 9090 C C . THR D 1 215 ? 31.753 10.927 -1.527 1.00 51.27 195 THR D C 1
ATOM 9091 O O . THR D 1 215 ? 31.907 11.581 -0.503 1.00 56.13 195 THR D O 1
ATOM 9095 N N . VAL D 1 216 ? 30.621 10.310 -1.777 1.00 52.24 196 VAL D N 1
ATOM 9096 C CA . VAL D 1 216 ? 29.505 10.350 -0.843 1.00 50.50 196 VAL D CA 1
ATOM 9097 C C . VAL D 1 216 ? 28.843 8.959 -0.714 1.00 54.67 196 VAL D C 1
ATOM 9098 O O . VAL D 1 216 ? 28.928 8.136 -1.597 1.00 52.59 196 VAL D O 1
ATOM 9102 N N . VAL D 1 217 ? 28.204 8.670 0.403 1.00 67.38 197 VAL D N 1
ATOM 9103 C CA . VAL D 1 217 ? 27.587 7.318 0.606 1.00 60.77 197 VAL D CA 1
ATOM 9104 C C . VAL D 1 217 ? 26.285 7.105 -0.211 1.00 54.13 197 VAL D C 1
ATOM 9105 O O . VAL D 1 217 ? 26.255 6.575 -1.317 1.00 43.19 197 VAL D O 1
ATOM 9109 N N . SER D 1 228 ? 20.400 6.936 1.505 1.00 43.03 208 SER D N 1
ATOM 9110 C CA . SER D 1 228 ? 21.293 7.709 2.384 1.00 51.12 208 SER D CA 1
ATOM 9111 C C . SER D 1 228 ? 20.794 7.890 3.794 1.00 54.66 208 SER D C 1
ATOM 9112 O O . SER D 1 228 ? 21.558 8.173 4.701 1.00 51.28 208 SER D O 1
ATOM 9115 N N . MET D 1 229 ? 19.495 7.712 3.986 1.00 59.82 209 MET D N 1
ATOM 9116 C CA . MET D 1 229 ? 18.855 7.938 5.251 1.00 51.79 209 MET D CA 1
ATOM 9117 C C . MET D 1 229 ? 19.334 6.930 6.290 1.00 47.97 209 MET D C 1
ATOM 9118 O O . MET D 1 229 ? 19.615 7.309 7.433 1.00 47.13 209 MET D O 1
ATOM 9123 N N . CYS D 1 230 ? 19.434 5.672 5.884 1.00 47.37 210 CYS D N 1
ATOM 9124 C CA . CYS D 1 230 ? 19.745 4.603 6.834 1.00 47.54 210 CYS D CA 1
ATOM 9125 C C . CYS D 1 230 ? 21.216 4.551 7.175 1.00 42.49 210 CYS D C 1
ATOM 9126 O O . CYS D 1 230 ? 21.564 4.192 8.286 1.00 42.63 210 CYS D O 1
ATOM 9129 N N . TRP D 1 231 ? 22.065 4.941 6.233 1.00 40.20 211 TRP D N 1
ATOM 9130 C CA . TRP D 1 231 ? 23.469 5.249 6.540 1.00 41.05 211 TRP D CA 1
ATOM 9131 C C . TRP D 1 231 ? 23.633 6.294 7.655 1.00 39.26 211 TRP D C 1
ATOM 9132 O O . TRP D 1 231 ? 24.437 6.088 8.588 1.00 27.73 211 TRP D O 1
ATOM 9143 N N . SER D 1 232 ? 22.901 7.410 7.503 1.00 32.69 212 SER D N 1
ATOM 9144 C CA . SER D 1 232 ? 22.921 8.517 8.459 1.00 29.96 212 SER D CA 1
ATOM 9145 C C . SER D 1 232 ? 22.421 8.023 9.828 1.00 32.64 212 SER D C 1
ATOM 9146 O O . SER D 1 232 ? 23.076 8.182 10.876 1.00 28.01 212 SER D O 1
ATOM 9149 N N . ASN D 1 233 ? 21.260 7.370 9.797 1.00 34.88 213 ASN D N 1
ATOM 9150 C CA . ASN D 1 233 ? 20.670 6.765 11.013 1.00 33.45 213 ASN D CA 1
ATOM 9151 C C . ASN D 1 233 ? 21.590 5.761 11.700 1.00 31.90 213 ASN D C 1
ATOM 9152 O O . ASN D 1 233 ? 21.695 5.761 12.929 1.00 29.69 213 ASN D O 1
ATOM 9157 N N . ASP D 1 234 ? 22.238 4.924 10.902 1.00 32.93 214 ASP D N 1
ATOM 9158 C CA . ASP D 1 234 ? 23.154 3.923 11.437 1.00 34.69 214 ASP D CA 1
ATOM 9159 C C . ASP D 1 234 ? 24.377 4.600 12.042 1.00 30.87 214 ASP D C 1
ATOM 9160 O O . ASP D 1 234 ? 24.732 4.285 13.181 1.00 28.88 214 ASP D O 1
ATOM 9165 N N . ALA D 1 235 ? 24.965 5.574 11.338 1.00 28.89 215 ALA D N 1
ATOM 9166 C CA . ALA D 1 235 ? 26.091 6.340 11.881 1.00 27.85 215 ALA D CA 1
ATOM 9167 C C . ALA D 1 235 ? 25.726 7.033 13.211 1.00 28.20 215 ALA D C 1
ATOM 9168 O O . ALA D 1 235 ? 26.518 7.035 14.183 1.00 26.40 215 ALA D O 1
ATOM 9170 N N . SER D 1 236 ? 24.528 7.606 13.260 1.00 25.73 216 SER D N 1
ATOM 9171 C CA . SER D 1 236 ? 24.058 8.304 14.474 1.00 25.80 216 SER D CA 1
ATOM 9172 C C . SER D 1 236 ? 23.913 7.404 15.687 1.00 23.79 216 SER D C 1
ATOM 9173 O O . SER D 1 236 ? 24.353 7.753 16.787 1.00 23.82 216 SER D O 1
ATOM 9176 N N . ALA D 1 237 ? 23.291 6.248 15.486 1.00 22.37 217 ALA D N 1
ATOM 9177 C CA . ALA D 1 237 ? 23.060 5.286 16.558 1.00 23.17 217 ALA D CA 1
ATOM 9178 C C . ALA D 1 237 ? 24.405 4.872 17.143 1.00 26.30 217 ALA D C 1
ATOM 9179 O O . ALA D 1 237 ? 24.562 4.725 18.357 1.00 25.52 217 ALA D O 1
ATOM 9181 N N . LEU D 1 238 ? 25.378 4.708 16.259 1.00 26.46 218 LEU D N 1
ATOM 9182 C CA . LEU D 1 238 ? 26.713 4.320 16.685 1.00 30.85 218 LEU D CA 1
ATOM 9183 C C . LEU D 1 238 ? 27.364 5.416 17.481 1.00 26.53 218 LEU D C 1
ATOM 9184 O O . LEU D 1 238 ? 28.056 5.147 18.459 1.00 25.63 218 LEU D O 1
ATOM 9189 N N . GLY D 1 239 ? 27.153 6.653 17.039 1.00 24.70 219 GLY D N 1
ATOM 9190 C CA . GLY D 1 239 ? 27.610 7.818 17.787 1.00 26.81 219 GLY D CA 1
ATOM 9191 C C . GLY D 1 239 ? 27.101 7.842 19.226 1.00 26.27 219 GLY D C 1
ATOM 9192 O O . GLY D 1 239 ? 27.860 8.086 20.156 1.00 23.41 219 GLY D O 1
ATOM 9193 N N . VAL D 1 240 ? 25.829 7.499 19.394 1.00 23.27 220 VAL D N 1
ATOM 9194 C CA . VAL D 1 240 ? 25.244 7.395 20.694 1.00 23.02 220 VAL D CA 1
ATOM 9195 C C . VAL D 1 240 ? 25.963 6.336 21.492 1.00 22.71 220 VAL D C 1
ATOM 9196 O O . VAL D 1 240 ? 26.309 6.553 22.669 1.00 21.22 220 VAL D O 1
ATOM 9200 N N . ALA D 1 241 ? 26.172 5.177 20.859 1.00 25.60 221 ALA D N 1
ATOM 9201 C CA . ALA D 1 241 ? 26.847 4.018 21.521 1.00 25.20 221 ALA D CA 1
ATOM 9202 C C . ALA D 1 241 ? 28.241 4.359 21.987 1.00 25.39 221 ALA D C 1
ATOM 9203 O O . ALA D 1 241 ? 28.636 3.976 23.088 1.00 23.47 221 ALA D O 1
ATOM 9205 N N . VAL D 1 242 ? 28.957 5.108 21.154 1.00 25.87 222 VAL D N 1
ATOM 9206 C CA . VAL D 1 242 ? 30.301 5.552 21.504 1.00 28.08 222 VAL D CA 1
ATOM 9207 C C . VAL D 1 242 ? 30.259 6.445 22.727 1.00 28.63 222 VAL D C 1
ATOM 9208 O O . VAL D 1 242 ? 30.940 6.203 23.731 1.00 29.78 222 VAL D O 1
ATOM 9212 N N . ALA D 1 243 ? 29.434 7.469 22.652 1.00 27.61 223 ALA D N 1
ATOM 9213 C CA . ALA D 1 243 ? 29.303 8.440 23.744 1.00 25.86 223 ALA D CA 1
ATOM 9214 C C . ALA D 1 243 ? 28.800 7.835 25.072 1.00 23.48 223 ALA D C 1
ATOM 9215 O O . ALA D 1 243 ? 29.193 8.284 26.130 1.00 20.82 223 ALA D O 1
ATOM 9217 N N . LEU D 1 244 ? 27.932 6.825 25.014 1.00 23.39 224 LEU D N 1
ATOM 9218 C CA . LEU D 1 244 ? 27.483 6.166 26.243 1.00 24.64 224 LEU D CA 1
ATOM 9219 C C . LEU D 1 244 ? 28.417 5.028 26.748 1.00 30.09 224 LEU D C 1
ATOM 9220 O O . LEU D 1 244 ? 28.041 4.282 27.676 1.00 31.77 224 LEU D O 1
ATOM 9225 N N . GLY D 1 245 ? 29.598 4.871 26.138 1.00 31.01 225 GLY D N 1
ATOM 9226 C CA . GLY D 1 245 ? 30.496 3.743 26.450 1.00 30.30 225 GLY D CA 1
ATOM 9227 C C . GLY D 1 245 ? 29.987 2.349 26.135 1.00 33.83 225 GLY D C 1
ATOM 9228 O O . GLY D 1 245 ? 30.501 1.380 26.664 1.00 31.41 225 GLY D O 1
ATOM 9229 N N . GLU D 1 246 ? 28.980 2.237 25.262 1.00 40.15 226 GLU D N 1
ATOM 9230 C CA . GLU D 1 246 ? 28.400 0.932 24.879 1.00 38.88 226 GLU D CA 1
ATOM 9231 C C . GLU D 1 246 ? 29.298 0.227 23.814 1.00 39.62 226 GLU D C 1
ATOM 9232 O O . GLU D 1 246 ? 29.280 -0.990 23.700 1.00 34.34 226 GLU D O 1
ATOM 9238 N N . VAL D 1 247 ? 30.018 1.020 23.011 1.00 35.66 227 VAL D N 1
ATOM 9239 C CA . VAL D 1 247 ? 30.880 0.555 21.942 1.00 36.33 227 VAL D CA 1
ATOM 9240 C C . VAL D 1 247 ? 32.174 1.369 22.090 1.00 41.14 227 VAL D C 1
ATOM 9241 O O . VAL D 1 247 ? 32.142 2.606 22.033 1.00 36.08 227 VAL D O 1
ATOM 9245 N N . LYS D 1 248 ? 33.313 0.680 22.193 1.00 46.51 228 LYS D N 1
ATOM 9246 C CA . LYS D 1 248 ? 34.620 1.355 22.176 1.00 51.40 228 LYS D CA 1
ATOM 9247 C C . LYS D 1 248 ? 34.905 1.998 20.814 1.00 51.15 228 LYS D C 1
ATOM 9248 O O . LYS D 1 248 ? 34.508 1.480 19.781 1.00 51.01 228 LYS D O 1
ATOM 9254 N N . ARG D 1 249 ? 35.569 3.143 20.810 1.00 47.23 229 ARG D N 1
ATOM 9255 C CA . ARG D 1 249 ? 35.659 3.972 19.586 1.00 56.99 229 ARG D CA 1
ATOM 9256 C C . ARG D 1 249 ? 36.350 3.376 18.353 1.00 71.86 229 ARG D C 1
ATOM 9257 O O . ARG D 1 249 ? 35.666 3.048 17.379 1.00 57.20 229 ARG D O 1
ATOM 9265 N N . ASP D 1 250 ? 37.666 3.369 18.348 1.00 78.97 230 ASP D N 1
ATOM 9266 C CA . ASP D 1 250 ? 38.396 2.130 18.419 1.00 71.32 230 ASP D CA 1
ATOM 9267 C C . ASP D 1 250 ? 37.934 0.864 17.716 1.00 63.17 230 ASP D C 1
ATOM 9268 O O . ASP D 1 250 ? 38.746 0.034 17.299 1.00 58.81 230 ASP D O 1
ATOM 9273 N N . LEU D 1 251 ? 36.632 0.654 17.740 1.00 66.65 231 LEU D N 1
ATOM 9274 C CA . LEU D 1 251 ? 35.952 -0.388 16.958 1.00 62.88 231 LEU D CA 1
ATOM 9275 C C . LEU D 1 251 ? 35.178 0.151 15.780 1.00 60.75 231 LEU D C 1
ATOM 9276 O O . LEU D 1 251 ? 34.622 -0.600 14.992 1.00 59.14 231 LEU D O 1
ATOM 9281 N N . VAL D 1 252 ? 35.179 1.455 15.657 1.00 65.54 232 VAL D N 1
ATOM 9282 C CA . VAL D 1 252 ? 34.434 2.107 14.637 1.00 71.48 232 VAL D CA 1
ATOM 9283 C C . VAL D 1 252 ? 35.291 2.258 13.367 1.00 66.27 232 VAL D C 1
ATOM 9284 O O . VAL D 1 252 ? 36.489 2.558 13.428 1.00 65.11 232 VAL D O 1
ATOM 9288 N N . ALA D 1 253 ? 34.674 1.998 12.223 1.00 61.88 233 ALA D N 1
ATOM 9289 C CA . ALA D 1 253 ? 35.240 2.378 10.923 1.00 63.15 233 ALA D CA 1
ATOM 9290 C C . ALA D 1 253 ? 34.114 2.318 9.893 1.00 59.21 233 ALA D C 1
ATOM 9291 O O . ALA D 1 253 ? 33.136 1.616 10.103 1.00 62.01 233 ALA D O 1
ATOM 9293 N N . ASP D 1 254 ? 34.274 3.043 8.782 1.00 53.35 234 ASP D N 1
ATOM 9294 C CA . ASP D 1 254 ? 33.224 3.179 7.742 1.00 55.86 234 ASP D CA 1
ATOM 9295 C C . ASP D 1 254 ? 32.649 1.836 7.287 1.00 60.02 234 ASP D C 1
ATOM 9296 O O . ASP D 1 254 ? 31.487 1.757 6.908 1.00 49.60 234 ASP D O 1
ATOM 9301 N N . ASP D 1 255 ? 33.502 0.806 7.294 1.00 74.96 235 ASP D N 1
ATOM 9302 C CA . ASP D 1 255 ? 33.149 -0.532 6.829 1.00 75.57 235 ASP D CA 1
ATOM 9303 C C . ASP D 1 255 ? 32.350 -1.349 7.889 1.00 79.90 235 ASP D C 1
ATOM 9304 O O . ASP D 1 255 ? 31.609 -2.229 7.508 1.00 78.67 235 ASP D O 1
ATOM 9309 N N . ARG D 1 256 ? 32.431 -1.017 9.180 1.00 85.69 236 ARG D N 1
ATOM 9310 C CA . ARG D 1 256 ? 31.571 -1.638 10.202 1.00 84.73 236 ARG D CA 1
ATOM 9311 C C . ARG D 1 256 ? 30.155 -1.015 10.233 1.00 78.48 236 ARG D C 1
ATOM 9312 O O . ARG D 1 256 ? 29.192 -1.633 10.684 1.00 69.13 236 ARG D O 1
ATOM 9314 N N . ILE D 1 257 ? 30.010 0.203 9.713 1.00 78.38 237 ILE D N 1
ATOM 9315 C CA . ILE D 1 257 ? 28.824 1.079 9.961 1.00 71.36 237 ILE D CA 1
ATOM 9316 C C . ILE D 1 257 ? 27.425 0.581 9.597 1.00 68.30 237 ILE D C 1
ATOM 9317 O O . ILE D 1 257 ? 26.510 0.762 10.376 1.00 68.98 237 ILE D O 1
ATOM 9322 N N . ARG D 1 258 ? 27.274 -0.126 8.499 1.00 71.42 238 ARG D N 1
ATOM 9323 C CA . ARG D 1 258 ? 25.928 -0.503 8.028 1.00 67.53 238 ARG D CA 1
ATOM 9324 C C . ARG D 1 258 ? 25.821 -2.016 8.096 1.00 80.70 238 ARG D C 1
ATOM 9325 O O . ARG D 1 258 ? 25.067 -2.600 7.351 1.00 97.79 238 ARG D O 1
ATOM 9327 N N . SER D 1 259 ? 26.559 -2.652 9.006 1.00 79.10 239 SER D N 1
ATOM 9328 C CA . SER D 1 259 ? 26.992 -4.017 8.814 1.00 79.97 239 SER D CA 1
ATOM 9329 C C . SER D 1 259 ? 27.092 -4.799 10.111 1.00 84.92 239 SER D C 1
ATOM 9330 O O . SER D 1 259 ? 26.293 -5.716 10.356 1.00 75.56 239 SER D O 1
ATOM 9333 N N . ASP D 1 260 ? 28.070 -4.420 10.931 1.00 91.14 240 ASP D N 1
ATOM 9334 C CA . ASP D 1 260 ? 28.413 -5.152 12.134 1.00 96.94 240 ASP D CA 1
ATOM 9335 C C . ASP D 1 260 ? 27.314 -4.878 13.160 1.00 95.27 240 ASP D C 1
ATOM 9336 O O . ASP D 1 260 ? 27.362 -3.885 13.879 1.00 94.73 240 ASP D O 1
ATOM 9341 N N . TRP D 1 261 ? 26.332 -5.777 13.228 1.00 91.91 241 TRP D N 1
ATOM 9342 C CA . TRP D 1 261 ? 25.173 -5.588 14.120 1.00 99.33 241 TRP D CA 1
ATOM 9343 C C . TRP D 1 261 ? 25.545 -5.791 15.593 1.00 89.65 241 TRP D C 1
ATOM 9344 O O . TRP D 1 261 ? 24.816 -5.343 16.464 1.00 72.52 241 TRP D O 1
ATOM 9355 N N . ASP D 1 262 ? 26.692 -6.435 15.848 1.00 86.71 242 ASP D N 1
ATOM 9356 C CA . ASP D 1 262 ? 27.235 -6.571 17.213 1.00 94.29 242 ASP D CA 1
ATOM 9357 C C . ASP D 1 262 ? 27.440 -5.205 17.886 1.00 92.25 242 ASP D C 1
ATOM 9358 O O . ASP D 1 262 ? 27.349 -5.085 19.097 1.00 94.37 242 ASP D O 1
ATOM 9363 N N . LEU D 1 263 ? 27.750 -4.178 17.094 1.00 95.19 243 LEU D N 1
ATOM 9364 C CA . LEU D 1 263 ? 27.857 -2.795 17.589 1.00 90.06 243 LEU D CA 1
ATOM 9365 C C . LEU D 1 263 ? 26.463 -2.111 17.618 1.00 75.75 243 LEU D C 1
ATOM 9366 O O . LEU D 1 263 ? 25.836 -1.906 16.584 1.00 59.74 243 LEU D O 1
ATOM 9371 N N . PHE D 1 264 ? 25.999 -1.726 18.796 1.00 70.90 244 PHE D N 1
ATOM 9372 C CA . PHE D 1 264 ? 24.638 -1.203 18.929 1.00 72.00 244 PHE D CA 1
ATOM 9373 C C . PHE D 1 264 ? 24.474 -0.359 20.178 1.00 61.88 244 PHE D C 1
ATOM 9374 O O . PHE D 1 264 ? 25.192 -0.568 21.171 1.00 67.07 244 PHE D O 1
ATOM 9382 N N . SER D 1 265 ? 23.537 0.589 20.120 1.00 50.08 245 SER D N 1
ATOM 9383 C CA . SER D 1 265 ? 23.030 1.268 21.326 1.00 44.31 245 SER D CA 1
ATOM 9384 C C . SER D 1 265 ? 21.656 0.740 21.713 1.00 34.85 245 SER D C 1
ATOM 9385 O O . SER D 1 265 ? 20.712 0.772 20.910 1.00 28.39 245 SER D O 1
ATOM 9388 N N . ALA D 1 266 ? 21.549 0.276 22.960 1.00 35.30 246 ALA D N 1
ATOM 9389 C CA . ALA D 1 266 ? 20.256 -0.089 23.566 1.00 35.05 246 ALA D CA 1
ATOM 9390 C C . ALA D 1 266 ? 19.182 1.065 23.597 1.00 29.81 246 ALA D C 1
ATOM 9391 O O . ALA D 1 266 ? 18.001 0.776 23.770 1.00 23.50 246 ALA D O 1
ATOM 9393 N N . VAL D 1 267 ? 19.597 2.338 23.512 1.00 24.35 247 VAL D N 1
ATOM 9394 C CA . VAL D 1 267 ? 18.697 3.442 23.792 1.00 20.98 247 VAL D CA 1
ATOM 9395 C C . VAL D 1 267 ? 18.648 4.523 22.711 1.00 22.25 247 VAL D C 1
ATOM 9396 O O . VAL D 1 267 ? 17.891 5.487 22.866 1.00 23.15 247 VAL D O 1
ATOM 9400 N N . ALA D 1 268 ? 19.395 4.356 21.615 1.00 21.74 248 ALA D N 1
ATOM 9401 C CA . ALA D 1 268 ? 19.354 5.311 20.489 1.00 20.51 248 ALA D CA 1
ATOM 9402 C C . ALA D 1 268 ? 18.029 5.193 19.728 1.00 19.16 248 ALA D C 1
ATOM 9403 O O . ALA D 1 268 ? 17.556 4.112 19.464 1.00 19.92 248 ALA D O 1
ATOM 9405 N N . ALA D 1 269 ? 17.458 6.319 19.339 1.00 18.54 249 ALA D N 1
ATOM 9406 C CA . ALA D 1 269 ? 16.329 6.333 18.415 1.00 15.83 249 ALA D CA 1
ATOM 9407 C C . ALA D 1 269 ? 16.614 7.410 17.413 1.00 17.87 249 ALA D C 1
ATOM 9408 O O . ALA D 1 269 ? 16.518 8.597 17.720 1.00 17.36 249 ALA D O 1
ATOM 9410 N N . THR D 1 270 ? 17.008 7.018 16.216 1.00 21.36 250 THR D N 1
ATOM 9411 C CA . THR D 1 270 ? 17.595 7.958 15.276 1.00 23.83 250 THR D CA 1
ATOM 9412 C C . THR D 1 270 ? 16.732 8.087 14.048 1.00 27.67 250 THR D C 1
ATOM 9413 O O . THR D 1 270 ? 16.098 7.152 13.657 1.00 31.44 250 THR D O 1
ATOM 9417 N N . SER D 1 271 ? 16.778 9.271 13.449 1.00 30.91 251 SER D N 1
ATOM 9418 C CA . SER D 1 271 ? 16.085 9.586 12.209 1.00 31.71 251 SER D CA 1
ATOM 9419 C C . SER D 1 271 ? 16.907 10.615 11.389 1.00 36.47 251 SER D C 1
ATOM 9420 O O . SER D 1 271 ? 17.810 11.302 11.915 1.00 36.22 251 SER D O 1
ATOM 9423 N N . SER D 1 272 ? 16.614 10.727 10.099 1.00 38.84 252 SER D N 1
ATOM 9424 C CA . SER D 1 272 ? 17.267 11.761 9.306 1.00 42.61 252 SER D CA 1
ATOM 9425 C C . SER D 1 272 ? 16.399 12.344 8.226 1.00 42.95 252 SER D C 1
ATOM 9426 O O . SER D 1 272 ? 15.355 11.813 7.902 1.00 46.68 252 SER D O 1
ATOM 9429 N N . GLY D 1 273 ? 16.847 13.471 7.691 1.00 54.70 253 GLY D N 1
ATOM 9430 C CA . GLY D 1 273 ? 16.189 14.112 6.562 1.00 59.59 253 GLY D CA 1
ATOM 9431 C C . GLY D 1 273 ? 16.558 15.570 6.465 1.00 66.12 253 GLY D C 1
ATOM 9432 O O . GLY D 1 273 ? 17.354 16.075 7.264 1.00 71.06 253 GLY D O 1
ATOM 9433 N N . GLY D 1 274 ? 15.986 16.235 5.470 1.00 70.13 254 GLY D N 1
ATOM 9434 C CA . GLY D 1 274 ? 16.257 17.638 5.220 1.00 67.16 254 GLY D CA 1
ATOM 9435 C C . GLY D 1 274 ? 17.708 17.848 4.824 1.00 72.64 254 GLY D C 1
ATOM 9436 O O . GLY D 1 274 ? 18.421 16.927 4.368 1.00 61.14 254 GLY D O 1
ATOM 9437 N N . GLU D 1 275 ? 18.138 19.089 4.974 1.00 84.34 255 GLU D N 1
ATOM 9438 C CA . GLU D 1 275 ? 19.502 19.492 4.645 1.00 86.19 255 GLU D CA 1
ATOM 9439 C C . GLU D 1 275 ? 20.282 20.129 5.803 1.00 89.31 255 GLU D C 1
ATOM 9440 O O . GLU D 1 275 ? 21.475 20.371 5.637 1.00 100.70 255 GLU D O 1
ATOM 9442 N N . LYS D 1 276 ? 19.627 20.433 6.928 1.00 82.61 256 LYS D N 1
ATOM 9443 C CA . LYS D 1 276 ? 20.315 21.086 8.052 1.00 76.98 256 LYS D CA 1
ATOM 9444 C C . LYS D 1 276 ? 21.551 20.268 8.405 1.00 86.50 256 LYS D C 1
ATOM 9445 O O . LYS D 1 276 ? 21.449 19.137 8.886 1.00 94.64 256 LYS D O 1
ATOM 9447 N N . ARG D 1 277 ? 22.716 20.845 8.129 1.00 86.13 257 ARG D N 1
ATOM 9448 C CA . ARG D 1 277 ? 23.989 20.192 8.393 1.00 79.28 257 ARG D CA 1
ATOM 9449 C C . ARG D 1 277 ? 24.159 20.009 9.910 1.00 71.16 257 ARG D C 1
ATOM 9450 O O . ARG D 1 277 ? 25.009 19.230 10.360 1.00 65.89 257 ARG D O 1
ATOM 9452 N N . GLY D 1 278 ? 23.318 20.683 10.703 1.00 64.28 258 GLY D N 1
ATOM 9453 C CA . GLY D 1 278 ? 23.319 20.534 12.160 1.00 55.98 258 GLY D CA 1
ATOM 9454 C C . GLY D 1 278 ? 22.540 19.337 12.696 1.00 49.75 258 GLY D C 1
ATOM 9455 O O . GLY D 1 278 ? 21.305 19.293 12.619 1.00 50.25 258 GLY D O 1
ATOM 9456 N N . GLY D 1 279 ? 23.278 18.359 13.218 1.00 42.42 259 GLY D N 1
ATOM 9457 C CA . GLY D 1 279 ? 22.690 17.276 13.992 1.00 38.15 259 GLY D CA 1
ATOM 9458 C C . GLY D 1 279 ? 22.133 17.750 15.330 1.00 32.77 259 GLY D C 1
ATOM 9459 O O . GLY D 1 279 ? 22.655 18.685 15.929 1.00 27.72 259 GLY D O 1
ATOM 9460 N N . GLU D 1 280 ? 21.030 17.143 15.756 1.00 29.87 260 GLU D N 1
ATOM 9461 C CA . GLU D 1 280 ? 20.377 17.495 17.012 1.00 27.09 260 GLU D CA 1
ATOM 9462 C C . GLU D 1 280 ? 20.196 16.283 17.919 1.00 24.34 260 GLU D C 1
ATOM 9463 O O . GLU D 1 280 ? 19.820 15.211 17.452 1.00 23.54 260 GLU D O 1
ATOM 9469 N N . VAL D 1 281 ? 20.459 16.454 19.216 1.00 19.90 261 VAL D N 1
ATOM 9470 C CA . VAL D 1 281 ? 20.314 15.394 20.195 1.00 16.01 261 VAL D CA 1
ATOM 9471 C C . VAL D 1 281 ? 19.354 15.794 21.277 1.00 15.65 261 VAL D C 1
ATOM 9472 O O . VAL D 1 281 ? 19.538 16.839 21.895 1.00 15.31 261 VAL D O 1
ATOM 9476 N N . LEU D 1 282 ? 18.346 14.950 21.530 1.00 15.35 262 LEU D N 1
ATOM 9477 C CA . LEU D 1 282 ? 17.499 15.072 22.710 1.00 14.74 262 LEU D CA 1
ATOM 9478 C C . LEU D 1 282 ? 17.688 13.859 23.577 1.00 14.02 262 LEU D C 1
ATOM 9479 O O . LEU D 1 282 ? 17.517 12.723 23.131 1.00 15.80 262 LEU D O 1
ATOM 9484 N N . LEU D 1 283 ? 17.978 14.082 24.835 1.00 13.96 263 LEU D N 1
ATOM 9485 C CA . LEU D 1 283 ? 18.434 13.003 25.721 1.00 16.19 263 LEU D CA 1
ATOM 9486 C C . LEU D 1 283 ? 17.582 13.028 26.972 1.00 16.53 263 LEU D C 1
ATOM 9487 O O . LEU D 1 283 ? 17.368 14.085 27.568 1.00 17.94 263 LEU D O 1
ATOM 9492 N N . LEU D 1 284 ? 17.029 11.877 27.317 1.00 16.40 264 LEU D N 1
ATOM 9493 C CA . LEU D 1 284 ? 16.191 11.731 28.499 1.00 15.62 264 LEU D CA 1
ATOM 9494 C C . LEU D 1 284 ? 16.920 10.816 29.445 1.00 14.63 264 LEU D C 1
ATOM 9495 O O . LEU D 1 284 ? 17.235 9.677 29.076 1.00 14.09 264 LEU D O 1
ATOM 9500 N N . ALA D 1 285 ? 17.110 11.278 30.679 1.00 12.21 265 ALA D N 1
ATOM 9501 C CA . ALA D 1 285 ? 17.818 10.517 31.695 1.00 12.23 265 ALA D CA 1
ATOM 9502 C C . ALA D 1 285 ? 17.204 10.649 33.092 1.00 11.40 265 ALA D C 1
ATOM 9503 O O . ALA D 1 285 ? 16.239 11.359 33.279 1.00 11.11 265 ALA D O 1
ATOM 9505 N N . ASN D 1 286 ? 17.759 9.949 34.065 1.00 10.59 266 ASN D N 1
ATOM 9506 C CA . ASN D 1 286 ? 17.508 10.316 35.426 1.00 11.07 266 ASN D CA 1
ATOM 9507 C C . ASN D 1 286 ? 18.750 10.856 36.139 1.00 11.70 266 ASN D C 1
ATOM 9508 O O . ASN D 1 286 ? 19.905 10.653 35.716 1.00 11.82 266 ASN D O 1
ATOM 9513 N N . SER D 1 287 ? 18.477 11.534 37.242 1.00 12.26 267 SER D N 1
ATOM 9514 C CA . SER D 1 287 ? 19.491 12.035 38.157 1.00 13.09 267 SER D CA 1
ATOM 9515 C C . SER D 1 287 ? 18.956 12.022 39.560 1.00 14.30 267 SER D C 1
ATOM 9516 O O . SER D 1 287 ? 17.773 12.289 39.810 1.00 15.42 267 SER D O 1
ATOM 9519 N N . ALA D 1 288 ? 19.861 11.743 40.489 1.00 17.11 268 ALA D N 1
ATOM 9520 C CA . ALA D 1 288 ? 19.539 11.763 41.909 1.00 18.39 268 ALA D CA 1
ATOM 9521 C C . ALA D 1 288 ? 19.089 13.141 42.366 1.00 18.50 268 ALA D C 1
ATOM 9522 O O . ALA D 1 288 ? 18.351 13.256 43.347 1.00 20.34 268 ALA D O 1
ATOM 9524 N N . GLN D 1 289 ? 19.555 14.187 41.675 1.00 18.83 269 GLN D N 1
ATOM 9525 C CA . GLN D 1 289 ? 19.245 15.570 42.066 1.00 22.66 269 GLN D CA 1
ATOM 9526 C C . GLN D 1 289 ? 18.066 16.194 41.259 1.00 21.50 269 GLN D C 1
ATOM 9527 O O . GLN D 1 289 ? 17.991 17.390 41.096 1.00 19.24 269 GLN D O 1
ATOM 9533 N N . SER D 1 290 ? 17.156 15.371 40.735 1.00 17.90 270 SER D N 1
ATOM 9534 C CA . SER D 1 290 ? 16.063 15.853 39.898 1.00 15.05 270 SER D CA 1
ATOM 9535 C C . SER D 1 290 ? 14.905 16.258 40.744 1.00 14.67 270 SER D C 1
ATOM 9536 O O . SER D 1 290 ? 14.534 15.559 41.656 1.00 14.93 270 SER D O 1
ATOM 9539 N N . ALA D 1 291 ? 14.317 17.400 40.406 1.00 15.25 271 ALA D N 1
ATOM 9540 C CA . ALA D 1 291 ? 13.123 17.891 41.080 1.00 14.17 271 ALA D CA 1
ATOM 9541 C C . ALA D 1 291 ? 11.886 17.437 40.382 1.00 14.13 271 ALA D C 1
ATOM 9542 O O . ALA D 1 291 ? 10.777 17.805 40.755 1.00 16.43 271 ALA D O 1
ATOM 9544 N N . SER D 1 292 ? 12.045 16.645 39.353 1.00 13.62 272 SER D N 1
ATOM 9545 C CA . SER D 1 292 ? 10.949 16.244 38.543 1.00 14.26 272 SER D CA 1
ATOM 9546 C C . SER D 1 292 ? 10.033 15.227 39.201 1.00 14.56 272 SER D C 1
ATOM 9547 O O . SER D 1 292 ? 10.491 14.362 39.971 1.00 16.03 272 SER D O 1
ATOM 9550 N N . GLU D 1 293 ? 8.729 15.323 38.907 1.00 14.63 273 GLU D N 1
ATOM 9551 C CA . GLU D 1 293 ? 7.721 14.350 39.421 1.00 16.14 273 GLU D CA 1
ATOM 9552 C C . GLU D 1 293 ? 7.506 13.157 38.459 1.00 15.44 273 GLU D C 1
ATOM 9553 O O . GLU D 1 293 ? 6.485 12.516 38.439 1.00 14.48 273 GLU D O 1
ATOM 9559 N N . LEU D 1 294 ? 8.557 12.818 37.710 1.00 14.23 274 LEU D N 1
ATOM 9560 C CA . LEU D 1 294 ? 8.554 11.751 36.720 1.00 12.74 274 LEU D CA 1
ATOM 9561 C C . LEU D 1 294 ? 9.887 11.015 36.786 1.00 11.42 274 LEU D C 1
ATOM 9562 O O . LEU D 1 294 ? 10.888 11.556 37.232 1.00 11.10 274 LEU D O 1
ATOM 9567 N N . ARG D 1 295 ? 9.870 9.770 36.348 1.00 10.94 275 ARG D N 1
ATOM 9568 C CA . ARG D 1 295 ? 11.072 8.987 36.152 1.00 10.93 275 ARG D CA 1
ATOM 9569 C C . ARG D 1 295 ? 10.991 8.186 34.838 1.00 9.96 275 ARG D C 1
ATOM 9570 O O . ARG D 1 295 ? 9.938 7.767 34.421 1.00 9.88 275 ARG D O 1
ATOM 9578 N N . ILE D 1 296 ? 12.131 7.989 34.199 1.00 9.82 276 ILE D N 1
ATOM 9579 C CA . ILE D 1 296 ? 12.190 7.275 32.928 1.00 10.34 276 ILE D CA 1
ATOM 9580 C C . ILE D 1 296 ? 12.891 5.944 33.136 1.00 10.41 276 ILE D C 1
ATOM 9581 O O . ILE D 1 296 ? 13.670 5.785 34.054 1.00 10.41 276 ILE D O 1
ATOM 9586 N N . GLY D 1 297 ? 12.495 4.974 32.340 1.00 10.76 277 GLY D N 1
ATOM 9587 C CA . GLY D 1 297 ? 13.122 3.674 32.289 1.00 11.43 277 GLY D CA 1
ATOM 9588 C C . GLY D 1 297 ? 13.093 3.115 30.864 1.00 12.92 277 GLY D C 1
ATOM 9589 O O . GLY D 1 297 ? 12.416 3.665 29.971 1.00 11.09 277 GLY D O 1
ATOM 9590 N N . HIS D 1 298 ? 13.862 2.036 30.649 1.00 13.98 278 HIS D N 1
ATOM 9591 C CA . HIS D 1 298 ? 13.921 1.400 29.344 1.00 15.17 278 HIS D CA 1
ATOM 9592 C C . HIS D 1 298 ? 13.998 -0.092 29.376 1.00 15.40 278 HIS D C 1
ATOM 9593 O O . HIS D 1 298 ? 14.245 -0.694 30.404 1.00 13.47 278 HIS D O 1
ATOM 9600 N N . GLY D 1 299 ? 13.719 -0.654 28.201 1.00 18.35 279 GLY D N 1
ATOM 9601 C CA . GLY D 1 299 ? 13.787 -2.079 27.921 1.00 20.00 279 GLY D CA 1
ATOM 9602 C C . GLY D 1 299 ? 14.118 -2.342 26.433 1.00 21.25 279 GLY D C 1
ATOM 9603 O O . GLY D 1 299 ? 14.251 -1.405 25.641 1.00 16.44 279 GLY D O 1
ATOM 9604 N N . ILE D 1 300 ? 14.232 -3.632 26.088 1.00 19.84 280 ILE D N 1
ATOM 9605 C CA . ILE D 1 300 ? 14.532 -4.073 24.750 1.00 19.69 280 ILE D CA 1
ATOM 9606 C C . ILE D 1 300 ? 13.478 -5.089 24.324 1.00 18.37 280 ILE D C 1
ATOM 9607 O O . ILE D 1 300 ? 13.286 -6.119 24.961 1.00 17.76 280 ILE D O 1
ATOM 9612 N N . THR D 1 301 ? 12.823 -4.803 23.217 1.00 20.95 281 THR D N 1
ATOM 9613 C CA . THR D 1 301 ? 11.838 -5.685 22.636 1.00 24.87 281 THR D CA 1
ATOM 9614 C C . THR D 1 301 ? 12.604 -6.822 21.961 1.00 25.20 281 THR D C 1
ATOM 9615 O O . THR D 1 301 ? 13.340 -6.571 21.055 1.00 30.82 281 THR D O 1
ATOM 9619 N N . ARG D 1 302 ? 12.417 -8.051 22.432 1.00 21.85 282 ARG D N 1
ATOM 9620 C CA . ARG D 1 302 ? 13.209 -9.169 21.989 1.00 23.26 282 ARG D CA 1
ATOM 9621 C C . ARG D 1 302 ? 12.890 -9.687 20.617 1.00 20.92 282 ARG D C 1
ATOM 9622 O O . ARG D 1 302 ? 13.784 -10.030 19.913 1.00 21.47 282 ARG D O 1
ATOM 9630 N N . ASP D 1 303 ? 11.622 -9.699 20.236 1.00 17.61 283 ASP D N 1
ATOM 9631 C CA . ASP D 1 303 ? 11.225 -9.932 18.852 1.00 15.13 283 ASP D CA 1
ATOM 9632 C C . ASP D 1 303 ? 9.915 -9.179 18.568 1.00 13.44 283 ASP D C 1
ATOM 9633 O O . ASP D 1 303 ? 9.437 -8.437 19.410 1.00 14.62 283 ASP D O 1
ATOM 9638 N N . MET D 1 304 ? 9.331 -9.411 17.406 1.00 12.48 284 MET D N 1
ATOM 9639 C CA . MET D 1 304 ? 8.181 -8.652 16.949 1.00 12.84 284 MET D CA 1
ATOM 9640 C C . MET D 1 304 ? 6.905 -8.849 17.741 1.00 12.48 284 MET D C 1
ATOM 9641 O O . MET D 1 304 ? 6.018 -8.047 17.633 1.00 12.73 284 MET D O 1
ATOM 9646 N N . ALA D 1 305 ? 6.798 -9.933 18.513 1.00 13.47 285 ALA D N 1
ATOM 9647 C CA . ALA D 1 305 ? 5.599 -10.251 19.306 1.00 12.10 285 ALA D CA 1
ATOM 9648 C C . ALA D 1 305 ? 5.881 -10.114 20.783 1.00 12.22 285 ALA D C 1
ATOM 9649 O O . ALA D 1 305 ? 5.034 -10.444 21.591 1.00 14.01 285 ALA D O 1
ATOM 9651 N N . ASP D 1 306 ? 7.051 -9.624 21.146 1.00 11.99 286 ASP D N 1
ATOM 9652 C CA . ASP D 1 306 ? 7.438 -9.576 22.544 1.00 13.20 286 ASP D CA 1
ATOM 9653 C C . ASP D 1 306 ? 6.896 -8.334 23.264 1.00 12.27 286 ASP D C 1
ATOM 9654 O O . ASP D 1 306 ? 7.096 -7.211 22.804 1.00 12.45 286 ASP D O 1
ATOM 9659 N N . THR D 1 307 ? 6.274 -8.550 24.410 1.00 11.95 287 THR D N 1
ATOM 9660 C CA . THR D 1 307 ? 5.861 -7.463 25.313 1.00 11.92 287 THR D CA 1
ATOM 9661 C C . THR D 1 307 ? 6.803 -7.249 26.511 1.00 12.69 287 THR D C 1
ATOM 9662 O O . THR D 1 307 ? 6.605 -6.276 27.244 1.00 12.56 287 THR D O 1
ATOM 9666 N N . GLU D 1 308 ? 7.827 -8.090 26.694 1.00 13.35 288 GLU D N 1
ATOM 9667 C CA . GLU D 1 308 ? 8.719 -7.961 27.865 1.00 15.15 288 GLU D CA 1
ATOM 9668 C C . GLU D 1 308 ? 9.623 -6.726 27.881 1.00 13.40 288 GLU D C 1
ATOM 9669 O O . GLU D 1 308 ? 9.888 -6.156 28.947 1.00 13.23 288 GLU D O 1
ATOM 9675 N N . GLY D 1 309 ? 10.047 -6.268 26.716 1.00 11.30 289 GLY D N 1
ATOM 9676 C CA . GLY D 1 309 ? 10.757 -5.016 26.627 1.00 11.69 289 GLY D CA 1
ATOM 9677 C C . GLY D 1 309 ? 9.933 -3.828 27.105 1.00 11.55 289 GLY D C 1
ATOM 9678 O O . GLY D 1 309 ? 10.401 -2.973 27.902 1.00 11.80 289 GLY D O 1
ATOM 9679 N N . ILE D 1 310 ? 8.699 -3.781 26.655 1.00 11.15 290 ILE D N 1
ATOM 9680 C CA . ILE D 1 310 ? 7.808 -2.701 27.074 1.00 13.06 290 ILE D CA 1
ATOM 9681 C C . ILE D 1 310 ? 7.613 -2.752 28.596 1.00 12.89 290 ILE D C 1
ATOM 9682 O O . ILE D 1 310 ? 7.585 -1.699 29.258 1.00 11.78 290 ILE D O 1
ATOM 9687 N N . LYS D 1 311 ? 7.385 -3.957 29.104 1.00 11.64 291 LYS D N 1
ATOM 9688 C CA . LYS D 1 311 ? 7.099 -4.118 30.510 1.00 12.08 291 LYS D CA 1
ATOM 9689 C C . LYS D 1 311 ? 8.306 -3.742 31.363 1.00 12.40 291 LYS D C 1
ATOM 9690 O O . LYS D 1 311 ? 8.157 -3.179 32.428 1.00 11.81 291 LYS D O 1
ATOM 9696 N N . THR D 1 312 ? 9.495 -4.069 30.863 1.00 12.14 292 THR D N 1
ATOM 9697 C CA . THR D 1 312 ? 10.717 -3.758 31.550 1.00 10.87 292 THR D CA 1
ATOM 9698 C C . THR D 1 312 ? 10.930 -2.271 31.628 1.00 10.99 292 THR D C 1
ATOM 9699 O O . THR D 1 312 ? 11.344 -1.761 32.684 1.00 11.10 292 THR D O 1
ATOM 9703 N N . ALA D 1 313 ? 10.672 -1.579 30.515 1.00 10.88 293 ALA D N 1
ATOM 9704 C CA . ALA D 1 313 ? 10.680 -0.115 30.500 1.00 10.41 293 ALA D CA 1
ATOM 9705 C C . ALA D 1 313 ? 9.785 0.467 31.588 1.00 10.53 293 ALA D C 1
ATOM 9706 O O . ALA D 1 313 ? 10.197 1.335 32.324 1.00 10.73 293 ALA D O 1
ATOM 9708 N N . ILE D 1 314 ? 8.573 -0.031 31.698 1.00 11.37 294 ILE D N 1
ATOM 9709 C CA . ILE D 1 314 ? 7.616 0.503 32.657 1.00 13.18 294 ILE D CA 1
ATOM 9710 C C . ILE D 1 314 ? 8.058 0.197 34.091 1.00 14.03 294 ILE D C 1
ATOM 9711 O O . ILE D 1 314 ? 7.884 1.020 34.997 1.00 13.32 294 ILE D O 1
ATOM 9716 N N . ARG D 1 315 ? 8.590 -1.005 34.268 1.00 14.90 295 ARG D N 1
ATOM 9717 C CA . ARG D 1 315 ? 8.966 -1.521 35.574 1.00 15.09 295 ARG D CA 1
ATOM 9718 C C . ARG D 1 315 ? 10.163 -0.788 36.116 1.00 14.00 295 ARG D C 1
ATOM 9719 O O . ARG D 1 315 ? 10.123 -0.293 37.233 1.00 15.52 295 ARG D O 1
ATOM 9727 N N . THR D 1 316 ? 11.216 -0.679 35.316 1.00 12.86 296 THR D N 1
ATOM 9728 C CA . THR D 1 316 ? 12.422 0.034 35.732 1.00 10.78 296 THR D CA 1
ATOM 9729 C C . THR D 1 316 ? 12.170 1.513 35.851 1.00 11.51 296 THR D C 1
ATOM 9730 O O . THR D 1 316 ? 12.873 2.181 36.565 1.00 10.78 296 THR D O 1
ATOM 9734 N N . ALA D 1 317 ? 11.140 2.059 35.183 1.00 12.06 297 ALA D N 1
ATOM 9735 C CA . ALA D 1 317 ? 10.759 3.456 35.423 1.00 11.84 297 ALA D CA 1
ATOM 9736 C C . ALA D 1 317 ? 10.096 3.658 36.802 1.00 13.03 297 ALA D C 1
ATOM 9737 O O . ALA D 1 317 ? 9.972 4.787 37.259 1.00 11.73 297 ALA D O 1
ATOM 9739 N N . GLY D 1 318 ? 9.673 2.577 37.446 1.00 14.73 298 GLY D N 1
ATOM 9740 C CA . GLY D 1 318 ? 9.171 2.653 38.797 1.00 14.69 298 GLY D CA 1
ATOM 9741 C C . GLY D 1 318 ? 7.859 1.983 39.082 1.00 15.61 298 GLY D C 1
ATOM 9742 O O . GLY D 1 318 ? 7.432 2.024 40.208 1.00 16.84 298 GLY D O 1
ATOM 9743 N N . VAL D 1 319 ? 7.196 1.340 38.132 1.00 16.46 299 VAL D N 1
ATOM 9744 C CA . VAL D 1 319 ? 5.916 0.656 38.461 1.00 16.26 299 VAL D CA 1
ATOM 9745 C C . VAL D 1 319 ? 6.197 -0.785 38.884 1.00 16.75 299 VAL D C 1
ATOM 9746 O O . VAL D 1 319 ? 6.824 -1.542 38.154 1.00 20.19 299 VAL D O 1
ATOM 9750 N N . ASP D 1 320 ? 5.718 -1.162 40.057 1.00 17.44 300 ASP D N 1
ATOM 9751 C CA . ASP D 1 320 ? 5.942 -2.465 40.639 1.00 19.14 300 ASP D CA 1
ATOM 9752 C C . ASP D 1 320 ? 4.798 -3.382 40.205 1.00 20.67 300 ASP D C 1
ATOM 9753 O O . ASP D 1 320 ? 3.682 -3.353 40.737 1.00 20.14 300 ASP D O 1
ATOM 9758 N N . PHE D 1 321 ? 5.058 -4.234 39.240 1.00 23.14 301 PHE D N 1
ATOM 9759 C CA . PHE D 1 321 ? 4.032 -5.139 38.787 1.00 24.51 301 PHE D CA 1
ATOM 9760 C C . PHE D 1 321 ? 4.637 -6.406 38.261 1.00 28.01 301 PHE D C 1
ATOM 9761 O O . PHE D 1 321 ? 5.785 -6.440 37.803 1.00 27.97 301 PHE D O 1
ATOM 9769 N N . ASP D 1 322 ? 3.825 -7.451 38.316 1.00 36.93 302 ASP D N 1
ATOM 9770 C CA . ASP D 1 322 ? 4.269 -8.787 37.997 1.00 47.42 302 ASP D CA 1
ATOM 9771 C C . ASP D 1 322 ? 4.125 -8.967 36.497 1.00 45.53 302 ASP D C 1
ATOM 9772 O O . ASP D 1 322 ? 5.113 -9.033 35.771 1.00 49.86 302 ASP D O 1
ATOM 9777 N N . CYS D 1 323 ? 2.900 -9.038 36.025 1.00 39.33 303 CYS D N 1
ATOM 9778 C CA . CYS D 1 323 ? 2.685 -9.320 34.638 1.00 37.73 303 CYS D CA 1
ATOM 9779 C C . CYS D 1 323 ? 1.802 -8.294 33.924 1.00 35.82 303 CYS D C 1
ATOM 9780 O O . CYS D 1 323 ? 2.046 -7.972 32.745 1.00 41.37 303 CYS D O 1
ATOM 9783 N N . CYS D 1 324 ? 0.752 -7.834 34.595 1.00 30.16 304 CYS D N 1
ATOM 9784 C CA . CYS D 1 324 ? -0.179 -6.913 34.007 1.00 30.75 304 CYS D CA 1
ATOM 9785 C C . CYS D 1 324 ? -0.355 -5.761 34.953 1.00 25.35 304 CYS D C 1
ATOM 9786 O O . CYS D 1 324 ? -0.236 -5.894 36.155 1.00 24.37 304 CYS D O 1
ATOM 9789 N N . LEU D 1 325 ? -0.744 -4.648 34.390 1.00 21.95 305 LEU D N 1
ATOM 9790 C CA . LEU D 1 325 ? -0.922 -3.445 35.123 1.00 20.89 305 LEU D CA 1
ATOM 9791 C C . LEU D 1 325 ? -2.393 -3.323 35.497 1.00 22.17 305 LEU D C 1
ATOM 9792 O O . LEU D 1 325 ? -3.283 -3.528 34.669 1.00 20.28 305 LEU D O 1
ATOM 9797 N N . SER D 1 326 ? -2.653 -2.931 36.736 1.00 21.45 306 SER D N 1
ATOM 9798 C CA . SER D 1 326 ? -3.994 -2.486 37.117 1.00 21.60 306 SER D CA 1
ATOM 9799 C C . SER D 1 326 ? -4.324 -1.161 36.419 1.00 20.88 306 SER D C 1
ATOM 9800 O O . SER D 1 326 ? -3.439 -0.504 35.873 1.00 19.96 306 SER D O 1
ATOM 9803 N N . PRO D 1 327 ? -5.596 -0.755 36.450 1.00 22.12 307 PRO D N 1
ATOM 9804 C CA . PRO D 1 327 ? -5.969 0.543 35.892 1.00 21.49 307 PRO D CA 1
ATOM 9805 C C . PRO D 1 327 ? -5.258 1.704 36.526 1.00 21.67 307 PRO D C 1
ATOM 9806 O O . PRO D 1 327 ? -4.888 2.682 35.837 1.00 26.54 307 PRO D O 1
ATOM 9810 N N . ALA D 1 328 ? -5.071 1.630 37.837 1.00 21.32 308 ALA D N 1
ATOM 9811 C CA . ALA D 1 328 ? -4.352 2.695 38.534 1.00 19.71 308 ALA D CA 1
ATOM 9812 C C . ALA D 1 328 ? -2.903 2.759 38.027 1.00 17.51 308 ALA D C 1
ATOM 9813 O O . ALA D 1 328 ? -2.367 3.830 37.850 1.00 17.07 308 ALA D O 1
ATOM 9815 N N . GLN D 1 329 ? -2.294 1.607 37.834 1.00 17.87 309 GLN D N 1
ATOM 9816 C CA . GLN D 1 329 ? -0.910 1.526 37.382 1.00 17.75 309 GLN D CA 1
ATOM 9817 C C . GLN D 1 329 ? -0.757 1.934 35.940 1.00 18.27 309 GLN D C 1
ATOM 9818 O O . GLN D 1 329 ? 0.230 2.555 35.594 1.00 18.40 309 GLN D O 1
ATOM 9824 N N . GLN D 1 330 ? -1.722 1.582 35.094 1.00 18.34 310 GLN D N 1
ATOM 9825 C CA . GLN D 1 330 ? -1.735 2.071 33.717 1.00 16.40 310 GLN D CA 1
ATOM 9826 C C . GLN D 1 330 ? -1.712 3.591 33.668 1.00 15.99 310 GLN D C 1
ATOM 9827 O O . GLN D 1 330 ? -1.007 4.198 32.879 1.00 17.71 310 GLN D O 1
ATOM 9833 N N . ALA D 1 331 ? -2.480 4.226 34.509 1.00 16.12 311 ALA D N 1
ATOM 9834 C CA . ALA D 1 331 ? -2.473 5.690 34.543 1.00 16.61 311 ALA D CA 1
ATOM 9835 C C . ALA D 1 331 ? -1.198 6.359 35.128 1.00 15.48 311 ALA D C 1
ATOM 9836 O O . ALA D 1 331 ? -1.038 7.558 34.981 1.00 16.33 311 ALA D O 1
ATOM 9838 N N A GLN D 1 332 ? -0.342 5.599 35.818 0.50 15.70 312 GLN D N 1
ATOM 9839 N N B GLN D 1 332 ? -0.335 5.619 35.817 0.50 15.19 312 GLN D N 1
ATOM 9840 C CA A GLN D 1 332 ? 0.984 6.091 36.239 0.50 15.43 312 GLN D CA 1
ATOM 9841 C CA B GLN D 1 332 ? 0.950 6.184 36.243 0.50 14.53 312 GLN D CA 1
ATOM 9842 C C A GLN D 1 332 ? 1.928 6.286 35.048 0.50 14.55 312 GLN D C 1
ATOM 9843 C C B GLN D 1 332 ? 1.971 6.221 35.072 0.50 14.05 312 GLN D C 1
ATOM 9844 O O A GLN D 1 332 ? 2.926 7.023 35.160 0.50 14.24 312 GLN D O 1
ATOM 9845 O O B GLN D 1 332 ? 3.047 6.818 35.202 0.50 13.68 312 GLN D O 1
ATOM 9856 N N . VAL D 1 333 ? 1.633 5.611 33.937 1.00 13.47 313 VAL D N 1
ATOM 9857 C CA . VAL D 1 333 ? 2.475 5.645 32.769 1.00 13.04 313 VAL D CA 1
ATOM 9858 C C . VAL D 1 333 ? 2.068 6.847 31.967 1.00 12.11 313 VAL D C 1
ATOM 9859 O O . VAL D 1 333 ? 1.034 6.853 31.374 1.00 11.20 313 VAL D O 1
ATOM 9863 N N . VAL D 1 334 ? 2.962 7.821 31.883 1.00 12.28 314 VAL D N 1
ATOM 9864 C CA . VAL D 1 334 ? 2.679 9.074 31.210 1.00 12.62 314 VAL D CA 1
ATOM 9865 C C . VAL D 1 334 ? 2.907 9.015 29.694 1.00 11.70 314 VAL D C 1
ATOM 9866 O O . VAL D 1 334 ? 2.115 9.553 28.916 1.00 10.76 314 VAL D O 1
ATOM 9870 N N . GLN D 1 335 ? 4.045 8.452 29.298 1.00 11.06 315 GLN D N 1
ATOM 9871 C CA . GLN D 1 335 ? 4.343 8.233 27.893 1.00 10.79 315 GLN D CA 1
ATOM 9872 C C . GLN D 1 335 ? 5.316 7.070 27.669 1.00 10.09 315 GLN D C 1
ATOM 9873 O O . GLN D 1 335 ? 6.086 6.692 28.553 1.00 8.96 315 GLN D O 1
ATOM 9879 N N . VAL D 1 336 ? 5.165 6.458 26.499 1.00 10.26 316 VAL D N 1
ATOM 9880 C CA . VAL D 1 336 ? 6.060 5.425 26.009 1.00 10.18 316 VAL D CA 1
ATOM 9881 C C . VAL D 1 336 ? 6.580 5.838 24.623 1.00 10.80 316 VAL D C 1
ATOM 9882 O O . VAL D 1 336 ? 5.812 6.304 23.748 1.00 9.72 316 VAL D O 1
ATOM 9886 N N . PHE D 1 337 ? 7.893 5.643 24.462 1.00 10.28 317 PHE D N 1
ATOM 9887 C CA . PHE D 1 337 ? 8.608 5.999 23.257 1.00 11.30 317 PHE D CA 1
ATOM 9888 C C . PHE D 1 337 ? 9.209 4.725 22.771 1.00 12.50 317 PHE D C 1
ATOM 9889 O O . PHE D 1 337 ? 10.179 4.210 23.347 1.00 13.21 317 PHE D O 1
ATOM 9897 N N . GLY D 1 338 ? 8.588 4.158 21.760 1.00 12.71 318 GLY D N 1
ATOM 9898 C CA . GLY D 1 338 ? 9.002 2.886 21.230 1.00 14.93 318 GLY D CA 1
ATOM 9899 C C . GLY D 1 338 ? 9.383 3.022 19.766 1.00 16.07 318 GLY D C 1
ATOM 9900 O O . GLY D 1 338 ? 8.652 3.570 18.963 1.00 14.66 318 GLY D O 1
ATOM 9901 N N . LYS D 1 339 ? 10.510 2.438 19.423 1.00 18.48 319 LYS D N 1
ATOM 9902 C CA . LYS D 1 339 ? 11.027 2.456 18.049 1.00 23.63 319 LYS D CA 1
ATOM 9903 C C . LYS D 1 339 ? 10.894 1.018 17.463 1.00 23.37 319 LYS D C 1
ATOM 9904 O O . LYS D 1 339 ? 11.466 0.088 17.960 1.00 26.79 319 LYS D O 1
ATOM 9910 N N . PHE D 1 340 ? 10.058 0.851 16.459 1.00 20.60 320 PHE D N 1
ATOM 9911 C CA . PHE D 1 340 ? 9.740 -0.478 15.941 1.00 21.44 320 PHE D CA 1
ATOM 9912 C C . PHE D 1 340 ? 10.246 -0.608 14.503 1.00 22.39 320 PHE D C 1
ATOM 9913 O O . PHE D 1 340 ? 9.495 -0.593 13.542 1.00 23.24 320 PHE D O 1
ATOM 9921 N N . VAL D 1 341 ? 11.565 -0.699 14.429 1.00 22.78 321 VAL D N 1
ATOM 9922 C CA . VAL D 1 341 ? 12.340 -1.023 13.246 1.00 23.18 321 VAL D CA 1
ATOM 9923 C C . VAL D 1 341 ? 11.942 -2.445 12.810 1.00 27.43 321 VAL D C 1
ATOM 9924 O O . VAL D 1 341 ? 11.702 -3.319 13.631 1.00 27.29 321 VAL D O 1
ATOM 9928 N N . LEU D 1 342 ? 11.933 -2.716 11.515 1.00 28.41 322 LEU D N 1
ATOM 9929 C CA . LEU D 1 342 ? 11.675 -4.075 11.044 1.00 24.57 322 LEU D CA 1
ATOM 9930 C C . LEU D 1 342 ? 12.681 -5.051 11.609 1.00 23.61 322 LEU D C 1
ATOM 9931 O O . LEU D 1 342 ? 13.842 -4.698 11.817 1.00 23.74 322 LEU D O 1
ATOM 9936 N N . PRO D 1 343 ? 12.275 -6.305 11.815 1.00 22.98 323 PRO D N 1
ATOM 9937 C CA . PRO D 1 343 ? 13.250 -7.241 12.368 1.00 24.14 323 PRO D CA 1
ATOM 9938 C C . PRO D 1 343 ? 14.338 -7.671 11.425 1.00 25.12 323 PRO D C 1
ATOM 9939 O O . PRO D 1 343 ? 14.270 -7.456 10.201 1.00 26.84 323 PRO D O 1
ATOM 9943 N N . GLY D 1 344 ? 15.360 -8.253 12.031 1.00 26.01 324 GLY D N 1
ATOM 9944 C CA . GLY D 1 344 ? 16.549 -8.669 11.312 1.00 28.04 324 GLY D CA 1
ATOM 9945 C C . GLY D 1 344 ? 16.310 -9.933 10.520 1.00 26.20 324 GLY D C 1
ATOM 9946 O O . GLY D 1 344 ? 17.071 -10.231 9.597 1.00 29.11 324 GLY D O 1
ATOM 9947 N N . SER D 1 345 ? 15.279 -10.694 10.878 1.00 23.63 325 SER D N 1
ATOM 9948 C CA . SER D 1 345 ? 14.935 -11.879 10.100 1.00 21.89 325 SER D CA 1
ATOM 9949 C C . SER D 1 345 ? 13.434 -12.036 9.980 1.00 19.98 325 SER D C 1
ATOM 9950 O O . SER D 1 345 ? 12.671 -11.391 10.706 1.00 18.87 325 SER D O 1
ATOM 9953 N N . ASP D 1 346 ? 13.041 -12.938 9.073 1.00 17.69 326 ASP D N 1
ATOM 9954 C CA . ASP D 1 346 ? 11.654 -13.276 8.796 1.00 14.82 326 ASP D CA 1
ATOM 9955 C C . ASP D 1 346 ? 11.246 -14.566 9.494 1.00 14.41 326 ASP D C 1
ATOM 9956 O O . ASP D 1 346 ? 10.284 -15.215 9.087 1.00 15.49 326 ASP D O 1
ATOM 9961 N N . VAL D 1 347 ? 11.973 -14.943 10.534 1.00 12.86 327 VAL D N 1
ATOM 9962 C CA . VAL D 1 347 ? 11.661 -16.089 11.346 1.00 12.45 327 VAL D CA 1
ATOM 9963 C C . VAL D 1 347 ? 11.262 -15.549 12.724 1.00 12.65 327 VAL D C 1
ATOM 9964 O O . VAL D 1 347 ? 12.013 -14.847 13.359 1.00 12.49 327 VAL D O 1
ATOM 9968 N N . LEU D 1 348 ? 10.056 -15.892 13.164 1.00 13.09 328 LEU D N 1
ATOM 9969 C CA . LEU D 1 348 ? 9.514 -15.481 14.447 1.00 13.59 328 LEU D CA 1
ATOM 9970 C C . LEU D 1 348 ? 8.983 -16.725 15.204 1.00 13.73 328 LEU D C 1
ATOM 9971 O O . LEU D 1 348 ? 8.104 -17.421 14.687 1.00 13.22 328 LEU D O 1
ATOM 9976 N N . ARG D 1 349 ? 9.535 -17.007 16.409 1.00 13.64 329 ARG D N 1
ATOM 9977 C CA . ARG D 1 349 ? 9.164 -18.217 17.223 1.00 13.39 329 ARG D CA 1
ATOM 9978 C C . ARG D 1 349 ? 9.132 -19.485 16.373 1.00 12.77 329 ARG D C 1
ATOM 9979 O O . ARG D 1 349 ? 8.177 -20.261 16.381 1.00 13.01 329 ARG D O 1
ATOM 9987 N N . GLY D 1 350 ? 10.162 -19.624 15.571 1.00 12.28 330 GLY D N 1
ATOM 9988 C CA . GLY D 1 350 ? 10.311 -20.743 14.694 1.00 11.77 330 GLY D CA 1
ATOM 9989 C C . GLY D 1 350 ? 9.500 -20.733 13.433 1.00 12.41 330 GLY D C 1
ATOM 9990 O O . GLY D 1 350 ? 9.491 -21.736 12.725 1.00 12.57 330 GLY D O 1
ATOM 9991 N N . GLN D 1 351 ? 8.812 -19.639 13.098 1.00 13.79 331 GLN D N 1
ATOM 9992 C CA . GLN D 1 351 ? 7.959 -19.650 11.903 1.00 14.56 331 GLN D CA 1
ATOM 9993 C C . GLN D 1 351 ? 8.209 -18.503 10.970 1.00 13.79 331 GLN D C 1
ATOM 9994 O O . GLN D 1 351 ? 8.615 -17.433 11.397 1.00 13.37 331 GLN D O 1
ATOM 10000 N N . HIS D 1 352 ? 7.923 -18.730 9.691 1.00 12.58 332 HIS D N 1
ATOM 10001 C CA . HIS D 1 352 ? 8.068 -17.702 8.688 1.00 12.42 332 HIS D CA 1
ATOM 10002 C C . HIS D 1 352 ? 7.029 -16.607 8.821 1.00 11.01 332 HIS D C 1
ATOM 10003 O O . HIS D 1 352 ? 5.868 -16.883 8.941 1.00 11.91 332 HIS D O 1
ATOM 10010 N N . ILE D 1 353 ? 7.455 -15.361 8.801 1.00 10.32 333 ILE D N 1
ATOM 10011 C CA . ILE D 1 353 ? 6.546 -14.236 8.747 1.00 9.70 333 ILE D CA 1
ATOM 10012 C C . ILE D 1 353 ? 6.809 -13.414 7.512 1.00 10.31 333 ILE D C 1
ATOM 10013 O O . ILE D 1 353 ? 7.873 -13.541 6.874 1.00 11.59 333 ILE D O 1
ATOM 10018 N N . THR D 1 354 ? 5.835 -12.573 7.183 1.00 9.83 334 THR D N 1
ATOM 10019 C CA . THR D 1 354 ? 5.844 -11.779 5.960 1.00 10.33 334 THR D CA 1
ATOM 10020 C C . THR D 1 354 ? 6.375 -10.338 6.170 1.00 10.87 334 THR D C 1
ATOM 10021 O O . THR D 1 354 ? 6.413 -9.549 5.226 1.00 9.04 334 THR D O 1
ATOM 10025 N N . ALA D 1 355 ? 6.815 -10.024 7.384 1.00 10.87 335 ALA D N 1
ATOM 10026 C CA . ALA D 1 355 ? 7.021 -8.639 7.726 1.00 12.14 335 ALA D CA 1
ATOM 10027 C C . ALA D 1 355 ? 8.115 -7.961 6.916 1.00 13.37 335 ALA D C 1
ATOM 10028 O O . ALA D 1 355 ? 8.080 -6.752 6.797 1.00 13.31 335 ALA D O 1
ATOM 10030 N N . LEU D 1 356 ? 9.083 -8.709 6.388 1.00 14.44 336 LEU D N 1
ATOM 10031 C CA . LEU D 1 356 ? 10.148 -8.108 5.582 1.00 15.50 336 LEU D CA 1
ATOM 10032 C C . LEU D 1 356 ? 9.766 -7.967 4.130 1.00 17.50 336 LEU D C 1
ATOM 10033 O O . LEU D 1 356 ? 10.257 -7.084 3.482 1.00 20.89 336 LEU D O 1
ATOM 10038 N N . ASP D 1 357 ? 8.949 -8.870 3.610 1.00 18.12 337 ASP D N 1
ATOM 10039 C CA . ASP D 1 357 ? 8.492 -8.820 2.223 1.00 17.26 337 ASP D CA 1
ATOM 10040 C C . ASP D 1 357 ? 7.369 -7.841 1.965 1.00 16.85 337 ASP D C 1
ATOM 10041 O O . ASP D 1 357 ? 7.165 -7.483 0.836 1.00 20.27 337 ASP D O 1
ATOM 10046 N N . ASP D 1 358 ? 6.548 -7.550 2.976 1.00 15.83 338 ASP D N 1
ATOM 10047 C CA . ASP D 1 358 ? 5.327 -6.767 2.841 1.00 14.17 338 ASP D CA 1
ATOM 10048 C C . ASP D 1 358 ? 5.662 -5.374 2.308 1.00 14.27 338 ASP D C 1
ATOM 10049 O O . ASP D 1 358 ? 6.510 -4.681 2.831 1.00 15.45 338 ASP D O 1
ATOM 10054 N N . HIS D 1 359 ? 4.969 -4.973 1.253 1.00 14.69 339 HIS D N 1
ATOM 10055 C CA . HIS D 1 359 ? 5.119 -3.655 0.682 1.00 14.74 339 HIS D CA 1
ATOM 10056 C C . HIS D 1 359 ? 4.770 -2.552 1.697 1.00 16.80 339 HIS D C 1
ATOM 10057 O O . HIS D 1 359 ? 5.322 -1.450 1.634 1.00 17.51 339 HIS D O 1
ATOM 10064 N N . GLU D 1 360 ? 3.894 -2.878 2.654 1.00 16.76 340 GLU D N 1
ATOM 10065 C CA . GLU D 1 360 ? 3.468 -1.980 3.717 1.00 15.93 340 GLU D CA 1
ATOM 10066 C C . GLU D 1 360 ? 4.184 -2.210 5.058 1.00 14.65 340 GLU D C 1
ATOM 10067 O O . GLU D 1 360 ? 3.660 -1.860 6.115 1.00 13.84 340 GLU D O 1
ATOM 10073 N N . ALA D 1 361 ? 5.397 -2.770 4.986 1.00 15.04 341 ALA D N 1
ATOM 10074 C CA . ALA D 1 361 ? 6.164 -3.234 6.160 1.00 14.74 341 ALA D CA 1
ATOM 10075 C C . ALA D 1 361 ? 6.382 -2.183 7.256 1.00 14.99 341 ALA D C 1
ATOM 10076 O O . ALA D 1 361 ? 6.238 -2.442 8.448 1.00 14.80 341 ALA D O 1
ATOM 10078 N N . HIS D 1 362 ? 6.812 -1.019 6.806 1.00 15.29 342 HIS D N 1
ATOM 10079 C CA . HIS D 1 362 ? 6.991 0.156 7.633 1.00 17.25 342 HIS D CA 1
ATOM 10080 C C . HIS D 1 362 ? 5.701 0.467 8.416 1.00 14.71 342 HIS D C 1
ATOM 10081 O O . HIS D 1 362 ? 5.759 0.749 9.591 1.00 13.93 342 HIS D O 1
ATOM 10088 N N . HIS D 1 363 ? 4.552 0.394 7.755 1.00 12.65 343 HIS D N 1
ATOM 10089 C CA . HIS D 1 363 ? 3.290 0.775 8.346 1.00 11.49 343 HIS D CA 1
ATOM 10090 C C . HIS D 1 363 ? 2.880 -0.330 9.309 1.00 11.32 343 HIS D C 1
ATOM 10091 O O . HIS D 1 363 ? 2.499 -0.067 10.433 1.00 10.75 343 HIS D O 1
ATOM 10098 N N . VAL D 1 364 ? 3.027 -1.572 8.880 1.00 11.06 344 VAL D N 1
ATOM 10099 C CA . VAL D 1 364 ? 2.695 -2.734 9.722 1.00 10.87 344 VAL D CA 1
ATOM 10100 C C . VAL D 1 364 ? 3.538 -2.818 11.015 1.00 10.86 344 VAL D C 1
ATOM 10101 O O . VAL D 1 364 ? 2.996 -3.123 12.081 1.00 11.06 344 VAL D O 1
ATOM 10105 N N . ALA D 1 365 ? 4.832 -2.527 10.925 1.00 10.85 345 ALA D N 1
ATOM 10106 C CA . ALA D 1 365 ? 5.717 -2.596 12.100 1.00 11.48 345 ALA D CA 1
ATOM 10107 C C . ALA D 1 365 ? 5.219 -1.715 13.230 1.00 10.74 345 ALA D C 1
ATOM 10108 O O . ALA D 1 365 ? 5.189 -2.122 14.373 1.00 10.00 345 ALA D O 1
ATOM 10110 N N . LYS D 1 366 ? 4.834 -0.501 12.858 1.00 10.19 346 LYS D N 1
ATOM 10111 C CA . LYS D 1 366 ? 4.255 0.452 13.776 1.00 10.18 346 LYS D CA 1
ATOM 10112 C C . LYS D 1 366 ? 2.857 0.053 14.244 1.00 9.36 346 LYS D C 1
ATOM 10113 O O . LYS D 1 366 ? 2.510 0.257 15.408 1.00 9.47 346 LYS D O 1
ATOM 10119 N N . ALA D 1 367 ? 2.092 -0.575 13.369 1.00 9.10 347 ALA D N 1
ATOM 10120 C CA . ALA D 1 367 ? 0.778 -1.090 13.755 1.00 10.44 347 ALA D CA 1
ATOM 10121 C C . ALA D 1 367 ? 0.868 -2.137 14.863 1.00 10.15 347 ALA D C 1
ATOM 10122 O O . ALA D 1 367 ? 0.179 -2.055 15.866 1.00 10.83 347 ALA D O 1
ATOM 10124 N N . VAL D 1 368 ? 1.813 -3.052 14.698 1.00 11.11 348 VAL D N 1
ATOM 10125 C CA . VAL D 1 368 ? 2.114 -4.079 15.664 1.00 10.96 348 VAL D CA 1
ATOM 10126 C C . VAL D 1 368 ? 2.684 -3.496 16.946 1.00 11.43 348 VAL D C 1
ATOM 10127 O O . VAL D 1 368 ? 2.228 -3.830 18.044 1.00 11.83 348 VAL D O 1
ATOM 10131 N N . GLY D 1 369 ? 3.669 -2.620 16.825 1.00 11.74 349 GLY D N 1
ATOM 10132 C CA . GLY D 1 369 ? 4.324 -2.030 18.015 1.00 12.17 349 GLY D CA 1
ATOM 10133 C C . GLY D 1 369 ? 3.297 -1.265 18.843 1.00 11.73 349 GLY D C 1
ATOM 10134 O O . GLY D 1 369 ? 3.226 -1.370 20.087 1.00 12.56 349 GLY D O 1
ATOM 10135 N N . GLY D 1 370 ? 2.430 -0.562 18.138 1.00 11.52 350 GLY D N 1
ATOM 10136 C CA . GLY D 1 370 ? 1.355 0.182 18.788 1.00 12.14 350 GLY D CA 1
ATOM 10137 C C . GLY D 1 370 ? 0.365 -0.688 19.505 1.00 11.04 350 GLY D C 1
ATOM 10138 O O . GLY D 1 370 ? -0.072 -0.388 20.618 1.00 10.80 350 GLY D O 1
ATOM 10139 N N . ALA D 1 371 ? -0.056 -1.734 18.824 1.00 12.04 351 ALA D N 1
ATOM 10140 C CA . ALA D 1 371 ? -0.969 -2.684 19.461 1.00 13.61 351 ALA D CA 1
ATOM 10141 C C . ALA D 1 371 ? -0.363 -3.266 20.761 1.00 12.28 351 ALA D C 1
ATOM 10142 O O . ALA D 1 371 ? -1.066 -3.414 21.758 1.00 12.36 351 ALA D O 1
ATOM 10144 N N . LEU D 1 372 ? 0.937 -3.539 20.758 1.00 10.90 352 LEU D N 1
ATOM 10145 C CA . LEU D 1 372 ? 1.574 -4.094 21.935 1.00 12.21 352 LEU D CA 1
ATOM 10146 C C . LEU D 1 372 ? 1.656 -3.110 23.091 1.00 12.06 352 LEU D C 1
ATOM 10147 O O . LEU D 1 372 ? 1.285 -3.427 24.238 1.00 12.13 352 LEU D O 1
ATOM 10152 N N . VAL D 1 373 ? 2.077 -1.895 22.769 1.00 12.74 353 VAL D N 1
ATOM 10153 C CA . VAL D 1 373 ? 2.180 -0.869 23.782 1.00 12.30 353 VAL D CA 1
ATOM 10154 C C . VAL D 1 373 ? 0.810 -0.520 24.335 1.00 12.04 353 VAL D C 1
ATOM 10155 O O . VAL D 1 373 ? 0.637 -0.509 25.538 1.00 13.39 353 VAL D O 1
ATOM 10159 N N . VAL D 1 374 ? -0.151 -0.224 23.478 1.00 11.83 354 VAL D N 1
ATOM 10160 C CA . VAL D 1 374 ? -1.489 0.186 23.917 1.00 12.62 354 VAL D CA 1
ATOM 10161 C C . VAL D 1 374 ? -2.277 -0.936 24.635 1.00 13.56 354 VAL D C 1
ATOM 10162 O O . VAL D 1 374 ? -2.976 -0.680 25.595 1.00 12.98 354 VAL D O 1
ATOM 10166 N N . SER D 1 375 ? -2.052 -2.182 24.256 1.00 14.26 355 SER D N 1
ATOM 10167 C CA . SER D 1 375 ? -2.624 -3.282 25.022 1.00 14.46 355 SER D CA 1
ATOM 10168 C C . SER D 1 375 ? -2.096 -3.333 26.459 1.00 14.87 355 SER D C 1
ATOM 10169 O O . SER D 1 375 ? -2.737 -3.868 27.283 1.00 16.38 355 SER D O 1
ATOM 10172 N N . ILE D 1 376 ? -0.895 -2.844 26.737 1.00 14.70 356 ILE D N 1
ATOM 10173 C CA . ILE D 1 376 ? -0.365 -2.848 28.097 1.00 14.61 356 ILE D CA 1
ATOM 10174 C C . ILE D 1 376 ? -0.795 -1.584 28.874 1.00 15.92 356 ILE D C 1
ATOM 10175 O O . ILE D 1 376 ? -1.219 -1.677 30.036 1.00 17.19 356 ILE D O 1
ATOM 10180 N N . THR D 1 377 ? -0.634 -0.413 28.250 1.00 13.64 357 THR D N 1
ATOM 10181 C CA . THR D 1 377 ? -0.830 0.833 28.947 1.00 13.01 357 THR D CA 1
ATOM 10182 C C . THR D 1 377 ? -2.267 1.372 28.863 1.00 12.83 357 THR D C 1
ATOM 10183 O O . THR D 1 377 ? -2.630 2.267 29.628 1.00 12.11 357 THR D O 1
ATOM 10187 N N . GLY D 1 378 ? -3.053 0.857 27.919 1.00 13.52 358 GLY D N 1
ATOM 10188 C CA . GLY D 1 378 ? -4.391 1.406 27.626 1.00 13.46 358 GLY D CA 1
ATOM 10189 C C . GLY D 1 378 ? -4.444 2.845 27.105 1.00 11.73 358 GLY D C 1
ATOM 10190 O O . GLY D 1 378 ? -5.493 3.469 27.160 1.00 12.07 358 GLY D O 1
ATOM 10191 N N . GLN D 1 379 ? -3.353 3.347 26.564 1.00 10.04 359 GLN D N 1
ATOM 10192 C CA . GLN D 1 379 ? -3.254 4.768 26.203 1.00 10.22 359 GLN D CA 1
ATOM 10193 C C . GLN D 1 379 ? -2.854 4.954 24.747 1.00 10.43 359 GLN D C 1
ATOM 10194 O O . GLN D 1 379 ? -1.643 4.811 24.401 1.00 9.85 359 GLN D O 1
ATOM 10200 N N . PRO D 1 380 ? -3.851 5.245 23.879 1.00 10.05 360 PRO D N 1
ATOM 10201 C CA . PRO D 1 380 ? -3.578 5.325 22.476 1.00 10.39 360 PRO D CA 1
ATOM 10202 C C . PRO D 1 380 ? -2.604 6.402 22.067 1.00 10.92 360 PRO D C 1
ATOM 10203 O O . PRO D 1 380 ? -1.952 6.288 21.029 1.00 10.40 360 PRO D O 1
ATOM 10207 N N . MET D 1 381 ? -2.461 7.447 22.874 1.00 12.17 361 MET D N 1
ATOM 10208 C CA . MET D 1 381 ? -1.518 8.529 22.506 1.00 11.33 361 MET D CA 1
ATOM 10209 C C . MET D 1 381 ? -0.112 8.142 22.920 1.00 11.08 361 MET D C 1
ATOM 10210 O O . MET D 1 381 ? 0.453 8.760 23.806 1.00 10.90 361 MET D O 1
ATOM 10215 N N . SER D 1 382 ? 0.458 7.155 22.214 1.00 10.44 362 SER D N 1
ATOM 10216 C CA . SER D 1 382 ? 1.807 6.654 22.508 1.00 8.84 362 SER D CA 1
ATOM 10217 C C . SER D 1 382 ? 2.726 6.932 21.349 1.00 8.69 362 SER D C 1
ATOM 10218 O O . SER D 1 382 ? 2.314 6.879 20.164 1.00 9.43 362 SER D O 1
ATOM 10221 N N . PHE D 1 383 ? 3.995 7.193 21.668 1.00 9.05 363 PHE D N 1
ATOM 10222 C CA . PHE D 1 383 ? 4.984 7.473 20.654 1.00 8.98 363 PHE D CA 1
ATOM 10223 C C . PHE D 1 383 ? 5.555 6.177 20.114 1.00 9.73 363 PHE D C 1
ATOM 10224 O O . PHE D 1 383 ? 6.480 5.632 20.675 1.00 9.64 363 PHE D O 1
ATOM 10232 N N . ILE D 1 384 ? 4.954 5.725 19.007 1.00 10.31 364 ILE D N 1
ATOM 10233 C CA . ILE D 1 384 ? 5.369 4.577 18.250 1.00 11.00 364 ILE D CA 1
ATOM 10234 C C . ILE D 1 384 ? 5.973 4.992 16.928 1.00 11.07 364 ILE D C 1
ATOM 10235 O O . ILE D 1 384 ? 5.271 5.376 16.008 1.00 11.64 364 ILE D O 1
ATOM 10240 N N . SER D 1 385 ? 7.287 4.924 16.832 1.00 11.53 365 SER D N 1
ATOM 10241 C CA . SER D 1 385 ? 7.974 5.227 15.606 1.00 14.28 365 SER D CA 1
ATOM 10242 C C . SER D 1 385 ? 8.577 3.948 14.992 1.00 16.67 365 SER D C 1
ATOM 10243 O O . SER D 1 385 ? 8.471 2.901 15.566 1.00 14.57 365 SER D O 1
ATOM 10246 N N . GLY D 1 386 ? 9.221 4.075 13.832 1.00 20.68 366 GLY D N 1
ATOM 10247 C CA . GLY D 1 386 ? 9.983 2.994 13.256 1.00 22.57 366 GLY D CA 1
ATOM 10248 C C . GLY D 1 386 ? 9.504 2.573 11.900 1.00 26.90 366 GLY D C 1
ATOM 10249 O O . GLY D 1 386 ? 8.886 3.332 11.199 1.00 26.18 366 GLY D O 1
ATOM 10250 N N . GLY D 1 387 ? 9.803 1.337 11.543 1.00 29.23 367 GLY D N 1
ATOM 10251 C CA . GLY D 1 387 ? 9.514 0.785 10.250 1.00 32.98 367 GLY D CA 1
ATOM 10252 C C . GLY D 1 387 ? 10.674 0.823 9.260 1.00 36.87 367 GLY D C 1
ATOM 10253 O O . GLY D 1 387 ? 10.490 0.335 8.131 1.00 40.09 367 GLY D O 1
ATOM 10254 N N . GLU D 1 388 ? 11.825 1.399 9.652 1.00 33.89 368 GLU D N 1
ATOM 10255 C CA . GLU D 1 388 ? 13.084 1.322 8.877 1.00 41.10 368 GLU D CA 1
ATOM 10256 C C . GLU D 1 388 ? 13.497 -0.124 8.803 1.00 47.47 368 GLU D C 1
ATOM 10257 O O . GLU D 1 388 ? 13.060 -0.926 9.622 1.00 44.62 368 GLU D O 1
ATOM 10263 N N . ARG D 1 389 ? 14.417 -0.446 7.895 1.00 56.84 369 ARG D N 1
ATOM 10264 C CA . ARG D 1 389 ? 14.990 -1.813 7.846 1.00 59.81 369 ARG D CA 1
ATOM 10265 C C . ARG D 1 389 ? 16.150 -1.996 8.799 1.00 66.11 369 ARG D C 1
ATOM 10266 O O . ARG D 1 389 ? 16.949 -1.098 9.031 1.00 72.51 369 ARG D O 1
ATOM 10274 N N . ASN D 1 390 ? 16.247 -3.194 9.330 1.00 64.59 370 ASN D N 1
ATOM 10275 C CA . ASN D 1 390 ? 17.284 -3.481 10.299 1.00 63.18 370 ASN D CA 1
ATOM 10276 C C . ASN D 1 390 ? 18.659 -3.579 9.578 1.00 57.84 370 ASN D C 1
ATOM 10277 O O . ASN D 1 390 ? 18.755 -3.430 8.381 1.00 49.99 370 ASN D O 1
ATOM 10282 N N . GLY D 1 397 ? 17.549 -8.530 15.878 1.00 39.05 377 GLY D N 1
ATOM 10283 C CA . GLY D 1 397 ? 16.116 -8.274 16.092 1.00 45.55 377 GLY D CA 1
ATOM 10284 C C . GLY D 1 397 ? 15.509 -7.625 17.353 1.00 43.01 377 GLY D C 1
ATOM 10285 O O . GLY D 1 397 ? 14.329 -7.829 17.628 1.00 53.62 377 GLY D O 1
ATOM 10286 N N . GLY D 1 398 ? 16.264 -6.775 18.059 1.00 34.96 378 GLY D N 1
ATOM 10287 C CA . GLY D 1 398 ? 15.845 -6.118 19.291 1.00 31.05 378 GLY D CA 1
ATOM 10288 C C . GLY D 1 398 ? 15.586 -4.607 19.141 1.00 35.41 378 GLY D C 1
ATOM 10289 O O . GLY D 1 398 ? 16.333 -3.920 18.478 1.00 42.98 378 GLY D O 1
ATOM 10290 N N . ASN D 1 399 ? 14.515 -4.080 19.747 1.00 30.48 379 ASN D N 1
ATOM 10291 C CA . ASN D 1 399 ? 14.136 -2.677 19.589 1.00 24.13 379 ASN D CA 1
ATOM 10292 C C . ASN D 1 399 ? 14.064 -1.928 20.913 1.00 19.72 379 ASN D C 1
ATOM 10293 O O . ASN D 1 399 ? 13.620 -2.457 21.902 1.00 15.48 379 ASN D O 1
ATOM 10298 N N . PRO D 1 400 ? 14.510 -0.675 20.922 1.00 18.11 380 PRO D N 1
ATOM 10299 C CA . PRO D 1 400 ? 14.438 0.074 22.173 1.00 17.64 380 PRO D CA 1
ATOM 10300 C C . PRO D 1 400 ? 12.998 0.549 22.481 1.00 16.44 380 PRO D C 1
ATOM 10301 O O . PRO D 1 400 ? 12.216 0.838 21.569 1.00 14.94 380 PRO D O 1
ATOM 10305 N N . VAL D 1 401 ? 12.690 0.614 23.762 1.00 14.18 381 VAL D N 1
ATOM 10306 C CA . VAL D 1 401 ? 11.477 1.233 24.225 1.00 13.71 381 VAL D CA 1
ATOM 10307 C C . VAL D 1 401 ? 11.732 1.882 25.579 1.00 13.25 381 VAL D C 1
ATOM 10308 O O . VAL D 1 401 ? 12.432 1.327 26.420 1.00 13.33 381 VAL D O 1
ATOM 10312 N N . ALA D 1 402 ? 11.213 3.094 25.739 1.00 12.52 382 ALA D N 1
ATOM 10313 C CA . ALA D 1 402 ? 11.365 3.845 26.971 1.00 11.12 382 ALA D CA 1
ATOM 10314 C C . ALA D 1 402 ? 9.996 4.244 27.478 1.00 10.34 382 ALA D C 1
ATOM 10315 O O . ALA D 1 402 ? 9.054 4.429 26.719 1.00 10.03 382 ALA D O 1
ATOM 10317 N N . ALA D 1 403 ? 9.914 4.328 28.794 1.00 9.80 383 ALA D N 1
ATOM 10318 C CA . ALA D 1 403 ? 8.725 4.659 29.475 1.00 9.33 383 ALA D CA 1
ATOM 10319 C C . ALA D 1 403 ? 8.982 5.717 30.554 1.00 9.02 383 ALA D C 1
ATOM 10320 O O . ALA D 1 403 ? 9.918 5.624 31.312 1.00 9.02 383 ALA D O 1
ATOM 10322 N N . VAL D 1 404 ? 8.093 6.703 30.601 1.00 8.63 384 VAL D N 1
ATOM 10323 C CA . VAL D 1 404 ? 8.101 7.734 31.578 1.00 8.39 384 VAL D CA 1
ATOM 10324 C C . VAL D 1 404 ? 6.900 7.568 32.449 1.00 8.79 384 VAL D C 1
ATOM 10325 O O . VAL D 1 404 ? 5.779 7.584 31.987 1.00 10.20 384 VAL D O 1
ATOM 10329 N N . VAL D 1 405 ? 7.147 7.460 33.736 1.00 9.81 385 VAL D N 1
ATOM 10330 C CA . VAL D 1 405 ? 6.101 7.226 34.704 1.00 11.28 385 VAL D CA 1
ATOM 10331 C C . VAL D 1 405 ? 6.148 8.209 35.857 1.00 11.20 385 VAL D C 1
ATOM 10332 O O . VAL D 1 405 ? 7.162 8.835 36.123 1.00 10.24 385 VAL D O 1
ATOM 10336 N N . ARG D 1 406 ? 5.035 8.303 36.561 1.00 13.50 386 ARG D N 1
ATOM 10337 C CA . ARG D 1 406 ? 4.942 9.249 37.679 1.00 15.81 386 ARG D CA 1
ATOM 10338 C C . ARG D 1 406 ? 5.869 8.837 38.827 1.00 15.82 386 ARG D C 1
ATOM 10339 O O . ARG D 1 406 ? 6.069 7.676 39.124 1.00 13.17 386 ARG D O 1
ATOM 10347 N N . ARG D 1 407 ? 6.492 9.832 39.413 1.00 18.80 387 ARG D N 1
ATOM 10348 C CA . ARG D 1 407 ? 7.363 9.660 40.575 1.00 20.53 387 ARG D CA 1
ATOM 10349 C C . ARG D 1 407 ? 6.839 10.682 41.620 1.00 25.92 387 ARG D C 1
ATOM 10350 O O . ARG D 1 407 ? 7.068 11.922 41.482 1.00 26.51 387 ARG D O 1
ATOM 10358 N N . LEU D 1 408 ? 6.081 10.211 42.600 1.00 26.53 388 LEU D N 1
ATOM 10359 C CA . LEU D 1 408 ? 5.392 11.167 43.505 1.00 32.47 388 LEU D CA 1
ATOM 10360 C C . LEU D 1 408 ? 6.063 11.295 44.859 1.00 29.23 388 LEU D C 1
ATOM 10361 O O . LEU D 1 408 ? 6.577 10.299 45.368 1.00 26.88 388 LEU D O 1
ATOM 10366 N N . PRO D 1 409 ? 6.065 12.523 45.443 1.00 29.35 389 PRO D N 1
ATOM 10367 C CA . PRO D 1 409 ? 6.536 12.724 46.852 1.00 31.59 389 PRO D CA 1
ATOM 10368 C C . PRO D 1 409 ? 5.853 11.797 47.881 1.00 33.17 389 PRO D C 1
ATOM 10369 O O . PRO D 1 409 ? 4.688 11.420 47.695 1.00 30.15 389 PRO D O 1
ATOM 10373 N N . ALA D 1 410 ? 6.619 11.426 48.906 1.00 36.25 390 ALA D N 1
ATOM 10374 C CA . ALA D 1 410 ? 6.288 10.380 49.892 1.00 39.23 390 ALA D CA 1
ATOM 10375 C C . ALA D 1 410 ? 4.897 10.502 50.549 1.00 46.24 390 ALA D C 1
ATOM 10376 O O . ALA D 1 410 ? 4.419 11.606 50.800 1.00 54.06 390 ALA D O 1
#